Protein AF-0000000065889404 (afdb_homodimer)

Nearest PDB structures (foldseek):
  6dhv-assembly1_A  TM=9.914E-01  e=4.631E-89  Arabidopsis thaliana
  8eww-assembly2_B  TM=9.870E-01  e=2.365E-88  Arabidopsis thaliana
  6dii-assembly6_K  TM=9.890E-01  e=7.262E-87  Arabidopsis thaliana
  8ey9-assembly3_C  TM=9.887E-01  e=5.241E-87  Arabidopsis thaliana
  2gi3-assembly1_A-2  TM=8.646E-01  e=2.557E-31  Thermotoga maritima

Radius of gyration: 32.61 Å; Cα contacts (8 Å, |Δi|>4): 2832; chains: 2; bounding box: 60×100×81 Å

GO terms:
  GO:0070291 N-acylethanolamine metabolic process (P, IDA)
  GO:0047412 N-(long-chain-acyl)ethanolamine deacylase activity (F, IDA)

Structure (mmCIF, N/CA/C/O backbone):
data_AF-0000000065889404-model_v1
#
loop_
_entity.id
_entity.type
_entity.pdbx_description
1 polymer 'Fatty acid amide hydrolase'
#
loop_
_atom_site.group_PDB
_atom_site.id
_atom_site.type_symbol
_atom_site.label_atom_id
_atom_site.label_alt_id
_atom_site.label_comp_id
_atom_site.label_asym_id
_atom_site.label_entity_id
_atom_site.label_seq_id
_atom_site.pdbx_PDB_ins_code
_atom_site.Cartn_x
_atom_site.Cartn_y
_atom_site.Cartn_z
_atom_site.occupancy
_atom_site.B_iso_or_equiv
_atom_site.auth_seq_id
_atom_site.auth_comp_id
_atom_site.auth_asym_id
_atom_site.auth_atom_id
_atom_site.pdbx_PDB_model_num
ATOM 1 N N . MET A 1 1 ? -18.984 10.961 -17.297 1 73.56 1 MET A N 1
ATOM 2 C CA . MET A 1 1 ? -19.797 11.43 -16.188 1 73.56 1 MET A CA 1
ATOM 3 C C . MET A 1 1 ? -20.781 10.352 -15.75 1 73.56 1 MET A C 1
ATOM 5 O O . MET A 1 1 ? -21.281 9.586 -16.578 1 73.56 1 MET A O 1
ATOM 9 N N . GLY A 1 2 ? -20.828 10.023 -14.406 1 82.25 2 GLY A N 1
ATOM 10 C CA . GLY A 1 2 ? -21.719 9.031 -13.82 1 82.25 2 GLY A CA 1
ATOM 11 C C . GLY A 1 2 ? -22.25 9.438 -12.461 1 82.25 2 GLY A C 1
ATOM 12 O O . GLY A 1 2 ? -21.719 10.344 -11.82 1 82.25 2 GLY A O 1
ATOM 13 N N . LYS A 1 3 ? -23.344 8.883 -12.125 1 92.12 3 LYS A N 1
ATOM 14 C CA . LYS A 1 3 ? -24 9.156 -10.844 1 92.12 3 LYS A CA 1
ATOM 15 C C . LYS A 1 3 ? -23.188 8.57 -9.688 1 92.12 3 LYS A C 1
ATOM 17 O O . LYS A 1 3 ? -22.703 7.441 -9.781 1 92.12 3 LYS A O 1
ATOM 22 N N . LYS A 1 4 ? -23.062 9.375 -8.695 1 96.31 4 LYS A N 1
ATOM 23 C CA . LYS A 1 4 ? -22.344 8.953 -7.492 1 96.31 4 LYS A CA 1
ATOM 24 C C . LYS A 1 4 ? -23.109 7.852 -6.754 1 96.31 4 LYS A C 1
ATOM 26 O O . LYS A 1 4 ? -24.312 7.957 -6.551 1 96.31 4 LYS A O 1
ATOM 31 N N . ARG A 1 5 ? -22.312 6.789 -6.41 1 95.75 5 ARG A N 1
ATOM 32 C CA . ARG A 1 5 ? -22.812 5.691 -5.586 1 95.75 5 ARG A CA 1
ATOM 33 C C . ARG A 1 5 ? -22.016 5.582 -4.289 1 95.75 5 ARG A C 1
ATOM 35 O O . ARG A 1 5 ? -20.797 5.734 -4.285 1 95.75 5 ARG A O 1
ATOM 42 N N . VAL A 1 6 ? -22.734 5.395 -3.203 1 95.06 6 VAL A N 1
ATOM 43 C CA . VAL A 1 6 ? -22.078 5.23 -1.912 1 95.06 6 VAL A CA 1
ATOM 44 C C . VAL A 1 6 ? -22.328 3.822 -1.377 1 95.06 6 VAL A C 1
ATOM 46 O O . VAL A 1 6 ? -23.484 3.426 -1.175 1 95.06 6 VAL A O 1
ATOM 49 N N . MET A 1 7 ? -21.297 3.09 -1.16 1 96.31 7 MET A N 1
ATOM 50 C CA . MET A 1 7 ? -21.438 1.738 -0.623 1 96.31 7 MET A CA 1
ATOM 51 C C . MET A 1 7 ? -21.625 1.771 0.889 1 96.31 7 MET A C 1
ATOM 53 O O . MET A 1 7 ? -21.094 2.645 1.57 1 96.31 7 MET A O 1
ATOM 57 N N . VAL A 1 8 ? -22.359 0.789 1.416 1 95.56 8 VAL A N 1
ATOM 58 C CA . VAL A 1 8 ? -22.469 0.558 2.852 1 95.56 8 VAL A CA 1
ATOM 59 C C . VAL A 1 8 ? -21.172 -0.046 3.381 1 95.56 8 VAL A C 1
ATOM 61 O O . VAL A 1 8 ? -20.562 -0.89 2.723 1 95.56 8 VAL A O 1
ATOM 64 N N . PRO A 1 9 ? -20.719 0.492 4.566 1 95.44 9 PRO A N 1
ATOM 65 C CA . PRO A 1 9 ? -19.547 -0.183 5.129 1 95.44 9 PRO A CA 1
ATOM 66 C C . PRO A 1 9 ? -19.688 -1.703 5.141 1 95.44 9 PRO A C 1
ATOM 68 O O . PRO A 1 9 ? -20.781 -2.223 5.434 1 95.44 9 PRO A O 1
ATOM 71 N N . ALA A 1 10 ? -18.656 -2.396 4.781 1 96.62 10 ALA A N 1
ATOM 72 C CA . ALA A 1 10 ? -18.672 -3.852 4.656 1 96.62 10 ALA A CA 1
ATOM 73 C C . ALA A 1 10 ? -19.219 -4.5 5.93 1 96.62 10 ALA A C 1
ATOM 75 O O . ALA A 1 10 ? -19.969 -5.473 5.863 1 96.62 10 ALA A O 1
ATOM 76 N N . LYS A 1 11 ? -18.859 -3.943 7.102 1 94.69 11 LYS A N 1
ATOM 77 C CA . LYS A 1 11 ? -19.25 -4.512 8.391 1 94.69 11 LYS A CA 1
ATOM 78 C C . LYS A 1 11 ? -20.75 -4.434 8.586 1 94.69 11 LYS A C 1
ATOM 80 O O . LYS A 1 11 ? -21.312 -5.164 9.414 1 94.69 11 LYS A O 1
ATOM 85 N N . ASP A 1 12 ? -21.391 -3.529 7.832 1 95.88 12 ASP A N 1
ATOM 86 C CA . ASP A 1 12 ? -22.828 -3.293 8.023 1 95.88 12 ASP A CA 1
ATOM 87 C C . ASP A 1 12 ? -23.641 -3.957 6.918 1 95.88 12 ASP A C 1
ATOM 89 O O . ASP A 1 12 ? -24.875 -3.852 6.902 1 95.88 12 ASP A O 1
ATOM 93 N N . VAL A 1 13 ? -23 -4.613 5.965 1 96 13 VAL A N 1
ATOM 94 C CA . VAL A 1 13 ? -23.703 -5.262 4.863 1 96 13 VAL A CA 1
ATOM 95 C C . VAL A 1 13 ? -24.422 -6.504 5.379 1 96 13 VAL A C 1
ATOM 97 O O . VAL A 1 13 ? -23.844 -7.328 6.082 1 96 13 VAL A O 1
ATOM 100 N N . ASP A 1 14 ? -25.672 -6.68 5.031 1 93.81 14 ASP A N 1
ATOM 101 C CA . ASP A 1 14 ? -26.469 -7.871 5.336 1 93.81 14 ASP A CA 1
ATOM 102 C C . ASP A 1 14 ? -26.219 -8.969 4.309 1 93.81 14 ASP A C 1
ATOM 104 O O . ASP A 1 14 ? -26.812 -8.953 3.223 1 93.81 14 ASP A O 1
ATOM 108 N N . LEU A 1 15 ? -25.531 -9.945 4.668 1 90.69 15 LEU A N 1
ATOM 109 C CA . LEU A 1 15 ? -25.125 -11.008 3.754 1 90.69 15 LEU A CA 1
ATOM 110 C C . LEU A 1 15 ? -26.312 -11.859 3.336 1 90.69 15 LEU A C 1
ATOM 112 O O . LEU A 1 15 ? -26.297 -12.484 2.277 1 90.69 15 LEU A O 1
ATOM 116 N N . SER A 1 16 ? -27.328 -11.867 4.113 1 88 16 SER A N 1
ATOM 117 C CA . SER A 1 16 ? -28.5 -12.672 3.822 1 88 16 SER A CA 1
ATOM 118 C C . SER A 1 16 ? -29.266 -12.125 2.621 1 88 16 SER A C 1
ATOM 120 O O . SER A 1 16 ? -30.016 -12.859 1.974 1 88 16 SER A O 1
ATOM 122 N N . SER A 1 17 ? -28.984 -10.914 2.316 1 89.44 17 SER A N 1
ATOM 123 C CA . SER A 1 17 ? -29.703 -10.281 1.22 1 89.44 17 SER A CA 1
ATOM 124 C C . SER A 1 17 ? -28.906 -10.328 -0.076 1 89.44 17 SER A C 1
ATOM 126 O O . SER A 1 17 ? -29.391 -9.914 -1.13 1 89.44 17 SER A O 1
ATOM 128 N N . ILE A 1 18 ? -27.828 -10.844 -0.012 1 91.44 18 ILE A N 1
ATOM 129 C CA . ILE A 1 18 ? -26.938 -10.82 -1.171 1 91.44 18 ILE A CA 1
ATOM 130 C C . ILE A 1 18 ? -27.328 -11.93 -2.143 1 91.44 18 ILE A C 1
ATOM 132 O O . ILE A 1 18 ? -27.5 -13.086 -1.744 1 91.44 18 ILE A O 1
ATOM 136 N N . LYS A 1 19 ? -27.5 -11.5 -3.422 1 88.88 19 LYS A N 1
ATOM 137 C CA . LYS A 1 19 ? -27.766 -12.453 -4.496 1 88.88 19 LYS A CA 1
ATOM 138 C C . LYS A 1 19 ? -26.578 -12.531 -5.453 1 88.88 19 LYS A C 1
ATOM 140 O O . LYS A 1 19 ? -25.953 -11.516 -5.77 1 88.88 19 LYS A O 1
ATOM 145 N N . TYR A 1 20 ? -26.266 -13.781 -5.848 1 90.31 20 TYR A N 1
ATOM 146 C CA . TYR A 1 20 ? -25.156 -13.992 -6.781 1 90.31 20 TYR A CA 1
ATOM 147 C C . TYR A 1 20 ? -25.516 -13.453 -8.164 1 90.31 20 TYR A C 1
ATOM 149 O O . TYR A 1 20 ? -26.594 -13.727 -8.688 1 90.31 20 TYR A O 1
ATOM 157 N N . GLU A 1 21 ? -24.641 -12.641 -8.688 1 83.94 21 GLU A N 1
ATOM 158 C CA . GLU A 1 21 ? -24.766 -12.141 -10.055 1 83.94 21 GLU A CA 1
ATOM 159 C C . GLU A 1 21 ? -23.641 -12.664 -10.938 1 83.94 21 GLU A C 1
ATOM 161 O O . GLU A 1 21 ? -22.484 -12.25 -10.797 1 83.94 21 GLU A O 1
ATOM 166 N N . PRO A 1 22 ? -24.078 -13.539 -11.883 1 82.25 22 PRO A N 1
ATOM 167 C CA . PRO A 1 22 ? -23.031 -14.07 -12.75 1 82.25 22 PRO A CA 1
ATOM 168 C C . PRO A 1 22 ? -22.391 -12.992 -13.633 1 82.25 22 PRO A C 1
ATOM 170 O O . PRO A 1 22 ? -23.094 -12.102 -14.117 1 82.25 22 PRO A O 1
ATOM 173 N N . GLU A 1 23 ? -21.141 -13.102 -13.727 1 72.94 23 GLU A N 1
ATOM 174 C CA . GLU A 1 23 ? -20.344 -12.164 -14.516 1 72.94 23 GLU A CA 1
ATOM 175 C C . GLU A 1 23 ? -20.312 -12.562 -15.984 1 72.94 23 GLU A C 1
ATOM 177 O O . GLU A 1 23 ? -20.078 -13.727 -16.312 1 72.94 23 GLU A O 1
ATOM 182 N N . ILE A 1 24 ? -20.766 -11.711 -16.812 1 75.44 24 ILE A N 1
ATOM 183 C CA . ILE A 1 24 ? -20.531 -11.977 -18.234 1 75.44 24 ILE A CA 1
ATOM 184 C C . ILE A 1 24 ? -19.531 -10.961 -18.797 1 75.44 24 ILE A C 1
ATOM 186 O O . ILE A 1 24 ? -19.797 -9.75 -18.766 1 75.44 24 ILE A O 1
ATOM 190 N N . VAL A 1 25 ? -18.406 -11.5 -19.141 1 77.88 25 VAL A N 1
ATOM 191 C CA . VAL A 1 25 ? -17.391 -10.617 -19.719 1 77.88 25 VAL A CA 1
ATOM 192 C C . VAL A 1 25 ? -17.719 -10.336 -21.188 1 77.88 25 VAL A C 1
ATOM 194 O O . VAL A 1 25 ? -17.938 -11.266 -21.969 1 77.88 25 VAL A O 1
ATOM 197 N N . GLN A 1 26 ? -17.797 -9.109 -21.484 1 78.94 26 GLN A N 1
ATOM 198 C CA . GLN A 1 26 ? -18.031 -8.695 -22.859 1 78.94 26 GLN A CA 1
ATOM 199 C C . GLN A 1 26 ? -16.75 -8.234 -23.531 1 78.94 26 GLN A C 1
ATOM 201 O O . GLN A 1 26 ? -16.172 -7.215 -23.156 1 78.94 26 GLN A O 1
ATOM 206 N N . ALA A 1 27 ? -16.188 -9.055 -24.406 1 82.12 27 ALA A N 1
ATOM 207 C CA . ALA A 1 27 ? -15 -8.727 -25.188 1 82.12 27 ALA A CA 1
ATOM 208 C C . ALA A 1 27 ? -14.898 -9.617 -26.422 1 82.12 27 ALA A C 1
ATOM 210 O O . ALA A 1 27 ? -15.383 -10.758 -26.422 1 82.12 27 ALA A O 1
ATOM 211 N N . PRO A 1 28 ? -14.352 -9.102 -27.484 1 81.25 28 PRO A N 1
ATOM 212 C CA . PRO A 1 28 ? -14.234 -9.914 -28.688 1 81.25 28 PRO A CA 1
ATOM 213 C C . PRO A 1 28 ? -13.211 -11.039 -28.547 1 81.25 28 PRO A C 1
ATOM 215 O O . PRO A 1 28 ? -12.227 -10.898 -27.812 1 81.25 28 PRO A O 1
ATOM 218 N N . HIS A 1 29 ? -13.539 -12.148 -29.156 1 88.81 29 HIS A N 1
ATOM 219 C CA . HIS A 1 29 ? -12.547 -13.195 -29.391 1 88.81 29 HIS A CA 1
ATOM 220 C C . HIS A 1 29 ? -11.914 -13.047 -30.766 1 88.81 29 HIS A C 1
ATOM 222 O O . HIS A 1 29 ? -12.602 -13.164 -31.797 1 88.81 29 HIS A O 1
ATOM 228 N N . LEU A 1 30 ? -10.594 -12.703 -30.781 1 90.44 30 LEU A N 1
ATOM 229 C CA . LEU A 1 30 ? -9.922 -12.445 -32.062 1 90.44 30 LEU A CA 1
ATOM 230 C C . LEU A 1 30 ? -8.609 -13.219 -32.125 1 90.44 30 LEU A C 1
ATOM 232 O O . LEU A 1 30 ? -7.934 -13.414 -31.125 1 90.44 30 LEU A O 1
ATOM 236 N N . THR A 1 31 ? -8.281 -13.703 -33.312 1 92.06 31 THR A N 1
ATOM 237 C CA . THR A 1 31 ? -7.008 -14.305 -33.656 1 92.06 31 THR A CA 1
ATOM 238 C C . THR A 1 31 ? -6.59 -13.898 -35.062 1 92.06 31 THR A C 1
ATOM 240 O O . THR A 1 31 ? -7.352 -13.242 -35.781 1 92.06 31 THR A O 1
ATOM 243 N N . GLY A 1 32 ? -5.375 -14.125 -35.406 1 93.25 32 GLY A N 1
ATOM 244 C CA . GLY A 1 32 ? -4.91 -13.922 -36.75 1 93.25 32 GLY A CA 1
ATOM 245 C C . GLY A 1 32 ? -4.891 -12.469 -37.188 1 93.25 32 GLY A C 1
ATOM 246 O O . GLY A 1 32 ? -4.527 -11.594 -36.375 1 93.25 32 GLY A O 1
ATOM 247 N N . PHE A 1 33 ? -5.297 -12.195 -38.375 1 94.25 33 PHE A N 1
ATOM 248 C CA . PHE A 1 33 ? -5.207 -10.867 -38.969 1 94.25 33 PHE A CA 1
ATOM 249 C C . PHE A 1 33 ? -6.047 -9.867 -38.188 1 94.25 33 PHE A C 1
ATOM 251 O O . PHE A 1 33 ? -5.598 -8.75 -37.938 1 94.25 33 PHE A O 1
ATOM 258 N N . TRP A 1 34 ? -7.211 -10.266 -37.875 1 93.5 34 TRP A N 1
ATOM 259 C CA . TRP A 1 34 ? -8.133 -9.352 -37.219 1 93.5 34 TRP A CA 1
ATOM 260 C C . TRP A 1 34 ? -7.633 -8.992 -35.812 1 93.5 34 TRP A C 1
ATOM 262 O O . TRP A 1 34 ? -7.859 -7.879 -35.344 1 93.5 34 TRP A O 1
ATOM 272 N N . PHE A 1 35 ? -6.992 -9.969 -35.25 1 95.19 35 PHE A N 1
ATOM 273 C CA . PHE A 1 35 ? -6.406 -9.695 -33.938 1 95.19 35 PHE A CA 1
ATOM 274 C C . PHE A 1 35 ? -5.273 -8.688 -34.062 1 95.19 35 PHE A C 1
ATOM 276 O O . PHE A 1 35 ? -5.211 -7.723 -33.312 1 95.19 35 PHE A O 1
ATOM 283 N N . ARG A 1 36 ? -4.41 -8.812 -35 1 95.56 36 ARG A N 1
ATOM 284 C CA . ARG A 1 36 ? -3.311 -7.883 -35.219 1 95.56 36 ARG A CA 1
ATOM 285 C C . ARG A 1 36 ? -3.834 -6.484 -35.531 1 95.56 36 ARG A C 1
ATOM 287 O O . ARG A 1 36 ? -3.285 -5.488 -35.062 1 95.56 36 ARG A O 1
ATOM 294 N N . PHE A 1 37 ? -4.891 -6.445 -36.312 1 95.81 37 PHE A N 1
ATOM 295 C CA . PHE A 1 37 ? -5.52 -5.172 -36.656 1 95.81 37 PHE A CA 1
ATOM 296 C C . PHE A 1 37 ? -6.117 -4.52 -35.406 1 95.81 37 PHE A C 1
ATOM 298 O O . PHE A 1 37 ? -5.984 -3.311 -35.219 1 95.81 37 PHE A O 1
ATOM 305 N N . PHE A 1 38 ? -6.781 -5.34 -34.688 1 94.81 38 PHE A N 1
ATOM 306 C CA . PHE A 1 38 ? -7.387 -4.852 -33.438 1 94.81 38 PHE A CA 1
ATOM 307 C C . PHE A 1 38 ? -6.332 -4.242 -32.531 1 94.81 38 PHE A C 1
ATOM 309 O O . PHE A 1 38 ? -6.562 -3.195 -31.922 1 94.81 38 PHE A O 1
ATOM 316 N N . VAL A 1 39 ? -5.172 -4.852 -32.375 1 95.75 39 VAL A N 1
ATOM 317 C CA . VAL A 1 39 ? -4.09 -4.359 -31.516 1 95.75 3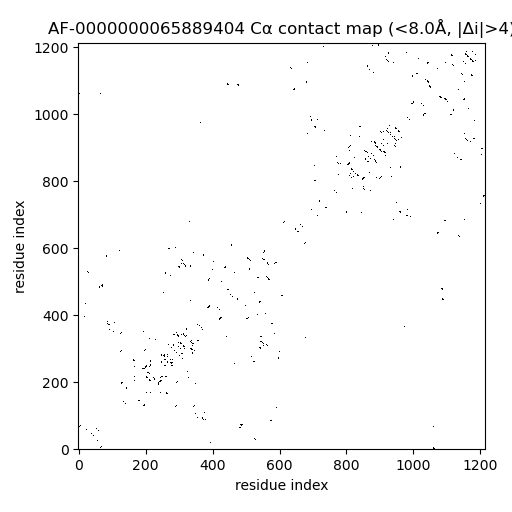9 VAL A CA 1
ATOM 318 C C . VAL A 1 39 ? -3.621 -2.996 -32 1 95.75 39 VAL A C 1
ATOM 320 O O . VAL A 1 39 ? -3.375 -2.088 -31.219 1 95.75 39 VAL A O 1
ATOM 323 N N . ARG A 1 40 ? -3.527 -2.799 -33.281 1 95.81 40 ARG A N 1
ATOM 324 C CA . ARG A 1 40 ? -3.143 -1.51 -33.844 1 95.81 40 ARG A CA 1
ATOM 325 C C . ARG A 1 40 ? -4.172 -0.436 -33.5 1 95.81 40 ARG A C 1
ATOM 327 O O . ARG A 1 40 ? -3.812 0.714 -33.25 1 95.81 40 ARG A O 1
ATOM 334 N N . LEU A 1 41 ? -5.395 -0.821 -33.531 1 95.5 41 LEU A N 1
ATOM 335 C CA . LEU A 1 41 ? -6.473 0.117 -33.219 1 95.5 41 LEU A CA 1
ATOM 336 C C . LEU A 1 41 ? -6.434 0.549 -31.766 1 95.5 41 LEU A C 1
ATOM 338 O O . LEU A 1 41 ? -6.578 1.735 -31.469 1 95.5 41 LEU A O 1
ATOM 342 N N . ILE A 1 42 ? -6.285 -0.42 -30.906 1 95 42 ILE A N 1
ATOM 343 C CA . ILE A 1 42 ? -6.379 -0.126 -29.484 1 95 42 ILE A CA 1
ATOM 344 C C . ILE A 1 42 ? -5.148 0.656 -29.031 1 95 42 ILE A C 1
ATOM 346 O O . ILE A 1 42 ? -5.168 1.314 -28 1 95 42 ILE A O 1
ATOM 350 N N . GLU A 1 43 ? -4.082 0.586 -29.828 1 95.25 43 GLU A N 1
ATOM 351 C CA . GLU A 1 43 ? -2.863 1.32 -29.5 1 95.25 43 GLU A CA 1
ATOM 352 C C . GLU A 1 43 ? -2.828 2.676 -30.188 1 95.25 43 GLU A C 1
ATOM 354 O O . GLU A 1 43 ? -1.962 3.506 -29.906 1 95.25 43 GLU A O 1
ATOM 359 N N . ALA A 1 44 ? -3.713 2.922 -31.141 1 93.81 44 ALA A N 1
ATOM 360 C CA . ALA A 1 44 ? -3.729 4.18 -31.875 1 93.81 44 ALA A CA 1
ATOM 361 C C . ALA A 1 44 ? -4.09 5.352 -30.969 1 93.81 44 ALA A C 1
ATOM 363 O O . ALA A 1 44 ? -4.988 5.238 -30.141 1 93.81 44 ALA A O 1
ATOM 364 N N . PRO A 1 45 ? -3.389 6.402 -31.328 1 86.31 45 PRO A N 1
ATOM 365 C CA . PRO A 1 45 ? -3.732 7.582 -30.531 1 86.31 45 PRO A CA 1
ATOM 366 C C . PRO A 1 45 ? -5.188 8.008 -30.703 1 86.31 45 PRO A C 1
ATOM 368 O O . PRO A 1 45 ? -5.766 7.824 -31.781 1 86.31 45 PRO A O 1
ATOM 371 N N . LEU A 1 46 ? -5.938 8.477 -29.734 1 86.06 46 LEU A N 1
ATOM 372 C CA . LEU A 1 46 ? -7.305 8.977 -29.688 1 86.06 46 LEU A CA 1
ATOM 373 C C . LEU A 1 46 ? -8.305 7.832 -29.781 1 86.06 46 LEU A C 1
ATOM 375 O O . LEU A 1 46 ? -9.164 7.688 -28.906 1 86.06 46 LEU A O 1
ATOM 379 N N . ILE A 1 47 ? -8.109 6.875 -30.859 1 91.75 47 ILE A N 1
ATOM 380 C CA . ILE A 1 47 ? -9.047 5.777 -31.062 1 91.75 47 ILE A CA 1
ATOM 381 C C . ILE A 1 47 ? -8.922 4.781 -29.906 1 91.75 47 ILE A C 1
ATOM 383 O O . ILE A 1 47 ? -9.93 4.305 -29.375 1 91.75 47 ILE A O 1
ATOM 387 N N . GLY A 1 48 ? -7.73 4.41 -29.656 1 92.56 48 GLY A N 1
ATOM 388 C CA . GLY A 1 48 ? -7.465 3.457 -28.594 1 92.56 48 GLY A CA 1
ATOM 389 C C . GLY A 1 48 ? -8.117 3.834 -27.281 1 92.56 48 GLY A C 1
ATOM 390 O O . GLY A 1 48 ? -8.938 3.082 -26.75 1 92.56 48 GLY A O 1
ATOM 391 N N . PRO A 1 49 ? -7.801 5.039 -26.875 1 90.56 49 PRO A N 1
ATOM 392 C CA . PRO A 1 49 ? -8.414 5.48 -25.609 1 90.56 49 PRO A CA 1
ATOM 393 C C . PRO A 1 49 ? -9.938 5.488 -25.672 1 90.56 49 PRO A C 1
ATOM 395 O O . PRO A 1 49 ? -10.602 5.156 -24.688 1 90.56 49 PRO A O 1
ATOM 398 N N . PHE A 1 50 ? -10.477 5.832 -26.734 1 92.69 50 PHE A N 1
ATOM 399 C CA . PHE A 1 50 ? -11.922 5.832 -26.891 1 92.69 50 PHE A CA 1
ATOM 400 C C . PHE A 1 50 ? -12.484 4.418 -26.766 1 92.69 50 PHE A C 1
ATOM 402 O O . PHE A 1 50 ? -13.461 4.191 -26.062 1 92.69 50 PHE A O 1
ATOM 409 N N . LEU A 1 51 ? -11.883 3.49 -27.469 1 92.81 51 LEU A N 1
ATOM 410 C CA . LEU A 1 51 ? -12.32 2.098 -27.438 1 92.81 51 LEU A CA 1
ATOM 411 C C . LEU A 1 51 ? -12.195 1.526 -26.031 1 92.81 51 LEU A C 1
ATOM 413 O O . LEU A 1 51 ? -13.078 0.802 -25.578 1 92.81 51 LEU A O 1
ATOM 417 N N . LEU A 1 52 ? -11.172 1.816 -25.406 1 93.5 52 LEU A N 1
ATOM 418 C CA . LEU A 1 52 ? -10.945 1.297 -24.062 1 93.5 52 LEU A CA 1
ATOM 419 C C . LEU A 1 52 ? -11.938 1.889 -23.062 1 93.5 52 LEU A C 1
ATOM 421 O O . LEU A 1 52 ? -12.383 1.205 -22.141 1 93.5 52 LEU A O 1
ATOM 425 N N . THR A 1 53 ? -12.227 3.139 -23.25 1 92.25 53 THR A N 1
ATOM 426 C CA . THR A 1 53 ? -13.227 3.766 -22.391 1 92.25 53 THR A CA 1
ATOM 427 C C . THR A 1 53 ? -14.578 3.068 -22.547 1 92.25 53 THR A C 1
ATOM 429 O O . THR A 1 53 ? -15.281 2.834 -21.562 1 92.25 53 THR A O 1
ATOM 432 N N . MET A 1 54 ? -14.914 2.695 -23.766 1 92.25 54 MET A N 1
ATOM 433 C CA . MET A 1 54 ? -16.156 1.992 -24.031 1 92.25 54 MET A CA 1
ATOM 434 C C . MET A 1 54 ? -16.156 0.609 -23.391 1 92.25 54 MET A C 1
ATOM 436 O O . MET A 1 54 ? -17.156 0.188 -22.797 1 92.25 54 MET A O 1
ATOM 440 N N . LEU A 1 55 ? -15.07 -0.041 -23.531 1 89.94 55 LEU A N 1
ATOM 441 C CA . LEU A 1 55 ? -14.938 -1.376 -22.969 1 89.94 55 LEU A CA 1
ATOM 442 C C . LEU A 1 55 ? -15.047 -1.326 -21.438 1 89.94 55 LEU A C 1
ATOM 444 O O . LEU A 1 55 ? -15.688 -2.184 -20.828 1 89.94 55 LEU A O 1
ATOM 448 N N . LYS A 1 56 ? -14.438 -0.381 -20.797 1 93.31 56 LYS A N 1
ATOM 449 C CA . LYS A 1 56 ? -14.477 -0.243 -19.344 1 93.31 56 LYS A CA 1
ATOM 450 C C . LYS A 1 56 ? -15.891 0.099 -18.859 1 93.31 56 LYS A C 1
ATOM 452 O O . LYS A 1 56 ? -16.328 -0.397 -17.828 1 93.31 56 LYS A O 1
ATOM 457 N N . LYS A 1 57 ? -16.516 0.902 -19.609 1 91.88 57 LYS A N 1
ATOM 458 C CA . LYS A 1 57 ? -17.891 1.258 -19.266 1 91.88 57 LYS A CA 1
ATOM 459 C C . LYS A 1 57 ? -18.812 0.046 -19.359 1 91.88 57 LYS A C 1
ATOM 461 O O . LYS A 1 57 ? -19.641 -0.176 -18.469 1 91.88 57 LYS A O 1
ATOM 466 N N . GLU A 1 58 ? -18.625 -0.715 -20.375 1 90.19 58 GLU A N 1
ATOM 467 C CA . GLU A 1 58 ? -19.453 -1.896 -20.594 1 90.19 58 GLU A CA 1
ATOM 468 C C . GLU A 1 58 ? -19.25 -2.93 -19.5 1 90.19 58 GLU A C 1
ATOM 470 O O . GLU A 1 58 ? -20.156 -3.686 -19.172 1 90.19 58 GLU A O 1
ATOM 475 N N . ASN A 1 59 ? -18.094 -2.898 -18.938 1 90.19 59 ASN A N 1
ATOM 476 C CA . ASN A 1 59 ? -17.781 -3.881 -17.906 1 90.19 59 ASN A CA 1
ATOM 477 C C . ASN A 1 59 ? -17.844 -3.262 -16.516 1 90.19 59 ASN A C 1
ATOM 479 O O . ASN A 1 59 ? -17.266 -3.809 -15.57 1 90.19 59 ASN A O 1
ATOM 483 N N . LYS A 1 60 ? -18.344 -2.057 -16.359 1 91.62 60 LYS A N 1
ATOM 484 C CA . LYS A 1 60 ? -18.672 -1.371 -15.109 1 91.62 60 LYS A CA 1
ATOM 485 C C . LYS A 1 60 ? -17.391 -0.983 -14.359 1 91.62 60 LYS A C 1
ATOM 487 O O . LYS A 1 60 ? -17.438 -0.75 -13.148 1 91.62 60 LYS A O 1
ATOM 492 N N . ILE A 1 61 ? -16.328 -0.943 -15.055 1 94.69 61 ILE A N 1
ATOM 493 C CA . ILE A 1 61 ? -15.047 -0.645 -14.414 1 94.69 61 ILE A CA 1
ATOM 494 C C . ILE A 1 61 ? -15.016 0.818 -13.977 1 94.69 61 ILE A C 1
ATOM 496 O O . ILE A 1 61 ? -14.656 1.125 -12.836 1 94.69 61 ILE A O 1
ATOM 500 N N . ASP A 1 62 ? -15.477 1.714 -14.812 1 95 62 ASP A N 1
ATOM 501 C CA . ASP A 1 62 ? -15.484 3.135 -14.477 1 95 62 ASP A CA 1
ATOM 502 C C . ASP A 1 62 ? -16.469 3.426 -13.352 1 95 62 ASP A C 1
ATOM 504 O O . ASP A 1 62 ? -16.188 4.223 -12.453 1 95 62 ASP A O 1
ATOM 508 N N . GLN A 1 63 ? -17.625 2.799 -13.438 1 95.75 63 GLN A N 1
ATOM 509 C CA . GLN A 1 63 ? -18.594 2.977 -12.375 1 95.75 63 GLN A CA 1
ATOM 510 C C . GLN A 1 63 ? -18.031 2.566 -11.023 1 95.75 63 GLN A C 1
ATOM 512 O O . GLN A 1 63 ? -18.188 3.279 -10.031 1 95.75 63 GLN A O 1
ATOM 517 N N . LEU A 1 64 ? -17.359 1.446 -11.023 1 96.12 64 LEU A N 1
ATOM 518 C CA . LEU A 1 64 ? -16.828 0.902 -9.781 1 96.12 64 LEU A CA 1
ATOM 519 C C . LEU A 1 64 ? -15.672 1.764 -9.266 1 96.12 64 LEU A C 1
ATOM 521 O O . LEU A 1 64 ? -15.602 2.064 -8.07 1 96.12 64 LEU A O 1
ATOM 525 N N . LEU A 1 65 ? -14.812 2.23 -10.141 1 97.69 65 LEU A N 1
ATOM 526 C CA . LEU A 1 65 ? -13.555 2.828 -9.703 1 97.69 65 LEU A CA 1
ATOM 527 C C . LEU A 1 65 ? -13.68 4.344 -9.609 1 97.69 65 LEU A C 1
ATOM 529 O O . LEU A 1 65 ? -12.93 4.988 -8.867 1 97.69 65 LEU A O 1
ATOM 533 N N . ARG A 1 66 ? -14.648 4.957 -10.305 1 96.94 66 ARG A N 1
ATOM 534 C CA . ARG A 1 66 ? -14.641 6.414 -10.398 1 96.94 66 ARG A CA 1
ATOM 535 C C . ARG A 1 66 ? -15.945 7.004 -9.891 1 96.94 66 ARG A C 1
ATOM 537 O O . ARG A 1 66 ? -15.992 8.172 -9.484 1 96.94 66 ARG A O 1
ATOM 544 N N . ASN A 1 67 ? -17.031 6.246 -9.883 1 97.75 67 ASN A N 1
ATOM 545 C CA . ASN A 1 67 ? -18.328 6.789 -9.492 1 97.75 67 ASN A CA 1
ATOM 546 C C . ASN A 1 67 ? -18.766 6.289 -8.117 1 97.75 67 ASN A C 1
ATOM 548 O O . ASN A 1 67 ? -19.797 6.703 -7.594 1 97.75 67 ASN A O 1
ATOM 552 N N . THR A 1 68 ? -17.953 5.41 -7.508 1 97.56 68 THR A N 1
ATOM 553 C CA . THR A 1 68 ? -18.375 4.746 -6.277 1 97.56 68 THR A CA 1
ATOM 554 C C . THR A 1 68 ? -17.5 5.188 -5.102 1 97.56 68 THR A C 1
ATOM 556 O O . THR A 1 68 ? -16.281 5.234 -5.207 1 97.56 68 THR A O 1
ATOM 559 N N . VAL A 1 69 ? -18.156 5.562 -3.988 1 96.06 69 VAL A N 1
ATOM 560 C CA . VAL A 1 69 ? -17.469 5.84 -2.727 1 96.06 69 VAL A CA 1
ATOM 561 C C . VAL A 1 69 ? -17.406 4.566 -1.886 1 96.06 69 VAL A C 1
ATOM 563 O O . VAL A 1 69 ? -18.438 3.977 -1.557 1 96.06 69 VAL A O 1
ATOM 566 N N . PHE A 1 70 ? -16.266 4.129 -1.622 1 95.44 70 PHE A N 1
ATOM 567 C CA . PHE A 1 70 ? -16.062 3.047 -0.669 1 95.44 70 PHE A CA 1
ATOM 568 C C . PHE A 1 70 ? -15.664 3.596 0.696 1 95.44 70 PHE A C 1
ATOM 570 O O . PHE A 1 70 ? -14.695 4.355 0.812 1 95.44 70 PHE A O 1
ATOM 577 N N . PRO A 1 71 ? -16.375 3.229 1.738 1 93.62 71 PRO A N 1
ATOM 578 C CA . PRO A 1 71 ? -16.062 3.75 3.072 1 93.62 71 PRO A CA 1
ATOM 579 C C . PRO A 1 71 ? -14.758 3.195 3.637 1 93.62 71 PRO A C 1
ATOM 581 O O . PRO A 1 71 ? -14.211 3.748 4.598 1 93.62 71 PRO A O 1
ATOM 584 N N . GLU A 1 72 ? -14.234 2.133 3.066 1 93.94 72 GLU A N 1
ATOM 585 C CA . GLU A 1 72 ? -13.031 1.48 3.574 1 93.94 72 GLU A CA 1
ATOM 586 C C . GLU A 1 72 ? -11.773 2.195 3.094 1 93.94 72 GLU A C 1
ATOM 588 O O . GLU A 1 72 ? -11.711 2.646 1.949 1 93.94 72 GLU A O 1
ATOM 593 N N . GLU A 1 73 ? -10.773 2.256 3.973 1 93.62 73 GLU A N 1
ATOM 594 C CA . GLU A 1 73 ? -9.461 2.744 3.564 1 93.62 73 GLU A CA 1
ATOM 595 C C . GLU A 1 73 ? -8.758 1.737 2.662 1 93.62 73 GLU A C 1
ATOM 597 O O . GLU A 1 73 ? -9.047 0.541 2.709 1 93.62 73 GLU A O 1
ATOM 602 N N . PRO A 1 74 ? -7.855 2.215 1.851 1 95.56 74 PRO A N 1
ATOM 603 C CA . PRO A 1 74 ? -7.168 1.291 0.947 1 95.56 74 PRO A CA 1
ATOM 604 C C . PRO A 1 74 ? -6.277 0.296 1.687 1 95.56 74 PRO A C 1
ATOM 606 O O . PRO A 1 74 ? -5.633 0.655 2.676 1 95.56 74 PRO A O 1
ATOM 609 N N . MET A 1 75 ? -6.242 -0.919 1.302 1 95.88 75 MET A N 1
ATOM 610 C CA . MET A 1 75 ? -5.316 -1.978 1.697 1 95.88 75 MET A CA 1
ATOM 611 C C . MET A 1 75 ? -4.387 -2.346 0.546 1 95.88 75 MET A C 1
ATOM 613 O O . MET A 1 75 ? -4.73 -3.182 -0.291 1 95.88 75 MET A O 1
ATOM 617 N N . PHE A 1 76 ? -3.246 -1.839 0.52 1 96.06 76 PHE A N 1
ATOM 618 C CA . PHE A 1 76 ? -2.381 -1.894 -0.652 1 96.06 76 PHE A CA 1
ATOM 619 C C . PHE A 1 76 ? -1.66 -3.234 -0.731 1 96.06 76 PHE A C 1
ATOM 621 O O . PHE A 1 76 ? -1.195 -3.633 -1.801 1 96.06 76 PHE A O 1
ATOM 628 N N . LYS A 1 77 ? -1.383 -3.879 0.341 1 94.25 77 LYS A N 1
ATOM 629 C CA . LYS A 1 77 ? -0.929 -5.258 0.484 1 94.25 77 LYS A CA 1
ATOM 630 C C . LYS A 1 77 ? -1.826 -6.039 1.442 1 94.25 77 LYS A C 1
ATOM 632 O O . LYS A 1 77 ? -2.48 -5.449 2.305 1 94.25 77 LYS A O 1
ATOM 637 N N . PRO A 1 78 ? -1.866 -7.324 1.271 1 95.12 78 PRO A N 1
ATOM 638 C CA . PRO A 1 78 ? -2.676 -8.078 2.232 1 95.12 78 PRO A CA 1
ATOM 639 C C . PRO A 1 78 ? -2.256 -7.828 3.68 1 95.12 78 PRO A C 1
ATOM 641 O O . PRO A 1 78 ? -1.062 -7.836 3.99 1 95.12 78 PRO A O 1
ATOM 644 N N . GLU A 1 79 ? -3.191 -7.484 4.469 1 93.31 79 GLU A N 1
ATOM 645 C CA . GLU A 1 79 ? -3.055 -7.332 5.914 1 93.31 79 GLU A CA 1
ATOM 646 C C . GLU A 1 79 ? -3.945 -8.32 6.656 1 93.31 79 GLU A C 1
ATOM 648 O O . GLU A 1 79 ? -5.141 -8.43 6.375 1 93.31 79 GLU A O 1
ATOM 653 N N . TYR A 1 80 ? -3.334 -9.039 7.578 1 93.06 80 TYR A N 1
ATOM 654 C CA . TYR A 1 80 ? -4.07 -10.109 8.25 1 93.06 80 TYR A CA 1
ATOM 655 C C . TYR A 1 80 ? -4.23 -9.805 9.734 1 93.06 80 TYR A C 1
ATOM 657 O O . TYR A 1 80 ? -3.262 -9.445 10.406 1 93.06 80 TYR A O 1
ATOM 665 N N . PRO A 1 81 ? -5.445 -9.945 10.242 1 89.81 81 PRO A N 1
ATOM 666 C CA . PRO A 1 81 ? -5.566 -9.945 11.703 1 89.81 81 PRO A CA 1
ATOM 667 C C . PRO A 1 81 ? -4.895 -11.156 12.352 1 89.81 81 PRO A C 1
ATOM 669 O O . PRO A 1 81 ? -4.523 -12.102 11.656 1 89.81 81 PRO A O 1
ATOM 672 N N . PRO A 1 82 ? -4.707 -11.109 13.648 1 86.56 82 PRO A N 1
ATOM 673 C CA . PRO A 1 82 ? -4.129 -12.273 14.32 1 86.56 82 PRO A CA 1
ATOM 674 C C . PRO A 1 82 ? -4.902 -13.562 14.047 1 86.56 82 PRO A C 1
ATOM 676 O O . PRO A 1 82 ? -6.137 -13.547 14.016 1 86.56 82 PRO A O 1
ATOM 679 N N . GLN A 1 83 ? -4.168 -14.578 13.773 1 90.31 83 GLN A N 1
ATOM 680 C CA . GLN A 1 83 ? -4.758 -15.867 13.43 1 90.31 83 GLN A CA 1
ATOM 681 C C . GLN A 1 83 ? -4.543 -16.891 14.547 1 90.31 83 GLN A C 1
ATOM 683 O O . GLN A 1 83 ? -3.523 -16.844 15.242 1 90.31 83 GLN A O 1
ATOM 688 N N . GLU A 1 84 ? -5.516 -17.766 14.664 1 91.06 84 GLU A N 1
ATOM 689 C CA . GLU A 1 84 ? -5.305 -18.922 15.523 1 91.06 84 GLU A CA 1
ATOM 690 C C . GLU A 1 84 ? -4.277 -19.875 14.93 1 91.06 84 GLU A C 1
ATOM 692 O O . GLU A 1 84 ? -4.164 -19.984 13.703 1 91.06 84 GLU A O 1
ATOM 697 N N . LYS A 1 85 ? -3.604 -20.578 15.844 1 91.81 85 LYS A N 1
ATOM 698 C CA . LYS A 1 85 ? -2.627 -21.562 15.391 1 91.81 85 LYS A CA 1
ATOM 699 C C . LYS A 1 85 ? -3.312 -22.75 14.727 1 91.81 85 LYS A C 1
ATOM 701 O O . LYS A 1 85 ? -4.418 -23.141 15.109 1 91.81 85 LYS A O 1
ATOM 706 N N . GLU A 1 86 ? -2.643 -23.234 13.633 1 93.12 86 GLU A N 1
ATOM 707 C CA . GLU A 1 86 ? -3.137 -24.469 13.016 1 93.12 86 GLU A CA 1
ATOM 708 C C . GLU A 1 86 ? -2.947 -25.672 13.945 1 93.12 86 GLU A C 1
ATOM 710 O O . GLU A 1 86 ? -2.033 -25.672 14.773 1 93.12 86 GLU A O 1
ATOM 715 N N . HIS A 1 87 ? -3.809 -26.688 13.781 1 88.06 87 HIS A N 1
ATOM 716 C CA . HIS A 1 87 ? -3.779 -27.844 14.672 1 88.06 87 HIS A CA 1
ATOM 717 C C . HIS A 1 87 ? -3.02 -29.016 14.031 1 88.06 87 HIS A C 1
ATOM 719 O O . HIS A 1 87 ? -3.023 -29.156 12.812 1 88.06 87 HIS A O 1
ATOM 725 N N . SER A 1 88 ? -2.369 -29.828 14.992 1 90.88 88 SER A N 1
ATOM 726 C CA . SER A 1 88 ? -1.707 -31.062 14.57 1 90.88 88 SER A CA 1
ATOM 727 C C . SER A 1 88 ? -0.649 -30.781 13.508 1 90.88 88 SER A C 1
ATOM 729 O O . SER A 1 88 ? -0.66 -31.391 12.438 1 90.88 88 SER A O 1
ATOM 731 N N . VAL A 1 89 ? 0.21 -29.812 13.922 1 94.88 89 VAL A N 1
ATOM 732 C CA . VAL A 1 89 ? 1.201 -29.375 12.945 1 94.88 89 VAL A CA 1
ATOM 733 C C . VAL A 1 89 ? 2.604 -29.531 13.523 1 94.88 89 VAL A C 1
ATOM 735 O O . VAL A 1 89 ? 2.766 -29.688 14.734 1 94.88 89 VAL A O 1
ATOM 738 N N . VAL A 1 90 ? 3.58 -29.578 12.703 1 95.75 90 VAL A N 1
ATOM 739 C CA . VAL A 1 90 ? 5 -29.484 13.031 1 95.75 90 VAL A CA 1
ATOM 740 C C . VAL A 1 90 ? 5.543 -28.125 12.57 1 95.75 90 VAL A C 1
ATOM 742 O O . VAL A 1 90 ? 5.434 -27.781 11.391 1 95.75 90 VAL A O 1
ATOM 745 N N . GLU A 1 91 ? 6.09 -27.406 13.5 1 96.44 91 GLU A N 1
ATOM 746 C CA . GLU A 1 91 ? 6.648 -26.109 13.164 1 96.44 91 GLU A CA 1
ATOM 747 C C . GLU A 1 91 ? 8.008 -26.25 12.484 1 96.44 91 GLU A C 1
ATOM 749 O O . GLU A 1 91 ? 8.805 -27.125 12.844 1 96.44 91 GLU A O 1
ATOM 754 N N . LEU A 1 92 ? 8.234 -25.453 11.508 1 96.94 92 LEU A N 1
ATOM 755 C CA . LEU A 1 92 ? 9.5 -25.422 10.789 1 96.94 92 LEU A CA 1
ATOM 756 C C . LEU A 1 92 ? 10.367 -24.25 11.25 1 96.94 92 LEU A C 1
ATOM 758 O O . LEU A 1 92 ? 9.844 -23.188 11.57 1 96.94 92 LEU A O 1
ATOM 762 N N . ASP A 1 93 ? 11.633 -24.469 11.258 1 93.56 93 ASP A N 1
ATOM 763 C CA . ASP A 1 93 ? 12.586 -23.391 11.508 1 93.56 93 ASP A CA 1
ATOM 764 C C . ASP A 1 93 ? 12.836 -22.562 10.25 1 93.56 93 ASP A C 1
ATOM 766 O O . ASP A 1 93 ? 13.672 -22.922 9.422 1 93.56 93 ASP A O 1
ATOM 770 N N . GLU A 1 94 ? 12.258 -21.484 10.164 1 89.75 94 GLU A N 1
ATOM 771 C CA . GLU A 1 94 ? 12.305 -20.656 8.961 1 89.75 94 GLU A CA 1
ATOM 772 C C . GLU A 1 94 ? 13.719 -20.172 8.672 1 89.75 94 GLU A C 1
ATOM 774 O O . GLU A 1 94 ? 14.094 -19.984 7.516 1 89.75 94 GLU A O 1
ATOM 779 N N . ASP A 1 95 ? 14.508 -19.969 9.664 1 89.94 95 ASP A N 1
ATOM 780 C CA . ASP A 1 95 ? 15.859 -19.438 9.508 1 89.94 95 ASP A CA 1
ATOM 781 C C . ASP A 1 95 ? 16.891 -20.562 9.43 1 89.94 95 ASP A C 1
ATOM 783 O O . ASP A 1 95 ? 18.078 -20.297 9.25 1 89.94 95 ASP A O 1
ATOM 787 N N . GLY A 1 96 ? 16.391 -21.766 9.594 1 92.75 96 GLY A N 1
ATOM 788 C CA . GLY A 1 96 ? 17.297 -22.906 9.492 1 92.75 96 GLY A CA 1
ATOM 789 C C . GLY A 1 96 ? 17.688 -23.234 8.062 1 92.75 96 GLY A C 1
ATOM 790 O O . GLY A 1 96 ? 17.234 -22.578 7.125 1 92.75 96 GLY A O 1
ATOM 791 N N . ARG A 1 97 ? 18.547 -24.312 8.023 1 95.62 97 ARG A N 1
ATOM 792 C CA . ARG A 1 97 ? 18.969 -24.781 6.711 1 95.62 97 ARG A CA 1
ATOM 793 C C . ARG A 1 97 ? 17.812 -25.438 5.961 1 95.62 97 ARG A C 1
ATOM 795 O O . ARG A 1 97 ? 16.984 -26.125 6.562 1 95.62 97 ARG A O 1
ATOM 802 N N . PRO A 1 98 ? 17.641 -25.172 4.594 1 98.06 98 PRO A N 1
ATOM 803 C CA . PRO A 1 98 ? 16.562 -25.781 3.803 1 98.06 98 PRO A CA 1
ATOM 804 C C . PRO A 1 98 ? 16.5 -27.297 3.984 1 98.06 98 PRO A C 1
ATOM 806 O O . PRO A 1 98 ? 15.414 -27.875 4.051 1 98.06 98 PRO A O 1
ATOM 809 N N . GLU A 1 99 ? 17.609 -27.953 4.129 1 98.12 99 GLU A N 1
ATOM 810 C CA . GLU A 1 99 ? 17.672 -29.406 4.285 1 98.12 99 GLU A CA 1
ATOM 811 C C . GLU A 1 99 ? 16.953 -29.859 5.559 1 98.12 99 GLU A C 1
ATOM 813 O O . GLU A 1 99 ? 16.328 -30.906 5.586 1 98.12 99 GLU A O 1
ATOM 818 N N . GLY A 1 100 ? 17.172 -29.016 6.559 1 97.88 100 GLY A N 1
ATOM 819 C CA . GLY A 1 100 ? 16.484 -29.312 7.809 1 97.88 100 GLY A CA 1
ATOM 820 C C . GLY A 1 100 ? 14.977 -29.25 7.703 1 97.88 100 GLY A C 1
ATOM 821 O O . GLY A 1 100 ? 14.273 -30.094 8.258 1 97.88 100 GLY A O 1
ATOM 822 N N . ARG A 1 101 ? 14.469 -28.312 7 1 98.12 101 ARG A N 1
ATOM 823 C CA . ARG A 1 101 ? 13.023 -28.188 6.797 1 98.12 101 ARG A CA 1
ATOM 824 C C . ARG A 1 101 ? 12.484 -29.312 5.934 1 98.12 101 ARG A C 1
ATOM 826 O O . ARG A 1 101 ? 11.383 -29.812 6.172 1 98.12 101 ARG A O 1
ATOM 833 N N . VAL A 1 102 ? 13.25 -29.719 4.945 1 98.5 102 VAL A N 1
ATOM 834 C CA . VAL A 1 102 ? 12.859 -30.828 4.09 1 98.5 102 VAL A CA 1
ATOM 835 C C . VAL A 1 102 ? 12.789 -32.125 4.914 1 98.5 102 VAL A C 1
ATOM 837 O O . VAL A 1 102 ? 11.883 -32.938 4.727 1 98.5 102 VAL A O 1
ATOM 840 N N . GLU A 1 103 ? 13.734 -32.281 5.805 1 98.06 103 GLU A N 1
ATOM 841 C CA . GLU A 1 103 ? 13.719 -33.438 6.684 1 98.06 103 GLU A CA 1
ATOM 842 C C . GLU A 1 103 ? 12.469 -33.438 7.566 1 98.06 103 GLU A C 1
ATOM 844 O O . GLU A 1 103 ? 11.859 -34.5 7.781 1 98.06 103 GLU A O 1
ATOM 849 N N . SER A 1 104 ? 12.156 -32.281 8.086 1 97.25 104 SER A N 1
ATOM 850 C CA . SER A 1 104 ? 10.938 -32.156 8.875 1 97.25 104 SER A CA 1
ATOM 851 C C . SER A 1 104 ? 9.711 -32.531 8.055 1 97.25 104 SER A C 1
ATOM 853 O O . SER A 1 104 ? 8.805 -33.219 8.547 1 97.25 104 SER A O 1
ATOM 855 N N . ALA A 1 105 ? 9.688 -32.094 6.824 1 97.94 105 ALA A N 1
ATOM 856 C CA . ALA A 1 105 ? 8.57 -32.406 5.938 1 97.94 105 ALA A CA 1
ATOM 857 C C . ALA A 1 105 ? 8.484 -33.906 5.684 1 97.94 105 ALA A C 1
ATOM 859 O O . ALA A 1 105 ? 7.387 -34.469 5.664 1 97.94 105 ALA A O 1
ATOM 860 N N . LEU A 1 106 ? 9.586 -34.531 5.465 1 97.44 106 LEU A N 1
ATOM 861 C CA . LEU A 1 106 ? 9.648 -35.969 5.23 1 97.44 106 LEU A CA 1
ATOM 862 C C . LEU A 1 106 ? 9.055 -36.75 6.41 1 97.44 106 LEU A C 1
ATOM 864 O O . LEU A 1 106 ? 8.32 -37.719 6.223 1 97.44 106 LEU A O 1
ATOM 868 N N . ASN A 1 107 ? 9.344 -36.25 7.586 1 96.38 107 ASN A N 1
ATOM 869 C CA . ASN A 1 107 ? 8.891 -36.906 8.805 1 96.38 107 ASN A CA 1
ATOM 870 C C . ASN A 1 107 ? 7.387 -36.75 9 1 96.38 107 ASN A C 1
ATOM 872 O O . ASN A 1 107 ? 6.773 -37.5 9.773 1 96.38 107 ASN A O 1
ATOM 876 N N . CYS A 1 108 ? 6.812 -35.781 8.328 1 95.81 108 CYS A N 1
ATOM 877 C CA . CYS A 1 108 ? 5.379 -35.531 8.438 1 95.81 108 CYS A CA 1
ATOM 878 C C . CYS A 1 108 ? 4.598 -36.469 7.5 1 95.81 108 CYS A C 1
ATOM 880 O O . CYS A 1 108 ? 3.383 -36.594 7.633 1 95.81 108 CYS A O 1
ATOM 882 N N . LEU A 1 109 ? 5.285 -37.094 6.562 1 96.06 109 LEU A N 1
ATOM 883 C CA . LEU A 1 109 ? 4.633 -37.906 5.543 1 96.06 109 LEU A CA 1
ATOM 884 C C . LEU A 1 109 ? 4.395 -39.344 6.059 1 96.06 109 LEU A C 1
ATOM 886 O O . LEU A 1 109 ? 5.102 -39.812 6.949 1 96.06 109 LEU A O 1
ATOM 890 N N . PRO A 1 110 ? 3.404 -40.031 5.453 1 91.94 110 PRO A N 1
ATOM 891 C CA . PRO A 1 110 ? 3.215 -41.438 5.812 1 91.94 110 PRO A CA 1
ATOM 892 C C . PRO A 1 110 ? 4.43 -42.312 5.48 1 91.94 110 PRO A C 1
ATOM 894 O O . PRO A 1 110 ? 5.227 -41.938 4.613 1 91.94 110 PRO A O 1
ATOM 897 N N . HIS A 1 111 ? 4.438 -43.406 6.113 1 90.75 111 HIS A N 1
ATOM 898 C CA . HIS A 1 111 ? 5.543 -44.344 5.879 1 90.75 111 HIS A CA 1
ATOM 899 C C . HIS A 1 111 ? 5.625 -44.75 4.414 1 90.75 111 HIS A C 1
ATOM 901 O O . HIS A 1 111 ? 4.598 -45 3.779 1 90.75 111 HIS A O 1
ATOM 907 N N . TYR A 1 112 ? 6.852 -44.719 3.939 1 91.25 112 TYR A N 1
ATOM 908 C CA . TYR A 1 112 ? 7.094 -45.094 2.555 1 91.25 112 TYR A CA 1
ATOM 909 C C . TYR A 1 112 ? 7.207 -46.625 2.428 1 91.25 112 TYR A C 1
ATOM 911 O O . TYR A 1 112 ? 8.023 -47.25 3.107 1 91.25 112 TYR A O 1
ATOM 919 N N . ASP A 1 113 ? 6.375 -47.25 1.577 1 86.62 113 ASP A N 1
ATOM 920 C CA . ASP A 1 113 ? 6.422 -48.688 1.332 1 86.62 113 ASP A CA 1
ATOM 921 C C . ASP A 1 113 ? 6.82 -48.969 -0.111 1 86.62 113 ASP A C 1
ATOM 923 O O . ASP A 1 113 ? 5.988 -48.938 -1.017 1 86.62 113 ASP A O 1
ATOM 927 N N . PRO A 1 114 ? 8.039 -49.344 -0.324 1 81.62 114 PRO A N 1
ATOM 928 C CA . PRO A 1 114 ? 8.508 -49.594 -1.688 1 81.62 114 PRO A CA 1
ATOM 929 C C . PRO A 1 114 ? 7.801 -50.781 -2.334 1 81.62 114 PRO A C 1
ATOM 931 O O . PRO A 1 114 ? 7.723 -50.875 -3.562 1 81.62 114 PRO A O 1
ATOM 934 N N . ALA A 1 115 ? 7.418 -51.844 -1.62 1 73.12 115 ALA A N 1
ATOM 935 C CA . ALA A 1 115 ? 6.789 -53.062 -2.148 1 73.12 115 ALA A CA 1
ATOM 936 C C . ALA A 1 115 ? 5.516 -52.719 -2.92 1 73.12 115 ALA A C 1
ATOM 938 O O . ALA A 1 115 ? 5.172 -53.406 -3.887 1 73.12 115 ALA A O 1
ATOM 939 N N . LYS A 1 116 ? 4.863 -51.844 -2.445 1 67.81 116 LYS A N 1
ATOM 940 C CA . LYS A 1 116 ? 3.611 -51.469 -3.096 1 67.81 116 LYS A CA 1
ATOM 941 C C . LYS A 1 116 ? 3.859 -50.969 -4.516 1 67.81 116 LYS A C 1
ATOM 943 O O . LYS A 1 116 ? 3.033 -51.188 -5.406 1 67.81 116 LYS A O 1
ATOM 948 N N . LEU A 1 117 ? 4.922 -50.406 -4.777 1 65 117 LEU A N 1
ATOM 949 C CA . LEU A 1 117 ? 5.164 -49.719 -6.039 1 65 117 LEU A CA 1
ATOM 950 C C . LEU A 1 117 ? 5.957 -50.625 -6.996 1 65 117 LEU A C 1
ATOM 952 O O . LEU A 1 117 ? 5.66 -50.656 -8.195 1 65 117 LEU A O 1
ATOM 956 N N . TRP A 1 118 ? 6.902 -51.25 -6.461 1 62.59 118 TRP A N 1
ATOM 957 C CA . TRP A 1 118 ? 7.855 -51.938 -7.332 1 62.59 118 TRP A CA 1
ATOM 958 C C . TRP A 1 118 ? 7.41 -53.344 -7.625 1 62.59 118 TRP A C 1
ATOM 960 O O . TRP A 1 118 ? 7.883 -53.969 -8.578 1 62.59 118 TRP A O 1
ATOM 970 N N . GLU A 1 119 ? 6.449 -53.781 -6.871 1 57.88 119 GLU A N 1
ATOM 971 C CA . GLU A 1 119 ? 6.082 -55.188 -7.059 1 57.88 119 GLU A CA 1
ATOM 972 C C . GLU A 1 119 ? 4.691 -55.312 -7.668 1 57.88 119 GLU A C 1
ATOM 974 O O . GLU A 1 119 ? 4.324 -56.406 -8.156 1 57.88 119 GLU A O 1
ATOM 979 N N . ASN A 1 120 ? 3.914 -54.281 -7.582 1 57.84 120 ASN A N 1
ATOM 980 C CA . ASN A 1 120 ? 2.533 -54.438 -8.023 1 57.84 120 ASN A CA 1
ATOM 981 C C . ASN A 1 120 ? 2.348 -54.031 -9.477 1 57.84 120 ASN A C 1
ATOM 983 O O . ASN A 1 120 ? 2.213 -52.844 -9.758 1 57.84 120 ASN A O 1
ATOM 987 N N . SER A 1 121 ? 2.576 -54.969 -10.492 1 53.84 121 SER A N 1
ATOM 988 C CA . SER A 1 121 ? 2.453 -54.781 -11.93 1 53.84 121 SER A CA 1
ATOM 989 C C . SER A 1 121 ? 1.029 -54.406 -12.32 1 53.84 121 SER A C 1
ATOM 991 O O . SER A 1 121 ? 0.784 -53.969 -13.453 1 53.84 121 SER A O 1
ATOM 993 N N . SER A 1 122 ? -0.001 -54.719 -11.633 1 53.59 122 SER A N 1
ATOM 994 C CA . SER A 1 122 ? -1.382 -54.531 -12.062 1 53.59 122 SER A CA 1
ATOM 995 C C . SER A 1 122 ? -1.913 -53.156 -11.641 1 53.59 122 SER A C 1
ATOM 997 O O . SER A 1 122 ? -3.104 -52.875 -11.789 1 53.59 122 SER A O 1
ATOM 999 N N . ALA A 1 123 ? -0.963 -52.312 -11.375 1 60.94 123 ALA A N 1
ATOM 1000 C CA . ALA A 1 123 ? -1.418 -51.094 -10.695 1 60.94 123 ALA A CA 1
ATOM 1001 C C . ALA A 1 123 ? -1.816 -50.031 -11.703 1 60.94 123 ALA A C 1
ATOM 1003 O O . ALA A 1 123 ? -1.285 -49.969 -12.812 1 60.94 123 ALA A O 1
ATOM 1004 N N . THR A 1 124 ? -2.873 -49.375 -11.531 1 75.12 124 THR A N 1
ATOM 1005 C CA . THR A 1 124 ? -3.371 -48.156 -12.164 1 75.12 124 THR A CA 1
ATOM 1006 C C . THR A 1 124 ? -2.254 -47.125 -12.312 1 75.12 124 THR A C 1
ATOM 1008 O O . THR A 1 124 ? -1.231 -47.219 -11.633 1 75.12 124 THR A O 1
ATOM 1011 N N . PHE A 1 125 ? -2.27 -46.344 -13.32 1 88.62 125 PHE A N 1
ATOM 1012 C CA . PHE A 1 125 ? -1.282 -45.312 -13.602 1 88.62 125 PHE A CA 1
ATOM 1013 C C . PHE A 1 125 ? -1.008 -44.469 -12.359 1 88.62 125 PHE A C 1
ATOM 1015 O O . PHE A 1 125 ? -1.938 -44.062 -11.648 1 88.62 125 PHE A O 1
ATOM 1022 N N . ARG A 1 126 ? 0.256 -44.312 -12.094 1 88.25 126 ARG A N 1
ATOM 1023 C CA . ARG A 1 126 ? 0.694 -43.406 -11.039 1 88.25 126 ARG A CA 1
ATOM 1024 C C . ARG A 1 126 ? 1.975 -42.688 -11.438 1 88.25 126 ARG A C 1
ATOM 1026 O O . ARG A 1 126 ? 2.785 -43.219 -12.195 1 88.25 126 ARG A O 1
ATOM 1033 N N . TYR A 1 127 ? 2.148 -41.5 -10.969 1 92.88 127 TYR A N 1
ATOM 1034 C CA . TYR A 1 127 ? 3.391 -40.781 -11.172 1 92.88 127 TYR A CA 1
ATOM 1035 C C . TYR A 1 127 ? 4.473 -41.25 -10.219 1 92.88 127 TYR A C 1
ATOM 1037 O O . TYR A 1 127 ? 4.184 -41.625 -9.086 1 92.88 127 TYR A O 1
ATOM 1045 N N . TRP A 1 128 ? 5.715 -41.219 -10.703 1 93.44 128 TRP A N 1
ATOM 1046 C CA . TRP A 1 128 ? 6.836 -41.406 -9.781 1 93.44 128 TRP A CA 1
ATOM 1047 C C . TRP A 1 128 ? 6.957 -40.219 -8.844 1 93.44 128 TRP A C 1
ATOM 1049 O O . TRP A 1 128 ? 6.965 -39.062 -9.281 1 93.44 128 TRP A O 1
ATOM 1059 N N . LYS A 1 129 ? 7.043 -40.562 -7.574 1 95 129 LYS A N 1
ATOM 1060 C CA . LYS A 1 129 ? 7.203 -39.531 -6.566 1 95 129 LYS A CA 1
ATOM 1061 C C . LYS A 1 129 ? 8.68 -39.312 -6.238 1 95 129 LYS A C 1
ATOM 1063 O O . LYS A 1 129 ? 9.531 -40.094 -6.617 1 95 129 LYS A O 1
ATOM 1068 N N . ILE A 1 130 ? 8.914 -38.188 -5.562 1 97.81 130 ILE A N 1
ATOM 1069 C CA . ILE A 1 130 ? 10.266 -37.844 -5.129 1 97.81 130 ILE A CA 1
ATOM 1070 C C . ILE A 1 130 ? 10.859 -39 -4.309 1 97.81 130 ILE A C 1
ATOM 1072 O O . ILE A 1 130 ? 12.008 -39.375 -4.52 1 97.81 130 ILE A O 1
ATOM 1076 N N . ARG A 1 131 ? 10.102 -39.562 -3.449 1 96.5 131 ARG A N 1
ATOM 1077 C CA . ARG A 1 131 ? 10.609 -40.625 -2.588 1 96.5 131 ARG A CA 1
ATOM 1078 C C . ARG A 1 131 ? 10.883 -41.906 -3.387 1 96.5 131 ARG A C 1
ATOM 1080 O O . ARG A 1 131 ? 11.711 -42.719 -2.986 1 96.5 131 ARG A O 1
ATOM 1087 N N . ASP A 1 132 ? 10.203 -42.094 -4.488 1 95.44 132 ASP A N 1
ATOM 1088 C CA . ASP A 1 132 ? 10.508 -43.219 -5.363 1 95.44 132 ASP A CA 1
ATOM 1089 C C . ASP A 1 132 ? 11.906 -43.094 -5.957 1 95.44 132 ASP A C 1
ATOM 1091 O O . ASP A 1 132 ? 12.664 -44.062 -6 1 95.44 132 ASP A O 1
ATOM 1095 N N . TYR A 1 133 ? 12.25 -41.969 -6.445 1 96.31 133 TYR A N 1
ATOM 1096 C CA . TYR A 1 133 ? 13.586 -41.719 -6.977 1 96.31 133 TYR A CA 1
ATOM 1097 C C . TYR A 1 133 ? 14.641 -41.906 -5.895 1 96.31 133 TYR A C 1
ATOM 1099 O O . TYR A 1 133 ? 15.672 -42.531 -6.125 1 96.31 133 TYR A O 1
ATOM 1107 N N . ALA A 1 134 ? 14.375 -41.281 -4.754 1 95.88 134 ALA A N 1
ATOM 1108 C CA . ALA A 1 134 ? 15.32 -41.375 -3.646 1 95.88 134 ALA A CA 1
ATOM 1109 C C . ALA A 1 134 ? 15.578 -42.844 -3.273 1 95.88 134 ALA A C 1
ATOM 1111 O O . ALA A 1 134 ? 16.734 -43.219 -3.029 1 95.88 134 ALA A O 1
ATOM 1112 N N . TYR A 1 135 ? 14.547 -43.594 -3.193 1 94.62 135 TYR A N 1
ATOM 1113 C CA . TYR A 1 135 ? 14.68 -45 -2.883 1 94.62 135 TYR A CA 1
ATOM 1114 C C . TYR A 1 135 ? 15.508 -45.719 -3.947 1 94.62 135 TYR A C 1
ATOM 1116 O O . TYR A 1 135 ? 16.391 -46.531 -3.625 1 94.62 135 TYR A O 1
ATOM 1124 N N . ALA A 1 136 ? 15.188 -45.438 -5.199 1 95.44 136 ALA A N 1
ATOM 1125 C CA . ALA A 1 136 ? 15.898 -46.062 -6.309 1 95.44 136 ALA A CA 1
ATOM 1126 C C . ALA A 1 136 ? 17.391 -45.719 -6.262 1 95.44 136 ALA A C 1
ATOM 1128 O O . ALA A 1 136 ? 18.234 -46.562 -6.566 1 95.44 136 ALA A O 1
ATOM 1129 N N . TYR A 1 137 ? 17.766 -44.531 -5.902 1 97.19 137 TYR A N 1
ATOM 1130 C CA . TYR A 1 137 ? 19.156 -44.125 -5.777 1 97.19 137 TYR A CA 1
ATOM 1131 C C . TYR A 1 137 ? 19.828 -44.812 -4.605 1 97.19 137 TYR A C 1
ATOM 1133 O O . TYR A 1 137 ? 20.953 -45.312 -4.727 1 97.19 137 TYR A O 1
ATOM 1141 N N . GLN A 1 138 ? 19.125 -44.844 -3.529 1 94.94 138 GLN A N 1
ATOM 1142 C CA . GLN A 1 138 ? 19.672 -45.438 -2.309 1 94.94 138 GLN A CA 1
ATOM 1143 C C . GLN A 1 138 ? 19.891 -46.938 -2.461 1 94.94 138 GLN A C 1
ATOM 1145 O O . GLN A 1 138 ? 20.844 -47.469 -1.911 1 94.94 138 GLN A O 1
ATOM 1150 N N . SER A 1 139 ? 19 -47.562 -3.178 1 93.12 139 SER A N 1
ATOM 1151 C CA . SER A 1 139 ? 19.078 -49 -3.383 1 93.12 139 SER A CA 1
ATOM 1152 C C . SER A 1 139 ? 19.984 -49.344 -4.566 1 93.12 139 SER A C 1
ATOM 1154 O O . SER A 1 139 ? 20.094 -50.5 -4.957 1 93.12 139 SER A O 1
ATOM 1156 N N . ARG A 1 140 ? 20.484 -48.344 -5.242 1 93.81 140 ARG A N 1
ATOM 1157 C CA . ARG A 1 140 ? 21.453 -48.469 -6.324 1 93.81 140 ARG A CA 1
ATOM 1158 C C . ARG A 1 140 ? 20.828 -49.156 -7.543 1 93.81 140 ARG A C 1
ATOM 1160 O O . ARG A 1 140 ? 21.531 -49.812 -8.312 1 93.81 140 ARG A O 1
ATOM 1167 N N . LYS A 1 141 ? 19.578 -49.031 -7.566 1 92.5 141 LYS A N 1
ATOM 1168 C CA . LYS A 1 141 ? 18.906 -49.5 -8.773 1 92.5 141 LYS A CA 1
ATOM 1169 C C . LYS A 1 141 ? 19.25 -48.625 -9.977 1 92.5 141 LYS A C 1
ATOM 1171 O O . LYS A 1 141 ? 19.375 -49.125 -11.094 1 92.5 141 LYS A O 1
ATOM 1176 N N . VAL A 1 142 ? 19.266 -47.375 -9.719 1 96.5 142 VAL A N 1
ATOM 1177 C CA . VAL A 1 142 ? 19.688 -46.375 -10.688 1 96.5 142 VAL A CA 1
ATOM 1178 C C . VAL A 1 142 ? 20.5 -45.281 -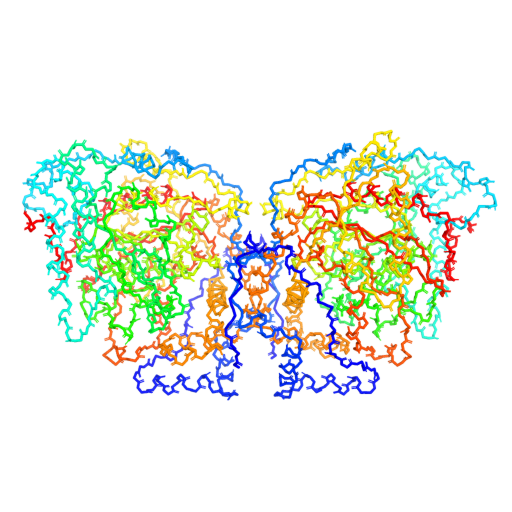9.992 1 96.5 142 VAL A C 1
ATOM 1180 O O . VAL A 1 142 ? 20.562 -45.25 -8.766 1 96.5 142 VAL A O 1
ATOM 1183 N N . THR A 1 143 ? 21.188 -44.5 -10.781 1 97.88 143 THR A N 1
ATOM 1184 C CA . THR A 1 143 ? 21.891 -43.312 -10.273 1 97.88 143 THR A CA 1
ATOM 1185 C C . THR A 1 143 ? 21.297 -42.062 -10.844 1 97.88 143 THR A C 1
ATOM 1187 O O . THR A 1 143 ? 20.641 -42.094 -11.891 1 97.88 143 THR A O 1
ATOM 1190 N N . PRO A 1 144 ? 21.531 -40.969 -10.203 1 98.5 144 PRO A N 1
ATOM 1191 C CA . PRO A 1 144 ? 21.078 -39.688 -10.781 1 98.5 144 PRO A CA 1
ATOM 1192 C C . PRO A 1 144 ? 21.609 -39.469 -12.195 1 98.5 144 PRO A C 1
ATOM 1194 O O . PRO A 1 144 ? 20.875 -38.938 -13.047 1 98.5 144 PRO A O 1
ATOM 1197 N N . SER A 1 145 ? 22.812 -39.875 -12.508 1 98.5 145 SER A N 1
ATOM 1198 C CA . SER A 1 145 ? 23.406 -39.719 -13.836 1 98.5 145 SER A CA 1
ATOM 1199 C C . SER A 1 145 ? 22.641 -40.531 -14.875 1 98.5 145 SER A C 1
ATOM 1201 O O . SER A 1 145 ? 22.438 -40.094 -16 1 98.5 145 SER A O 1
ATOM 1203 N N . MET A 1 146 ? 22.266 -41.75 -14.477 1 98.12 146 MET A N 1
ATOM 1204 C CA . MET A 1 146 ? 21.5 -42.562 -15.391 1 98.12 146 MET A CA 1
ATOM 1205 C C . MET A 1 146 ? 20.156 -41.938 -15.719 1 98.12 146 MET A C 1
ATOM 1207 O O . MET A 1 146 ? 19.75 -41.875 -16.875 1 98.12 146 MET A O 1
ATOM 1211 N N . VAL A 1 147 ? 19.531 -41.469 -14.688 1 98 147 VAL A N 1
ATOM 1212 C CA . VAL A 1 147 ? 18.234 -40.812 -14.867 1 98 147 VAL A CA 1
ATOM 1213 C C . VAL A 1 147 ? 18.406 -39.562 -15.727 1 98 147 VAL A C 1
ATOM 1215 O O . VAL A 1 147 ? 17.562 -39.281 -16.594 1 98 147 VAL A O 1
ATOM 1218 N N . ALA A 1 148 ? 19.453 -38.781 -15.5 1 98.06 148 ALA A N 1
ATOM 1219 C CA . ALA A 1 148 ? 19.719 -37.594 -16.281 1 98.06 148 ALA A CA 1
ATOM 1220 C C . ALA A 1 148 ? 19.828 -37.906 -17.766 1 98.06 148 ALA A C 1
ATOM 1222 O O . ALA A 1 148 ? 19.281 -37.188 -18.609 1 98.06 148 ALA A O 1
ATOM 1223 N N . GLU A 1 149 ? 20.5 -38.938 -18.094 1 97.25 149 GLU A N 1
ATOM 1224 C CA . GLU A 1 149 ? 20.656 -39.312 -19.5 1 97.25 149 GLU A CA 1
ATOM 1225 C C . GLU A 1 149 ? 19.312 -39.656 -20.125 1 97.25 149 GLU A C 1
ATOM 1227 O O . GLU A 1 149 ? 19.062 -39.344 -21.297 1 97.25 149 GLU A O 1
ATOM 1232 N N . SER A 1 150 ? 18.516 -40.344 -19.375 1 96.12 150 SER A N 1
ATOM 1233 C CA . SER A 1 150 ? 17.172 -40.656 -19.859 1 96.12 150 SER A CA 1
ATOM 1234 C C . SER A 1 150 ? 16.375 -39.406 -20.125 1 96.12 150 SER A C 1
ATOM 1236 O O . SER A 1 150 ? 15.742 -39.281 -21.172 1 96.12 150 SER A O 1
ATOM 1238 N N . ILE A 1 151 ? 16.406 -38.5 -19.219 1 96.25 151 ILE A N 1
ATOM 1239 C CA . ILE A 1 151 ? 15.648 -37.25 -19.328 1 96.25 151 ILE A CA 1
ATOM 1240 C C . ILE A 1 151 ? 16.188 -36.438 -20.5 1 96.25 151 ILE A C 1
ATOM 1242 O O . ILE A 1 151 ? 15.398 -35.875 -21.297 1 96.25 151 ILE A O 1
ATOM 1246 N N . ILE A 1 152 ? 17.516 -36.312 -20.625 1 96.25 152 ILE A N 1
ATOM 1247 C CA . ILE A 1 152 ? 18.141 -35.594 -21.719 1 96.25 152 ILE A CA 1
ATOM 1248 C C . ILE A 1 152 ? 17.688 -36.156 -23.062 1 96.25 152 ILE A C 1
ATOM 1250 O O . ILE A 1 152 ? 17.312 -35.406 -23.969 1 96.25 152 ILE A O 1
ATOM 1254 N N . SER A 1 153 ? 17.656 -37.469 -23.141 1 94 153 SER A N 1
ATOM 1255 C CA . SER A 1 153 ? 17.234 -38.125 -24.375 1 94 153 SER A CA 1
ATOM 1256 C C . SER A 1 153 ? 15.773 -37.812 -24.688 1 94 153 SER A C 1
ATOM 1258 O O . SER A 1 153 ? 15.43 -37.531 -25.844 1 94 153 SER A O 1
ATOM 1260 N N . MET A 1 154 ? 14.977 -37.875 -23.672 1 92.06 154 MET A N 1
ATOM 1261 C CA . MET A 1 154 ? 13.555 -37.625 -23.844 1 92.06 154 MET A CA 1
ATOM 1262 C C . MET A 1 154 ? 13.32 -36.188 -24.281 1 92.06 154 MET A C 1
ATOM 1264 O O . MET A 1 154 ? 12.461 -35.906 -25.125 1 92.06 154 MET A O 1
ATOM 1268 N N . ILE A 1 155 ? 14.016 -35.219 -23.703 1 91.62 155 ILE A N 1
ATOM 1269 C CA . ILE A 1 155 ? 13.883 -33.812 -24.016 1 91.62 155 ILE A CA 1
ATOM 1270 C C . ILE A 1 155 ? 14.344 -33.562 -25.453 1 91.62 155 ILE A C 1
ATOM 1272 O O . ILE A 1 155 ? 13.703 -32.812 -26.188 1 91.62 155 ILE A O 1
ATOM 1276 N N . GLU A 1 156 ? 15.391 -34.094 -25.812 1 87.69 156 GLU A N 1
ATOM 1277 C CA . GLU A 1 156 ? 15.945 -33.906 -27.156 1 87.69 156 GLU A CA 1
ATOM 1278 C C . GLU A 1 156 ? 15.031 -34.531 -28.219 1 87.69 156 GLU A C 1
ATOM 1280 O O . GLU A 1 156 ? 14.914 -34 -29.328 1 87.69 156 GLU A O 1
ATOM 1285 N N . GLU A 1 157 ? 14.383 -35.531 -27.875 1 79.25 157 GLU A N 1
ATOM 1286 C CA . GLU A 1 157 ? 13.438 -36.156 -28.797 1 79.25 157 GLU A CA 1
ATOM 1287 C C . GLU A 1 157 ? 12.195 -35.281 -28.969 1 79.25 157 GLU A C 1
ATOM 1289 O O . GLU A 1 157 ? 11.617 -35.25 -30.062 1 79.25 157 GLU A O 1
ATOM 1294 N N . ASN A 1 158 ? 11.734 -34.656 -27.969 1 72.12 158 ASN A N 1
ATOM 1295 C CA . ASN A 1 158 ? 10.578 -33.781 -27.984 1 72.12 158 ASN A CA 1
ATOM 1296 C C . ASN A 1 158 ? 10.867 -32.5 -28.781 1 72.12 158 ASN A C 1
ATOM 1298 O O . ASN A 1 158 ? 9.953 -31.906 -29.359 1 72.12 158 ASN A O 1
ATOM 1302 N N . GLY A 1 159 ? 11.969 -31.938 -28.672 1 63.22 159 GLY A N 1
ATOM 1303 C CA . GLY A 1 159 ? 12.352 -30.688 -29.297 1 63.22 159 GLY A CA 1
ATOM 1304 C C . GLY A 1 159 ? 12.258 -30.719 -30.812 1 63.22 159 GLY A C 1
ATOM 1305 O O . GLY A 1 159 ? 12.422 -29.688 -31.484 1 63.22 159 GLY A O 1
ATOM 1306 N N . ILE A 1 160 ? 11.742 -31.766 -31.234 1 59.28 160 ILE A N 1
ATOM 1307 C CA . ILE A 1 160 ? 11.82 -31.922 -32.688 1 59.28 160 ILE A CA 1
ATOM 1308 C C . ILE A 1 160 ? 10.445 -31.656 -33.312 1 59.28 160 ILE A C 1
ATOM 1310 O O . ILE A 1 160 ? 10.328 -31.531 -34.531 1 59.28 160 ILE A O 1
ATOM 1314 N N . ASP A 1 161 ? 9.648 -31.156 -32.469 1 63.78 161 ASP A N 1
ATOM 1315 C CA . ASP A 1 161 ? 8.289 -31 -32.969 1 63.78 161 ASP A CA 1
ATOM 1316 C C . ASP A 1 161 ? 8.188 -29.781 -33.906 1 63.78 161 ASP A C 1
ATOM 1318 O O . ASP A 1 161 ? 8.891 -28.781 -33.688 1 63.78 161 ASP A O 1
ATOM 1322 N N . LYS A 1 162 ? 7.523 -29.891 -35.062 1 64.44 162 LYS A N 1
ATOM 1323 C CA . LYS A 1 162 ? 7.125 -28.828 -36 1 64.44 162 LYS A CA 1
ATOM 1324 C C . LYS A 1 162 ? 5.609 -28.75 -36.125 1 64.44 162 LYS A C 1
ATOM 1326 O O . LYS A 1 162 ? 4.969 -29.656 -36.656 1 64.44 162 LYS A O 1
ATOM 1331 N N . PRO A 1 163 ? 5.066 -27.766 -35.656 1 65.81 163 PRO A N 1
ATOM 1332 C CA . PRO A 1 163 ? 5.625 -26.562 -35 1 65.81 163 PRO A CA 1
ATOM 1333 C C . PRO A 1 163 ? 6.168 -26.859 -33.625 1 65.81 163 PRO A C 1
ATOM 1335 O O . PRO A 1 163 ? 5.82 -27.875 -33 1 65.81 163 PRO A O 1
ATOM 1338 N N . PRO A 1 164 ? 6.902 -25.844 -33.25 1 73.69 164 PRO A N 1
ATOM 1339 C CA . PRO A 1 164 ? 7.52 -26.109 -31.953 1 73.69 164 PRO A CA 1
ATOM 1340 C C . PRO A 1 164 ? 6.504 -26.156 -30.812 1 73.69 164 PRO A C 1
ATOM 1342 O O . PRO A 1 164 ? 5.551 -25.375 -30.812 1 73.69 164 PRO A O 1
ATOM 1345 N N . THR A 1 165 ? 6.516 -27.094 -29.984 1 80.12 165 THR A N 1
ATOM 1346 C CA . THR A 1 165 ? 5.727 -27.219 -28.766 1 80.12 165 THR A CA 1
ATOM 1347 C C . THR A 1 165 ? 6.629 -27.391 -27.547 1 80.12 165 THR A C 1
ATOM 1349 O O . THR A 1 165 ? 6.5 -28.375 -26.812 1 80.12 165 THR A O 1
ATOM 1352 N N . PRO A 1 166 ? 7.508 -26.375 -27.391 1 86.69 166 PRO A N 1
ATOM 1353 C CA . PRO A 1 166 ? 8.555 -26.625 -26.391 1 86.69 166 PRO A CA 1
ATOM 1354 C C . PRO A 1 166 ? 8.031 -26.562 -24.953 1 86.69 166 PRO A C 1
ATOM 1356 O O . PRO A 1 166 ? 7.25 -25.672 -24.625 1 86.69 166 PRO A O 1
ATOM 1359 N N . LEU A 1 167 ? 8.469 -27.469 -24.156 1 93.75 167 LEU A N 1
ATOM 1360 C CA . LEU A 1 167 ? 8.289 -27.422 -22.719 1 93.75 167 LEU A CA 1
ATOM 1361 C C . LEU A 1 167 ? 9.312 -26.5 -22.078 1 93.75 167 LEU A C 1
ATOM 1363 O O . LEU A 1 167 ? 9.039 -25.875 -21.047 1 93.75 167 LEU A O 1
ATOM 1367 N N . LEU A 1 168 ? 10.492 -26.406 -22.703 1 95.75 168 LEU A N 1
ATOM 1368 C CA . LEU A 1 168 ? 11.594 -25.625 -22.156 1 95.75 168 LEU A CA 1
ATOM 1369 C C . LEU A 1 168 ? 12.016 -24.516 -23.125 1 95.75 168 LEU A C 1
ATOM 1371 O O . LEU A 1 168 ? 12.055 -24.734 -24.328 1 95.75 168 LEU A O 1
ATOM 1375 N N . LEU A 1 169 ? 12.305 -23.344 -22.547 1 96.19 169 LEU A N 1
ATOM 1376 C CA . LEU A 1 169 ? 12.852 -22.234 -23.328 1 96.19 169 LEU A CA 1
ATOM 1377 C C . LEU A 1 169 ? 14.375 -22.25 -23.281 1 96.19 169 LEU A C 1
ATOM 1379 O O . LEU A 1 169 ? 15.023 -21.75 -24.203 1 96.19 169 LEU A O 1
ATOM 1383 N N . SER A 1 170 ? 14.93 -22.672 -22.203 1 96.56 170 SER A N 1
ATOM 1384 C CA . SER A 1 170 ? 16.375 -22.828 -22.031 1 96.56 170 SER A CA 1
ATOM 1385 C C . SER A 1 170 ? 16.719 -24.188 -21.438 1 96.56 170 SER A C 1
ATOM 1387 O O . SER A 1 170 ? 16.094 -24.625 -20.469 1 96.56 170 SER A O 1
ATOM 1389 N N . PHE A 1 171 ? 17.594 -24.922 -22.078 1 96 171 PHE A N 1
ATOM 1390 C CA . PHE A 1 171 ? 18.047 -26.25 -21.703 1 96 171 PHE A CA 1
ATOM 1391 C C . PHE A 1 171 ? 19.5 -26.469 -22.078 1 96 171 PHE A C 1
ATOM 1393 O O . PHE A 1 171 ? 19.922 -26.078 -23.172 1 96 171 PHE A O 1
ATOM 1400 N N . ASP A 1 172 ? 20.281 -26.969 -21.141 1 96.88 172 ASP A N 1
ATOM 1401 C CA . ASP A 1 172 ? 21.688 -27.297 -21.359 1 96.88 172 ASP A CA 1
ATOM 1402 C C . ASP A 1 172 ? 22.016 -28.688 -20.828 1 96.88 172 ASP A C 1
ATOM 1404 O O . ASP A 1 172 ? 22.203 -28.859 -19.609 1 96.88 172 ASP A O 1
ATOM 1408 N N . ALA A 1 173 ? 22.188 -29.641 -21.703 1 97.19 173 ALA A N 1
ATOM 1409 C CA . ALA A 1 173 ? 22.438 -31.031 -21.328 1 97.19 173 ALA A CA 1
ATOM 1410 C C . ALA A 1 173 ? 23.703 -31.156 -20.5 1 97.19 173 ALA A C 1
ATOM 1412 O O . ALA A 1 173 ? 23.766 -31.969 -19.562 1 97.19 173 ALA A O 1
ATOM 1413 N N . ALA A 1 174 ? 24.719 -30.406 -20.844 1 98.06 174 ALA A N 1
ATOM 1414 C CA . ALA A 1 174 ? 26 -30.469 -20.125 1 98.06 174 ALA A CA 1
ATOM 1415 C C . ALA A 1 174 ? 25.828 -30.031 -18.672 1 98.06 174 ALA A C 1
ATOM 1417 O O . ALA A 1 174 ? 26.422 -30.625 -17.766 1 98.06 174 ALA A O 1
ATOM 1418 N N . GLU A 1 175 ? 25.031 -29.016 -18.5 1 97.75 175 GLU A N 1
ATOM 1419 C CA . GLU A 1 175 ? 24.766 -28.547 -17.141 1 97.75 175 GLU A CA 1
ATOM 1420 C C . GLU A 1 175 ? 24 -29.578 -16.328 1 97.75 175 GLU A C 1
ATOM 1422 O O . GLU A 1 175 ? 24.203 -29.719 -15.125 1 97.75 175 GLU A O 1
ATOM 1427 N N . VAL A 1 176 ? 23.031 -30.234 -16.938 1 98.25 176 VAL A N 1
ATOM 1428 C CA . VAL A 1 176 ? 22.25 -31.281 -16.281 1 98.25 176 VAL A CA 1
ATOM 1429 C C . VAL A 1 176 ? 23.156 -32.438 -15.891 1 98.25 176 VAL A C 1
ATOM 1431 O O . VAL A 1 176 ? 23.078 -32.969 -14.773 1 98.25 176 VAL A O 1
ATOM 1434 N N . ARG A 1 177 ? 24.047 -32.875 -16.781 1 98.5 177 ARG A N 1
ATOM 1435 C CA . ARG A 1 177 ? 24.984 -33.938 -16.516 1 98.5 177 ARG A CA 1
ATOM 1436 C C . ARG A 1 177 ? 25.906 -33.594 -15.359 1 98.5 177 ARG A C 1
ATOM 1438 O O . ARG A 1 177 ? 26.203 -34.469 -14.516 1 98.5 177 ARG A O 1
ATOM 1445 N N . LYS A 1 178 ? 26.375 -32.375 -15.406 1 98.62 178 LYS A N 1
ATOM 1446 C CA . LYS A 1 178 ? 27.281 -31.938 -14.352 1 98.62 178 LYS A CA 1
ATOM 1447 C C . LYS A 1 178 ? 26.609 -32.031 -12.977 1 98.62 178 LYS A C 1
ATOM 1449 O O . LYS A 1 178 ? 27.188 -32.562 -12.031 1 98.62 178 LYS A O 1
ATOM 1454 N N . GLN A 1 179 ? 25.375 -31.547 -12.852 1 98.62 179 GLN A N 1
ATOM 1455 C CA . GLN A 1 179 ? 24.625 -31.609 -11.602 1 98.62 179 GLN A CA 1
ATOM 1456 C C . GLN A 1 179 ? 24.375 -33.062 -11.18 1 98.62 179 GLN A C 1
ATOM 1458 O O . GLN A 1 179 ? 24.5 -33.406 -10.008 1 98.62 179 GLN A O 1
ATOM 1463 N N . ALA A 1 180 ? 23.984 -33.844 -12.125 1 98.75 180 ALA A N 1
ATOM 1464 C CA . ALA A 1 180 ? 23.656 -35.25 -11.859 1 98.75 180 ALA A CA 1
ATOM 1465 C C . ALA A 1 180 ? 24.891 -36 -11.398 1 98.75 180 ALA A C 1
ATOM 1467 O O . ALA A 1 180 ? 24.797 -36.875 -10.523 1 98.75 180 ALA A O 1
ATOM 1468 N N . ALA A 1 181 ? 26.047 -35.719 -11.992 1 98.75 181 ALA A N 1
ATOM 1469 C CA . ALA A 1 181 ? 27.281 -36.375 -11.594 1 98.75 181 ALA A CA 1
ATOM 1470 C C . ALA A 1 181 ? 27.625 -36.062 -10.141 1 98.75 181 ALA A C 1
ATOM 1472 O O . ALA A 1 181 ? 28.062 -36.938 -9.398 1 98.75 181 ALA A O 1
ATOM 1473 N N . ALA A 1 182 ? 27.453 -34.844 -9.797 1 98.69 182 ALA A N 1
ATOM 1474 C CA . ALA A 1 182 ? 27.719 -34.438 -8.414 1 98.69 182 ALA A CA 1
ATOM 1475 C C . ALA A 1 182 ? 26.797 -35.188 -7.453 1 98.69 182 ALA A C 1
ATOM 1477 O O . ALA A 1 182 ? 27.234 -35.656 -6.391 1 98.69 182 ALA A O 1
ATOM 1478 N N . SER A 1 183 ? 25.531 -35.312 -7.758 1 98.75 183 SER A N 1
ATOM 1479 C CA . SER A 1 183 ? 24.578 -36.031 -6.938 1 98.75 183 SER A CA 1
ATOM 1480 C C . SER A 1 183 ? 24.938 -37.531 -6.863 1 98.75 183 SER A C 1
ATOM 1482 O O . SER A 1 183 ? 24.859 -38.125 -5.793 1 98.75 183 SER A O 1
ATOM 1484 N N . THR A 1 184 ? 25.297 -38.031 -8 1 98.69 184 THR A N 1
ATOM 1485 C CA . THR A 1 184 ? 25.703 -39.438 -8.047 1 98.69 184 THR A CA 1
ATOM 1486 C C . THR A 1 184 ? 26.859 -39.719 -7.09 1 98.69 184 THR A C 1
ATOM 1488 O O . THR A 1 184 ? 26.859 -40.688 -6.363 1 98.69 184 THR A O 1
ATOM 1491 N N . GLN A 1 185 ? 27.797 -38.844 -7.133 1 98.5 185 GLN A N 1
ATOM 1492 C CA . GLN A 1 185 ? 28.938 -39 -6.238 1 98.5 185 GLN A CA 1
ATOM 1493 C C . GLN A 1 185 ? 28.5 -38.969 -4.777 1 98.5 185 GLN A C 1
ATOM 1495 O O . GLN A 1 185 ? 29.047 -39.719 -3.951 1 98.5 185 GLN A O 1
ATOM 1500 N N . ARG A 1 186 ? 27.531 -38.156 -4.465 1 98.5 186 ARG A N 1
ATOM 1501 C CA . ARG A 1 186 ? 27.047 -38.094 -3.09 1 98.5 186 ARG A CA 1
ATOM 1502 C C . ARG A 1 186 ? 26.375 -39.375 -2.684 1 98.5 186 ARG A C 1
ATOM 1504 O O . ARG A 1 186 ? 26.547 -39.875 -1.559 1 98.5 186 ARG A O 1
ATOM 1511 N N . PHE A 1 187 ? 25.625 -39.969 -3.547 1 97.75 187 PHE A N 1
ATOM 1512 C CA . PHE A 1 187 ? 24.969 -41.25 -3.244 1 97.75 187 PHE A CA 1
ATOM 1513 C C . PHE A 1 187 ? 26 -42.344 -3.125 1 97.75 187 PHE A C 1
ATOM 1515 O O . PHE A 1 187 ? 25.859 -43.25 -2.277 1 97.75 187 PHE A O 1
ATOM 1522 N N . GLU A 1 188 ? 26.969 -42.344 -3.975 1 96.81 188 GLU A N 1
ATOM 1523 C CA . GLU A 1 188 ? 28.031 -43.344 -3.914 1 96.81 188 GLU A CA 1
ATOM 1524 C C . GLU A 1 188 ? 28.781 -43.25 -2.592 1 96.81 188 GLU A C 1
ATOM 1526 O O . GLU A 1 188 ? 29.203 -44.281 -2.055 1 96.81 188 GLU A O 1
ATOM 1531 N N . SER A 1 189 ? 28.906 -42.094 -2.129 1 96.69 189 SER A N 1
ATOM 1532 C CA . SER A 1 189 ? 29.641 -41.906 -0.875 1 96.69 189 SER A CA 1
ATOM 1533 C C . SER A 1 189 ? 28.703 -42.094 0.325 1 96.69 189 SER A C 1
ATOM 1535 O O . SER A 1 189 ? 29.141 -41.969 1.473 1 96.69 189 SER A O 1
ATOM 1537 N N . GLY A 1 190 ? 27.453 -42.219 0.089 1 95.12 190 GLY A N 1
ATOM 1538 C CA . GLY A 1 190 ? 26.484 -42.438 1.143 1 95.12 190 GLY A CA 1
ATOM 1539 C C . GLY A 1 190 ? 26.094 -41.188 1.888 1 95.12 190 GLY A C 1
ATOM 1540 O O . GLY A 1 190 ? 25.688 -41.25 3.049 1 95.12 190 GLY A O 1
ATOM 1541 N N . ASN A 1 191 ? 26.266 -40.031 1.179 1 96.12 191 ASN A N 1
ATOM 1542 C CA . ASN A 1 191 ? 26 -38.781 1.863 1 96.12 191 ASN A CA 1
ATOM 1543 C C . ASN A 1 191 ? 25.109 -37.844 1.04 1 96.12 191 ASN A C 1
ATOM 1545 O O . ASN A 1 191 ? 25.484 -36.719 0.712 1 96.12 191 ASN A O 1
ATOM 1549 N N . PRO A 1 192 ? 23.906 -38.344 0.732 1 97.94 192 PRO A N 1
ATOM 1550 C CA . PRO A 1 192 ? 23 -37.438 0.06 1 97.94 192 PRO A CA 1
ATOM 1551 C C . PRO A 1 192 ? 22.641 -36.219 0.923 1 97.94 192 PRO A C 1
ATOM 1553 O O . PRO A 1 192 ? 22.594 -36.312 2.15 1 97.94 192 PRO A O 1
ATOM 1556 N N . LEU A 1 193 ? 22.312 -35.094 0.32 1 98.38 193 LEU A N 1
ATOM 1557 C CA . LEU A 1 193 ? 22.078 -33.844 1.031 1 98.38 193 LEU A CA 1
ATOM 1558 C C . LEU A 1 193 ? 20.688 -33.844 1.68 1 98.38 193 LEU A C 1
ATOM 1560 O O . LEU A 1 193 ? 20.5 -33.219 2.723 1 98.38 193 LEU A O 1
ATOM 1564 N N . SER A 1 194 ? 19.734 -34.406 1.063 1 98.56 194 SER A N 1
ATOM 1565 C CA . SER A 1 194 ? 18.344 -34.5 1.498 1 98.56 194 SER A CA 1
ATOM 1566 C C . SER A 1 194 ? 17.562 -35.5 0.653 1 98.56 194 SER A C 1
ATOM 1568 O O . SER A 1 194 ? 18.109 -36.094 -0.271 1 98.56 194 SER A O 1
ATOM 1570 N N . ILE A 1 195 ? 16.281 -35.594 0.931 1 98.38 195 ILE A N 1
ATOM 1571 C CA . ILE A 1 195 ? 15.414 -36.469 0.148 1 98.38 195 ILE A CA 1
ATOM 1572 C C . ILE A 1 195 ? 15.25 -35.906 -1.261 1 98.38 195 ILE A C 1
ATOM 1574 O O . ILE A 1 195 ? 14.812 -36.625 -2.172 1 98.38 195 ILE A O 1
ATOM 1578 N N . LEU A 1 196 ? 15.648 -34.594 -1.489 1 98.81 196 LEU A N 1
ATOM 1579 C CA . LEU A 1 196 ? 15.516 -33.938 -2.783 1 98.81 196 LEU A CA 1
ATOM 1580 C C . LEU A 1 196 ? 16.797 -34.094 -3.607 1 98.81 196 LEU A C 1
ATOM 1582 O O . LEU A 1 196 ? 16.844 -33.688 -4.77 1 98.81 196 LEU A O 1
ATOM 1586 N N . ASP A 1 197 ? 17.828 -34.75 -3.031 1 98.75 197 ASP A N 1
ATOM 1587 C CA . ASP A 1 197 ? 19.078 -34.906 -3.766 1 98.75 197 ASP A CA 1
ATOM 1588 C C . ASP A 1 197 ? 18.875 -35.781 -5 1 98.75 197 ASP A C 1
ATOM 1590 O O . ASP A 1 197 ? 18.375 -36.906 -4.898 1 98.75 197 ASP A O 1
ATOM 1594 N N . GLY A 1 198 ? 19.203 -35.219 -6.125 1 98.62 198 GLY A N 1
ATOM 1595 C CA . GLY A 1 198 ? 19.094 -35.969 -7.363 1 98.62 198 GLY A CA 1
ATOM 1596 C C . GLY A 1 198 ? 17.719 -35.844 -8.016 1 98.62 198 GLY A C 1
ATOM 1597 O O . GLY A 1 198 ? 17.484 -36.438 -9.07 1 98.62 198 GLY A O 1
ATOM 1598 N N . ILE A 1 199 ? 16.828 -35.094 -7.398 1 98.62 199 ILE A N 1
ATOM 1599 C CA . ILE A 1 199 ? 15.5 -34.906 -7.969 1 98.62 199 ILE A CA 1
ATOM 1600 C C . ILE A 1 199 ? 15.555 -33.844 -9.055 1 98.62 199 ILE A C 1
ATOM 1602 O O . ILE A 1 199 ? 16.219 -32.812 -8.891 1 98.62 199 ILE A O 1
ATOM 1606 N N . PHE A 1 200 ? 14.906 -34.062 -10.172 1 98.56 200 PHE A N 1
ATOM 1607 C CA . PHE A 1 200 ? 14.898 -33.156 -11.32 1 98.56 200 PHE A CA 1
ATOM 1608 C C . PHE A 1 200 ? 13.727 -32.188 -11.242 1 98.56 200 PHE A C 1
ATOM 1610 O O . PHE A 1 200 ? 12.57 -32.594 -11.195 1 98.56 200 PHE A O 1
ATOM 1617 N N . ILE A 1 201 ? 13.984 -30.891 -11.211 1 98.69 201 ILE A N 1
ATOM 1618 C CA . ILE A 1 201 ? 12.977 -29.844 -11.094 1 98.69 201 ILE A CA 1
ATOM 1619 C C . ILE A 1 201 ? 13.195 -28.797 -12.188 1 98.69 201 ILE A C 1
ATOM 1621 O O . ILE A 1 201 ? 14.336 -28.469 -12.523 1 98.69 201 ILE A O 1
ATOM 1625 N N . ALA A 1 202 ? 12.156 -28.328 -12.805 1 98.56 202 ALA A N 1
ATOM 1626 C CA . ALA A 1 202 ? 12.219 -27.281 -13.812 1 98.56 202 ALA A CA 1
ATOM 1627 C C . ALA A 1 202 ? 11.742 -25.953 -13.242 1 98.56 202 ALA A C 1
ATOM 1629 O O . ALA A 1 202 ? 10.953 -25.922 -12.297 1 98.56 202 ALA A O 1
ATOM 1630 N N . ILE A 1 203 ? 12.234 -24.828 -13.812 1 98.88 203 ILE A N 1
ATOM 1631 C CA . ILE A 1 203 ? 11.969 -23.484 -13.281 1 98.88 203 ILE A CA 1
ATOM 1632 C C . ILE A 1 203 ? 11.305 -22.625 -14.359 1 98.88 203 ILE A C 1
ATOM 1634 O O . ILE A 1 203 ? 11.805 -22.531 -15.477 1 98.88 203 ILE A O 1
ATOM 1638 N N . LYS A 1 204 ? 10.125 -22 -14.023 1 98.75 204 LYS A N 1
ATOM 1639 C CA . LYS A 1 204 ? 9.477 -21.078 -14.945 1 98.75 204 LYS A CA 1
ATOM 1640 C C . LYS A 1 204 ? 10.445 -19.984 -15.391 1 98.75 204 LYS A C 1
ATOM 1642 O O . LYS A 1 204 ? 11.289 -19.531 -14.617 1 98.75 204 LYS A O 1
ATOM 1647 N N . ASP A 1 205 ? 10.266 -19.516 -16.531 1 98.69 205 ASP A N 1
ATOM 1648 C CA . ASP A 1 205 ? 11.266 -18.688 -17.188 1 98.69 205 ASP A CA 1
ATOM 1649 C C . ASP A 1 205 ? 11.32 -17.297 -16.562 1 98.69 205 ASP A C 1
ATOM 1651 O O . ASP A 1 205 ? 12.227 -16.516 -16.844 1 98.69 205 ASP A O 1
ATOM 1655 N N . ASP A 1 206 ? 10.406 -16.922 -15.703 1 98.5 206 ASP A N 1
ATOM 1656 C CA . ASP A 1 206 ? 10.461 -15.617 -15.062 1 98.5 206 ASP A CA 1
ATOM 1657 C C . ASP A 1 206 ? 11.078 -15.719 -13.664 1 98.5 206 ASP A C 1
ATOM 1659 O O . ASP A 1 206 ? 11.023 -14.766 -12.891 1 98.5 206 ASP A O 1
ATOM 1663 N N . ILE A 1 207 ? 11.641 -16.844 -13.312 1 98.75 207 ILE A N 1
ATOM 1664 C CA . ILE A 1 207 ? 12.391 -17.047 -12.078 1 98.75 207 ILE A CA 1
ATOM 1665 C C . ILE A 1 207 ? 13.859 -17.328 -12.406 1 98.75 207 ILE A C 1
ATOM 1667 O O . ILE A 1 207 ? 14.172 -18.203 -13.211 1 98.75 207 ILE A O 1
ATOM 1671 N N . ASP A 1 208 ? 14.727 -16.672 -11.773 1 98.75 208 ASP A N 1
ATOM 1672 C CA . ASP A 1 208 ? 16.141 -16.781 -12.094 1 98.75 208 ASP A CA 1
ATOM 1673 C C . ASP A 1 208 ? 16.703 -18.141 -11.664 1 98.75 208 ASP A C 1
ATOM 1675 O O . ASP A 1 208 ? 16.453 -18.594 -10.547 1 98.75 208 ASP A O 1
ATOM 1679 N N . CYS A 1 209 ? 17.344 -18.75 -12.555 1 98.75 209 CYS A N 1
ATOM 1680 C CA . CYS A 1 209 ? 18.062 -20 -12.359 1 98.75 209 CYS A CA 1
ATOM 1681 C C . CYS A 1 209 ? 19.406 -19.969 -13.086 1 98.75 209 CYS A C 1
ATOM 1683 O O . CYS A 1 209 ? 19.5 -20.328 -14.266 1 98.75 209 CYS A O 1
ATOM 1685 N N . HIS A 1 210 ? 20.406 -19.578 -12.383 1 98.12 210 HIS A N 1
ATOM 1686 C CA . HIS A 1 210 ? 21.719 -19.406 -12.992 1 98.12 210 HIS A CA 1
ATOM 1687 C C . HIS A 1 210 ? 22.297 -20.734 -13.445 1 98.12 210 HIS A C 1
ATOM 1689 O O . HIS A 1 210 ? 22.234 -21.734 -12.719 1 98.12 210 HIS A O 1
ATOM 1695 N N . PRO A 1 211 ? 22.797 -20.844 -14.656 1 97.62 211 PRO A N 1
ATOM 1696 C CA . PRO A 1 211 ? 23.219 -19.734 -15.508 1 97.62 211 PRO A CA 1
ATOM 1697 C C . PRO A 1 211 ? 22.219 -19.438 -16.625 1 97.62 211 PRO A C 1
ATOM 1699 O O . PRO A 1 211 ? 22.531 -18.672 -17.547 1 97.62 211 PRO A O 1
ATOM 1702 N N . HIS A 1 212 ? 21.078 -20.016 -16.594 1 98.31 212 HIS A N 1
ATOM 1703 C CA . HIS A 1 212 ? 20.094 -19.812 -17.656 1 98.31 212 HIS A CA 1
ATOM 1704 C C . HIS A 1 212 ? 19.562 -18.375 -17.656 1 98.31 212 HIS A C 1
ATOM 1706 O O . HIS A 1 212 ? 19.406 -17.781 -16.594 1 98.31 212 HIS A O 1
ATOM 1712 N N . PRO A 1 213 ? 19.281 -17.828 -18.812 1 98.06 213 PRO A N 1
ATOM 1713 C CA . PRO A 1 213 ? 18.625 -16.516 -18.844 1 98.06 213 PRO A CA 1
ATOM 1714 C C . PRO A 1 213 ? 17.172 -16.578 -18.406 1 98.06 213 PRO A C 1
ATOM 1716 O O . PRO A 1 213 ? 16.562 -17.656 -18.391 1 98.06 213 PRO A O 1
ATOM 1719 N N . SER A 1 214 ? 16.688 -15.5 -17.984 1 98.31 214 SER A N 1
ATOM 1720 C CA . SER A 1 214 ? 15.25 -15.305 -17.766 1 98.31 214 SER A CA 1
ATOM 1721 C C . SER A 1 214 ? 14.656 -14.352 -18.797 1 98.31 214 SER A C 1
ATOM 1723 O O . SER A 1 214 ? 14.898 -13.141 -18.75 1 98.31 214 SER A O 1
ATOM 1725 N N . THR A 1 215 ? 13.828 -14.883 -19.703 1 98.06 215 THR A N 1
ATOM 1726 C CA . THR A 1 215 ? 13.289 -14.07 -20.781 1 98.06 215 THR A CA 1
ATOM 1727 C C . THR A 1 215 ? 11.875 -13.609 -20.453 1 98.06 215 THR A C 1
ATOM 1729 O O . THR A 1 215 ? 11.359 -12.68 -21.078 1 98.06 215 THR A O 1
ATOM 1732 N N . GLY A 1 216 ? 11.258 -14.305 -19.5 1 97.88 216 GLY A N 1
ATOM 1733 C CA . GLY A 1 216 ? 9.852 -14.039 -19.234 1 97.88 216 GLY A CA 1
ATOM 1734 C C . GLY A 1 216 ? 8.953 -14.367 -20.422 1 97.88 216 GLY A C 1
ATOM 1735 O O . GLY A 1 216 ? 7.91 -13.742 -20.609 1 97.88 216 GLY A O 1
ATOM 1736 N N . GLY A 1 217 ? 9.383 -15.289 -21.219 1 97.69 217 GLY A N 1
ATOM 1737 C CA . GLY A 1 217 ? 8.641 -15.633 -22.422 1 97.69 217 GLY A CA 1
ATOM 1738 C C . GLY A 1 217 ? 8.727 -14.578 -23.5 1 97.69 217 GLY A C 1
ATOM 1739 O O . GLY A 1 217 ? 8.047 -14.664 -24.516 1 97.69 217 GLY A O 1
ATOM 1740 N N . SER A 1 218 ? 9.492 -13.531 -23.297 1 98 218 SER A N 1
ATOM 1741 C CA . SER A 1 218 ? 9.656 -12.461 -24.266 1 98 218 SER A CA 1
ATOM 1742 C C . SER A 1 218 ? 10.875 -12.719 -25.156 1 98 218 SER A C 1
ATOM 1744 O O . SER A 1 218 ? 11.672 -13.609 -24.891 1 98 218 SER A O 1
ATOM 1746 N N . THR A 1 219 ? 11.031 -11.914 -26.188 1 97.56 219 THR A N 1
ATOM 1747 C CA . THR A 1 219 ? 12.133 -12.086 -27.141 1 97.56 219 THR A CA 1
ATOM 1748 C C . THR A 1 219 ? 13.266 -11.109 -26.828 1 97.56 219 THR A C 1
ATOM 1750 O O . THR A 1 219 ? 14.289 -11.109 -27.516 1 97.56 219 THR A O 1
ATOM 1753 N N . TRP A 1 220 ? 13.164 -10.32 -25.766 1 97.88 220 TRP A N 1
ATOM 1754 C CA . TRP A 1 220 ? 14.125 -9.234 -25.625 1 97.88 220 TRP A CA 1
ATOM 1755 C C . TRP A 1 220 ? 14.609 -9.117 -24.188 1 97.88 220 TRP A C 1
ATOM 1757 O O . TRP A 1 220 ? 15.648 -8.5 -23.922 1 97.88 220 TRP A O 1
ATOM 1767 N N . MET A 1 221 ? 13.898 -9.609 -23.219 1 97.69 221 MET A N 1
ATOM 1768 C CA . MET A 1 221 ? 14.219 -9.391 -21.812 1 97.69 221 MET A CA 1
ATOM 1769 C C . MET A 1 221 ? 15.617 -9.891 -21.484 1 97.69 221 MET A C 1
ATOM 1771 O O . MET A 1 221 ? 16.344 -9.25 -20.719 1 97.69 221 MET A O 1
ATOM 1775 N N . HIS A 1 222 ? 16.062 -11 -22.031 1 96.62 222 HIS A N 1
ATOM 1776 C CA . HIS A 1 222 ? 17.375 -11.578 -21.781 1 96.62 222 HIS A CA 1
ATOM 1777 C C . HIS A 1 222 ? 18.484 -10.68 -22.312 1 96.62 222 HIS A C 1
ATOM 1779 O O . HIS A 1 222 ? 19.641 -10.805 -21.922 1 96.62 222 HIS A O 1
ATOM 1785 N N . GLU A 1 223 ? 18.125 -9.727 -23.219 1 96.31 223 GLU A N 1
ATOM 1786 C CA . GLU A 1 223 ? 19.094 -8.797 -23.797 1 96.31 223 GLU A CA 1
ATOM 1787 C C . GLU A 1 223 ? 19.359 -7.633 -22.844 1 96.31 223 GLU A C 1
ATOM 1789 O O . GLU A 1 223 ? 20.406 -6.98 -22.938 1 96.31 223 GLU A O 1
ATOM 1794 N N . VAL A 1 224 ? 18.438 -7.375 -21.969 1 95.06 224 VAL A N 1
ATOM 1795 C CA . VAL A 1 224 ? 18.547 -6.141 -21.203 1 95.06 224 VAL A CA 1
ATOM 1796 C C . VAL A 1 224 ? 18.672 -6.465 -19.703 1 95.06 224 VAL A C 1
ATOM 1798 O O . VAL A 1 224 ? 18.828 -5.566 -18.875 1 95.06 224 VAL A O 1
ATOM 1801 N N . ARG A 1 225 ? 18.625 -7.695 -19.344 1 94.44 225 ARG A N 1
ATOM 1802 C CA . ARG A 1 225 ? 18.75 -8.117 -17.953 1 94.44 225 ARG A CA 1
ATOM 1803 C C . ARG A 1 225 ? 19.562 -9.398 -17.844 1 94.44 225 ARG A C 1
ATOM 1805 O O . ARG A 1 225 ? 19.172 -10.438 -18.375 1 94.44 225 ARG A O 1
ATOM 1812 N N . ASP A 1 226 ? 20.609 -9.375 -17.078 1 95 226 ASP A N 1
ATOM 1813 C CA . ASP A 1 226 ? 21.469 -10.539 -16.859 1 95 226 ASP A CA 1
ATOM 1814 C C . ASP A 1 226 ? 21.062 -11.289 -15.602 1 95 226 ASP A C 1
ATOM 1816 O O . ASP A 1 226 ? 20.656 -10.68 -14.609 1 95 226 ASP A O 1
ATOM 1820 N N . VAL A 1 227 ? 21.109 -12.594 -15.68 1 97.81 227 VAL A N 1
ATOM 1821 C CA . VAL A 1 227 ? 20.938 -13.43 -14.5 1 97.81 227 VAL A CA 1
ATOM 1822 C C . VAL A 1 227 ? 22.297 -13.719 -13.867 1 97.81 227 VAL A C 1
ATOM 1824 O O . VAL A 1 227 ? 23.141 -14.406 -14.461 1 97.81 227 VAL A O 1
ATOM 1827 N N . LYS A 1 228 ? 22.484 -13.203 -12.672 1 96.31 228 LYS A N 1
ATOM 1828 C CA . LYS A 1 228 ? 23.812 -13.289 -12.062 1 96.31 228 LYS A CA 1
ATOM 1829 C C . LYS A 1 228 ? 23.828 -14.328 -10.945 1 96.31 228 LYS A C 1
ATOM 1831 O O . LYS A 1 228 ? 24.891 -14.789 -10.539 1 96.31 228 LYS A O 1
ATOM 1836 N N . LYS A 1 229 ? 22.734 -14.633 -10.469 1 97.69 229 LYS A N 1
ATOM 1837 C CA . LYS A 1 229 ? 22.594 -15.617 -9.398 1 97.69 229 LYS A CA 1
ATOM 1838 C C . LYS A 1 229 ? 21.188 -16.234 -9.398 1 97.69 229 LYS A C 1
ATOM 1840 O O . LYS A 1 229 ? 20.312 -15.781 -10.133 1 97.69 229 LYS A O 1
ATOM 1845 N N . ASP A 1 230 ? 21 -17.234 -8.594 1 98.56 230 ASP A N 1
ATOM 1846 C CA . ASP A 1 230 ? 19.703 -17.891 -8.438 1 98.56 230 ASP A CA 1
ATOM 1847 C C . ASP A 1 230 ? 18.734 -17 -7.676 1 98.56 230 ASP A C 1
ATOM 1849 O O . ASP A 1 230 ? 19.141 -16.219 -6.812 1 98.56 230 ASP A O 1
ATOM 1853 N N . ALA A 1 231 ? 17.453 -17.109 -8.117 1 98.38 231 ALA A N 1
ATOM 1854 C CA . ALA A 1 231 ? 16.438 -16.641 -7.191 1 98.38 231 ALA A CA 1
ATOM 1855 C C . ALA A 1 231 ? 16.578 -17.312 -5.828 1 98.38 231 ALA A C 1
ATOM 1857 O O . ALA A 1 231 ? 17.125 -18.406 -5.719 1 98.38 231 ALA A O 1
ATOM 1858 N N . VAL A 1 232 ? 16.047 -16.734 -4.777 1 97.44 232 VAL A N 1
ATOM 1859 C CA . VAL A 1 232 ? 16.219 -17.219 -3.412 1 97.44 232 VAL A CA 1
ATOM 1860 C C . VAL A 1 232 ? 15.641 -18.625 -3.291 1 97.44 232 VAL A C 1
ATOM 1862 O O . VAL A 1 232 ? 16.281 -19.516 -2.715 1 97.44 232 VAL A O 1
ATOM 1865 N N . CYS A 1 233 ? 14.445 -18.859 -3.811 1 97.81 233 CYS A N 1
ATOM 1866 C CA . CYS A 1 233 ? 13.805 -20.156 -3.734 1 97.81 233 CYS A CA 1
ATOM 1867 C C . CYS A 1 233 ? 14.625 -21.219 -4.473 1 97.81 233 CYS A C 1
ATOM 1869 O O . CYS A 1 233 ? 14.742 -22.359 -4.016 1 97.81 233 CYS A O 1
ATOM 1871 N N . VAL A 1 234 ? 15.211 -20.828 -5.598 1 98.69 234 VAL A N 1
ATOM 1872 C CA . VAL A 1 234 ? 16.016 -21.734 -6.402 1 98.69 234 VAL A CA 1
ATOM 1873 C C . VAL A 1 234 ? 17.312 -22.078 -5.664 1 98.69 234 VAL A C 1
ATOM 1875 O O . VAL A 1 234 ? 17.734 -23.234 -5.648 1 98.69 234 VAL A O 1
ATOM 1878 N N . SER A 1 235 ? 17.922 -21.094 -5.074 1 98.62 235 SER A N 1
ATOM 1879 C CA . SER A 1 235 ? 19.125 -21.312 -4.289 1 98.62 235 SER A CA 1
ATOM 1880 C C . SER A 1 235 ? 18.875 -22.297 -3.152 1 98.62 235 SER A C 1
ATOM 1882 O O . SER A 1 235 ? 19.719 -23.141 -2.865 1 98.62 235 SER A O 1
ATOM 1884 N N . ARG A 1 236 ? 17.781 -22.219 -2.561 1 98.5 236 ARG A N 1
ATOM 1885 C CA . ARG A 1 236 ? 17.438 -23.109 -1.457 1 98.5 236 ARG A CA 1
ATOM 1886 C C . ARG A 1 236 ? 17.203 -24.531 -1.95 1 98.5 236 ARG A C 1
ATOM 1888 O O . ARG A 1 236 ? 17.641 -25.484 -1.306 1 98.5 236 ARG A O 1
ATOM 1895 N N . LEU A 1 237 ? 16.578 -24.641 -3.053 1 98.75 237 LEU A N 1
ATOM 1896 C CA . LEU A 1 237 ? 16.391 -25.953 -3.656 1 98.75 237 LEU A CA 1
ATOM 1897 C C . LEU A 1 237 ? 17.734 -26.547 -4.07 1 98.75 237 LEU A C 1
ATOM 1899 O O . LEU A 1 237 ? 17.969 -27.75 -3.898 1 98.75 237 LEU A O 1
ATOM 1903 N N . ARG A 1 238 ? 18.562 -25.688 -4.613 1 98.62 238 ARG A N 1
ATOM 1904 C CA . ARG A 1 238 ? 19.891 -26.141 -5.016 1 98.62 238 ARG A CA 1
ATOM 1905 C C . ARG A 1 238 ? 20.672 -26.672 -3.82 1 98.62 238 ARG A C 1
ATOM 1907 O O . ARG A 1 238 ? 21.391 -27.672 -3.939 1 98.62 238 ARG A O 1
ATOM 1914 N N . SER A 1 239 ? 20.562 -26.062 -2.689 1 98.44 239 SER A N 1
ATOM 1915 C CA . SER A 1 239 ? 21.266 -26.484 -1.481 1 98.44 239 SER A CA 1
ATOM 1916 C C . SER A 1 239 ? 20.766 -27.844 -1.008 1 98.44 239 SER A C 1
ATOM 1918 O O . SER A 1 239 ? 21.453 -28.531 -0.244 1 98.44 239 SER A O 1
ATOM 1920 N N . CYS A 1 240 ? 19.625 -28.266 -1.48 1 98.75 240 CYS A N 1
ATOM 1921 C CA . CYS A 1 240 ? 19.047 -29.547 -1.102 1 98.75 240 CYS A CA 1
ATOM 1922 C C . CYS A 1 240 ? 19.438 -30.641 -2.092 1 98.75 240 CYS A C 1
ATOM 1924 O O . CYS A 1 240 ? 19.031 -31.781 -1.938 1 98.75 240 CYS A O 1
ATOM 1926 N N . GLY A 1 241 ? 20.156 -30.297 -3.152 1 98.75 241 GLY A N 1
ATOM 1927 C CA . GLY A 1 241 ? 20.703 -31.266 -4.086 1 98.75 241 GLY A CA 1
ATOM 1928 C C . GLY A 1 241 ? 19.844 -31.438 -5.328 1 98.75 241 GLY A C 1
ATOM 1929 O O . GLY A 1 241 ? 20.078 -32.344 -6.137 1 98.75 241 GLY A O 1
ATOM 1930 N N . VAL A 1 242 ? 18.906 -30.578 -5.527 1 98.75 242 VAL A N 1
ATOM 1931 C CA . VAL A 1 242 ? 18.016 -30.625 -6.688 1 98.75 242 VAL A CA 1
ATOM 1932 C C . VAL A 1 242 ? 18.828 -30.438 -7.965 1 98.75 242 VAL A C 1
ATOM 1934 O O . VAL A 1 242 ? 19.781 -29.656 -7.992 1 98.75 242 VAL A O 1
ATOM 1937 N N . ILE A 1 243 ? 18.516 -31.141 -8.992 1 98.75 243 ILE A N 1
ATOM 1938 C CA . ILE A 1 243 ? 19.078 -30.969 -10.32 1 98.75 243 ILE A CA 1
ATOM 1939 C C . ILE A 1 243 ? 18.094 -30.172 -11.195 1 98.75 243 ILE A C 1
ATOM 1941 O O . ILE A 1 243 ? 16.984 -30.625 -11.461 1 98.75 243 ILE A O 1
ATOM 1945 N N . PHE A 1 244 ? 18.5 -29 -11.625 1 98.69 244 PHE A N 1
ATOM 1946 C CA . PHE A 1 244 ? 17.641 -28.156 -12.438 1 98.69 244 PHE A CA 1
ATOM 1947 C C . PHE A 1 244 ? 17.797 -28.484 -13.922 1 98.69 244 PHE A C 1
ATOM 1949 O O . PHE A 1 244 ? 18.906 -28.438 -14.461 1 98.69 244 PHE A O 1
ATOM 1956 N N . ILE A 1 245 ? 16.719 -28.781 -14.555 1 96.81 245 ILE A N 1
ATOM 1957 C CA . ILE A 1 245 ? 16.766 -29.234 -15.945 1 96.81 245 ILE A CA 1
ATOM 1958 C C . ILE A 1 245 ? 16.828 -28.016 -16.875 1 96.81 245 ILE A C 1
ATOM 1960 O O . ILE A 1 245 ? 17.266 -28.125 -18.016 1 96.81 245 ILE A O 1
ATOM 1964 N N . GLY A 1 246 ? 16.219 -26.906 -16.438 1 97.56 246 GLY A N 1
ATOM 1965 C CA . GLY A 1 246 ? 16.188 -25.719 -17.266 1 97.56 246 GLY A CA 1
ATOM 1966 C C . GLY A 1 246 ? 15.016 -24.797 -16.984 1 97.56 246 GLY A C 1
ATOM 1967 O O . GLY A 1 246 ? 14.43 -24.859 -15.898 1 97.56 246 GLY A O 1
ATOM 1968 N N . LYS A 1 247 ? 14.781 -23.812 -18 1 98.44 247 LYS A N 1
ATOM 1969 C CA . LYS A 1 247 ? 13.727 -22.812 -17.875 1 98.44 247 LYS A CA 1
ATOM 1970 C C . LYS A 1 247 ? 12.508 -23.188 -18.719 1 98.44 247 LYS A C 1
ATOM 1972 O O . LYS A 1 247 ? 12.641 -23.484 -19.906 1 98.44 247 LYS A O 1
ATOM 1977 N N . THR A 1 248 ? 11.375 -23.172 -18.078 1 98.25 248 THR A N 1
ATOM 1978 C CA . THR A 1 248 ? 10.18 -23.688 -18.734 1 98.25 248 THR A CA 1
ATOM 1979 C C . THR A 1 248 ? 9.406 -22.562 -19.422 1 98.25 248 THR A C 1
ATOM 1981 O O . THR A 1 248 ? 9.547 -21.391 -19.062 1 98.25 248 THR A O 1
ATOM 1984 N N . ASN A 1 249 ? 8.617 -23.016 -20.438 1 97.44 249 ASN A N 1
ATOM 1985 C CA . ASN A 1 249 ? 7.766 -22.141 -21.219 1 97.44 249 ASN A CA 1
ATOM 1986 C C . ASN A 1 249 ? 6.719 -21.438 -20.344 1 97.44 249 ASN A C 1
ATOM 1988 O O . ASN A 1 249 ? 6.422 -21.906 -19.25 1 97.44 249 ASN A O 1
ATOM 1992 N N . MET A 1 250 ? 6.246 -20.344 -20.812 1 98.12 250 MET A N 1
ATOM 1993 C CA . MET A 1 250 ? 5.25 -19.547 -20.109 1 98.12 250 MET A CA 1
ATOM 1994 C C . MET A 1 250 ? 4.57 -18.562 -21.047 1 98.12 250 MET A C 1
ATOM 1996 O O . MET A 1 250 ? 5.055 -18.312 -22.156 1 98.12 250 MET A O 1
ATOM 2000 N N . HIS A 1 251 ? 3.449 -18.109 -20.625 1 97.25 251 HIS A N 1
ATOM 2001 C CA . HIS A 1 251 ? 2.855 -16.938 -21.25 1 97.25 251 HIS A CA 1
ATOM 2002 C C . HIS A 1 251 ? 3.717 -15.695 -21.047 1 97.25 251 HIS A C 1
ATOM 2004 O O . HIS A 1 251 ? 4.234 -15.477 -19.938 1 97.25 251 HIS A O 1
ATOM 2010 N N . GLU A 1 252 ? 3.914 -14.852 -22.078 1 98 252 GLU A N 1
ATOM 2011 C CA . GLU A 1 252 ? 4.828 -13.719 -22 1 98 252 GLU A CA 1
ATOM 2012 C C . GLU A 1 252 ? 4.512 -12.836 -20.797 1 98 252 GLU A C 1
ATOM 2014 O O . GLU A 1 252 ? 3.383 -12.352 -20.656 1 98 252 GLU A O 1
ATOM 2019 N N . PHE A 1 253 ? 5.484 -12.695 -19.891 1 97.75 253 PHE A N 1
ATOM 2020 C CA . PHE A 1 253 ? 5.457 -11.914 -18.656 1 97.75 253 PHE A CA 1
ATOM 2021 C C . PHE A 1 253 ? 4.293 -12.328 -17.781 1 97.75 253 PHE A C 1
ATOM 2023 O O . PHE A 1 253 ? 3.828 -11.555 -16.938 1 97.75 253 PHE A O 1
ATOM 2030 N N . GLY A 1 254 ? 3.779 -13.484 -17.969 1 96.81 254 GLY A N 1
ATOM 2031 C CA . GLY A 1 254 ? 2.736 -14.055 -17.141 1 96.81 254 GLY A CA 1
ATOM 2032 C C . GLY A 1 254 ? 1.376 -13.422 -17.375 1 96.81 254 GLY A C 1
ATOM 2033 O O . GLY A 1 254 ? 0.47 -13.57 -16.547 1 96.81 254 GLY A O 1
ATOM 2034 N N . MET A 1 255 ? 1.202 -12.734 -18.5 1 95.12 255 MET A N 1
ATOM 2035 C CA . MET A 1 255 ? -0.028 -11.984 -18.734 1 95.12 255 MET A CA 1
ATOM 2036 C C . MET A 1 255 ? -0.985 -12.773 -19.625 1 95.12 255 MET A C 1
ATOM 2038 O O . MET A 1 255 ? -1.442 -12.266 -20.641 1 95.12 255 MET A O 1
ATOM 2042 N N . GLY A 1 256 ? -1.341 -13.961 -19.094 1 95.81 256 GLY A N 1
ATOM 2043 C CA . GLY A 1 256 ? -2.295 -14.828 -19.766 1 95.81 256 GLY A CA 1
ATOM 2044 C C . GLY A 1 256 ? -2.578 -16.109 -19.016 1 95.81 256 GLY A C 1
ATOM 2045 O O . GLY A 1 256 ? -1.71 -16.625 -18.312 1 95.81 256 GLY A O 1
ATOM 2046 N N . THR A 1 257 ? -3.734 -16.656 -19.297 1 97.25 257 THR A N 1
ATOM 2047 C CA . THR A 1 257 ? -4.176 -17.797 -18.516 1 97.25 257 THR A CA 1
ATOM 2048 C C . THR A 1 257 ? -4.246 -19.047 -19.359 1 97.25 257 THR A C 1
ATOM 2050 O O . THR A 1 257 ? -4.52 -20.141 -18.859 1 97.25 257 THR A O 1
ATOM 2053 N N . THR A 1 258 ? -3.939 -18.922 -20.641 1 97 258 THR A N 1
ATOM 2054 C CA . THR A 1 258 ? -4.035 -20.078 -21.531 1 97 258 THR A CA 1
ATOM 2055 C C . THR A 1 258 ? -2.684 -20.781 -21.641 1 97 258 THR A C 1
ATOM 2057 O O . THR A 1 258 ? -2.625 -21.984 -21.922 1 97 258 THR A O 1
ATOM 2060 N N . GLY A 1 259 ? -1.605 -20 -21.531 1 96.62 259 GLY A N 1
ATOM 2061 C CA . GLY A 1 259 ? -0.271 -20.531 -21.75 1 96.62 259 GLY A CA 1
ATOM 2062 C C . GLY A 1 259 ? 0.226 -20.344 -23.172 1 96.62 259 GLY A C 1
ATOM 2063 O O . GLY A 1 259 ? 1.279 -20.859 -23.531 1 96.62 259 GLY A O 1
ATOM 2064 N N . ASN A 1 260 ? -0.494 -19.531 -23.938 1 96 260 ASN A N 1
ATOM 2065 C CA . ASN A 1 260 ? -0.068 -19.234 -25.297 1 96 260 ASN A CA 1
ATOM 2066 C C . ASN A 1 260 ? 1.271 -18.5 -25.312 1 96 260 ASN A C 1
ATOM 2068 O O . ASN A 1 260 ? 1.505 -17.609 -24.5 1 96 260 ASN A O 1
ATOM 2072 N N . ASN A 1 261 ? 2.154 -18.953 -26.141 1 96.19 261 ASN A N 1
ATOM 2073 C CA . ASN A 1 261 ? 3.434 -18.297 -26.391 1 96.19 261 ASN A CA 1
ATOM 2074 C C . ASN A 1 261 ? 3.787 -18.297 -27.875 1 96.19 261 ASN A C 1
ATOM 2076 O O . ASN A 1 261 ? 4.434 -19.219 -28.375 1 96.19 261 ASN A O 1
ATOM 2080 N N . SER A 1 262 ? 3.43 -17.25 -28.5 1 94.12 262 SER A N 1
ATOM 2081 C CA . SER A 1 262 ? 3.645 -17.156 -29.938 1 94.12 262 SER A CA 1
ATOM 2082 C C . SER A 1 262 ? 5.109 -16.875 -30.266 1 94.12 262 SER A C 1
ATOM 2084 O O . SER A 1 262 ? 5.543 -17.031 -31.406 1 94.12 262 SER A O 1
ATOM 2086 N N . ASN A 1 263 ? 5.891 -16.469 -29.266 1 94.94 263 ASN A N 1
ATOM 2087 C CA . ASN A 1 263 ? 7.301 -16.156 -29.469 1 94.94 263 ASN A CA 1
ATOM 2088 C C . ASN A 1 263 ? 8.148 -17.406 -29.609 1 94.94 263 ASN A C 1
ATOM 2090 O O . ASN A 1 263 ? 9.047 -17.469 -30.453 1 94.94 263 ASN A O 1
ATOM 2094 N N . TYR A 1 264 ? 7.852 -18.422 -28.766 1 94.25 264 TYR A N 1
ATOM 2095 C CA . TYR A 1 264 ? 8.734 -19.578 -28.672 1 94.25 264 TYR A CA 1
ATOM 2096 C C . TYR A 1 264 ? 8.008 -20.859 -29.062 1 94.25 264 TYR A C 1
ATOM 2098 O O . TYR A 1 264 ? 8.625 -21.906 -29.219 1 94.25 264 TYR A O 1
ATOM 2106 N N . GLY A 1 265 ? 6.75 -20.75 -29.297 1 94.31 265 GLY A N 1
ATOM 2107 C CA . GLY A 1 265 ? 5.891 -21.906 -29.438 1 94.31 265 GLY A CA 1
ATOM 2108 C C . GLY A 1 265 ? 5.07 -22.203 -28.188 1 94.31 265 GLY A C 1
ATOM 2109 O O . GLY A 1 265 ? 5.543 -22 -27.062 1 94.31 265 GLY A O 1
ATOM 2110 N N . THR A 1 266 ? 3.885 -22.703 -28.344 1 95.5 266 THR A N 1
ATOM 2111 C CA . THR A 1 266 ? 2.943 -22.922 -27.25 1 95.5 266 THR A CA 1
ATOM 2112 C C . THR A 1 266 ? 3.037 -24.344 -26.734 1 95.5 266 THR A C 1
ATOM 2114 O O . THR A 1 266 ? 2.895 -25.297 -27.5 1 95.5 266 THR A O 1
ATOM 2117 N N . ALA A 1 267 ? 3.336 -24.453 -25.453 1 95.5 267 ALA A N 1
ATOM 2118 C CA . ALA A 1 267 ? 3.311 -25.766 -24.828 1 95.5 267 ALA A CA 1
ATOM 2119 C C . ALA A 1 267 ? 1.939 -26.422 -24.984 1 95.5 267 ALA A C 1
ATOM 2121 O O . ALA A 1 267 ? 0.911 -25.75 -24.906 1 95.5 267 ALA A O 1
ATOM 2122 N N . ARG A 1 268 ? 1.932 -27.719 -25.109 1 95.88 268 ARG A N 1
ATOM 2123 C CA . ARG A 1 268 ? 0.691 -28.453 -25.328 1 95.88 268 ARG A CA 1
ATOM 2124 C C . ARG A 1 268 ? 0.312 -29.25 -24.078 1 95.88 268 ARG A C 1
ATOM 2126 O O . ARG A 1 268 ? 1.185 -29.703 -23.344 1 95.88 268 ARG A O 1
ATOM 2133 N N . ASN A 1 269 ? -0.974 -29.359 -23.891 1 97.81 269 ASN A N 1
ATOM 2134 C CA . ASN A 1 269 ? -1.47 -30.141 -22.766 1 97.81 269 ASN A CA 1
ATOM 2135 C C . ASN A 1 269 ? -1.15 -31.625 -22.922 1 97.81 269 ASN A C 1
ATOM 2137 O O . ASN A 1 269 ? -1.566 -32.25 -23.906 1 97.81 269 ASN A O 1
ATOM 2141 N N . PRO A 1 270 ? -0.452 -32.219 -21.953 1 96.75 270 PRO A N 1
ATOM 2142 C CA . PRO A 1 270 ? -0.07 -33.625 -22.094 1 96.75 270 PRO A CA 1
ATOM 2143 C C . PRO A 1 270 ? -1.275 -34.562 -22.188 1 96.75 270 PRO A C 1
ATOM 2145 O O . PRO A 1 270 ? -1.175 -35.625 -22.75 1 96.75 270 PRO A O 1
ATOM 2148 N N . HIS A 1 271 ? -2.443 -34.156 -21.688 1 97.56 271 HIS A N 1
ATOM 2149 C CA . HIS A 1 271 ? -3.645 -34.969 -21.75 1 97.56 271 HIS A CA 1
ATOM 2150 C C . HIS A 1 271 ? -4.34 -34.844 -23.094 1 97.56 271 HIS A C 1
ATOM 2152 O O . HIS A 1 271 ? -5.125 -35.719 -23.484 1 97.56 271 HIS A O 1
ATOM 2158 N N . ALA A 1 272 ? -4.121 -33.75 -23.75 1 97.56 272 ALA A N 1
ATOM 2159 C CA . ALA A 1 272 ? -4.703 -33.438 -25.047 1 97.56 272 ALA A CA 1
ATOM 2160 C C . ALA A 1 272 ? -3.859 -32.438 -25.812 1 97.56 272 ALA A C 1
ATOM 2162 O O . ALA A 1 272 ? -4.039 -31.219 -25.656 1 97.56 272 ALA A O 1
ATOM 2163 N N . PRO A 1 273 ? -3.047 -32.844 -26.719 1 94.62 273 PRO A N 1
ATOM 2164 C CA . PRO A 1 273 ? -2.045 -31.984 -27.344 1 94.62 273 PRO A CA 1
ATOM 2165 C C . PRO A 1 273 ? -2.67 -30.859 -28.172 1 94.62 273 PRO A C 1
ATOM 2167 O O . PRO A 1 273 ? -1.976 -29.922 -28.562 1 94.62 273 PRO A O 1
ATOM 2170 N N . ASP A 1 274 ? -3.904 -30.922 -28.484 1 95.69 274 ASP A N 1
ATOM 2171 C CA . ASP A 1 274 ? -4.555 -29.844 -29.234 1 95.69 274 ASP A CA 1
ATOM 2172 C C . ASP A 1 274 ? -5.141 -28.797 -28.312 1 95.69 274 ASP A C 1
ATOM 2174 O O . ASP A 1 274 ? -5.832 -27.875 -28.75 1 95.69 274 ASP A O 1
ATOM 2178 N N . ARG A 1 275 ? -4.844 -28.922 -27.016 1 97.5 275 ARG A N 1
ATOM 2179 C CA . ARG A 1 275 ? -5.414 -28.016 -26.031 1 97.5 275 ARG A CA 1
ATOM 2180 C C . ARG A 1 275 ? -4.312 -27.266 -25.266 1 97.5 275 ARG A C 1
ATOM 2182 O O . ARG A 1 275 ? -3.162 -27.703 -25.25 1 97.5 275 ARG A O 1
ATOM 2189 N N . TYR A 1 276 ? -4.73 -26.109 -24.719 1 98 276 TYR A N 1
ATOM 2190 C CA . TYR A 1 276 ? -3.828 -25.312 -23.891 1 98 276 TYR A CA 1
ATOM 2191 C C . TYR A 1 276 ? -3.521 -26.016 -22.578 1 98 276 TYR A C 1
ATOM 2193 O O . TYR A 1 276 ? -4.328 -26.812 -22.094 1 98 276 TYR A O 1
ATOM 2201 N N . THR A 1 277 ? -2.4 -25.734 -22.016 1 98.25 277 THR A N 1
ATOM 2202 C CA . THR A 1 277 ? -2.002 -26.25 -20.719 1 98.25 277 THR A CA 1
ATOM 2203 C C . THR A 1 277 ? -2.598 -25.406 -19.594 1 98.25 277 THR A C 1
ATOM 2205 O O . THR A 1 277 ? -2.625 -25.828 -18.438 1 98.25 277 THR A O 1
ATOM 2208 N N . GLY A 1 278 ? -3.117 -24.234 -19.938 1 97.94 278 GLY A N 1
ATOM 2209 C CA . GLY A 1 278 ? -3.283 -23.203 -18.922 1 97.94 278 GLY A CA 1
ATOM 2210 C C . GLY A 1 278 ? -2.029 -22.375 -18.703 1 97.94 278 GLY A C 1
ATOM 2211 O O . GLY A 1 278 ? -0.934 -22.781 -19.094 1 97.94 278 GLY A O 1
ATOM 2212 N N . GLY A 1 279 ? -2.158 -21.281 -18.078 1 95 279 GLY A N 1
ATOM 2213 C CA . GLY A 1 279 ? -1.054 -20.375 -17.844 1 95 279 GLY A CA 1
ATOM 2214 C C . GLY A 1 279 ? -1.275 -19.484 -16.625 1 95 279 GLY A C 1
ATOM 2215 O O . GLY A 1 279 ? -2.338 -19.516 -16.016 1 95 279 GLY A O 1
ATOM 2216 N N . SER A 1 280 ? -0.15 -18.688 -16.281 1 96.44 280 SER A N 1
ATOM 2217 C CA . SER A 1 280 ? 0.975 -18.438 -17.172 1 96.44 280 SER A CA 1
ATOM 2218 C C . SER A 1 280 ? 2.064 -19.5 -17 1 96.44 280 SER A C 1
ATOM 2220 O O . SER A 1 280 ? 3.041 -19.516 -17.75 1 96.44 280 SER A O 1
ATOM 2222 N N . SER A 1 281 ? 1.982 -20.391 -16.078 1 98.69 281 SER A N 1
ATOM 2223 C CA . SER A 1 281 ? 2.977 -21.438 -15.898 1 98.69 281 SER A CA 1
ATOM 2224 C C . SER A 1 281 ? 2.66 -22.656 -16.75 1 98.69 281 SER A C 1
ATOM 2226 O O . SER A 1 281 ? 2.572 -23.766 -16.25 1 98.69 281 SER A O 1
ATOM 2228 N N . SER A 1 282 ? 2.656 -22.484 -18.016 1 98.38 282 SER A N 1
ATOM 2229 C CA . SER A 1 282 ? 2.287 -23.531 -18.969 1 98.38 282 SER A CA 1
ATOM 2230 C C . SER A 1 282 ? 3.33 -24.656 -19 1 98.38 282 SER A C 1
ATOM 2232 O O . SER A 1 282 ? 2.994 -25.828 -18.859 1 98.38 282 SER A O 1
ATOM 2234 N N . GLY A 1 283 ? 4.578 -24.266 -19.109 1 98.06 283 GLY A N 1
ATOM 2235 C CA . GLY A 1 283 ? 5.672 -25.219 -19.141 1 98.06 283 GLY A CA 1
ATOM 2236 C C . GLY A 1 283 ? 5.777 -26.047 -17.875 1 98.06 283 GLY A C 1
ATOM 2237 O O . GLY A 1 283 ? 5.801 -27.281 -17.922 1 98.06 283 GLY A O 1
ATOM 2238 N N . PRO A 1 284 ? 5.75 -25.375 -16.734 1 98.75 284 PRO A N 1
ATOM 2239 C CA . PRO A 1 284 ? 5.852 -26.109 -15.469 1 98.75 284 PRO A CA 1
ATOM 2240 C C . PRO A 1 284 ? 4.777 -27.188 -15.32 1 98.75 284 PRO A C 1
ATOM 2242 O O . PRO A 1 284 ? 5.082 -28.312 -14.945 1 98.75 284 PRO A O 1
ATOM 2245 N N . ALA A 1 285 ? 3.574 -26.844 -15.656 1 98.75 285 ALA A N 1
ATOM 2246 C CA . ALA A 1 285 ? 2.496 -27.828 -15.508 1 98.75 285 ALA A CA 1
ATOM 2247 C C . ALA A 1 285 ? 2.656 -28.969 -16.5 1 98.75 285 ALA A C 1
ATOM 2249 O O . ALA A 1 285 ? 2.473 -30.141 -16.156 1 98.75 285 ALA A O 1
ATOM 2250 N N . ALA A 1 286 ? 3.02 -28.672 -17.719 1 97.88 286 ALA A N 1
ATOM 2251 C CA . ALA A 1 286 ? 3.137 -29.672 -18.766 1 97.88 286 ALA A CA 1
ATOM 2252 C C . ALA A 1 286 ? 4.289 -30.641 -18.484 1 97.88 286 ALA A C 1
ATOM 2254 O O . ALA A 1 286 ? 4.164 -31.844 -18.672 1 97.88 286 ALA A O 1
ATOM 2255 N N . ILE A 1 287 ? 5.387 -30.094 -18.016 1 97.62 287 ILE A N 1
ATOM 2256 C CA . ILE A 1 287 ? 6.578 -30.922 -17.828 1 97.62 287 ILE A CA 1
ATOM 2257 C C . ILE A 1 287 ? 6.363 -31.875 -16.672 1 97.62 287 ILE A C 1
ATOM 2259 O O . ILE A 1 287 ? 6.852 -33 -16.688 1 97.62 287 ILE A O 1
ATOM 2263 N N . VAL A 1 288 ? 5.625 -31.469 -15.648 1 98.56 288 VAL A N 1
ATOM 2264 C CA . VAL A 1 288 ? 5.297 -32.344 -14.531 1 98.56 288 VAL A CA 1
ATOM 2265 C C . VAL A 1 288 ? 4.266 -33.375 -14.961 1 98.56 288 VAL A C 1
ATOM 2267 O O . VAL A 1 288 ? 4.422 -34.562 -14.695 1 98.56 288 VAL A O 1
ATOM 2270 N N . ALA A 1 289 ? 3.258 -32.938 -15.68 1 97.94 289 ALA A N 1
ATOM 2271 C CA . ALA A 1 289 ? 2.189 -33.812 -16.125 1 97.94 289 ALA A CA 1
ATOM 2272 C C . ALA A 1 289 ? 2.719 -34.875 -17.109 1 97.94 289 ALA A C 1
ATOM 2274 O O . ALA A 1 289 ? 2.191 -35.969 -17.172 1 97.94 289 ALA A O 1
ATOM 2275 N N . SER A 1 290 ? 3.77 -34.562 -17.781 1 96.06 290 SER A N 1
ATOM 2276 C CA . SER A 1 290 ? 4.355 -35.5 -18.75 1 96.06 290 SER A CA 1
ATOM 2277 C C . SER A 1 290 ? 5.25 -36.5 -18.062 1 96.06 290 SER A C 1
ATOM 2279 O O . SER A 1 290 ? 5.73 -37.438 -18.703 1 96.06 290 SER A O 1
ATOM 2281 N N . GLY A 1 291 ? 5.551 -36.281 -16.812 1 96 291 GLY A N 1
ATOM 2282 C CA . GLY A 1 291 ? 6.336 -37.25 -16.047 1 96 291 GLY A CA 1
ATOM 2283 C C . GLY A 1 291 ? 7.828 -36.969 -16.094 1 96 291 GLY A C 1
ATOM 2284 O O . GLY A 1 291 ? 8.609 -37.656 -15.43 1 96 291 GLY A O 1
ATOM 2285 N N . LEU A 1 292 ? 8.234 -35.938 -16.781 1 95.38 292 LEU A N 1
ATOM 2286 C CA . LEU A 1 292 ? 9.648 -35.656 -16.953 1 95.38 292 LEU A CA 1
ATOM 2287 C C . LEU A 1 292 ? 10.266 -35.156 -15.641 1 95.38 292 LEU A C 1
ATOM 2289 O O . LEU A 1 292 ? 11.438 -35.438 -15.359 1 95.38 292 LEU A O 1
ATOM 2293 N N . CYS A 1 293 ? 9.484 -34.344 -14.914 1 96.69 293 CYS A N 1
ATOM 2294 C CA . CYS A 1 293 ? 9.914 -33.844 -13.617 1 96.69 293 CYS A CA 1
ATOM 2295 C C . CYS A 1 293 ? 8.891 -34.156 -12.539 1 96.69 293 CYS A C 1
ATOM 2297 O O . CYS A 1 293 ? 7.684 -34.156 -12.805 1 96.69 293 CYS A O 1
ATOM 2299 N N . SER A 1 294 ? 9.383 -34.375 -11.352 1 94.06 294 SER A N 1
ATOM 2300 C CA . SER A 1 294 ? 8.492 -34.594 -10.211 1 94.06 294 SER A CA 1
ATOM 2301 C C . SER A 1 294 ? 7.844 -33.281 -9.758 1 94.06 294 SER A C 1
ATOM 2303 O O . SER A 1 294 ? 6.785 -33.312 -9.117 1 94.06 294 SER A O 1
ATOM 2305 N N . ALA A 1 295 ? 8.516 -32.25 -10.016 1 98.62 295 ALA A N 1
ATOM 2306 C CA . ALA A 1 295 ? 8.016 -30.922 -9.617 1 98.62 295 ALA A CA 1
ATOM 2307 C C . ALA A 1 295 ? 8.602 -29.828 -10.492 1 98.62 295 ALA A C 1
ATOM 2309 O O . ALA A 1 295 ? 9.578 -30.047 -11.219 1 98.62 295 ALA A O 1
ATOM 2310 N N . ALA A 1 296 ? 8.023 -28.703 -10.461 1 98.88 296 ALA A N 1
ATOM 2311 C CA . ALA A 1 296 ? 8.469 -27.469 -11.086 1 98.88 296 ALA A CA 1
ATOM 2312 C C . ALA A 1 296 ? 8.016 -26.25 -10.281 1 98.88 296 ALA A C 1
ATOM 2314 O O . ALA A 1 296 ? 7.129 -26.359 -9.438 1 98.88 296 ALA A O 1
ATOM 2315 N N . LEU A 1 297 ? 8.719 -25.156 -10.477 1 98.88 297 LEU A N 1
ATOM 2316 C CA . LEU A 1 297 ? 8.273 -23.906 -9.875 1 98.88 297 LEU A CA 1
ATOM 2317 C C . LEU A 1 297 ? 7.59 -23.016 -10.898 1 98.88 297 LEU A C 1
ATOM 2319 O O . LEU A 1 297 ? 8.016 -22.953 -12.055 1 98.88 297 LEU A O 1
ATOM 2323 N N . GLY A 1 298 ? 6.5 -22.469 -10.523 1 98.69 298 GLY A N 1
ATOM 2324 C CA . GLY A 1 298 ? 5.812 -21.422 -11.266 1 98.69 298 GLY A CA 1
ATOM 2325 C C . GLY A 1 298 ? 5.516 -20.203 -10.43 1 98.69 298 GLY A C 1
ATOM 2326 O O . GLY A 1 298 ? 5.902 -20.125 -9.258 1 98.69 298 GLY A O 1
ATOM 2327 N N . THR A 1 299 ? 4.965 -19.172 -11.047 1 98.5 299 THR A N 1
ATOM 2328 C CA . THR A 1 299 ? 4.473 -17.984 -10.344 1 98.5 299 THR A CA 1
ATOM 2329 C C . THR A 1 299 ? 2.957 -17.875 -10.477 1 98.5 299 THR A C 1
ATOM 2331 O O . THR A 1 299 ? 2.375 -18.344 -11.453 1 98.5 299 THR A O 1
ATOM 2334 N N . ASP A 1 300 ? 2.342 -17.328 -9.445 1 98.56 300 ASP A N 1
ATOM 2335 C CA . ASP A 1 300 ? 0.886 -17.25 -9.383 1 98.56 300 ASP A CA 1
ATOM 2336 C C . ASP A 1 300 ? 0.443 -15.867 -8.898 1 98.56 300 ASP A C 1
ATOM 2338 O O . ASP A 1 300 ? 0.528 -15.562 -7.703 1 98.56 300 ASP A O 1
ATOM 2342 N N . GLY A 1 301 ? 0.004 -15.031 -9.828 1 98.12 301 GLY A N 1
ATOM 2343 C CA . GLY A 1 301 ? -0.527 -13.711 -9.5 1 98.12 301 GLY A CA 1
ATOM 2344 C C . GLY A 1 301 ? -2.016 -13.594 -9.766 1 98.12 301 GLY A C 1
ATOM 2345 O O . GLY A 1 301 ? -2.652 -12.633 -9.328 1 98.12 301 GLY A O 1
ATOM 2346 N N . GLY A 1 302 ? -2.523 -14.578 -10.406 1 98.06 302 GLY A N 1
ATOM 2347 C CA . GLY A 1 302 ? -3.92 -14.727 -10.789 1 98.06 302 GLY A CA 1
ATOM 2348 C C . GLY A 1 302 ? -4.285 -16.156 -11.164 1 98.06 302 GLY A C 1
ATOM 2349 O O . GLY A 1 302 ? -4.914 -16.375 -12.203 1 98.06 302 GLY A O 1
ATOM 2350 N N . GLY A 1 303 ? -3.756 -17.062 -10.461 1 98.56 303 GLY A N 1
ATOM 2351 C CA . GLY A 1 303 ? -4.07 -18.453 -10.688 1 98.56 303 GLY A CA 1
ATOM 2352 C C . GLY A 1 303 ? -3.021 -19.172 -11.523 1 98.56 303 GLY A C 1
ATOM 2353 O O . GLY A 1 303 ? -3.141 -20.375 -11.781 1 98.56 303 GLY A O 1
ATOM 2354 N N . SER A 1 304 ? -1.929 -18.578 -11.82 1 98.56 304 SER A N 1
ATOM 2355 C CA . SER A 1 304 ? -1.008 -19.062 -12.844 1 98.56 304 SER A CA 1
ATOM 2356 C C . SER A 1 304 ? -0.279 -20.328 -12.383 1 98.56 304 SER A C 1
ATOM 2358 O O . SER A 1 304 ? 0.422 -20.953 -13.172 1 98.56 304 SER A O 1
ATOM 2360 N N . VAL A 1 305 ? -0.369 -20.719 -11.211 1 98.88 305 VAL A N 1
ATOM 2361 C CA . VAL A 1 305 ? 0.089 -22.031 -10.766 1 98.88 305 VAL A CA 1
ATOM 2362 C C . VAL A 1 305 ? -1.095 -22.984 -10.68 1 98.88 305 VAL A C 1
ATOM 2364 O O . VAL A 1 305 ? -1.012 -24.125 -11.156 1 98.88 305 VAL A O 1
ATOM 2367 N N . ARG A 1 306 ? -2.189 -22.531 -10.242 1 98.94 306 ARG A N 1
ATOM 2368 C CA . ARG A 1 306 ? -3.357 -23.375 -9.984 1 98.94 306 ARG A CA 1
ATOM 2369 C C . ARG A 1 306 ? -4.098 -23.688 -11.281 1 98.94 306 ARG A C 1
ATOM 2371 O O . ARG A 1 306 ? -4.543 -24.828 -11.484 1 98.94 306 ARG A O 1
ATOM 2378 N N . ILE A 1 307 ? -4.176 -22.719 -12.18 1 98.94 307 ILE A N 1
ATOM 2379 C CA . ILE A 1 307 ? -4.91 -22.906 -13.422 1 98.94 307 ILE A CA 1
ATOM 2380 C C . ILE A 1 307 ? -4.238 -24 -14.258 1 98.94 307 ILE A C 1
ATOM 2382 O O . ILE A 1 307 ? -4.867 -25 -14.602 1 98.94 307 ILE A O 1
ATOM 2386 N N . PRO A 1 308 ? -2.969 -23.859 -14.539 1 98.88 308 PRO A N 1
ATOM 2387 C CA . PRO A 1 308 ? -2.375 -24.922 -15.344 1 98.88 308 PRO A CA 1
ATOM 2388 C C . PRO A 1 308 ? -2.32 -26.266 -14.609 1 98.88 308 PRO A C 1
ATOM 2390 O O . PRO A 1 308 ? -2.404 -27.328 -15.234 1 98.88 308 PRO A O 1
ATOM 2393 N N . SER A 1 309 ? -2.174 -26.266 -13.312 1 98.88 309 SER A N 1
ATOM 2394 C CA . SER A 1 309 ? -2.211 -27.516 -12.555 1 98.88 309 SER A CA 1
ATOM 2395 C C . SER A 1 309 ? -3.547 -28.219 -12.734 1 98.88 309 SER A C 1
ATOM 2397 O O . SER A 1 309 ? -3.584 -29.438 -12.938 1 98.88 309 SER A O 1
ATOM 2399 N N . SER A 1 310 ? -4.578 -27.469 -12.648 1 98.81 310 SER A N 1
ATOM 2400 C CA . SER A 1 310 ? -5.914 -28.031 -12.828 1 98.81 310 SER A CA 1
ATOM 2401 C C . SER A 1 310 ? -6.098 -28.578 -14.242 1 98.81 310 SER A C 1
ATOM 2403 O O . SER A 1 310 ? -6.594 -29.688 -14.422 1 98.81 310 SER A O 1
ATOM 2405 N N . LEU A 1 311 ? -5.66 -27.844 -15.219 1 98.81 311 LEU A N 1
ATOM 2406 C CA . LEU A 1 311 ? -5.895 -28.203 -16.609 1 98.81 311 LEU A CA 1
ATOM 2407 C C . LEU A 1 311 ? -5.02 -29.375 -17.031 1 98.81 311 LEU A C 1
ATOM 2409 O O . LEU A 1 311 ? -5.367 -30.125 -17.938 1 98.81 311 LEU A O 1
ATOM 2413 N N . CYS A 1 312 ? -3.879 -29.578 -16.312 1 98.56 312 CYS A N 1
ATOM 2414 C CA . CYS A 1 312 ? -2.953 -30.641 -16.672 1 98.56 312 CYS A CA 1
ATOM 2415 C C . CYS A 1 312 ? -3.035 -31.797 -15.688 1 98.56 312 CYS A C 1
ATOM 2417 O O . CYS A 1 312 ? -2.273 -32.75 -15.789 1 98.56 312 CYS A O 1
ATOM 2419 N N . GLY A 1 313 ? -3.879 -31.719 -14.727 1 97.75 313 GLY A N 1
ATOM 2420 C CA . GLY A 1 313 ? -4.129 -32.844 -13.82 1 97.75 313 GLY A CA 1
ATOM 2421 C C . GLY A 1 313 ? -3.004 -33.062 -12.836 1 97.75 313 GLY A C 1
ATOM 2422 O O . GLY A 1 313 ? -2.656 -34.188 -12.531 1 97.75 313 GLY A O 1
ATOM 2423 N N . VAL A 1 314 ? -2.4 -32.031 -12.383 1 98.19 314 VAL A N 1
ATOM 2424 C CA . VAL A 1 314 ? -1.36 -32.125 -11.359 1 98.19 314 VAL A CA 1
ATOM 2425 C C . VAL A 1 314 ? -1.694 -31.203 -10.195 1 98.19 314 VAL A C 1
ATOM 2427 O O . VAL A 1 314 ? -2.775 -30.609 -10.156 1 98.19 314 VAL A O 1
ATOM 2430 N N . VAL A 1 315 ? -0.833 -31.125 -9.164 1 98.75 315 VAL A N 1
ATOM 2431 C CA . VAL A 1 315 ? -1.072 -30.359 -7.949 1 98.75 315 VAL A CA 1
ATOM 2432 C C . VAL A 1 315 ? -0.383 -29 -8.055 1 98.75 315 VAL A C 1
ATOM 2434 O O . VAL A 1 315 ? 0.76 -28.922 -8.508 1 98.75 315 VAL A O 1
ATOM 2437 N N . GLY A 1 316 ? -1.082 -27.922 -7.766 1 98.94 316 GLY A N 1
ATOM 2438 C CA . GLY A 1 316 ? -0.506 -26.594 -7.711 1 98.94 316 GLY A CA 1
ATOM 2439 C C . GLY A 1 316 ? -0.755 -25.891 -6.395 1 98.94 316 GLY A C 1
ATOM 2440 O O . GLY A 1 316 ? -1.899 -25.766 -5.949 1 98.94 316 GLY A O 1
ATOM 2441 N N . LEU A 1 317 ? 0.303 -25.391 -5.734 1 98.94 317 LEU A N 1
ATOM 2442 C CA . LEU A 1 317 ? 0.204 -24.734 -4.438 1 98.94 317 LEU A CA 1
ATOM 2443 C C . LEU A 1 317 ? 0.527 -23.25 -4.559 1 98.94 317 LEU A C 1
ATOM 2445 O O . LEU A 1 317 ? 1.631 -22.875 -4.965 1 98.94 317 LEU A O 1
ATOM 2449 N N . LYS A 1 318 ? -0.444 -22.438 -4.355 1 98.88 318 LYS A N 1
ATOM 2450 C CA . LYS A 1 318 ? -0.211 -21.016 -4.125 1 98.88 318 LYS A CA 1
ATOM 2451 C C . LYS A 1 318 ? 0.006 -20.719 -2.643 1 98.88 318 LYS A C 1
ATOM 2453 O O . LYS A 1 318 ? -0.934 -20.781 -1.848 1 98.88 318 LYS A O 1
ATOM 2458 N N . ILE A 1 319 ? 1.149 -20.469 -2.268 1 98.12 319 ILE A N 1
ATOM 2459 C CA . ILE A 1 319 ? 1.465 -20.219 -0.865 1 98.12 319 ILE A CA 1
ATOM 2460 C C . ILE A 1 319 ? 0.932 -18.859 -0.443 1 98.12 319 ILE A C 1
ATOM 2462 O O . ILE A 1 319 ? 0.567 -18.047 -1.29 1 98.12 319 ILE A O 1
ATOM 2466 N N . ASN A 1 320 ? 0.783 -18.688 0.823 1 98.31 320 ASN A N 1
ATOM 2467 C CA . ASN A 1 320 ? 0.35 -17.406 1.35 1 98.31 320 ASN A CA 1
ATOM 2468 C C . ASN A 1 320 ? 1.288 -16.281 0.92 1 98.31 320 ASN A C 1
ATOM 2470 O O . ASN A 1 320 ? 2.51 -16.438 0.937 1 98.31 320 ASN A O 1
ATOM 2474 N N . TYR A 1 321 ? 0.716 -15.141 0.456 1 97.75 321 TYR A N 1
ATOM 2475 C CA . TYR A 1 321 ? 1.528 -13.984 0.086 1 97.75 321 TYR A CA 1
ATOM 2476 C C . TYR A 1 321 ? 2.451 -13.578 1.229 1 97.75 321 TYR A C 1
ATOM 2478 O O . TYR A 1 321 ? 2.01 -13.445 2.373 1 97.75 321 TYR A O 1
ATOM 2486 N N . GLY A 1 322 ? 3.707 -13.43 0.89 1 95.31 322 GLY A N 1
ATOM 2487 C CA . GLY A 1 322 ? 4.672 -12.977 1.875 1 95.31 322 GLY A CA 1
ATOM 2488 C C . GLY A 1 322 ? 5.398 -14.109 2.574 1 95.31 322 GLY A C 1
ATOM 2489 O O . GLY A 1 322 ? 6.332 -13.875 3.342 1 95.31 322 GLY A O 1
ATOM 2490 N N . ARG A 1 323 ? 5.031 -15.359 2.262 1 95.12 323 ARG A N 1
ATOM 2491 C CA . ARG A 1 323 ? 5.598 -16.547 2.906 1 95.12 323 ARG A CA 1
ATOM 2492 C C . ARG A 1 323 ? 6.996 -16.844 2.375 1 95.12 323 ARG A C 1
ATOM 2494 O O . ARG A 1 323 ? 7.852 -17.344 3.105 1 95.12 323 ARG A O 1
ATOM 2501 N N . THR A 1 324 ? 7.246 -16.578 1.192 1 94.81 324 THR A N 1
ATOM 2502 C CA . THR A 1 324 ? 8.539 -16.812 0.562 1 94.81 324 THR A CA 1
ATOM 2503 C C . THR A 1 324 ? 9.031 -15.562 -0.151 1 94.81 324 THR A C 1
ATOM 2505 O O . THR A 1 324 ? 8.227 -14.75 -0.611 1 94.81 324 THR A O 1
ATOM 2508 N N . SER A 1 325 ? 10.352 -15.438 -0.219 1 95.25 325 SER A N 1
ATOM 2509 C CA . SER A 1 325 ? 10.961 -14.32 -0.929 1 95.25 325 SER A CA 1
ATOM 2510 C C . SER A 1 325 ? 10.75 -14.438 -2.434 1 95.25 325 SER A C 1
ATOM 2512 O O . SER A 1 325 ? 10.836 -15.531 -2.996 1 95.25 325 SER A O 1
ATOM 2514 N N . MET A 1 326 ? 10.516 -13.312 -3.039 1 96.62 326 MET A N 1
ATOM 2515 C CA . MET A 1 326 ? 10.344 -13.242 -4.484 1 96.62 326 MET A CA 1
ATOM 2516 C C . MET A 1 326 ? 11.625 -12.789 -5.172 1 96.62 326 MET A C 1
ATOM 2518 O O . MET A 1 326 ? 11.672 -12.68 -6.398 1 96.62 326 MET A O 1
ATOM 2522 N N . GLU A 1 327 ? 12.641 -12.562 -4.414 1 95.31 327 GLU A N 1
ATOM 2523 C CA . GLU A 1 327 ? 13.891 -12.039 -4.969 1 95.31 327 GLU A CA 1
ATOM 2524 C C . GLU A 1 327 ? 14.445 -12.961 -6.043 1 95.31 327 GLU A C 1
ATOM 2526 O O . GLU A 1 327 ? 14.594 -14.164 -5.824 1 95.31 327 GLU A O 1
ATOM 2531 N N . GLY A 1 328 ? 14.719 -12.414 -7.172 1 96.44 328 GLY A N 1
ATOM 2532 C CA . GLY A 1 328 ? 15.234 -13.172 -8.305 1 96.44 328 GLY A CA 1
ATOM 2533 C C . GLY A 1 328 ? 14.18 -13.484 -9.344 1 96.44 328 GLY A C 1
ATOM 2534 O O . GLY A 1 328 ? 14.477 -14.086 -10.375 1 96.44 328 GLY A O 1
ATOM 2535 N N . SER A 1 329 ? 12.953 -13.094 -9.133 1 96.88 329 SER A N 1
ATOM 2536 C CA . SER A 1 329 ? 11.898 -13.211 -10.141 1 96.88 329 SER A CA 1
ATOM 2537 C C . SER A 1 329 ? 11.688 -11.898 -10.875 1 96.88 329 SER A C 1
ATOM 2539 O O . SER A 1 329 ? 12.008 -10.828 -10.352 1 96.88 329 SER A O 1
ATOM 2541 N N . LEU A 1 330 ? 11.156 -11.961 -12.094 1 96.38 330 LEU A N 1
ATOM 2542 C CA . LEU A 1 330 ? 10.875 -10.758 -12.875 1 96.38 330 LEU A CA 1
ATOM 2543 C C . LEU A 1 330 ? 9.703 -9.984 -12.273 1 96.38 330 LEU A C 1
ATOM 2545 O O . LEU A 1 330 ? 9.586 -8.773 -12.484 1 96.38 330 LEU A O 1
ATOM 2549 N N . CYS A 1 331 ? 8.844 -10.602 -11.5 1 92.31 331 CYS A N 1
ATOM 2550 C CA . CYS A 1 331 ? 7.652 -9.977 -10.938 1 92.31 331 CYS A CA 1
ATOM 2551 C C . CYS A 1 331 ? 7.801 -9.789 -9.43 1 92.31 331 CYS A C 1
ATOM 2553 O O . CYS A 1 331 ? 6.844 -9.984 -8.68 1 92.31 331 CYS A O 1
ATOM 2555 N N . ASP A 1 332 ? 8.852 -9.375 -8.883 1 85.5 332 ASP A N 1
ATOM 2556 C CA . ASP A 1 332 ? 9.18 -9.398 -7.461 1 85.5 332 ASP A CA 1
ATOM 2557 C C . ASP A 1 332 ? 8.562 -8.203 -6.734 1 85.5 332 ASP A C 1
ATOM 2559 O O . ASP A 1 332 ? 8.602 -8.125 -5.504 1 85.5 332 ASP A O 1
ATOM 2563 N N . SER A 1 333 ? 7.91 -7.328 -7.383 1 84.62 333 SER A N 1
ATOM 2564 C CA . SER A 1 333 ? 7.484 -6.102 -6.719 1 84.62 333 SER A CA 1
ATOM 2565 C C . SER A 1 333 ? 5.965 -6.008 -6.648 1 84.62 333 SER A C 1
ATOM 2567 O O . SER A 1 333 ? 5.418 -4.973 -6.258 1 84.62 333 SER A O 1
ATOM 2569 N N . GLY A 1 334 ? 5.312 -7.035 -6.902 1 92.38 334 GLY A N 1
ATOM 2570 C CA . GLY A 1 334 ? 3.859 -6.977 -6.914 1 92.38 334 GLY A CA 1
ATOM 2571 C C . GLY A 1 334 ? 3.238 -7.328 -5.578 1 92.38 334 GLY A C 1
ATOM 2572 O O . GLY A 1 334 ? 3.947 -7.664 -4.625 1 92.38 334 GLY A O 1
ATOM 2573 N N . THR A 1 335 ? 1.925 -7.207 -5.512 1 97.25 335 THR A N 1
ATOM 2574 C CA . THR A 1 335 ? 1.198 -7.395 -4.262 1 97.25 335 THR A CA 1
ATOM 2575 C C . THR A 1 335 ? 0.305 -8.633 -4.332 1 97.25 335 THR A C 1
ATOM 2577 O O . THR A 1 335 ? -0.396 -8.953 -3.373 1 97.25 335 THR A O 1
ATOM 2580 N N . VAL A 1 336 ? 0.344 -9.367 -5.469 1 98.12 336 VAL A N 1
ATOM 2581 C CA . VAL A 1 336 ? -0.593 -10.477 -5.605 1 98.12 336 VAL A CA 1
ATOM 2582 C C . VAL A 1 336 ? 0.163 -11.742 -5.984 1 98.12 336 VAL A C 1
ATOM 2584 O O . VAL A 1 336 ? -0.378 -12.852 -5.891 1 98.12 336 VAL A O 1
ATOM 2587 N N . GLU A 1 337 ? 1.361 -11.648 -6.359 1 97.06 337 GLU A N 1
ATOM 2588 C CA . GLU A 1 337 ? 2.072 -12.758 -6.984 1 97.06 337 GLU A CA 1
ATOM 2589 C C . GLU A 1 337 ? 2.941 -13.5 -5.969 1 97.06 337 GLU A C 1
ATOM 2591 O O . GLU A 1 337 ? 3.531 -12.875 -5.082 1 97.06 337 GLU A O 1
ATOM 2596 N N . VAL A 1 338 ? 3.068 -14.797 -6.129 1 98 338 VAL A N 1
ATOM 2597 C CA . VAL A 1 338 ? 3.955 -15.648 -5.34 1 98 338 VAL A CA 1
ATOM 2598 C C . VAL A 1 338 ? 4.629 -16.672 -6.246 1 98 338 VAL A C 1
ATOM 2600 O O . VAL A 1 338 ? 4.23 -16.859 -7.398 1 98 338 VAL A O 1
ATOM 2603 N N . ILE A 1 339 ? 5.695 -17.25 -5.738 1 98.38 339 ILE A N 1
ATOM 2604 C CA . ILE A 1 339 ? 6.273 -18.453 -6.34 1 98.38 339 ILE A CA 1
ATOM 2605 C C . ILE A 1 339 ? 5.719 -19.688 -5.656 1 98.38 339 ILE A C 1
ATOM 2607 O O . ILE A 1 339 ? 5.609 -19.734 -4.426 1 98.38 339 ILE A O 1
ATOM 2611 N N . GLY A 1 340 ? 5.238 -20.625 -6.434 1 98.38 340 GLY A N 1
ATOM 2612 C CA . GLY A 1 340 ? 4.688 -21.844 -5.863 1 98.38 340 GLY A CA 1
ATOM 2613 C C . GLY A 1 340 ? 5.055 -23.078 -6.652 1 98.38 340 GLY A C 1
ATOM 2614 O O . GLY A 1 340 ? 5.344 -23 -7.848 1 98.38 340 GLY A O 1
ATOM 2615 N N . PRO A 1 341 ? 5.023 -24.219 -6.016 1 98.88 341 PRO A N 1
ATOM 2616 C CA . PRO A 1 341 ? 5.355 -25.469 -6.688 1 98.88 341 PRO A CA 1
ATOM 2617 C C . PRO A 1 341 ? 4.168 -26.078 -7.434 1 98.88 341 PRO A C 1
ATOM 2619 O O . PRO A 1 341 ? 3.021 -25.922 -7.004 1 98.88 341 PRO A O 1
ATOM 2622 N N . ILE A 1 342 ? 4.453 -26.625 -8.516 1 98.94 342 ILE A N 1
ATOM 2623 C CA . ILE A 1 342 ? 3.607 -27.562 -9.25 1 98.94 342 ILE A CA 1
ATOM 2624 C C . ILE A 1 342 ? 4.215 -28.969 -9.188 1 98.94 342 ILE A C 1
ATOM 2626 O O . ILE A 1 342 ? 5.402 -29.141 -9.484 1 98.94 342 ILE A O 1
ATOM 2630 N N . ALA A 1 343 ? 3.438 -29.922 -8.727 1 98.81 343 ALA A N 1
ATOM 2631 C CA . ALA A 1 343 ? 3.979 -31.25 -8.531 1 98.81 343 ALA A CA 1
ATOM 2632 C C . ALA A 1 343 ? 2.961 -32.312 -8.93 1 98.81 343 ALA A C 1
ATOM 2634 O O . ALA A 1 343 ? 1.781 -32.031 -9.125 1 98.81 343 ALA A O 1
ATOM 2635 N N . SER A 1 344 ? 3.443 -33.531 -9.008 1 95.38 344 SER A N 1
ATOM 2636 C CA . SER A 1 344 ? 2.57 -34.625 -9.391 1 95.38 344 SER A CA 1
ATOM 2637 C C . SER A 1 344 ? 1.676 -35.062 -8.234 1 95.38 344 SER A C 1
ATOM 2639 O O . SER A 1 344 ? 0.593 -35.594 -8.453 1 95.38 344 SER A O 1
ATOM 2641 N N . THR A 1 345 ? 2.18 -34.812 -6.996 1 96.62 345 THR A N 1
ATOM 2642 C CA . THR A 1 345 ? 1.422 -35.219 -5.812 1 96.62 345 THR A CA 1
ATOM 2643 C C . THR A 1 345 ? 1.495 -34.125 -4.734 1 96.62 345 THR A C 1
ATOM 2645 O O . THR A 1 345 ? 2.352 -33.25 -4.793 1 96.62 345 THR A O 1
ATOM 2648 N N . VAL A 1 346 ? 0.59 -34.281 -3.756 1 97.75 346 VAL A N 1
ATOM 2649 C CA . VAL A 1 346 ? 0.569 -33.344 -2.637 1 97.75 346 VAL A CA 1
ATOM 2650 C C . VAL A 1 346 ? 1.842 -33.5 -1.808 1 97.75 346 VAL A C 1
ATOM 2652 O O . VAL A 1 346 ? 2.422 -32.5 -1.357 1 97.75 346 VAL A O 1
ATOM 2655 N N . GLU A 1 347 ? 2.32 -34.75 -1.546 1 97 347 GLU A N 1
ATOM 2656 C CA . GLU A 1 347 ? 3.531 -34.969 -0.757 1 97 347 GLU A CA 1
ATOM 2657 C C . GLU A 1 347 ? 4.738 -34.281 -1.422 1 97 347 GLU A C 1
ATOM 2659 O O . GLU A 1 347 ? 5.605 -33.75 -0.741 1 97 347 GLU A O 1
ATOM 2664 N N . ASP A 1 348 ? 4.844 -34.438 -2.789 1 98.5 348 ASP A N 1
ATOM 2665 C CA . ASP A 1 348 ? 5.957 -33.812 -3.49 1 98.5 348 ASP A CA 1
ATOM 2666 C C . ASP A 1 348 ? 5.887 -32.281 -3.381 1 98.5 348 ASP A C 1
ATOM 2668 O O . ASP A 1 348 ? 6.914 -31.625 -3.213 1 98.5 348 ASP A O 1
ATOM 2672 N N . ALA A 1 349 ? 4.66 -31.734 -3.523 1 98.75 349 ALA A N 1
ATOM 2673 C CA . ALA A 1 349 ? 4.477 -30.297 -3.355 1 98.75 349 ALA A CA 1
ATOM 2674 C C . ALA A 1 349 ? 4.914 -29.859 -1.962 1 98.75 349 ALA A C 1
ATOM 2676 O O . ALA A 1 349 ? 5.527 -28.797 -1.806 1 98.75 349 ALA A O 1
ATOM 2677 N N . MET A 1 350 ? 4.602 -30.641 -0.954 1 98.5 350 MET A N 1
ATOM 2678 C CA . MET A 1 350 ? 4.934 -30.328 0.433 1 98.5 350 MET A CA 1
ATOM 2679 C C . MET A 1 350 ? 6.445 -30.297 0.64 1 98.5 350 MET A C 1
ATOM 2681 O O . MET A 1 350 ? 6.969 -29.422 1.32 1 98.5 350 MET A O 1
ATOM 2685 N N . LEU A 1 351 ? 7.141 -31.25 0.07 1 98.75 351 LEU A N 1
ATOM 2686 C CA . LEU A 1 351 ? 8.594 -31.312 0.188 1 98.75 351 LEU A CA 1
ATOM 2687 C C . LEU A 1 351 ? 9.25 -30.094 -0.463 1 98.75 351 LEU A C 1
ATOM 2689 O O . LEU A 1 351 ? 10.156 -29.5 0.114 1 98.75 351 LEU A O 1
ATOM 2693 N N . VAL A 1 352 ? 8.812 -29.766 -1.658 1 98.88 352 VAL A N 1
ATOM 2694 C CA . VAL A 1 352 ? 9.367 -28.625 -2.375 1 98.88 352 VAL A CA 1
ATOM 2695 C C . VAL A 1 352 ? 9.031 -27.328 -1.629 1 98.88 352 VAL A C 1
ATOM 2697 O O . VAL A 1 352 ? 9.875 -26.438 -1.491 1 98.88 352 VAL A O 1
ATOM 2700 N N . TYR A 1 353 ? 7.809 -27.234 -1.109 1 98.5 353 TYR A N 1
ATOM 2701 C CA . TYR A 1 353 ? 7.375 -26.094 -0.313 1 98.5 353 TYR A CA 1
ATOM 2702 C C . TYR A 1 353 ? 8.281 -25.906 0.897 1 98.5 353 TYR A C 1
ATOM 2704 O O . TYR A 1 353 ? 8.727 -24.781 1.168 1 98.5 353 TYR A O 1
ATOM 2712 N N . ALA A 1 354 ? 8.562 -26.953 1.579 1 98.56 354 ALA A N 1
ATOM 2713 C CA . ALA A 1 354 ? 9.406 -26.891 2.77 1 98.56 354 ALA A CA 1
ATOM 2714 C C . ALA A 1 354 ? 10.797 -26.359 2.428 1 98.56 354 ALA A C 1
ATOM 2716 O O . ALA A 1 354 ? 11.383 -25.594 3.197 1 98.56 354 ALA A O 1
ATOM 2717 N N . ALA A 1 355 ? 11.305 -26.719 1.292 1 98.38 355 ALA A N 1
ATOM 2718 C CA . ALA A 1 355 ? 12.641 -26.312 0.876 1 98.38 355 ALA A CA 1
ATOM 2719 C C . ALA A 1 355 ? 12.695 -24.828 0.541 1 98.38 355 ALA A C 1
ATOM 2721 O O . ALA A 1 355 ? 13.695 -24.156 0.816 1 98.38 355 ALA A O 1
ATOM 2722 N N . MET A 1 356 ? 11.633 -24.297 -0.044 1 96.81 356 MET A N 1
ATOM 2723 C CA . MET A 1 356 ? 11.688 -22.969 -0.625 1 96.81 356 MET A CA 1
ATOM 2724 C C . MET A 1 356 ? 11.273 -21.906 0.398 1 96.81 356 MET A C 1
ATOM 2726 O O . MET A 1 356 ? 11.438 -20.703 0.159 1 96.81 356 MET A O 1
ATOM 2730 N N . LEU A 1 357 ? 10.875 -22.25 1.543 1 94.94 357 LEU A N 1
ATOM 2731 C CA . LEU A 1 357 ? 10.273 -21.391 2.551 1 94.94 357 LEU A CA 1
ATOM 2732 C C . LEU A 1 357 ? 11.266 -20.328 3.029 1 94.94 357 LEU A C 1
ATOM 2734 O O . LEU A 1 357 ? 12.477 -20.578 3.029 1 94.94 357 LEU A O 1
ATOM 2738 N N . GLY A 1 358 ? 10.656 -19.141 3.398 1 93.19 358 GLY A N 1
ATOM 2739 C CA . GLY A 1 358 ? 11.406 -18.062 4.023 1 93.19 358 GLY A CA 1
ATOM 2740 C C . GLY A 1 358 ? 11.023 -16.688 3.51 1 93.19 358 GLY A C 1
ATOM 2741 O O . GLY A 1 358 ? 11.242 -16.375 2.34 1 93.19 358 GLY A O 1
ATOM 2742 N N . ALA A 1 359 ? 10.469 -15.891 4.34 1 93.25 359 ALA A N 1
ATOM 2743 C CA . ALA A 1 359 ? 10.008 -14.555 3.979 1 93.25 359 ALA A CA 1
ATOM 2744 C C . ALA A 1 359 ? 11.18 -13.586 3.836 1 93.25 359 ALA A C 1
ATOM 2746 O O . ALA A 1 359 ? 12.234 -13.789 4.445 1 93.25 359 ALA A O 1
ATOM 2747 N N . SER A 1 360 ? 11 -12.57 2.996 1 91.31 360 SER A N 1
ATOM 2748 C CA . SER A 1 360 ? 11.984 -11.492 2.906 1 91.31 360 SER A CA 1
ATOM 2749 C C . SER A 1 360 ? 12.008 -10.656 4.18 1 91.31 360 SER A C 1
ATOM 2751 O O . SER A 1 360 ? 11.023 -10.625 4.926 1 91.31 360 SER A O 1
ATOM 2753 N N . PRO A 1 361 ? 13.109 -9.953 4.402 1 85.94 361 PRO A N 1
ATOM 2754 C CA . PRO A 1 361 ? 13.164 -9.062 5.562 1 85.94 361 PRO A CA 1
ATOM 2755 C C . PRO A 1 361 ? 12.055 -8.008 5.551 1 85.94 361 PRO A C 1
ATOM 2757 O O . PRO A 1 361 ? 11.469 -7.711 6.59 1 85.94 361 PRO A O 1
ATOM 2760 N N . ALA A 1 362 ? 11.766 -7.5 4.43 1 86.5 362 ALA A N 1
ATOM 2761 C CA . ALA A 1 362 ? 10.719 -6.484 4.316 1 86.5 362 ALA A CA 1
ATOM 2762 C C . ALA A 1 362 ? 9.359 -7.059 4.703 1 86.5 362 ALA A C 1
ATOM 2764 O O . ALA A 1 362 ? 8.578 -6.406 5.402 1 86.5 362 ALA A O 1
ATOM 2765 N N . ASN A 1 363 ? 9.102 -8.242 4.234 1 89.44 363 ASN A N 1
ATOM 2766 C CA . ASN A 1 363 ? 7.824 -8.867 4.555 1 89.44 363 ASN A CA 1
ATOM 2767 C C . ASN A 1 363 ? 7.75 -9.273 6.027 1 89.44 363 ASN A C 1
ATOM 2769 O O . ASN A 1 363 ? 6.676 -9.234 6.633 1 89.44 363 ASN A O 1
ATOM 2773 N N . ARG A 1 364 ? 8.875 -9.648 6.578 1 88.56 364 ARG A N 1
ATOM 2774 C CA . ARG A 1 364 ? 8.891 -9.961 8.008 1 88.56 364 ARG A CA 1
ATOM 2775 C C . ARG A 1 364 ? 8.508 -8.742 8.836 1 88.56 364 ARG A C 1
ATOM 2777 O O . ARG A 1 364 ? 7.789 -8.867 9.836 1 88.56 364 ARG A O 1
ATOM 2784 N N . ILE A 1 365 ? 8.961 -7.613 8.398 1 82.44 365 ILE A N 1
ATOM 2785 C CA . ILE A 1 365 ? 8.688 -6.379 9.125 1 82.44 365 ILE A CA 1
ATOM 2786 C C . ILE A 1 365 ? 7.223 -5.98 8.945 1 82.44 365 ILE A C 1
ATOM 2788 O O . ILE A 1 365 ? 6.531 -5.672 9.914 1 82.44 365 ILE A O 1
ATOM 2792 N N . SER A 1 366 ? 6.793 -6.062 7.777 1 87.06 366 SER A N 1
ATOM 2793 C CA . SER A 1 366 ? 5.5 -5.465 7.453 1 87.06 366 SER A CA 1
ATOM 2794 C C . SER A 1 366 ? 4.359 -6.441 7.723 1 87.06 366 SER A C 1
ATOM 2796 O O . SER A 1 366 ? 3.252 -6.027 8.078 1 87.06 366 SER A O 1
ATOM 2798 N N . MET A 1 367 ? 4.613 -7.781 7.555 1 89.81 367 MET A N 1
ATOM 2799 C CA . MET A 1 367 ? 3.488 -8.711 7.582 1 89.81 367 MET A CA 1
ATOM 2800 C C . MET A 1 367 ? 3.541 -9.594 8.828 1 89.81 367 MET A C 1
ATOM 2802 O O . MET A 1 367 ? 2.529 -10.172 9.227 1 89.81 367 MET A O 1
ATOM 2806 N N . LYS A 1 368 ? 4.648 -9.797 9.453 1 86.19 368 LYS A N 1
ATOM 2807 C CA . LYS A 1 368 ? 4.812 -10.641 10.625 1 86.19 368 LYS A CA 1
ATOM 2808 C C . LYS A 1 368 ? 4.199 -12.023 10.406 1 86.19 368 LYS A C 1
ATOM 2810 O O . LYS A 1 368 ? 3.309 -12.438 11.148 1 86.19 368 LYS A O 1
ATOM 2815 N N . PRO A 1 369 ? 4.723 -12.711 9.438 1 91.75 369 PRO A N 1
ATOM 2816 C CA . PRO A 1 369 ? 4.164 -14.031 9.117 1 91.75 369 PRO A CA 1
ATOM 2817 C C . PRO A 1 369 ? 4.18 -14.984 10.312 1 91.75 369 PRO A C 1
ATOM 2819 O O . PRO A 1 369 ? 5.102 -14.938 11.125 1 91.75 369 PRO A O 1
ATOM 2822 N N . SER A 1 370 ? 3.148 -15.852 10.391 1 92.88 370 SER A N 1
ATOM 2823 C CA . SER A 1 370 ? 3.168 -16.938 11.375 1 92.88 370 SER A CA 1
ATOM 2824 C C . SER A 1 370 ? 4.301 -17.922 11.094 1 92.88 370 SER A C 1
ATOM 2826 O O . SER A 1 370 ? 4.762 -18.031 9.953 1 92.88 370 SER A O 1
ATOM 2828 N N . THR A 1 371 ? 4.703 -18.609 12.102 1 94.19 371 THR A N 1
ATOM 2829 C CA . THR A 1 371 ? 5.719 -19.641 11.922 1 94.19 371 THR A CA 1
ATOM 2830 C C . THR A 1 371 ? 5.25 -20.688 10.914 1 94.19 371 THR A C 1
ATOM 2832 O O . THR A 1 371 ? 4.148 -21.219 11.039 1 94.19 371 THR A O 1
ATOM 2835 N N . PRO A 1 372 ? 6.086 -20.922 9.945 1 95.94 372 PRO A N 1
ATOM 2836 C CA . PRO A 1 372 ? 5.672 -21.953 8.992 1 95.94 372 PRO A CA 1
ATOM 2837 C C . PRO A 1 372 ? 5.508 -23.328 9.641 1 95.94 372 PRO A C 1
ATOM 2839 O O . PRO A 1 372 ? 6.289 -23.688 10.523 1 95.94 372 PRO A O 1
ATOM 2842 N N . CYS A 1 373 ? 4.52 -24.062 9.203 1 97.06 373 CYS A N 1
ATOM 2843 C CA . CYS A 1 373 ? 4.273 -25.391 9.75 1 97.06 373 CYS A CA 1
ATOM 2844 C C . CYS A 1 373 ? 3.695 -26.328 8.688 1 97.06 373 CYS A C 1
ATOM 2846 O O . CYS A 1 373 ? 3.287 -25.875 7.617 1 97.06 373 CYS A O 1
ATOM 2848 N N . LEU A 1 374 ? 3.777 -27.609 8.945 1 97.38 374 LEU A N 1
ATOM 2849 C CA . LEU A 1 374 ? 3.279 -28.656 8.062 1 97.38 374 LEU A CA 1
ATOM 2850 C C . LEU A 1 374 ? 2.334 -29.594 8.805 1 97.38 374 LEU A C 1
ATOM 2852 O O . LEU A 1 374 ? 2.455 -29.766 10.023 1 97.38 374 LEU A O 1
ATOM 2856 N N . PRO A 1 375 ? 1.378 -30.125 8.039 1 96.56 375 PRO A N 1
ATOM 2857 C CA . PRO A 1 375 ? 0.52 -31.109 8.695 1 96.56 375 PRO A CA 1
ATOM 2858 C C . PRO A 1 375 ? 1.232 -32.438 8.945 1 96.56 375 PRO A C 1
ATOM 2860 O O . PRO A 1 375 ? 2.062 -32.875 8.133 1 96.56 375 PRO A O 1
ATOM 2863 N N . THR A 1 376 ? 0.841 -33.062 10.023 1 93.81 376 THR A N 1
ATOM 2864 C CA . THR A 1 376 ? 1.29 -34.438 10.242 1 93.81 376 THR A CA 1
ATOM 2865 C C . THR A 1 376 ? 0.376 -35.438 9.523 1 93.81 376 THR A C 1
ATOM 2867 O O . THR A 1 376 ? -0.62 -35.875 10.086 1 93.81 376 THR A O 1
ATOM 2870 N N . LEU A 1 377 ? 0.768 -35.844 8.398 1 91.19 377 LEU A N 1
ATOM 2871 C CA . LEU A 1 377 ? -0.087 -36.719 7.586 1 91.19 377 LEU A CA 1
ATOM 2872 C C . LEU A 1 377 ? 0.048 -38.156 8.016 1 91.19 377 LEU A C 1
ATOM 2874 O O . LEU A 1 377 ? -0.722 -39.031 7.566 1 91.19 377 LEU A O 1
ATOM 2878 N N . SER A 1 378 ? 0.919 -38.531 8.906 1 77.88 378 SER A N 1
ATOM 2879 C CA . SER A 1 378 ? 1.194 -39.906 9.367 1 77.88 378 SER A CA 1
ATOM 2880 C C . SER A 1 378 ? 0.355 -40.25 10.586 1 77.88 378 SER A C 1
ATOM 2882 O O . SER A 1 378 ? 0.214 -41.438 10.938 1 77.88 378 SER A O 1
ATOM 2884 N N . SER A 1 379 ? -0.201 -39.406 11.117 1 69.69 379 SER A N 1
ATOM 2885 C CA . SER A 1 379 ? -0.708 -39.625 12.469 1 69.69 379 SER A CA 1
ATOM 2886 C C . SER A 1 379 ? -2.227 -39.75 12.477 1 69.69 379 SER A C 1
ATOM 2888 O O . SER A 1 379 ? -2.898 -39.312 11.539 1 69.69 379 SER A O 1
ATOM 2890 N N . ASP A 1 380 ? -2.592 -40.531 13.336 1 63.97 380 ASP A N 1
ATOM 2891 C CA . ASP A 1 380 ? -4.016 -40.625 13.641 1 63.97 380 ASP A CA 1
ATOM 2892 C C . ASP A 1 380 ? -4.609 -39.25 13.891 1 63.97 380 ASP A C 1
ATOM 2894 O O . ASP A 1 380 ? -5.805 -39.031 13.688 1 63.97 380 ASP A O 1
ATOM 2898 N N . ASP A 1 381 ? -3.859 -38.469 14.242 1 65.62 381 ASP A N 1
ATOM 2899 C CA . ASP A 1 381 ? -4.266 -37.094 14.539 1 65.62 381 ASP A CA 1
ATOM 2900 C C . ASP A 1 381 ? -4.746 -36.375 13.289 1 65.62 381 ASP A C 1
ATOM 2902 O O . ASP A 1 381 ? -5.566 -35.438 13.367 1 65.62 381 ASP A O 1
ATOM 2906 N N . ASP A 1 382 ? -4.402 -36.875 12.359 1 72.69 382 ASP A N 1
ATOM 2907 C CA . ASP A 1 382 ? -4.824 -36.312 11.078 1 72.69 382 ASP A CA 1
ATOM 2908 C C . ASP A 1 382 ? -6.305 -36.562 10.82 1 72.69 382 ASP A C 1
ATOM 2910 O O . ASP A 1 382 ? -7.012 -35.719 10.289 1 72.69 382 ASP A O 1
ATOM 2914 N N . THR A 1 383 ? -6.707 -37.594 11.32 1 73.12 383 THR A N 1
ATOM 2915 C CA . THR A 1 383 ? -8.109 -37.969 11.156 1 73.12 383 THR A CA 1
ATOM 2916 C C . THR A 1 383 ? -9.008 -37.094 12.008 1 73.12 383 THR A C 1
ATOM 2918 O O . THR A 1 383 ? -10.078 -36.656 11.562 1 73.12 383 THR A O 1
ATOM 2921 N N . ASP A 1 384 ? -8.516 -36.781 13.109 1 74.81 384 ASP A N 1
ATOM 2922 C CA . ASP A 1 384 ? -9.305 -35.938 13.992 1 74.81 384 ASP A CA 1
ATOM 2923 C C . ASP A 1 384 ? -9.367 -34.5 13.453 1 74.81 384 ASP A C 1
ATOM 2925 O O . ASP A 1 384 ? -10.406 -33.844 13.547 1 74.81 384 ASP A O 1
ATOM 2929 N N . ALA A 1 385 ? -8.297 -34.125 12.914 1 79.06 385 ALA A N 1
ATOM 2930 C CA . ALA A 1 385 ? -8.25 -32.781 12.359 1 79.06 385 ALA A CA 1
ATOM 2931 C C . ALA A 1 385 ? -9.188 -32.625 11.172 1 79.06 385 ALA A C 1
ATOM 2933 O O . ALA A 1 385 ? -9.812 -31.578 10.984 1 79.06 385 ALA A O 1
ATOM 2934 N N . LEU A 1 386 ? -9.344 -33.562 10.484 1 86.44 386 LEU A N 1
ATOM 2935 C CA . LEU A 1 386 ? -10.234 -33.531 9.328 1 86.44 386 LEU A CA 1
ATOM 2936 C C . LEU A 1 386 ? -11.695 -33.594 9.766 1 86.44 386 LEU A C 1
ATOM 2938 O O . LEU A 1 386 ? -12.562 -32.969 9.133 1 86.44 386 LEU A O 1
ATOM 2942 N N . ARG A 1 387 ? -11.898 -34.281 10.82 1 86.38 387 ARG A N 1
ATOM 2943 C CA . ARG A 1 387 ? -13.258 -34.406 11.312 1 86.38 387 ARG A CA 1
ATOM 2944 C C . ARG A 1 387 ? -13.805 -33.062 11.797 1 86.38 387 ARG A C 1
ATOM 2946 O O . ARG A 1 387 ? -14.992 -32.781 11.625 1 86.38 387 ARG A O 1
ATOM 2953 N N . SER A 1 388 ? -13.031 -32.281 12.297 1 88.25 388 SER A N 1
ATOM 2954 C CA . SER A 1 388 ? -13.453 -31.016 12.875 1 88.25 388 SER A CA 1
ATOM 2955 C C . SER A 1 388 ? -13.469 -29.906 11.828 1 88.25 388 SER A C 1
ATOM 2957 O O . SER A 1 388 ? -13.867 -28.766 12.117 1 88.25 388 SER A O 1
ATOM 2959 N N . LEU A 1 389 ? -13.117 -30.281 10.648 1 93.12 389 LEU A N 1
ATOM 2960 C CA . LEU A 1 389 ? -12.961 -29.297 9.586 1 93.12 389 LEU A CA 1
ATOM 2961 C C . LEU A 1 389 ? -14.32 -28.812 9.094 1 93.12 389 LEU A C 1
ATOM 2963 O O . LEU A 1 389 ? -15.195 -29.609 8.781 1 93.12 389 LEU A O 1
ATOM 2967 N N . ARG A 1 390 ? -14.656 -27.594 9.141 1 97.19 390 ARG A N 1
ATOM 2968 C CA . ARG A 1 390 ? -15.797 -26.938 8.516 1 97.19 390 ARG A CA 1
ATOM 2969 C C . ARG A 1 390 ? -15.43 -26.391 7.145 1 97.19 390 ARG A C 1
ATOM 2971 O O . ARG A 1 390 ? -14.609 -25.469 7.047 1 97.19 390 ARG A O 1
ATOM 2978 N N . ILE A 1 391 ? -16.031 -26.844 6.066 1 98.25 391 ILE A N 1
ATOM 2979 C CA . ILE A 1 391 ? -15.727 -26.469 4.688 1 98.25 391 ILE A CA 1
ATOM 2980 C C . ILE A 1 391 ? -16.797 -25.531 4.152 1 98.25 391 ILE A C 1
ATOM 2982 O O . ILE A 1 391 ? -17.969 -25.891 4.09 1 98.25 391 ILE A O 1
ATOM 2986 N N . GLY A 1 392 ? -16.344 -24.297 3.777 1 98.5 392 GLY A N 1
ATOM 2987 C CA . GLY A 1 392 ? -17.266 -23.328 3.203 1 98.5 392 GLY A CA 1
ATOM 2988 C C . GLY A 1 392 ? -17.422 -23.484 1.702 1 98.5 392 GLY A C 1
ATOM 2989 O O . GLY A 1 392 ? -16.438 -23.672 0.984 1 98.5 392 GLY A O 1
ATOM 2990 N N . ILE A 1 393 ? -18.688 -23.406 1.218 1 98.12 393 ILE A N 1
ATOM 2991 C CA . ILE A 1 393 ? -19.016 -23.391 -0.204 1 98.12 393 ILE A CA 1
ATOM 2992 C C . ILE A 1 393 ? -20.031 -22.297 -0.491 1 98.12 393 ILE A C 1
ATOM 2994 O O . ILE A 1 393 ? -20.969 -22.094 0.288 1 98.12 393 ILE A O 1
ATOM 2998 N N . TYR A 1 394 ? -19.797 -21.516 -1.481 1 97.88 394 TYR A N 1
ATOM 2999 C CA . TYR A 1 394 ? -20.812 -20.656 -2.045 1 97.88 394 TYR A CA 1
ATOM 3000 C C . TYR A 1 394 ? -21.422 -21.266 -3.305 1 97.88 394 TYR A C 1
ATOM 3002 O O . TYR A 1 394 ? -20.906 -21.047 -4.406 1 97.88 394 TYR A O 1
ATOM 3010 N N . THR A 1 395 ? -22.516 -21.875 -3.178 1 97.38 395 THR A N 1
ATOM 3011 C CA . THR A 1 395 ? -23.047 -22.828 -4.141 1 97.38 395 THR A CA 1
ATOM 3012 C C . THR A 1 395 ? -23.297 -22.156 -5.488 1 97.38 395 THR A C 1
ATOM 3014 O O . THR A 1 395 ? -22.922 -22.688 -6.535 1 97.38 395 THR A O 1
ATOM 3017 N N . PRO A 1 396 ? -23.953 -20.938 -5.504 1 96.44 396 PRO A N 1
ATOM 3018 C CA . PRO A 1 396 ? -24.188 -20.328 -6.816 1 96.44 396 PRO A CA 1
ATOM 3019 C C . PRO A 1 396 ? -22.891 -20.031 -7.562 1 96.44 396 PRO A C 1
ATOM 3021 O O . PRO A 1 396 ? -22.828 -20.172 -8.789 1 96.44 396 PRO A O 1
ATOM 3024 N N . TRP A 1 397 ? -21.938 -19.609 -6.844 1 96.69 397 TRP A N 1
ATOM 3025 C CA . TRP A 1 397 ? -20.641 -19.328 -7.438 1 96.69 397 TRP A CA 1
ATOM 3026 C C . TRP A 1 397 ? -19.938 -20.625 -7.844 1 96.69 397 TRP A C 1
ATOM 3028 O O . TRP A 1 397 ? -19.391 -20.719 -8.945 1 96.69 397 TRP A O 1
ATOM 3038 N N . PHE A 1 398 ? -20.016 -21.625 -7.02 1 97.88 398 PHE A N 1
ATOM 3039 C CA . PHE A 1 398 ? -19.422 -22.953 -7.215 1 97.88 398 PHE A CA 1
ATOM 3040 C C . PHE A 1 398 ? -19.938 -23.578 -8.516 1 97.88 398 PHE A C 1
ATOM 3042 O O . PHE A 1 398 ? -19.188 -24.266 -9.211 1 97.88 398 PHE A O 1
ATOM 3049 N N . ASN A 1 399 ? -21.141 -23.219 -8.859 1 97.19 399 ASN A N 1
ATOM 3050 C CA . ASN A 1 399 ? -21.781 -23.859 -10 1 97.19 399 ASN A CA 1
ATOM 3051 C C . ASN A 1 399 ? -21.672 -23 -11.258 1 97.19 399 ASN A C 1
ATOM 3053 O O . ASN A 1 399 ? -22.203 -23.359 -12.312 1 97.19 399 ASN A O 1
ATOM 3057 N N . ASN A 1 400 ? -21.047 -21.859 -11.148 1 96.19 400 ASN A N 1
ATOM 3058 C CA . ASN A 1 400 ? -20.875 -21 -12.312 1 96.19 400 ASN A CA 1
ATOM 3059 C C . ASN A 1 400 ? -19.719 -21.453 -13.188 1 96.19 400 ASN A C 1
ATOM 3061 O O . ASN A 1 400 ? -18.688 -20.797 -13.242 1 96.19 400 ASN A O 1
ATOM 3065 N N . VAL A 1 401 ? -19.969 -22.5 -13.891 1 96.75 401 VAL A N 1
ATOM 3066 C CA . VAL A 1 401 ? -18.953 -23.156 -14.711 1 96.75 401 VAL A CA 1
ATOM 3067 C C . VAL A 1 401 ? -19.453 -23.297 -16.141 1 96.75 401 VAL A C 1
ATOM 3069 O O . VAL A 1 401 ? -20.656 -23.156 -16.406 1 96.75 401 VAL A O 1
ATOM 3072 N N . HIS A 1 402 ? -18.547 -23.438 -17.047 1 94.75 402 HIS A N 1
ATOM 3073 C CA . HIS A 1 402 ? -18.859 -23.625 -18.453 1 94.75 402 HIS A CA 1
ATOM 3074 C C . HIS A 1 402 ? -19.594 -24.938 -18.703 1 94.75 402 HIS A C 1
ATOM 3076 O O . HIS A 1 402 ? -20.5 -25 -19.531 1 94.75 402 HIS A O 1
ATOM 3082 N N . SER A 1 403 ? -19.125 -26.016 -18.047 1 94.69 403 SER A N 1
ATOM 3083 C CA . SER A 1 403 ? -19.75 -27.328 -18.078 1 94.69 403 SER A CA 1
ATOM 3084 C C . SER A 1 403 ? -20.016 -27.859 -16.672 1 94.69 403 SER A C 1
ATOM 3086 O O . SER A 1 403 ? -19.141 -27.812 -15.805 1 94.69 403 SER A O 1
ATOM 3088 N N . THR A 1 404 ? -21.141 -28.453 -16.5 1 96.88 404 THR A N 1
ATOM 3089 C CA . THR A 1 404 ? -21.547 -28.922 -15.18 1 96.88 404 THR A CA 1
ATOM 3090 C C . THR A 1 404 ? -20.672 -30.094 -14.742 1 96.88 404 THR A C 1
ATOM 3092 O O . THR A 1 404 ? -20.625 -30.438 -13.555 1 96.88 404 THR A O 1
ATOM 3095 N N . GLU A 1 405 ? -19.984 -30.672 -15.641 1 97.19 405 GLU A N 1
ATOM 3096 C CA . GLU A 1 405 ? -19.078 -31.75 -15.281 1 97.19 405 GLU A CA 1
ATOM 3097 C C . GLU A 1 405 ? -18.031 -31.281 -14.273 1 97.19 405 GLU A C 1
ATOM 3099 O O . GLU A 1 405 ? -17.609 -32.062 -13.406 1 97.19 405 GLU A O 1
ATOM 3104 N N . VAL A 1 406 ? -17.672 -30.047 -14.414 1 98.25 406 VAL A N 1
ATOM 3105 C CA . VAL A 1 406 ? -16.672 -29.484 -13.508 1 98.25 406 VAL A CA 1
ATOM 3106 C C . VAL A 1 406 ? -17.25 -29.422 -12.086 1 98.25 406 VAL A C 1
ATOM 3108 O O . VAL A 1 406 ? -16.656 -29.969 -11.156 1 98.25 406 VAL A O 1
ATOM 3111 N N . SER A 1 407 ? -18.406 -28.812 -11.891 1 98.25 407 SER A N 1
ATOM 3112 C CA . SER A 1 407 ? -19.016 -28.703 -10.562 1 98.25 407 SER A CA 1
ATOM 3113 C C . SER A 1 407 ? -19.422 -30.062 -10.023 1 98.25 407 SER A C 1
ATOM 3115 O O . SER A 1 407 ? -19.297 -30.328 -8.82 1 98.25 407 SER A O 1
ATOM 3117 N N . ASP A 1 408 ? -19.859 -30.953 -10.891 1 98 408 ASP A N 1
ATOM 3118 C CA . ASP A 1 408 ? -20.297 -32.281 -10.461 1 98 408 ASP A CA 1
ATOM 3119 C C . ASP A 1 408 ? -19.125 -33.094 -9.867 1 98 408 ASP A C 1
ATOM 3121 O O . ASP A 1 408 ? -19.266 -33.688 -8.805 1 98 408 ASP A O 1
ATOM 3125 N N . LYS A 1 409 ? -18.031 -33.094 -10.578 1 97.31 409 LYS A N 1
ATOM 3126 C CA . LYS A 1 409 ? -16.875 -33.844 -10.102 1 97.31 409 LYS A CA 1
ATOM 3127 C C . LYS A 1 409 ? -16.344 -33.25 -8.797 1 97.31 409 LYS A C 1
ATOM 3129 O O . LYS A 1 409 ? -15.883 -33.969 -7.918 1 97.31 409 LYS A O 1
ATOM 3134 N N . CYS A 1 410 ? -16.328 -31.953 -8.711 1 98.25 410 CYS A N 1
ATOM 3135 C CA . CYS A 1 410 ? -15.875 -31.312 -7.484 1 98.25 410 CYS A CA 1
ATOM 3136 C C . CYS A 1 410 ? -16.812 -31.625 -6.324 1 98.25 410 CYS A C 1
ATOM 3138 O O . CYS A 1 410 ? -16.359 -31.875 -5.203 1 98.25 410 CYS A O 1
ATOM 3140 N N . GLU A 1 411 ? -18.078 -31.641 -6.586 1 97.75 411 GLU A N 1
ATOM 3141 C CA . GLU A 1 411 ? -19.062 -32 -5.566 1 97.75 411 GLU A CA 1
ATOM 3142 C C . GLU A 1 411 ? -18.891 -33.469 -5.133 1 97.75 411 GLU A C 1
ATOM 3144 O O . GLU A 1 411 ? -19.016 -33.781 -3.949 1 97.75 411 GLU A O 1
ATOM 3149 N N . ASP A 1 412 ? -18.625 -34.312 -6.098 1 97.06 412 ASP A N 1
ATOM 3150 C CA . ASP A 1 412 ? -18.359 -35.688 -5.777 1 97.06 412 ASP A CA 1
ATOM 3151 C C . ASP A 1 412 ? -17.188 -35.844 -4.816 1 97.06 412 ASP A C 1
ATOM 3153 O O . ASP A 1 412 ? -17.25 -36.625 -3.863 1 97.06 412 ASP A O 1
ATOM 3157 N N . ALA A 1 413 ? -16.156 -35.125 -5.113 1 96.88 413 ALA A N 1
ATOM 3158 C CA . ALA A 1 413 ? -14.977 -35.156 -4.258 1 96.88 413 ALA A CA 1
ATOM 3159 C C . ALA A 1 413 ? -15.305 -34.688 -2.846 1 96.88 413 ALA A C 1
ATOM 3161 O O . ALA A 1 413 ? -14.828 -35.25 -1.865 1 96.88 413 ALA A O 1
ATOM 3162 N N . LEU A 1 414 ? -16.078 -33.656 -2.713 1 96.69 414 LEU A N 1
ATOM 3163 C CA . LEU A 1 414 ? -16.484 -33.125 -1.414 1 96.69 414 LEU A CA 1
ATOM 3164 C C . LEU A 1 414 ? -17.328 -34.125 -0.648 1 96.69 414 LEU A C 1
ATOM 3166 O O . LEU A 1 414 ? -17.172 -34.281 0.567 1 96.69 414 LEU A O 1
ATOM 3170 N N . ASN A 1 415 ? -18.203 -34.75 -1.343 1 96.12 415 ASN A N 1
ATOM 3171 C CA . ASN A 1 415 ? -19.047 -35.75 -0.726 1 96.12 415 ASN A CA 1
ATOM 3172 C C . ASN A 1 415 ? -18.203 -36.938 -0.197 1 96.12 415 ASN A C 1
ATOM 3174 O O . ASN A 1 415 ? -18.469 -37.438 0.892 1 96.12 415 ASN A O 1
ATOM 3178 N N . LEU A 1 416 ? -17.25 -37.312 -0.986 1 95.06 416 LEU A N 1
ATOM 3179 C CA . LEU A 1 416 ? -16.359 -38.375 -0.545 1 95.06 416 LEU A CA 1
ATOM 3180 C C . LEU A 1 416 ? -15.602 -37.969 0.712 1 95.06 416 LEU A C 1
ATOM 3182 O O . LEU A 1 416 ? -15.438 -38.781 1.638 1 95.06 416 LEU A O 1
ATOM 3186 N N . LEU A 1 417 ? -15.133 -36.75 0.706 1 95 417 LEU A N 1
ATOM 3187 C CA . LEU A 1 417 ? -14.398 -36.219 1.85 1 95 417 LEU A CA 1
ATOM 3188 C C . LEU A 1 417 ? -15.273 -36.188 3.096 1 95 417 LEU A C 1
ATOM 3190 O O . LEU A 1 417 ? -14.836 -36.594 4.176 1 95 417 LEU A O 1
ATOM 3194 N N . SER A 1 418 ? -16.469 -35.719 2.936 1 94.94 418 SER A N 1
ATOM 3195 C CA . SER A 1 418 ? -17.422 -35.656 4.043 1 94.94 418 SER A CA 1
ATOM 3196 C C . SER A 1 418 ? -17.766 -37.031 4.566 1 94.94 418 SER A C 1
ATOM 3198 O O . SER A 1 418 ? -17.844 -37.25 5.781 1 94.94 418 SER A O 1
ATOM 3200 N N . LYS A 1 419 ? -17.922 -37.938 3.723 1 94.56 419 LYS A N 1
ATOM 3201 C CA . LYS A 1 419 ? -18.281 -39.312 4.105 1 94.56 419 LYS A CA 1
ATOM 3202 C C . LYS A 1 419 ? -17.125 -40 4.812 1 94.56 419 LYS A C 1
ATOM 3204 O O . LYS A 1 419 ? -17.312 -40.688 5.816 1 94.56 419 LYS A O 1
ATOM 3209 N N . ALA A 1 420 ? -15.969 -39.75 4.305 1 93.38 420 ALA A N 1
ATOM 3210 C CA . ALA A 1 420 ? -14.797 -40.469 4.816 1 93.38 420 ALA A CA 1
ATOM 3211 C C . ALA A 1 420 ? -14.344 -39.875 6.152 1 93.38 420 ALA A C 1
ATOM 3213 O O . ALA A 1 420 ? -13.859 -40.594 7.02 1 93.38 420 ALA A O 1
ATOM 3214 N N . HIS A 1 421 ? -14.469 -38.625 6.305 1 92.94 421 HIS A N 1
ATOM 3215 C CA . HIS A 1 421 ? -13.812 -38 7.449 1 92.94 421 HIS A CA 1
ATOM 3216 C C . HIS A 1 421 ? -14.82 -37.281 8.336 1 92.94 421 HIS A C 1
ATOM 3218 O O . HIS A 1 421 ? -14.477 -36.781 9.414 1 92.94 421 HIS A O 1
ATOM 3224 N N . GLY A 1 422 ? -16 -37.125 7.918 1 91.94 422 GLY A N 1
ATOM 3225 C CA . GLY A 1 422 ? -17.047 -36.5 8.727 1 91.94 422 GLY A CA 1
ATOM 3226 C C . GLY A 1 422 ? -16.953 -35 8.742 1 91.94 422 GLY A C 1
ATOM 3227 O O . GLY A 1 422 ? -17.453 -34.344 9.672 1 91.94 422 GLY A O 1
ATOM 3228 N N . CYS A 1 423 ? -16.328 -34.438 7.762 1 92.88 423 CYS A N 1
ATOM 3229 C CA . CYS A 1 423 ? -16.219 -32.969 7.703 1 92.88 423 CYS A CA 1
ATOM 3230 C C . CYS A 1 423 ? -17.594 -32.344 7.426 1 92.88 423 CYS A C 1
ATOM 3232 O O . CYS A 1 423 ? -18.453 -32.969 6.812 1 92.88 423 CYS A O 1
ATOM 3234 N N . GLU A 1 424 ? -17.781 -31.141 7.957 1 95.06 424 GLU A N 1
ATOM 3235 C CA . GLU A 1 424 ? -19.016 -30.391 7.762 1 95.06 424 GLU A CA 1
ATOM 3236 C C . GLU A 1 424 ? -18.906 -29.422 6.586 1 95.06 424 GLU A C 1
ATOM 3238 O O . GLU A 1 424 ? -17.938 -28.672 6.492 1 95.06 424 GLU A O 1
ATOM 3243 N N . VAL A 1 425 ? -19.828 -29.5 5.672 1 96.5 425 VAL A N 1
ATOM 3244 C CA . VAL A 1 425 ? -19.922 -28.531 4.582 1 96.5 425 VAL A CA 1
ATOM 3245 C C . VAL A 1 425 ? -20.906 -27.422 4.949 1 96.5 425 VAL A C 1
ATOM 3247 O O . VAL A 1 425 ? -22.062 -27.703 5.273 1 96.5 425 VAL A O 1
ATOM 3250 N N . VAL A 1 426 ? -20.453 -26.172 4.934 1 97.38 426 VAL A N 1
ATOM 3251 C CA . VAL A 1 426 ? -21.234 -25.031 5.371 1 97.38 426 VAL A CA 1
ATOM 3252 C C . VAL A 1 426 ? -21.453 -24.078 4.195 1 97.38 426 VAL A C 1
ATOM 3254 O O . VAL A 1 426 ? -20.5 -23.688 3.512 1 97.38 426 VAL A O 1
ATOM 3257 N N . GLU A 1 427 ? -22.703 -23.734 3.932 1 97.31 427 GLU A N 1
ATOM 3258 C CA . GLU A 1 427 ? -23.016 -22.734 2.926 1 97.31 427 GLU A CA 1
ATOM 3259 C C . GLU A 1 427 ? -22.562 -21.344 3.383 1 97.31 427 GLU A C 1
ATOM 3261 O O . GLU A 1 427 ? -22.859 -20.922 4.504 1 97.31 427 GLU A O 1
ATOM 3266 N N . VAL A 1 428 ? -21.812 -20.656 2.559 1 97.44 428 VAL A N 1
ATOM 3267 C CA . VAL A 1 428 ? -21.391 -19.297 2.846 1 97.44 428 VAL A CA 1
ATOM 3268 C C . VAL A 1 428 ? -21.797 -18.375 1.694 1 97.44 428 VAL A C 1
ATOM 3270 O O . VAL A 1 428 ? -22.234 -18.844 0.644 1 97.44 428 VAL A O 1
ATOM 3273 N N . VAL A 1 429 ? -21.766 -17.078 1.946 1 97.06 429 VAL A N 1
ATOM 3274 C CA . VAL A 1 429 ? -22.047 -16.078 0.924 1 97.06 429 VAL A CA 1
ATOM 3275 C C . VAL A 1 429 ? -20.828 -15.195 0.709 1 97.06 429 VAL A C 1
ATOM 3277 O O . VAL A 1 429 ? -20.281 -14.633 1.664 1 97.06 429 VAL A O 1
ATOM 3280 N N . ILE A 1 430 ? -20.359 -15.125 -0.499 1 96.56 430 ILE A N 1
ATOM 3281 C CA . ILE A 1 430 ? -19.266 -14.234 -0.869 1 96.56 430 ILE A CA 1
ATOM 3282 C C . ILE A 1 430 ? -19.797 -13.094 -1.731 1 96.56 430 ILE A C 1
ATOM 3284 O O . ILE A 1 430 ? -20.094 -13.281 -2.916 1 96.56 430 ILE A O 1
ATOM 3288 N N . PRO A 1 431 ? -19.859 -11.93 -1.186 1 95.88 431 PRO A N 1
ATOM 3289 C CA . PRO A 1 431 ? -20.406 -10.797 -1.933 1 95.88 431 PRO A CA 1
ATOM 3290 C C . PRO A 1 431 ? -19.359 -10.133 -2.834 1 95.88 431 PRO A C 1
ATOM 3292 O O . PRO A 1 431 ? -18.172 -10.383 -2.691 1 95.88 431 PRO A O 1
ATOM 3295 N N . GLU A 1 432 ? -19.812 -9.336 -3.783 1 95.06 432 GLU A N 1
ATOM 3296 C CA . GLU A 1 432 ? -19.031 -8.352 -4.531 1 95.06 432 GLU A CA 1
ATOM 3297 C C . GLU A 1 432 ? -17.922 -9.016 -5.32 1 95.06 432 GLU A C 1
ATOM 3299 O O . GLU A 1 432 ? -16.766 -8.586 -5.258 1 95.06 432 GLU A O 1
ATOM 3304 N N . ILE A 1 433 ? -18.266 -10.086 -6.055 1 94.88 433 ILE A N 1
ATOM 3305 C CA . ILE A 1 433 ? -17.328 -10.867 -6.855 1 94.88 433 ILE A CA 1
ATOM 3306 C C . ILE A 1 433 ? -16.812 -10.023 -8.023 1 94.88 433 ILE A C 1
ATOM 3308 O O . ILE A 1 433 ? -15.633 -10.086 -8.367 1 94.88 433 ILE A O 1
ATOM 3312 N N . VAL A 1 434 ? -17.656 -9.188 -8.633 1 94 434 VAL A N 1
ATOM 3313 C CA . VAL A 1 434 ? -17.266 -8.336 -9.75 1 94 434 VAL A CA 1
ATOM 3314 C C . VAL A 1 434 ? -16.266 -7.285 -9.266 1 94 434 VAL A C 1
ATOM 3316 O O . VAL A 1 434 ? -15.273 -7.004 -9.938 1 94 434 VAL A O 1
ATOM 3319 N N . GLU A 1 435 ? -16.562 -6.672 -8.078 1 96.12 435 GLU A N 1
ATOM 3320 C CA . GLU A 1 435 ? -15.648 -5.723 -7.469 1 96.12 435 GLU A CA 1
ATOM 3321 C C . GLU A 1 435 ? -14.289 -6.363 -7.207 1 96.12 435 GLU A C 1
ATOM 3323 O O . GLU A 1 435 ? -13.242 -5.766 -7.488 1 96.12 435 GLU A O 1
ATOM 3328 N N . MET A 1 436 ? -14.352 -7.582 -6.73 1 96.94 436 MET A N 1
ATOM 3329 C CA . MET A 1 436 ? -13.133 -8.328 -6.422 1 96.94 436 MET A CA 1
ATOM 3330 C C . MET A 1 436 ? -12.297 -8.547 -7.68 1 96.94 436 MET A C 1
ATOM 3332 O O . MET A 1 436 ? -11.086 -8.32 -7.672 1 96.94 436 MET A O 1
ATOM 3336 N N . ARG A 1 437 ? -12.883 -8.953 -8.734 1 96 437 ARG A N 1
ATOM 3337 C CA . ARG A 1 437 ? -12.195 -9.188 -10 1 96 437 ARG A CA 1
ATOM 3338 C C . ARG A 1 437 ? -11.578 -7.898 -10.539 1 96 437 ARG A C 1
ATOM 3340 O O . ARG A 1 437 ? -10.453 -7.902 -11.039 1 96 437 ARG A O 1
ATOM 3347 N N . THR A 1 438 ? -12.32 -6.855 -10.43 1 96.94 438 THR A N 1
ATOM 3348 C CA . THR A 1 438 ? -11.844 -5.566 -10.914 1 96.94 438 THR A CA 1
ATOM 3349 C C . THR A 1 438 ? -10.633 -5.098 -10.125 1 96.94 438 THR A C 1
ATOM 3351 O O . THR A 1 438 ? -9.648 -4.621 -10.703 1 96.94 438 THR A O 1
ATOM 3354 N N . ALA A 1 439 ? -10.688 -5.258 -8.828 1 98.62 439 ALA A N 1
ATOM 3355 C CA . ALA A 1 439 ? -9.562 -4.855 -7.98 1 98.62 439 ALA A CA 1
ATOM 3356 C C . ALA A 1 439 ? -8.305 -5.656 -8.32 1 98.62 439 ALA A C 1
ATOM 3358 O O . ALA A 1 439 ? -7.207 -5.105 -8.352 1 98.62 439 ALA A O 1
ATOM 3359 N N . HIS A 1 440 ? -8.508 -6.883 -8.547 1 98.5 440 HIS A N 1
ATOM 3360 C CA . HIS A 1 440 ? -7.375 -7.727 -8.914 1 98.5 440 HIS A CA 1
ATOM 3361 C C . HIS A 1 440 ? -6.777 -7.293 -10.25 1 98.5 440 HIS A C 1
ATOM 3363 O O . HIS A 1 440 ? -5.555 -7.168 -10.375 1 98.5 440 HIS A O 1
ATOM 3369 N N . LEU A 1 441 ? -7.625 -7.051 -11.227 1 97.5 441 LEU A N 1
ATOM 3370 C CA . LEU A 1 441 ? -7.211 -6.645 -12.57 1 97.5 441 LEU A CA 1
ATOM 3371 C C . LEU A 1 441 ? -6.387 -5.367 -12.516 1 97.5 441 LEU A C 1
ATOM 3373 O O . LEU A 1 441 ? -5.309 -5.293 -13.117 1 97.5 441 LEU A O 1
ATOM 3377 N N . VAL A 1 442 ? -6.875 -4.422 -11.773 1 98.56 442 VAL A N 1
ATOM 3378 C CA . VAL A 1 442 ? -6.184 -3.143 -11.664 1 98.56 442 VAL A CA 1
ATOM 3379 C C . VAL A 1 442 ? -4.844 -3.338 -10.953 1 98.56 442 VAL A C 1
ATOM 3381 O O . VAL A 1 442 ? -3.826 -2.787 -11.383 1 98.56 442 VAL A O 1
ATOM 3384 N N . SER A 1 443 ? -4.832 -4.117 -9.922 1 98.56 443 SER A N 1
ATOM 3385 C CA . SER A 1 443 ? -3.623 -4.309 -9.125 1 98.56 443 SER A CA 1
ATOM 3386 C C . SER A 1 443 ? -2.533 -5.004 -9.93 1 98.56 443 SER A C 1
ATOM 3388 O O . SER A 1 443 ? -1.466 -4.434 -10.164 1 98.56 443 SER A O 1
ATOM 3390 N N . ILE A 1 444 ? -2.82 -6.129 -10.453 1 98.31 444 ILE A N 1
ATOM 3391 C CA . ILE A 1 444 ? -1.805 -6.922 -11.141 1 98.31 444 ILE A CA 1
ATOM 3392 C C . ILE A 1 444 ? -1.373 -6.211 -12.422 1 98.31 444 ILE A C 1
ATOM 3394 O O . ILE A 1 444 ? -0.192 -6.227 -12.781 1 98.31 444 ILE A O 1
ATOM 3398 N N . GLY A 1 445 ? -2.318 -5.609 -13.148 1 98.12 445 GLY A N 1
ATOM 3399 C CA . GLY A 1 445 ? -2.002 -4.934 -14.398 1 98.12 445 GLY A CA 1
ATOM 3400 C C . GLY A 1 445 ? -1.114 -3.719 -14.211 1 98.12 445 GLY A C 1
ATOM 3401 O O . GLY A 1 445 ? -0.166 -3.512 -14.969 1 98.12 445 GLY A O 1
ATOM 3402 N N . SER A 1 446 ? -1.419 -2.916 -13.203 1 98.12 446 SER A N 1
ATOM 3403 C CA . SER A 1 446 ? -0.664 -1.693 -12.945 1 98.12 446 SER A CA 1
ATOM 3404 C C . SER A 1 446 ? 0.748 -2.008 -12.461 1 98.12 446 SER A C 1
ATOM 3406 O O . SER A 1 446 ? 1.704 -1.322 -12.836 1 98.12 446 SER A O 1
ATOM 3408 N N . GLU A 1 447 ? 0.838 -2.988 -11.664 1 98.12 447 GLU A N 1
ATOM 3409 C CA . GLU A 1 447 ? 2.139 -3.396 -11.141 1 98.12 447 GLU A CA 1
ATOM 3410 C C . GLU A 1 447 ? 3.02 -3.977 -12.242 1 98.12 447 GLU A C 1
ATOM 3412 O O . GLU A 1 447 ? 4.219 -3.703 -12.297 1 98.12 447 GLU A O 1
ATOM 3417 N N . CYS A 1 448 ? 2.406 -4.742 -13.109 1 97.56 448 CYS A N 1
ATOM 3418 C CA . CYS A 1 448 ? 3.125 -5.258 -14.266 1 97.56 448 CYS A CA 1
ATOM 3419 C C . CYS A 1 448 ? 3.611 -4.125 -15.164 1 97.56 448 CYS A C 1
ATOM 3421 O O . CYS A 1 448 ? 4.781 -4.094 -15.555 1 97.56 448 CYS A O 1
ATOM 3423 N N . LEU A 1 449 ? 2.711 -3.209 -15.453 1 97.75 449 LEU A N 1
ATOM 3424 C CA . LEU A 1 449 ? 3.051 -2.092 -16.328 1 97.75 449 LEU A CA 1
ATOM 3425 C C . LEU A 1 449 ? 4.168 -1.248 -15.727 1 97.75 449 LEU A C 1
ATOM 3427 O O . LEU A 1 449 ? 5.062 -0.795 -16.438 1 97.75 449 LEU A O 1
ATOM 3431 N N . SER A 1 450 ? 4.086 -0.993 -14.422 1 97.56 450 SER A N 1
ATOM 3432 C CA . SER A 1 450 ? 5.125 -0.216 -13.758 1 97.56 450 SER A CA 1
ATOM 3433 C C . SER A 1 450 ? 6.5 -0.842 -13.961 1 97.56 450 SER A C 1
ATOM 3435 O O . SER A 1 450 ? 7.477 -0.135 -14.211 1 97.56 450 SER A O 1
ATOM 3437 N N . SER A 1 451 ? 6.594 -2.146 -13.93 1 96.25 451 SER A N 1
ATOM 3438 C CA . SER A 1 451 ? 7.855 -2.865 -14.078 1 96.25 451 SER A CA 1
ATOM 3439 C C . SER A 1 451 ? 8.352 -2.812 -15.516 1 96.25 451 SER A C 1
ATOM 3441 O O . SER A 1 451 ? 9.562 -2.809 -15.766 1 96.25 451 SER A O 1
ATOM 3443 N N . LEU A 1 452 ? 7.469 -2.758 -16.484 1 97.06 452 LEU A N 1
ATOM 3444 C CA . LEU A 1 452 ? 7.84 -2.883 -17.891 1 97.06 452 LEU A CA 1
ATOM 3445 C C . LEU A 1 452 ? 8.016 -1.51 -18.531 1 97.06 452 LEU A C 1
ATOM 3447 O O . LEU A 1 452 ? 8.625 -1.392 -19.594 1 97.06 452 LEU A O 1
ATOM 3451 N N . ASN A 1 453 ? 7.484 -0.458 -17.906 1 97.31 453 ASN A N 1
ATOM 3452 C CA . ASN A 1 453 ? 7.426 0.875 -18.5 1 97.31 453 ASN A CA 1
ATOM 3453 C C . ASN A 1 453 ? 8.805 1.339 -18.969 1 97.31 453 ASN A C 1
ATOM 3455 O O . ASN A 1 453 ? 8.945 1.862 -20.078 1 97.31 453 ASN A O 1
ATOM 3459 N N . PRO A 1 454 ? 9.867 1.188 -18.125 1 97.38 454 PRO A N 1
ATOM 3460 C CA . PRO A 1 454 ? 11.164 1.688 -18.594 1 97.38 454 PRO A CA 1
ATOM 3461 C C . PRO A 1 454 ? 11.609 1.048 -19.906 1 97.38 454 PRO A C 1
ATOM 3463 O O . PRO A 1 454 ? 12.164 1.728 -20.766 1 97.38 454 PRO A O 1
ATOM 3466 N N . ASP A 1 455 ? 11.352 -0.231 -20.062 1 97.44 455 ASP A N 1
ATOM 3467 C CA . ASP A 1 455 ? 11.719 -0.928 -21.297 1 97.44 455 ASP A CA 1
ATOM 3468 C C . ASP A 1 455 ? 10.797 -0.544 -22.438 1 97.44 455 ASP A C 1
ATOM 3470 O O . ASP A 1 455 ? 11.242 -0.405 -23.578 1 97.44 455 ASP A O 1
ATOM 3474 N N . ILE A 1 456 ? 9.523 -0.459 -22.156 1 96.75 456 ILE A N 1
ATOM 3475 C CA . ILE A 1 456 ? 8.562 -0.076 -23.188 1 96.75 456 ILE A CA 1
ATOM 3476 C C . ILE A 1 456 ? 8.898 1.312 -23.719 1 96.75 456 ILE A C 1
ATOM 3478 O O . ILE A 1 456 ? 8.938 1.522 -24.938 1 96.75 456 ILE A O 1
ATOM 3482 N N . GLU A 1 457 ? 9.164 2.217 -22.781 1 95.62 457 GLU A N 1
ATOM 3483 C CA . GLU A 1 457 ? 9.508 3.58 -23.172 1 95.62 457 GLU A CA 1
ATOM 3484 C C . GLU A 1 457 ? 10.836 3.619 -23.938 1 95.62 457 GLU A C 1
ATOM 3486 O O . GLU A 1 457 ? 11.07 4.523 -24.734 1 95.62 457 GLU A O 1
ATOM 3491 N N . ASP A 1 458 ? 11.672 2.604 -23.703 1 96.56 458 ASP A N 1
ATOM 3492 C CA . ASP A 1 458 ? 12.961 2.504 -24.375 1 96.56 458 ASP A CA 1
ATOM 3493 C C . ASP A 1 458 ? 12.836 1.774 -25.703 1 96.56 458 ASP A C 1
ATOM 3495 O O . ASP A 1 458 ? 13.836 1.354 -26.297 1 96.56 458 ASP A O 1
ATOM 3499 N N . GLY A 1 459 ? 11.664 1.416 -26.125 1 95.69 459 GLY A N 1
ATOM 3500 C CA . GLY A 1 459 ? 11.438 0.938 -27.469 1 95.69 459 GLY A CA 1
ATOM 3501 C C . GLY A 1 459 ? 11.148 -0.548 -27.547 1 95.69 459 GLY A C 1
ATOM 3502 O O . GLY A 1 459 ? 10.977 -1.104 -28.625 1 95.69 459 GLY A O 1
ATOM 3503 N N . LYS A 1 460 ? 10.992 -1.217 -26.453 1 97 460 LYS A N 1
ATOM 3504 C CA . LYS A 1 460 ? 10.805 -2.664 -26.469 1 97 460 LYS A CA 1
ATOM 3505 C C . LYS A 1 460 ? 9.328 -3.027 -26.578 1 97 460 LYS A C 1
ATOM 3507 O O . LYS A 1 460 ? 8.984 -4.176 -26.875 1 97 460 LYS A O 1
ATOM 3512 N N . GLY A 1 461 ? 8.469 -2.068 -26.469 1 95.12 461 GLY A N 1
ATOM 3513 C CA . GLY A 1 461 ? 7.035 -2.322 -26.484 1 95.12 461 GLY A CA 1
ATOM 3514 C C . GLY A 1 461 ? 6.562 -2.982 -27.766 1 95.12 461 GLY A C 1
ATOM 3515 O O . GLY A 1 461 ? 5.688 -3.854 -27.734 1 95.12 461 GLY A O 1
ATOM 3516 N N . VAL A 1 462 ? 7.109 -2.67 -28.859 1 94.94 462 VAL A N 1
ATOM 3517 C CA . VAL A 1 462 ? 6.68 -3.162 -30.156 1 94.94 462 VAL A CA 1
ATOM 3518 C C . VAL A 1 462 ? 7.09 -4.625 -30.312 1 94.94 462 VAL A C 1
ATOM 3520 O O . VAL A 1 462 ? 6.551 -5.336 -31.172 1 94.94 462 VAL A O 1
ATOM 3523 N N . LYS A 1 463 ? 7.965 -5.059 -29.453 1 96.81 463 LYS A N 1
ATOM 3524 C CA . LYS A 1 463 ? 8.461 -6.426 -29.547 1 96.81 463 LYS A CA 1
ATOM 3525 C C . LYS A 1 463 ? 7.602 -7.383 -28.734 1 96.81 463 LYS A C 1
ATOM 3527 O O . LYS A 1 463 ? 7.738 -8.602 -28.844 1 96.81 463 LYS A O 1
ATOM 3532 N N . LEU A 1 464 ? 6.707 -6.848 -27.984 1 97.69 464 LEU A N 1
ATOM 3533 C CA . LEU A 1 464 ? 5.82 -7.684 -27.188 1 97.69 464 LEU A CA 1
ATOM 3534 C C . LEU A 1 464 ? 4.812 -8.414 -28.062 1 97.69 464 LEU A C 1
ATOM 3536 O O . LEU A 1 464 ? 4.465 -7.93 -29.141 1 97.69 464 LEU A O 1
ATOM 3540 N N . SER A 1 465 ? 4.402 -9.594 -27.609 1 97 465 SER A N 1
ATOM 3541 C CA . SER A 1 465 ? 3.357 -10.328 -28.328 1 97 465 SER A CA 1
ATOM 3542 C C . SER A 1 465 ? 2.061 -9.523 -28.375 1 97 465 SER A C 1
ATOM 3544 O O . SER A 1 465 ? 1.84 -8.633 -27.547 1 97 465 SER A O 1
ATOM 3546 N N . TYR A 1 466 ? 1.196 -9.82 -29.344 1 96.69 466 TYR A N 1
ATOM 3547 C CA . TYR A 1 466 ? -0.065 -9.109 -29.5 1 96.69 466 TYR A CA 1
ATOM 3548 C C . TYR A 1 466 ? -0.953 -9.297 -28.281 1 96.69 466 TYR A C 1
ATOM 3550 O O . TYR A 1 466 ? -1.66 -8.367 -27.875 1 96.69 466 TYR A O 1
ATOM 3558 N N . ASP A 1 467 ? -0.923 -10.469 -27.688 1 95.38 467 ASP A N 1
ATOM 3559 C CA . ASP A 1 467 ? -1.688 -10.75 -26.469 1 95.38 467 ASP A CA 1
ATOM 3560 C C . ASP A 1 467 ? -1.284 -9.805 -25.344 1 95.38 467 ASP A C 1
ATOM 3562 O O . ASP A 1 467 ? -2.139 -9.172 -24.719 1 95.38 467 ASP A O 1
ATOM 3566 N N . THR A 1 468 ? 0.022 -9.727 -25.125 1 96.75 468 THR A N 1
ATOM 3567 C CA . THR A 1 468 ? 0.548 -8.898 -24.047 1 96.75 468 THR A CA 1
ATOM 3568 C C . THR A 1 468 ? 0.275 -7.418 -24.328 1 96.75 468 THR A C 1
ATOM 3570 O O . THR A 1 468 ? -0.095 -6.668 -23.422 1 96.75 468 THR A O 1
ATOM 3573 N N . ARG A 1 469 ? 0.395 -7.035 -25.547 1 97.06 469 ARG A N 1
ATOM 3574 C CA . ARG A 1 469 ? 0.139 -5.652 -25.938 1 97.06 469 ARG A CA 1
ATOM 3575 C C . ARG A 1 469 ? -1.316 -5.273 -25.688 1 97.06 469 ARG A C 1
ATOM 3577 O O . ARG A 1 469 ? -1.61 -4.145 -25.281 1 97.06 469 ARG A O 1
ATOM 3584 N N . THR A 1 470 ? -2.234 -6.195 -25.938 1 95.69 470 THR A N 1
ATOM 3585 C CA . THR A 1 470 ? -3.648 -5.953 -25.672 1 95.69 470 THR A CA 1
ATOM 3586 C C . THR A 1 470 ? -3.887 -5.699 -24.188 1 95.69 470 THR A C 1
ATOM 3588 O O . THR A 1 470 ? -4.578 -4.746 -23.812 1 95.69 470 THR A O 1
ATOM 3591 N N . SER A 1 471 ? -3.303 -6.527 -23.328 1 95.56 471 SER A N 1
ATOM 3592 C CA . SER A 1 471 ? -3.432 -6.355 -21.891 1 95.56 471 SER A CA 1
ATOM 3593 C C . SER A 1 471 ? -2.84 -5.023 -21.438 1 95.56 471 SER A C 1
ATOM 3595 O O . SER A 1 471 ? -3.441 -4.312 -20.625 1 95.56 471 SER A O 1
ATOM 3597 N N . LEU A 1 472 ? -1.686 -4.691 -22 1 96.94 472 LEU A N 1
ATOM 3598 C CA . LEU A 1 472 ? -0.982 -3.486 -21.578 1 96.94 472 LEU A CA 1
ATOM 3599 C C . LEU A 1 472 ? -1.766 -2.236 -21.969 1 96.94 472 LEU A C 1
ATOM 3601 O O . LEU A 1 472 ? -1.74 -1.234 -21.25 1 96.94 472 LEU A O 1
ATOM 3605 N N . ALA A 1 473 ? -2.426 -2.309 -23.109 1 96.44 473 ALA A N 1
ATOM 3606 C CA . ALA A 1 473 ? -3.258 -1.178 -23.516 1 96.44 473 ALA A CA 1
ATOM 3607 C C . ALA A 1 473 ? -4.336 -0.892 -22.469 1 96.44 473 ALA A C 1
ATOM 3609 O O . ALA A 1 473 ? -4.605 0.268 -22.156 1 96.44 473 ALA A O 1
ATOM 3610 N N . LEU A 1 474 ? -4.922 -1.94 -21.984 1 95.38 474 LEU A N 1
ATOM 3611 C CA . LEU A 1 474 ? -5.918 -1.782 -20.938 1 95.38 474 LEU A CA 1
ATOM 3612 C C . LEU A 1 474 ? -5.273 -1.26 -19.656 1 95.38 474 LEU A C 1
ATOM 3614 O O . LEU A 1 474 ? -5.809 -0.355 -19.016 1 95.38 474 LEU A O 1
ATOM 3618 N N . PHE A 1 475 ? -4.133 -1.82 -19.281 1 97.56 475 PHE A N 1
ATOM 3619 C CA . PHE A 1 475 ? -3.461 -1.428 -18.047 1 97.56 475 PHE A CA 1
ATOM 3620 C C . PHE A 1 475 ? -3.068 0.045 -18.094 1 97.56 475 PHE A C 1
ATOM 3622 O O . PHE A 1 475 ? -3.148 0.744 -17.078 1 97.56 475 PHE A O 1
ATOM 3629 N N . GLN A 1 476 ? -2.689 0.498 -19.219 1 96.62 476 GLN A N 1
ATOM 3630 C CA . GLN A 1 476 ? -2.268 1.882 -19.391 1 96.62 476 GLN A CA 1
ATOM 3631 C C . GLN A 1 476 ? -3.436 2.844 -19.203 1 96.62 476 GLN A C 1
ATOM 3633 O O . GLN A 1 476 ? -3.23 4.035 -18.969 1 96.62 476 GLN A O 1
ATOM 3638 N N . SER A 1 477 ? -4.602 2.334 -19.266 1 96.69 477 SER A N 1
ATOM 3639 C CA . SER A 1 477 ? -5.793 3.176 -19.188 1 96.69 477 SER A CA 1
ATOM 3640 C C . SER A 1 477 ? -6.188 3.42 -17.734 1 96.69 477 SER A C 1
ATOM 3642 O O . SER A 1 477 ? -7.051 4.25 -17.438 1 96.69 477 SER A O 1
ATOM 3644 N N . PHE A 1 478 ? -5.617 2.768 -16.766 1 98 478 PHE A N 1
ATOM 3645 C CA . PHE A 1 478 ? -5.938 2.963 -15.359 1 98 478 PHE A CA 1
ATOM 3646 C C . PHE A 1 478 ? -5.164 4.145 -14.781 1 98 478 PHE A C 1
ATOM 3648 O O . PHE A 1 478 ? -3.949 4.246 -14.969 1 98 478 PHE A O 1
ATOM 3655 N N . THR A 1 479 ? -5.883 5.008 -14.102 1 97.88 479 THR A N 1
ATOM 3656 C CA . THR A 1 479 ? -5.258 6.145 -13.438 1 97.88 479 THR A CA 1
ATOM 3657 C C . THR A 1 479 ? -4.758 5.75 -12.047 1 97.88 479 THR A C 1
ATOM 3659 O O . THR A 1 479 ? -5.121 4.691 -11.531 1 97.88 479 THR A O 1
ATOM 3662 N N . ALA A 1 480 ? -3.93 6.609 -11.539 1 98.5 480 ALA A N 1
ATOM 3663 C CA . ALA A 1 480 ? -3.451 6.395 -10.18 1 98.5 480 ALA A CA 1
ATOM 3664 C C . ALA A 1 480 ? -4.613 6.336 -9.195 1 98.5 480 ALA A C 1
ATOM 3666 O O . ALA A 1 480 ? -4.598 5.543 -8.25 1 98.5 480 ALA A O 1
ATOM 3667 N N . ALA A 1 481 ? -5.617 7.125 -9.383 1 98.31 481 ALA A N 1
ATOM 3668 C CA . ALA A 1 481 ? -6.801 7.121 -8.531 1 98.31 481 ALA A CA 1
ATOM 3669 C C . ALA A 1 481 ? -7.551 5.797 -8.633 1 98.31 481 ALA A C 1
ATOM 3671 O O . ALA A 1 481 ? -8.117 5.316 -7.652 1 98.31 481 ALA A O 1
ATOM 3672 N N . ASP A 1 482 ? -7.586 5.23 -9.836 1 98.62 482 ASP A N 1
ATOM 3673 C CA . ASP A 1 482 ? -8.188 3.916 -10.008 1 98.62 482 ASP A CA 1
ATOM 3674 C C . ASP A 1 482 ? -7.5 2.875 -9.133 1 98.62 482 ASP A C 1
ATOM 3676 O O . ASP A 1 482 ? -8.156 2.004 -8.555 1 98.62 482 ASP A O 1
ATOM 3680 N N . TYR A 1 483 ? -6.184 2.945 -9.109 1 98.62 483 TYR A N 1
ATOM 3681 C CA . TYR A 1 483 ? -5.414 2.008 -8.305 1 98.62 483 TYR A CA 1
ATOM 3682 C C . TYR A 1 483 ? -5.777 2.129 -6.832 1 98.62 483 TYR A C 1
ATOM 3684 O O . TYR A 1 483 ? -5.98 1.12 -6.148 1 98.62 483 TYR A O 1
ATOM 3692 N N . VAL A 1 484 ? -5.867 3.342 -6.348 1 98.5 484 VAL A N 1
ATOM 3693 C CA . VAL A 1 484 ? -6.215 3.586 -4.953 1 98.5 484 VAL A CA 1
ATOM 3694 C C . VAL A 1 484 ? -7.613 3.039 -4.668 1 98.5 484 VAL A C 1
ATOM 3696 O O . VAL A 1 484 ? -7.828 2.365 -3.658 1 98.5 484 VAL A O 1
ATOM 3699 N N . ALA A 1 485 ? -8.562 3.303 -5.512 1 98.5 485 ALA A N 1
ATOM 3700 C CA . ALA A 1 485 ? -9.93 2.811 -5.348 1 98.5 485 ALA A CA 1
ATOM 3701 C C . ALA A 1 485 ? -9.953 1.284 -5.301 1 98.5 485 ALA A C 1
ATOM 3703 O O . ALA A 1 485 ? -10.695 0.695 -4.508 1 98.5 485 ALA A O 1
ATOM 3704 N N . ALA A 1 486 ? -9.195 0.667 -6.164 1 98.75 486 ALA A N 1
ATOM 3705 C CA . ALA A 1 486 ? -9.125 -0.791 -6.199 1 98.75 486 ALA A CA 1
ATOM 3706 C C . ALA A 1 486 ? -8.648 -1.35 -4.863 1 98.75 486 ALA A C 1
ATOM 3708 O O . ALA A 1 486 ? -9.094 -2.42 -4.438 1 98.75 486 ALA A O 1
ATOM 3709 N N . GLN A 1 487 ? -7.75 -0.617 -4.219 1 98.44 487 GLN A N 1
ATOM 3710 C CA . GLN A 1 487 ? -7.234 -1.096 -2.941 1 98.44 487 GLN A CA 1
ATOM 3711 C C . GLN A 1 487 ? -8.266 -0.929 -1.832 1 98.44 487 GLN A C 1
ATOM 3713 O O . GLN A 1 487 ? -8.234 -1.65 -0.833 1 98.44 487 GLN A O 1
ATOM 3718 N N . CYS A 1 488 ? -9.18 0.019 -1.978 1 97.81 488 CYS A N 1
ATOM 3719 C CA . CYS A 1 488 ? -10.305 0.085 -1.059 1 97.81 488 CYS A CA 1
ATOM 3720 C C . CYS A 1 488 ? -11.188 -1.151 -1.19 1 97.81 488 CYS A C 1
ATOM 3722 O O . CYS A 1 488 ? -11.648 -1.701 -0.188 1 97.81 488 CYS A O 1
ATOM 3724 N N . ILE A 1 489 ? -11.398 -1.561 -2.398 1 98.44 489 ILE A N 1
ATOM 3725 C CA . ILE A 1 489 ? -12.18 -2.77 -2.658 1 98.44 489 ILE A CA 1
ATOM 3726 C C . ILE A 1 489 ? -11.492 -3.971 -2.014 1 98.44 489 ILE A C 1
ATOM 3728 O O . ILE A 1 489 ? -12.148 -4.82 -1.412 1 98.44 489 ILE A O 1
ATOM 3732 N N . ARG A 1 490 ? -10.18 -4.039 -2.139 1 98.19 490 ARG A N 1
ATOM 3733 C CA . ARG A 1 490 ? -9.438 -5.137 -1.53 1 98.19 490 ARG A CA 1
ATOM 3734 C C . ARG A 1 490 ? -9.734 -5.242 -0.039 1 98.19 490 ARG A C 1
ATOM 3736 O O . ARG A 1 490 ? -9.961 -6.336 0.479 1 98.19 490 ARG A O 1
ATOM 3743 N N . ARG A 1 491 ? -9.727 -4.105 0.665 1 96.75 491 ARG A N 1
ATOM 3744 C CA . ARG A 1 491 ? -10.008 -4.121 2.096 1 96.75 491 ARG A CA 1
ATOM 3745 C C . ARG A 1 491 ? -11.414 -4.637 2.371 1 96.75 491 ARG A C 1
ATOM 3747 O O . ARG A 1 491 ? -11.641 -5.371 3.334 1 96.75 491 ARG A O 1
ATOM 3754 N N . ARG A 1 492 ? -12.312 -4.145 1.58 1 97.06 492 ARG A N 1
ATOM 3755 C CA . ARG A 1 492 ? -13.703 -4.547 1.724 1 97.06 492 ARG A CA 1
ATOM 3756 C C . ARG A 1 492 ? -13.859 -6.051 1.55 1 97.06 492 ARG A C 1
ATOM 3758 O O . ARG A 1 492 ? -14.523 -6.711 2.357 1 97.06 492 ARG A O 1
ATOM 3765 N N . ILE A 1 493 ? -13.25 -6.598 0.573 1 98.31 493 ILE A N 1
ATOM 3766 C CA . ILE A 1 493 ? -13.328 -8.023 0.288 1 98.31 493 ILE A CA 1
ATOM 3767 C C . ILE A 1 493 ? -12.641 -8.812 1.399 1 98.31 493 ILE A C 1
ATOM 3769 O O . ILE A 1 493 ? -13.125 -9.867 1.816 1 98.31 493 ILE A O 1
ATOM 3773 N N . MET A 1 494 ? -11.477 -8.32 1.852 1 97.5 494 MET A N 1
ATOM 3774 C CA . MET A 1 494 ? -10.781 -8.969 2.965 1 97.5 494 MET A CA 1
ATOM 3775 C C . MET A 1 494 ? -11.703 -9.109 4.172 1 97.5 494 MET A C 1
ATOM 3777 O O . MET A 1 494 ? -11.734 -10.156 4.816 1 97.5 494 MET A O 1
ATOM 3781 N N . HIS A 1 495 ? -12.492 -8.094 4.457 1 96.62 495 HIS A N 1
ATOM 3782 C CA . HIS A 1 495 ? -13.422 -8.141 5.578 1 96.62 495 HIS A CA 1
ATOM 3783 C C . HIS A 1 495 ? -14.406 -9.297 5.422 1 96.62 495 HIS A C 1
ATOM 3785 O O . HIS A 1 495 ? -14.633 -10.055 6.367 1 96.62 495 HIS A O 1
ATOM 3791 N N . TYR A 1 496 ? -14.969 -9.422 4.27 1 97.69 496 TYR A N 1
ATOM 3792 C CA . TYR A 1 496 ? -15.945 -10.484 4.035 1 97.69 496 TYR A CA 1
ATOM 3793 C C . TYR A 1 496 ? -15.32 -11.859 4.254 1 97.69 496 TYR A C 1
ATOM 3795 O O . TYR A 1 496 ? -15.922 -12.719 4.898 1 97.69 496 TYR A O 1
ATOM 3803 N N . PHE A 1 497 ? -14.148 -12.062 3.752 1 98.06 497 PHE A N 1
ATOM 3804 C CA . PHE A 1 497 ? -13.508 -13.367 3.865 1 98.06 497 PHE A CA 1
ATOM 3805 C C . PHE A 1 497 ? -13.117 -13.656 5.309 1 98.06 497 PHE A C 1
ATOM 3807 O O . PHE A 1 497 ? -13.227 -14.797 5.773 1 98.06 497 PHE A O 1
ATOM 3814 N N . MET A 1 498 ? -12.586 -12.648 6.027 1 96.62 498 MET A N 1
ATOM 3815 C CA . MET A 1 498 ? -12.266 -12.859 7.434 1 96.62 498 MET A CA 1
ATOM 3816 C C . MET A 1 498 ? -13.508 -13.234 8.234 1 96.62 498 MET A C 1
ATOM 3818 O O . MET A 1 498 ? -13.445 -14.078 9.133 1 96.62 498 MET A O 1
ATOM 3822 N N . GLU A 1 499 ? -14.664 -12.625 7.887 1 96.5 499 GLU A N 1
ATOM 3823 C CA . GLU A 1 499 ? -15.922 -12.969 8.547 1 96.5 499 GLU A CA 1
ATOM 3824 C C . GLU A 1 499 ? -16.344 -14.398 8.211 1 96.5 499 GLU A C 1
ATOM 3826 O O . GLU A 1 499 ? -16.844 -15.117 9.078 1 96.5 499 GLU A O 1
ATOM 3831 N N . ILE A 1 500 ? -16.141 -14.781 7.012 1 97.31 500 ILE A N 1
ATOM 3832 C CA . ILE A 1 500 ? -16.469 -16.141 6.578 1 97.31 500 ILE A CA 1
ATOM 3833 C C . ILE A 1 500 ? -15.594 -17.141 7.32 1 97.31 500 ILE A C 1
ATOM 3835 O O . ILE A 1 500 ? -16.078 -18.172 7.777 1 97.31 500 ILE A O 1
ATOM 3839 N N . PHE A 1 501 ? -14.336 -16.844 7.539 1 97.62 501 PHE A N 1
ATOM 3840 C CA . PHE A 1 501 ? -13.375 -17.766 8.141 1 97.62 501 PHE A CA 1
ATOM 3841 C C . PHE A 1 501 ? -13.625 -17.891 9.641 1 97.62 501 PHE A C 1
ATOM 3843 O O . PHE A 1 501 ? -13.055 -18.766 10.297 1 97.62 501 PHE A O 1
ATOM 3850 N N . LYS A 1 502 ? -14.453 -17.047 10.188 1 95.88 502 LYS A N 1
ATOM 3851 C CA . LYS A 1 502 ? -14.906 -17.281 11.555 1 95.88 502 LYS A CA 1
ATOM 3852 C C . LYS A 1 502 ? -15.844 -18.484 11.633 1 95.88 502 LYS A C 1
ATOM 3854 O O . LYS A 1 502 ? -16 -19.094 12.695 1 95.88 502 LYS A O 1
ATOM 3859 N N . LYS A 1 503 ? -16.375 -18.797 10.469 1 96.06 503 LYS A N 1
ATOM 3860 C CA . LYS A 1 503 ? -17.406 -19.844 10.445 1 96.06 503 LYS A CA 1
ATOM 3861 C C . LYS A 1 503 ? -16.875 -21.125 9.805 1 96.06 503 LYS A C 1
ATOM 3863 O O . LYS A 1 503 ? -17.391 -22.219 10.039 1 96.06 503 LYS A O 1
ATOM 3868 N N . VAL A 1 504 ? -15.914 -20.969 8.977 1 97.81 504 VAL A N 1
ATOM 3869 C CA . VAL A 1 504 ? -15.375 -22.125 8.273 1 97.81 504 VAL A CA 1
ATOM 3870 C C . VAL A 1 504 ? -13.852 -22.109 8.344 1 97.81 504 VAL A C 1
ATOM 3872 O O . VAL A 1 504 ? -13.242 -21.078 8.648 1 97.81 504 VAL A O 1
ATOM 3875 N N . ASP A 1 505 ? -13.195 -23.219 8.055 1 97.25 505 ASP A N 1
ATOM 3876 C CA . ASP A 1 505 ? -11.75 -23.359 8.125 1 97.25 505 ASP A CA 1
ATOM 3877 C C . ASP A 1 505 ? -11.117 -23.219 6.738 1 97.25 505 ASP A C 1
ATOM 3879 O O . ASP A 1 505 ? -9.961 -22.812 6.613 1 97.25 505 ASP A O 1
ATOM 3883 N N . VAL A 1 506 ? -11.828 -23.641 5.738 1 98.5 506 VAL A N 1
ATOM 3884 C CA . VAL A 1 506 ? -11.406 -23.516 4.348 1 98.5 506 VAL A CA 1
ATOM 3885 C C . VAL A 1 506 ? -12.609 -23.219 3.463 1 98.5 506 VAL A C 1
ATOM 3887 O O . VAL A 1 506 ? -13.758 -23.438 3.865 1 98.5 506 VAL A O 1
ATOM 3890 N N . ILE A 1 507 ? -12.336 -22.641 2.33 1 98.81 507 ILE A N 1
ATOM 3891 C CA . ILE A 1 507 ? -13.328 -22.469 1.271 1 98.81 507 ILE A CA 1
ATOM 3892 C C . ILE A 1 507 ? -12.953 -23.344 0.069 1 98.81 507 ILE A C 1
ATOM 3894 O O . ILE A 1 507 ? -11.789 -23.359 -0.348 1 98.81 507 ILE A O 1
ATOM 3898 N N . VAL A 1 508 ? -13.953 -24.031 -0.459 1 98.81 508 VAL A N 1
ATOM 3899 C CA . VAL A 1 508 ? -13.672 -24.953 -1.562 1 98.81 508 VAL A CA 1
ATOM 3900 C C . VAL A 1 508 ? -14.43 -24.5 -2.809 1 98.81 508 VAL A C 1
ATOM 3902 O O . VAL A 1 508 ? -15.594 -24.094 -2.719 1 98.81 508 VAL A O 1
ATOM 3905 N N . THR A 1 509 ? -13.766 -24.516 -3.91 1 98.81 509 THR A N 1
ATOM 3906 C CA . THR A 1 509 ? -14.305 -24.219 -5.23 1 98.81 509 THR A CA 1
ATOM 3907 C C . THR A 1 509 ? -13.672 -25.125 -6.289 1 98.81 509 THR A C 1
ATOM 3909 O O . THR A 1 509 ? -12.648 -25.75 -6.043 1 98.81 509 THR A O 1
ATOM 3912 N N . PRO A 1 510 ? -14.406 -25.281 -7.508 1 98.81 510 PRO A N 1
ATOM 3913 C CA . PRO A 1 510 ? -13.547 -25.703 -8.617 1 98.81 510 PRO A CA 1
ATOM 3914 C C . PRO A 1 510 ? -12.32 -24.797 -8.789 1 98.81 510 PRO A C 1
ATOM 3916 O O . PRO A 1 510 ? -12.328 -23.656 -8.344 1 98.81 510 PRO A O 1
ATOM 3919 N N . THR A 1 511 ? -11.273 -25.344 -9.312 1 98.81 511 THR A N 1
ATOM 3920 C CA . THR A 1 511 ? -10.125 -24.484 -9.586 1 98.81 511 THR A CA 1
ATOM 3921 C C . THR A 1 511 ? -10.43 -23.531 -10.742 1 98.81 511 THR A C 1
ATOM 3923 O O . THR A 1 511 ? -10.109 -22.344 -10.664 1 98.81 511 THR A O 1
ATOM 3926 N N . THR A 1 512 ? -10.977 -24.047 -11.797 1 98.69 512 THR A N 1
ATOM 3927 C CA . THR A 1 512 ? -11.344 -23.281 -12.984 1 98.69 512 THR A CA 1
ATOM 3928 C C . THR A 1 512 ? -12.789 -23.547 -13.383 1 98.69 512 THR A C 1
ATOM 3930 O O . THR A 1 512 ? -13.359 -24.578 -13.008 1 98.69 512 THR A O 1
ATOM 3933 N N . GLY A 1 513 ? -13.359 -22.641 -14.148 1 97.31 513 GLY A N 1
ATOM 3934 C CA . GLY A 1 513 ? -14.734 -22.781 -14.594 1 97.31 513 GLY A CA 1
ATOM 3935 C C . GLY A 1 513 ? -14.867 -23.625 -15.844 1 97.31 513 GLY A C 1
ATOM 3936 O O . GLY A 1 513 ? -15.977 -23.875 -16.328 1 97.31 513 GLY A O 1
ATOM 3937 N N . MET A 1 514 ? -13.758 -24.094 -16.344 1 97.88 514 MET A N 1
ATOM 3938 C CA . MET A 1 514 ? -13.75 -24.953 -17.531 1 97.88 514 MET A CA 1
ATOM 3939 C C . MET A 1 514 ? -12.492 -25.812 -17.562 1 97.88 514 MET A C 1
ATOM 3941 O O . MET A 1 514 ? -11.531 -25.562 -16.844 1 97.88 514 MET A O 1
ATOM 3945 N N . THR A 1 515 ? -12.57 -26.859 -18.359 1 98.44 515 THR A N 1
ATOM 3946 C CA . THR A 1 515 ? -11.375 -27.656 -18.625 1 98.44 515 THR A CA 1
ATOM 3947 C C . THR A 1 515 ? -10.547 -27.031 -19.734 1 98.44 515 THR A C 1
ATOM 3949 O O . THR A 1 515 ? -10.859 -25.938 -20.219 1 98.44 515 THR A O 1
ATOM 3952 N N . ALA A 1 516 ? -9.414 -27.672 -20.125 1 98.62 516 ALA A N 1
ATOM 3953 C CA . ALA A 1 516 ? -8.438 -27.094 -21.047 1 98.62 516 ALA A CA 1
ATOM 3954 C C . ALA A 1 516 ? -9.094 -26.703 -22.359 1 98.62 516 ALA A C 1
ATOM 3956 O O . ALA A 1 516 ? -9.68 -27.547 -23.047 1 98.62 516 ALA A O 1
ATOM 3957 N N . PRO A 1 517 ? -8.984 -25.438 -22.766 1 97.75 517 PRO A N 1
ATOM 3958 C CA . PRO A 1 517 ? -9.594 -25 -24.016 1 97.75 517 PRO A CA 1
ATOM 3959 C C . PRO A 1 517 ? -8.789 -25.422 -25.25 1 97.75 517 PRO A C 1
ATOM 3961 O O . PRO A 1 517 ? -7.574 -25.641 -25.141 1 97.75 517 PRO A O 1
ATOM 3964 N N . ARG A 1 518 ? -9.438 -25.484 -26.359 1 96.88 518 ARG A N 1
ATOM 3965 C CA . ARG A 1 518 ? -8.789 -25.828 -27.625 1 96.88 518 ARG A CA 1
ATOM 3966 C C . ARG A 1 518 ? -7.953 -24.656 -28.141 1 96.88 518 ARG A C 1
ATOM 3968 O O . ARG A 1 518 ? -8.32 -23.5 -27.953 1 96.88 518 ARG A O 1
ATOM 3975 N N . ILE A 1 519 ? -6.883 -24.984 -28.797 1 96.12 519 ILE A N 1
ATOM 3976 C CA . ILE A 1 519 ? -6.023 -23.969 -29.391 1 96.12 519 ILE A CA 1
ATOM 3977 C C . ILE A 1 519 ? -6.484 -23.672 -30.828 1 96.12 519 ILE A C 1
ATOM 3979 O O . ILE A 1 519 ? -6.43 -24.547 -31.688 1 96.12 519 ILE A O 1
ATOM 3983 N N . PRO A 1 520 ? -6.91 -22.453 -31.031 1 94.44 520 PRO A N 1
ATOM 3984 C CA . PRO A 1 520 ? -7.125 -22.125 -32.438 1 94.44 520 PRO A CA 1
ATOM 3985 C C . PRO A 1 520 ? -5.828 -22.109 -33.25 1 94.44 520 PRO A C 1
ATOM 3987 O O . PRO A 1 520 ? -4.832 -21.531 -32.812 1 94.44 520 PRO A O 1
ATOM 3990 N N . PRO A 1 521 ? -5.855 -22.656 -34.375 1 91.94 521 PRO A N 1
ATOM 3991 C CA . PRO A 1 521 ? -4.617 -22.734 -35.156 1 91.94 521 PRO A CA 1
ATOM 3992 C C . PRO A 1 521 ? -3.988 -21.359 -35.406 1 91.94 521 PRO A C 1
ATOM 3994 O O . PRO A 1 521 ? -2.764 -21.219 -35.344 1 91.94 521 PRO A O 1
ATOM 3997 N N . SER A 1 522 ? -4.754 -20.406 -35.594 1 92 522 SER A N 1
ATOM 3998 C CA . SER A 1 522 ? -4.234 -19.078 -35.906 1 92 522 SER A CA 1
ATOM 3999 C C . SER A 1 522 ? -3.623 -18.438 -34.656 1 92 522 SER A C 1
ATOM 4001 O O . SER A 1 522 ? -2.861 -17.469 -34.75 1 92 522 SER A O 1
ATOM 4003 N N . ALA A 1 523 ? -3.914 -18.969 -33.5 1 93.88 523 ALA A N 1
ATOM 4004 C CA . ALA A 1 523 ? -3.393 -18.438 -32.25 1 93.88 523 ALA A CA 1
ATOM 4005 C C . ALA A 1 523 ? -1.937 -18.844 -32.031 1 93.88 523 ALA A C 1
ATOM 4007 O O . ALA A 1 523 ? -1.216 -18.219 -31.266 1 93.88 523 ALA A O 1
ATOM 4008 N N . LEU A 1 524 ? -1.516 -19.859 -32.719 1 92.56 524 LEU A N 1
ATOM 4009 C CA . LEU A 1 524 ? -0.164 -20.375 -32.531 1 92.56 524 LEU A CA 1
ATOM 4010 C C . LEU A 1 524 ? 0.872 -19.375 -33.031 1 92.56 524 LEU A C 1
ATOM 4012 O O . LEU A 1 524 ? 1.974 -19.281 -32.5 1 92.56 524 LEU A O 1
ATOM 4016 N N . LYS A 1 525 ? 0.466 -18.562 -34.031 1 90.38 525 LYS A N 1
ATOM 4017 C CA . LYS A 1 525 ? 1.419 -17.641 -34.656 1 90.38 525 LYS A CA 1
ATOM 4018 C C . LYS A 1 525 ? 1.256 -16.234 -34.062 1 90.38 525 LYS A C 1
ATOM 4020 O O . LYS A 1 525 ? 2.236 -15.508 -33.906 1 90.38 525 LYS A O 1
ATOM 4025 N N . SER A 1 526 ? 0.031 -15.914 -33.812 1 92.75 526 SER A N 1
ATOM 4026 C CA . SER A 1 526 ? -0.206 -14.508 -33.469 1 92.75 526 SER A CA 1
ATOM 4027 C C . SER A 1 526 ? -0.789 -14.344 -32.094 1 92.75 526 SER A C 1
ATOM 4029 O O . SER A 1 526 ? -1.046 -13.227 -31.641 1 92.75 526 SER A O 1
ATOM 4031 N N . GLY A 1 527 ? -0.961 -15.375 -31.453 1 94 527 GLY A N 1
ATOM 4032 C CA . GLY A 1 527 ? -1.681 -15.289 -30.188 1 94 527 GLY A CA 1
ATOM 4033 C C . GLY A 1 527 ? -3.166 -15.039 -30.359 1 94 527 GLY A C 1
ATOM 4034 O O . GLY A 1 527 ? -3.699 -15.195 -31.469 1 94 527 GLY A O 1
ATOM 4035 N N . GLU A 1 528 ? -3.855 -14.766 -29.266 1 93.69 528 GLU A N 1
ATOM 4036 C CA . GLU A 1 528 ? -5.285 -14.484 -29.328 1 93.69 528 GLU A CA 1
ATOM 4037 C C . GLU A 1 528 ? -5.742 -13.648 -28.125 1 93.69 528 GLU A C 1
ATOM 4039 O O . GLU A 1 528 ? -5.043 -13.578 -27.125 1 93.69 528 GLU A O 1
ATOM 4044 N N . THR A 1 529 ? -6.816 -12.914 -28.312 1 93.56 529 THR A N 1
ATOM 4045 C CA . THR A 1 529 ? -7.59 -12.336 -27.219 1 93.56 529 THR A CA 1
ATOM 4046 C C . THR A 1 529 ? -8.93 -13.055 -27.062 1 93.56 529 THR A C 1
ATOM 4048 O O . THR A 1 529 ? -9.68 -13.188 -28.031 1 93.56 529 THR A O 1
ATOM 4051 N N . ASP A 1 530 ? -9.102 -13.641 -25.938 1 92.25 530 ASP A N 1
ATOM 4052 C CA . ASP A 1 530 ? -10.312 -14.383 -25.609 1 92.25 530 ASP A CA 1
ATOM 4053 C C . ASP A 1 530 ? -10.703 -14.188 -24.156 1 92.25 530 ASP A C 1
ATOM 4055 O O . ASP A 1 530 ? -10.445 -15.047 -23.312 1 92.25 530 ASP A O 1
ATOM 4059 N N . MET A 1 531 ? -11.43 -13.148 -23.891 1 89.38 531 MET A N 1
ATOM 4060 C CA . MET A 1 531 ? -11.719 -12.742 -22.516 1 89.38 531 MET A CA 1
ATOM 4061 C C . MET A 1 531 ? -12.75 -13.672 -21.875 1 89.38 531 MET A C 1
ATOM 4063 O O . MET A 1 531 ? -12.68 -13.953 -20.688 1 89.38 531 MET A O 1
ATOM 4067 N N . PRO A 1 532 ? -13.719 -14.172 -22.625 1 89.38 532 PRO A N 1
ATOM 4068 C CA . PRO A 1 532 ? -14.633 -15.133 -22.016 1 89.38 532 PRO A CA 1
ATOM 4069 C C . PRO A 1 532 ? -13.922 -16.375 -21.484 1 89.38 532 PRO A C 1
ATOM 4071 O O . PRO A 1 532 ? -14.195 -16.828 -20.375 1 89.38 532 PRO A O 1
ATOM 4074 N N . THR A 1 533 ? -13.023 -16.906 -22.297 1 93.5 533 THR A N 1
ATOM 4075 C CA . THR A 1 533 ? -12.234 -18.047 -21.844 1 93.5 533 THR A CA 1
ATOM 4076 C C . THR A 1 533 ? -11.422 -17.688 -20.609 1 93.5 533 THR A C 1
ATOM 4078 O O . THR A 1 533 ? -11.391 -18.453 -19.641 1 93.5 533 THR A O 1
ATOM 4081 N N . THR A 1 534 ? -10.812 -16.531 -20.641 1 94.44 534 THR A N 1
ATOM 4082 C CA . THR A 1 534 ? -10.055 -16.062 -19.484 1 94.44 534 THR A CA 1
ATOM 4083 C C . THR A 1 534 ? -10.953 -15.945 -18.266 1 94.44 534 THR A C 1
ATOM 4085 O O . THR A 1 534 ? -10.539 -16.281 -17.156 1 94.44 534 THR A O 1
ATOM 4088 N N . GLY A 1 535 ? -12.172 -15.516 -18.484 1 93.5 535 GLY A N 1
ATOM 4089 C CA . GLY A 1 535 ? -13.133 -15.398 -17.391 1 93.5 535 GLY A CA 1
ATOM 4090 C C . GLY A 1 535 ? -13.438 -16.719 -16.719 1 93.5 535 GLY A C 1
ATOM 4091 O O . GLY A 1 535 ? -13.516 -16.797 -15.492 1 93.5 535 GLY A O 1
ATOM 4092 N N . TYR A 1 536 ? -13.602 -17.75 -17.469 1 95.19 536 TYR A N 1
ATOM 4093 C CA . TYR A 1 536 ? -13.891 -19.062 -16.922 1 95.19 536 TYR A CA 1
ATOM 4094 C C . TYR A 1 536 ? -12.656 -19.641 -16.234 1 95.19 536 TYR A C 1
ATOM 4096 O O . TYR A 1 536 ? -12.758 -20.281 -15.18 1 95.19 536 TYR A O 1
ATOM 4104 N N . LEU A 1 537 ? -11.516 -19.406 -16.812 1 97.56 537 LEU A N 1
ATOM 4105 C CA . LEU A 1 537 ? -10.289 -19.953 -16.25 1 97.56 537 LEU A CA 1
ATOM 4106 C C . LEU A 1 537 ? -9.961 -19.297 -14.914 1 97.56 537 LEU A C 1
ATOM 4108 O O . LEU A 1 537 ? -9.398 -19.938 -14.023 1 97.56 537 LEU A O 1
ATOM 4112 N N . MET A 1 538 ? -10.359 -18.047 -14.75 1 97.31 538 MET A N 1
ATOM 4113 C CA . MET A 1 538 ? -9.969 -17.297 -13.555 1 97.31 538 MET A CA 1
ATOM 4114 C C . MET A 1 538 ? -11.125 -17.203 -12.57 1 97.31 538 MET A C 1
ATOM 4116 O O . MET A 1 538 ? -10.992 -16.609 -11.5 1 97.31 538 MET A O 1
ATOM 4120 N N . ARG A 1 539 ? -12.211 -17.812 -12.852 1 95.94 539 ARG A N 1
ATOM 4121 C CA . ARG A 1 539 ? -13.469 -17.594 -12.141 1 95.94 539 ARG A CA 1
ATOM 4122 C C . ARG A 1 539 ? -13.273 -17.75 -10.633 1 95.94 539 ARG A C 1
ATOM 4124 O O . ARG A 1 539 ? -13.781 -16.938 -9.859 1 95.94 539 ARG A O 1
ATOM 4131 N N . PHE A 1 540 ? -12.492 -18.688 -10.188 1 98.19 540 PHE A N 1
ATOM 4132 C CA . PHE A 1 540 ? -12.484 -19.062 -8.781 1 98.19 540 PHE A CA 1
ATOM 4133 C C . PHE A 1 540 ? -11.133 -18.75 -8.141 1 98.19 540 PHE A C 1
ATOM 4135 O O . PHE A 1 540 ? -10.992 -18.812 -6.918 1 98.19 540 PHE A O 1
ATOM 4142 N N . VAL A 1 541 ? -10.164 -18.297 -8.93 1 98.44 541 VAL A N 1
ATOM 4143 C CA . VAL A 1 541 ? -8.797 -18.266 -8.422 1 98.44 541 VAL A CA 1
ATOM 4144 C C . VAL A 1 541 ? -8.484 -16.891 -7.848 1 98.44 541 VAL A C 1
ATOM 4146 O O . VAL A 1 541 ? -7.551 -16.734 -7.055 1 98.44 541 VAL A O 1
ATOM 4149 N N . VAL A 1 542 ? -9.25 -15.883 -8.07 1 98 542 VAL A N 1
ATOM 4150 C CA . VAL A 1 542 ? -8.93 -14.477 -7.883 1 98 542 VAL A CA 1
ATOM 4151 C C . VAL A 1 542 ? -8.812 -14.164 -6.391 1 98 542 VAL A C 1
ATOM 4153 O O . VAL A 1 542 ? -7.879 -13.477 -5.965 1 98 542 VAL A O 1
ATOM 4156 N N . PRO A 1 543 ? -9.68 -14.688 -5.523 1 98.38 543 PRO A N 1
ATOM 4157 C CA . PRO A 1 543 ? -9.656 -14.266 -4.121 1 98.38 543 PRO A CA 1
ATOM 4158 C C . PRO A 1 543 ? -8.328 -14.586 -3.432 1 98.38 543 PRO A C 1
ATOM 4160 O O . PRO A 1 543 ? -7.824 -13.773 -2.648 1 98.38 543 PRO A O 1
ATOM 4163 N N . ALA A 1 544 ? -7.758 -15.703 -3.736 1 98.75 544 ALA A N 1
ATOM 4164 C CA . ALA A 1 544 ? -6.531 -16.109 -3.057 1 98.75 544 ALA A CA 1
ATOM 4165 C C . ALA A 1 544 ? -5.387 -15.148 -3.387 1 98.75 544 ALA A C 1
ATOM 4167 O O . ALA A 1 544 ? -4.539 -14.867 -2.535 1 98.75 544 ALA A O 1
ATOM 4168 N N . ASN A 1 545 ? -5.402 -14.672 -4.605 1 98.75 545 ASN A N 1
ATOM 4169 C CA . ASN A 1 545 ? -4.336 -13.766 -5.012 1 98.75 545 ASN A CA 1
ATOM 4170 C C . ASN A 1 545 ? -4.574 -12.352 -4.488 1 98.75 545 ASN A C 1
ATOM 4172 O O . ASN A 1 545 ? -3.68 -11.742 -3.896 1 98.75 545 ASN A O 1
ATOM 4176 N N . LEU A 1 546 ? -5.777 -11.836 -4.66 1 98.81 546 LEU A N 1
ATOM 4177 C CA . LEU A 1 546 ? -6.059 -10.477 -4.223 1 98.81 546 LEU A CA 1
ATOM 4178 C C . LEU A 1 546 ? -5.863 -10.336 -2.715 1 98.81 546 LEU A C 1
ATOM 4180 O O . LEU A 1 546 ? -5.34 -9.328 -2.242 1 98.81 546 LEU A O 1
ATOM 4184 N N . LEU A 1 547 ? -6.273 -11.398 -1.978 1 98.69 547 LEU A N 1
ATOM 4185 C CA . LEU A 1 547 ? -6.273 -11.312 -0.521 1 98.69 547 LEU A CA 1
ATOM 4186 C C . LEU A 1 547 ? -5.012 -11.945 0.058 1 98.69 547 LEU A C 1
ATOM 4188 O O . LEU A 1 547 ? -4.785 -11.891 1.269 1 98.69 547 LEU A O 1
ATOM 4192 N N . GLY A 1 548 ? -4.215 -12.555 -0.77 1 98.5 548 GLY A N 1
ATOM 4193 C CA . GLY A 1 548 ? -2.953 -13.133 -0.337 1 98.5 548 GLY A CA 1
ATOM 4194 C C . GLY A 1 548 ? -3.119 -14.43 0.434 1 98.5 548 GLY A C 1
ATOM 4195 O O . GLY A 1 548 ? -2.264 -14.789 1.244 1 98.5 548 GLY A O 1
ATOM 4196 N N . LEU A 1 549 ? -4.145 -15.203 0.192 1 98.81 549 LEU A N 1
ATOM 4197 C CA . LEU A 1 549 ? -4.449 -16.406 0.946 1 98.81 549 LEU A CA 1
ATOM 4198 C C . LEU A 1 549 ? -3.77 -17.625 0.323 1 98.81 549 LEU A C 1
ATOM 4200 O O . LEU A 1 549 ? -3.498 -17.641 -0.881 1 98.81 549 LEU A O 1
ATOM 4204 N N . PRO A 1 550 ? -3.445 -18.609 1.148 1 98.75 550 PRO A N 1
ATOM 4205 C CA . PRO A 1 550 ? -2.969 -19.859 0.552 1 98.75 550 PRO A CA 1
ATOM 4206 C C . PRO A 1 550 ? -4.078 -20.641 -0.141 1 98.75 550 PRO A C 1
ATOM 4208 O O . PRO A 1 550 ? -5.23 -20.609 0.302 1 98.75 550 PRO A O 1
ATOM 4211 N N . ALA A 1 551 ? -3.73 -21.281 -1.185 1 98.94 551 ALA A N 1
ATOM 4212 C CA . ALA A 1 551 ? -4.668 -22.109 -1.936 1 98.94 551 ALA A CA 1
ATOM 4213 C C . ALA A 1 551 ? -3.939 -23.25 -2.66 1 98.94 551 ALA A C 1
ATOM 4215 O O . ALA A 1 551 ? -2.764 -23.109 -3.004 1 98.94 551 ALA A O 1
ATOM 4216 N N . ILE A 1 552 ? -4.645 -24.328 -2.85 1 98.94 552 ILE A N 1
ATOM 4217 C CA . ILE A 1 552 ? -4.051 -25.469 -3.533 1 98.94 552 ILE A CA 1
ATOM 4218 C C . ILE A 1 552 ? -5.07 -26.094 -4.488 1 98.94 552 ILE A C 1
ATOM 4220 O O . ILE A 1 552 ? -6.266 -26.141 -4.188 1 98.94 552 ILE A O 1
ATOM 4224 N N . SER A 1 553 ? -4.645 -26.406 -5.652 1 98.88 553 SER A N 1
ATOM 4225 C CA . SER A 1 553 ? -5.441 -27.156 -6.617 1 98.88 553 SER A CA 1
ATOM 4226 C C . SER A 1 553 ? -5.027 -28.625 -6.648 1 98.88 553 SER A C 1
ATOM 4228 O O . SER A 1 553 ? -3.84 -28.938 -6.773 1 98.88 553 SER A O 1
ATOM 4230 N N . VAL A 1 554 ? -5.992 -29.547 -6.551 1 98.38 554 VAL A N 1
ATOM 4231 C CA . VAL A 1 554 ? -5.742 -30.984 -6.57 1 98.38 554 VAL A CA 1
ATOM 4232 C C . VAL A 1 554 ? -6.664 -31.641 -7.59 1 98.38 554 VAL A C 1
ATOM 4234 O O . VAL A 1 554 ? -7.844 -31.312 -7.684 1 98.38 554 VAL A O 1
ATOM 4237 N N . PRO A 1 555 ? -6.145 -32.531 -8.398 1 97.62 555 PRO A N 1
ATOM 4238 C CA . PRO A 1 555 ? -7 -33.219 -9.375 1 97.62 555 PRO A CA 1
ATOM 4239 C C . PRO A 1 555 ? -8.062 -34.094 -8.711 1 97.62 555 PRO A C 1
ATOM 4241 O O . PRO A 1 555 ? -7.758 -34.844 -7.77 1 97.62 555 PRO A O 1
ATOM 4244 N N . VAL A 1 556 ? -9.305 -34.062 -9.289 1 97.56 556 VAL A N 1
ATOM 4245 C CA . VAL A 1 556 ? -10.359 -34.812 -8.617 1 97.56 556 VAL A CA 1
ATOM 4246 C C . VAL A 1 556 ? -11.109 -35.656 -9.633 1 97.56 556 VAL A C 1
ATOM 4248 O O . VAL A 1 556 ? -11.984 -36.438 -9.273 1 97.56 556 VAL A O 1
ATOM 4251 N N . GLY A 1 557 ? -10.758 -35.5 -10.875 1 96.62 557 GLY A N 1
ATOM 4252 C CA . GLY A 1 557 ? -11.422 -36.281 -11.898 1 96.62 557 GLY A CA 1
ATOM 4253 C C . GLY A 1 557 ? -11.219 -35.719 -13.297 1 96.62 557 GLY A C 1
ATOM 4254 O O . GLY A 1 557 ? -10.281 -34.969 -13.547 1 96.62 557 GLY A O 1
ATOM 4255 N N . TYR A 1 558 ? -12.039 -36.25 -14.211 1 96.88 558 TYR A N 1
ATOM 4256 C CA . TYR A 1 558 ? -11.961 -35.906 -15.625 1 96.88 558 TYR A CA 1
ATOM 4257 C C . TYR A 1 558 ? -13.344 -35.625 -16.203 1 96.88 558 TYR A C 1
ATOM 4259 O O . TYR A 1 558 ? -14.344 -36.125 -15.688 1 96.88 558 TYR A O 1
ATOM 4267 N N . ASP A 1 559 ? -13.367 -34.75 -17.156 1 96.94 559 ASP A N 1
ATOM 4268 C CA . ASP A 1 559 ? -14.641 -34.562 -17.859 1 96.94 559 ASP A CA 1
ATOM 4269 C C . ASP A 1 559 ? -14.875 -35.656 -18.891 1 96.94 559 ASP A C 1
ATOM 4271 O O . ASP A 1 559 ? -14.117 -36.625 -18.953 1 96.94 559 ASP A O 1
ATOM 4275 N N . LYS A 1 560 ? -15.977 -35.531 -19.656 1 95.69 560 LYS A N 1
ATOM 4276 C CA . LYS A 1 560 ? -16.359 -36.594 -20.609 1 95.69 560 LYS A CA 1
ATOM 4277 C C . LYS A 1 560 ? -15.32 -36.75 -21.703 1 95.69 560 LYS A C 1
ATOM 4279 O O . LYS A 1 560 ? -15.219 -37.812 -22.312 1 95.69 560 LYS A O 1
ATOM 4284 N N . GLU A 1 561 ? -14.508 -35.719 -21.891 1 95.81 561 GLU A N 1
ATOM 4285 C CA . GLU A 1 561 ? -13.484 -35.781 -22.922 1 95.81 561 GLU A CA 1
ATOM 4286 C C . GLU A 1 561 ? -12.148 -36.25 -22.359 1 95.81 561 GLU A C 1
ATOM 4288 O O . GLU A 1 561 ? -11.148 -36.312 -23.062 1 95.81 561 GLU A O 1
ATOM 4293 N N . GLY A 1 562 ? -12.141 -36.531 -21.141 1 95.56 562 GLY A N 1
ATOM 4294 C CA . GLY A 1 562 ? -10.93 -37.031 -20.5 1 95.56 562 GLY A CA 1
ATOM 4295 C C . GLY A 1 562 ? -10 -35.938 -20.031 1 95.56 562 GLY A C 1
ATOM 4296 O O . GLY A 1 562 ? -8.828 -36.188 -19.734 1 95.56 562 GLY A O 1
ATOM 4297 N N . LEU A 1 563 ? -10.508 -34.75 -19.969 1 97.94 563 LEU A N 1
ATOM 4298 C CA . LEU A 1 563 ? -9.703 -33.625 -19.516 1 97.94 563 LEU A CA 1
ATOM 4299 C C . LEU A 1 563 ? -9.773 -33.469 -18 1 97.94 563 LEU A C 1
ATOM 4301 O O . LEU A 1 563 ? -10.852 -33.594 -17.422 1 97.94 563 LEU A O 1
ATOM 4305 N N . PRO A 1 564 ? -8.664 -33.219 -17.375 1 98.06 564 PRO A N 1
ATOM 4306 C CA . PRO A 1 564 ? -8.602 -33.188 -15.906 1 98.06 564 PRO A CA 1
ATOM 4307 C C . PRO A 1 564 ? -9.43 -32.031 -15.32 1 98.06 564 PRO A C 1
ATOM 4309 O O . PRO A 1 564 ? -9.578 -30.984 -15.953 1 98.06 564 PRO A O 1
ATOM 4312 N N . ILE A 1 565 ? -9.938 -32.25 -14.133 1 98.38 565 ILE A N 1
ATOM 4313 C CA . ILE A 1 565 ? -10.672 -31.281 -13.32 1 98.38 565 ILE A CA 1
ATOM 4314 C C . ILE A 1 565 ? -10 -31.141 -11.953 1 98.38 565 ILE A C 1
ATOM 4316 O O . ILE A 1 565 ? -9.656 -32.125 -11.32 1 98.38 565 ILE A O 1
ATOM 4320 N N . GLY A 1 566 ? -9.75 -29.891 -11.57 1 98.38 566 GLY A N 1
ATOM 4321 C CA . GLY A 1 566 ? -9.125 -29.656 -10.273 1 98.38 566 GLY A CA 1
ATOM 4322 C C . GLY A 1 566 ? -10.086 -29.062 -9.258 1 98.38 566 GLY A C 1
ATOM 4323 O O . GLY A 1 566 ? -10.992 -28.312 -9.609 1 98.38 566 GLY A O 1
ATOM 4324 N N . LEU A 1 567 ? -9.867 -29.391 -8.008 1 98.81 567 LEU A N 1
ATOM 4325 C CA . LEU A 1 567 ? -10.539 -28.797 -6.855 1 98.81 567 LEU A CA 1
ATOM 4326 C C . LEU A 1 567 ? -9.594 -27.844 -6.117 1 98.81 567 LEU A C 1
ATOM 4328 O O . LEU A 1 567 ? -8.453 -28.203 -5.828 1 98.81 567 LEU A O 1
ATOM 4332 N N . GLN A 1 568 ? -10.07 -26.672 -5.895 1 98.94 568 GLN A N 1
ATOM 4333 C CA . GLN A 1 568 ? -9.289 -25.688 -5.164 1 98.94 568 GLN A CA 1
ATOM 4334 C C . GLN A 1 568 ? -9.727 -25.594 -3.705 1 98.94 568 GLN A C 1
ATOM 4336 O O . GLN A 1 568 ? -10.93 -25.562 -3.416 1 98.94 568 GLN A O 1
ATOM 4341 N N . VAL A 1 569 ? -8.766 -25.609 -2.805 1 98.94 569 VAL A N 1
ATOM 4342 C CA . VAL A 1 569 ? -8.961 -25.375 -1.378 1 98.94 569 VAL A CA 1
ATOM 4343 C C . VAL A 1 569 ? -8.266 -24.078 -0.972 1 98.94 569 VAL A C 1
ATOM 4345 O O . VAL A 1 569 ? -7.055 -23.938 -1.136 1 98.94 569 VAL A O 1
ATOM 4348 N N . ILE A 1 570 ? -9.008 -23.125 -0.48 1 98.94 570 ILE A N 1
ATOM 4349 C CA . ILE A 1 570 ? -8.484 -21.844 -0.021 1 98.94 570 ILE A CA 1
ATOM 4350 C C . ILE A 1 570 ? -8.5 -21.797 1.506 1 98.94 570 ILE A C 1
ATOM 4352 O O . ILE A 1 570 ? -9.531 -22.047 2.133 1 98.94 570 ILE A O 1
ATOM 4356 N N . GLY A 1 571 ? -7.363 -21.5 2.076 1 98.69 571 GLY A N 1
ATOM 4357 C CA . GLY A 1 571 ? -7.258 -21.422 3.525 1 98.69 571 GLY A CA 1
ATOM 4358 C C . GLY A 1 571 ? -7.242 -20 4.059 1 98.69 571 GLY A C 1
ATOM 4359 O O . GLY A 1 571 ? -7.168 -19.047 3.283 1 98.69 571 GLY A O 1
ATOM 4360 N N . ARG A 1 572 ? -7.461 -19.906 5.371 1 97.81 572 ARG A N 1
ATOM 4361 C CA . ARG A 1 572 ? -7.281 -18.609 6.035 1 97.81 572 ARG A CA 1
ATOM 4362 C C . ARG A 1 572 ? -5.824 -18.172 5.996 1 97.81 572 ARG A C 1
ATOM 4364 O O . ARG A 1 572 ? -4.957 -18.922 5.543 1 97.81 572 ARG A O 1
ATOM 4371 N N . PRO A 1 573 ? -5.492 -16.969 6.465 1 97.62 573 PRO A N 1
ATOM 4372 C CA . PRO A 1 573 ? -4.113 -16.484 6.383 1 97.62 573 PRO A CA 1
ATOM 4373 C C . PRO A 1 573 ? -3.113 -17.406 7.062 1 97.62 573 PRO A C 1
ATOM 4375 O O . PRO A 1 573 ? -3.33 -17.828 8.203 1 97.62 573 PRO A O 1
ATOM 4378 N N . TRP A 1 574 ? -2.084 -17.812 6.32 1 97.31 574 TRP A N 1
ATOM 4379 C CA . TRP A 1 574 ? -0.923 -18.547 6.801 1 97.31 574 TRP A CA 1
ATOM 4380 C C . TRP A 1 574 ? -1.284 -20.016 7.07 1 97.31 574 TRP A C 1
ATOM 4382 O O . TRP A 1 574 ? -0.552 -20.719 7.766 1 97.31 574 TRP A O 1
ATOM 4392 N N . ALA A 1 575 ? -2.354 -20.484 6.457 1 97.75 575 ALA A N 1
ATOM 4393 C CA . ALA A 1 575 ? -2.838 -21.812 6.828 1 97.75 575 ALA A CA 1
ATOM 4394 C C . ALA A 1 575 ? -2.469 -22.844 5.766 1 97.75 575 ALA A C 1
ATOM 4396 O O . ALA A 1 575 ? -3.32 -23.625 5.32 1 97.75 575 ALA A O 1
ATOM 4397 N N . GLU A 1 576 ? -1.251 -22.875 5.422 1 98 576 GLU A N 1
ATOM 4398 C CA . GLU A 1 576 ? -0.815 -23.859 4.422 1 98 576 GLU A CA 1
ATOM 4399 C C . GLU A 1 576 ? -0.976 -25.281 4.938 1 98 576 GLU A C 1
ATOM 4401 O O . GLU A 1 576 ? -1.324 -26.188 4.176 1 98 576 GLU A O 1
ATOM 4406 N N . ALA A 1 577 ? -0.734 -25.484 6.207 1 97.75 577 ALA A N 1
ATOM 4407 C CA . ALA A 1 577 ? -0.833 -26.844 6.746 1 97.75 577 ALA A CA 1
ATOM 4408 C C . ALA A 1 577 ? -2.25 -27.391 6.598 1 97.75 577 ALA A C 1
ATOM 4410 O O . ALA A 1 577 ? -2.438 -28.547 6.238 1 97.75 577 ALA A O 1
ATOM 4411 N N . THR A 1 578 ? -3.184 -26.562 6.84 1 97.31 578 THR A N 1
ATOM 4412 C CA . THR A 1 578 ? -4.582 -26.969 6.766 1 97.31 578 THR A CA 1
ATOM 4413 C C . THR A 1 578 ? -4.961 -27.344 5.332 1 97.31 578 THR A C 1
ATOM 4415 O O . THR A 1 578 ? -5.594 -28.375 5.102 1 97.31 578 THR A O 1
ATOM 4418 N N . ILE A 1 579 ? -4.555 -26.531 4.383 1 98.31 579 ILE A N 1
ATOM 4419 C CA . ILE A 1 579 ? -4.98 -26.812 3.016 1 98.31 579 ILE A CA 1
ATOM 4420 C C . ILE A 1 579 ? -4.211 -28 2.469 1 98.31 579 ILE A C 1
ATOM 4422 O O . ILE A 1 579 ? -4.746 -28.781 1.675 1 98.31 579 ILE A O 1
ATOM 4426 N N . LEU A 1 580 ? -2.982 -28.188 2.898 1 98.25 580 LEU A N 1
ATOM 4427 C CA . LEU A 1 580 ? -2.221 -29.375 2.506 1 98.25 580 LEU A CA 1
ATOM 4428 C C . LEU A 1 580 ? -2.863 -30.641 3.059 1 98.25 580 LEU A C 1
ATOM 4430 O O . LEU A 1 580 ? -2.924 -31.656 2.369 1 98.25 580 LEU A O 1
ATOM 4434 N N . ARG A 1 581 ? -3.354 -30.562 4.285 1 96.81 581 ARG A N 1
ATOM 4435 C CA . ARG A 1 581 ? -4.039 -31.688 4.902 1 96.81 581 ARG A CA 1
ATOM 4436 C C . ARG A 1 581 ? -5.285 -32.062 4.113 1 96.81 581 ARG A C 1
ATOM 4438 O O . ARG A 1 581 ? -5.492 -33.25 3.803 1 96.81 581 ARG A O 1
ATOM 4445 N N . VAL A 1 582 ? -6.051 -31.094 3.789 1 97.19 582 VAL A N 1
ATOM 4446 C CA . VAL A 1 582 ? -7.281 -31.328 3.045 1 97.19 582 VAL A CA 1
ATOM 4447 C C . VAL A 1 582 ? -6.945 -31.891 1.661 1 97.19 582 VAL A C 1
ATOM 4449 O O . VAL A 1 582 ? -7.586 -32.844 1.193 1 97.19 582 VAL A O 1
ATOM 4452 N N . ALA A 1 583 ? -5.988 -31.297 1.026 1 97.81 583 ALA A N 1
ATOM 4453 C CA . ALA A 1 583 ? -5.582 -31.734 -0.309 1 97.81 583 ALA A CA 1
ATOM 4454 C C . ALA A 1 583 ? -5.105 -33.188 -0.299 1 97.81 583 ALA A C 1
ATOM 4456 O O . ALA A 1 583 ? -5.414 -33.938 -1.213 1 97.81 583 ALA A O 1
ATOM 4457 N N . ALA A 1 584 ? -4.324 -33.531 0.705 1 96.5 584 ALA A N 1
ATOM 4458 C CA . ALA A 1 584 ? -3.836 -34.906 0.816 1 96.5 584 ALA A CA 1
ATOM 4459 C C . ALA A 1 584 ? -4.992 -35.906 0.966 1 96.5 584 ALA A C 1
ATOM 4461 O O . ALA A 1 584 ? -4.977 -36.969 0.372 1 96.5 584 ALA A O 1
ATOM 4462 N N . ALA A 1 585 ? -5.961 -35.531 1.768 1 95.19 585 ALA A N 1
ATOM 4463 C CA . ALA A 1 585 ? -7.133 -36.375 1.959 1 95.19 585 ALA A CA 1
ATOM 4464 C C . ALA A 1 585 ? -7.914 -36.531 0.656 1 95.19 585 ALA A C 1
ATOM 4466 O O . ALA A 1 585 ? -8.336 -37.656 0.312 1 95.19 585 ALA A O 1
ATOM 4467 N N . VAL A 1 586 ? -8.062 -35.469 -0.04 1 96.31 586 VAL A N 1
ATOM 4468 C CA . VAL A 1 586 ? -8.781 -35.469 -1.309 1 96.31 586 VAL A CA 1
ATOM 4469 C C . VAL A 1 586 ? -8.023 -36.344 -2.32 1 96.31 586 VAL A C 1
ATOM 4471 O O . VAL A 1 586 ? -8.625 -37.125 -3.049 1 96.31 586 VAL A O 1
ATOM 4474 N N . GLU A 1 587 ? -6.742 -36.094 -2.387 1 95.69 587 GLU A N 1
ATOM 4475 C CA . GLU A 1 587 ? -5.902 -36.844 -3.309 1 95.69 587 GLU A CA 1
ATOM 4476 C C . GLU A 1 587 ? -6.027 -38.344 -3.057 1 95.69 587 GLU A C 1
ATOM 4478 O O . GLU A 1 587 ? -6.109 -39.156 -4 1 95.69 587 GLU A O 1
ATOM 4483 N N . LYS A 1 588 ? -6.07 -38.75 -1.82 1 91.94 588 LYS A N 1
ATOM 4484 C CA . LYS A 1 588 ? -6.195 -40.156 -1.45 1 91.94 588 LYS A CA 1
ATOM 4485 C C . LYS A 1 588 ? -7.555 -40.719 -1.864 1 91.94 588 LYS A C 1
ATOM 4487 O O . LYS A 1 588 ? -7.641 -41.844 -2.365 1 91.94 588 LYS A O 1
ATOM 4492 N N . LEU A 1 589 ? -8.555 -39.969 -1.716 1 92.5 589 LEU A N 1
ATOM 4493 C CA . LEU A 1 589 ? -9.922 -40.438 -1.962 1 92.5 589 LEU A CA 1
ATOM 4494 C C . LEU A 1 589 ? -10.227 -40.469 -3.457 1 92.5 589 LEU A C 1
ATOM 4496 O O . LEU A 1 589 ? -10.969 -41.312 -3.928 1 92.5 589 LEU A O 1
ATOM 4500 N N . CYS A 1 590 ? -9.609 -39.531 -4.18 1 89.5 590 CYS A N 1
ATOM 4501 C CA . CYS A 1 590 ? -9.922 -39.406 -5.598 1 89.5 590 CYS A CA 1
ATOM 4502 C C . CYS A 1 590 ? -8.828 -40 -6.465 1 89.5 590 CYS A C 1
ATOM 4504 O O . CYS A 1 590 ? -8.945 -40.031 -7.691 1 89.5 590 CYS A O 1
ATOM 4506 N N . GLY A 1 591 ? -7.777 -40.438 -6.023 1 71.5 591 GLY A N 1
ATOM 4507 C CA . GLY A 1 591 ? -6.555 -40.781 -6.723 1 71.5 591 GLY A CA 1
ATOM 4508 C C . GLY A 1 591 ? -6.652 -42.125 -7.441 1 71.5 591 GLY A C 1
ATOM 4509 O O . GLY A 1 591 ? -5.887 -42.406 -8.367 1 71.5 591 GLY A O 1
ATOM 4510 N N . GLU A 1 592 ? -7.488 -42.906 -7.152 1 64.94 592 GLU A N 1
ATOM 4511 C CA . GLU A 1 592 ? -7.551 -44.219 -7.777 1 64.94 592 GLU A CA 1
ATOM 4512 C C . GLU A 1 592 ? -7.957 -44.125 -9.242 1 64.94 592 GLU A C 1
ATOM 4514 O O . GLU A 1 592 ? -7.695 -45.031 -10.031 1 64.94 592 GLU A O 1
ATOM 4519 N N . SER A 1 593 ? -8.156 -43.062 -9.656 1 68.56 593 SER A N 1
ATOM 4520 C CA . SER A 1 593 ? -8.734 -42.906 -10.992 1 68.56 593 SER A CA 1
ATOM 4521 C C . SER A 1 593 ? -7.875 -42.031 -11.875 1 68.56 593 SER A C 1
ATOM 4523 O O . SER A 1 593 ? -8.352 -41.469 -12.875 1 68.56 593 SER A O 1
ATOM 4525 N N . LYS A 1 594 ? -6.57 -42.094 -11.672 1 85.81 594 LYS A N 1
ATOM 4526 C CA . LYS A 1 594 ? -5.773 -41.219 -12.508 1 85.81 594 LYS A CA 1
ATOM 4527 C C . LYS A 1 594 ? -5.551 -41.812 -13.891 1 85.81 594 LYS A C 1
ATOM 4529 O O . LYS A 1 594 ? -5.246 -43 -14.023 1 85.81 594 LYS A O 1
ATOM 4534 N N . ARG A 1 595 ? -5.758 -40.938 -14.836 1 90.62 595 ARG A N 1
ATOM 4535 C CA . ARG A 1 595 ? -5.539 -41.344 -16.234 1 90.62 595 ARG A CA 1
ATOM 4536 C C . ARG A 1 595 ? -4.141 -40.938 -16.688 1 90.62 595 ARG A C 1
ATOM 4538 O O . ARG A 1 595 ? -3.664 -39.844 -16.375 1 90.62 595 ARG A O 1
ATOM 4545 N N . ARG A 1 596 ? -3.549 -41.844 -17.406 1 93.94 596 ARG A N 1
ATOM 4546 C CA . ARG A 1 596 ? -2.246 -41.531 -18 1 93.94 596 ARG A CA 1
ATOM 4547 C C . ARG A 1 596 ? -2.369 -40.469 -19.078 1 93.94 596 ARG A C 1
ATOM 4549 O O . ARG A 1 596 ? -3.211 -40.594 -19.969 1 93.94 596 ARG A O 1
ATOM 4556 N N . PRO A 1 597 ? -1.561 -39.469 -19 1 95.75 597 PRO A N 1
ATOM 4557 C CA . PRO A 1 597 ? -1.581 -38.5 -20.078 1 95.75 597 PRO A CA 1
ATOM 4558 C C . PRO A 1 597 ? -1.204 -39.094 -21.438 1 95.75 597 PRO A C 1
ATOM 4560 O O . PRO A 1 597 ? -0.491 -40.094 -21.484 1 95.75 597 PRO A O 1
ATOM 4563 N N . VAL A 1 598 ? -1.71 -38.469 -22.469 1 94.69 598 VAL A N 1
ATOM 4564 C CA . VAL A 1 598 ? -1.395 -38.906 -23.828 1 94.69 598 VAL A CA 1
ATOM 4565 C C . VAL A 1 598 ? 0.112 -38.812 -24.062 1 94.69 598 VAL A C 1
ATOM 4567 O O . VAL A 1 598 ? 0.716 -39.719 -24.625 1 94.69 598 VAL A O 1
ATOM 4570 N N . THR A 1 599 ? 0.662 -37.75 -23.641 1 93.12 599 THR A N 1
ATOM 4571 C CA . THR A 1 599 ? 2.109 -37.594 -23.656 1 93.12 599 THR A CA 1
ATOM 4572 C C . THR A 1 599 ? 2.707 -37.812 -22.281 1 93.12 599 THR A C 1
ATOM 4574 O O . THR A 1 599 ? 2.615 -36.969 -21.406 1 93.12 599 THR A O 1
ATOM 4577 N N . TYR A 1 600 ? 3.303 -39 -22.016 1 94.62 600 TYR A N 1
ATOM 4578 C CA . TYR A 1 600 ? 3.869 -39.375 -20.719 1 94.62 600 TYR A CA 1
ATOM 4579 C C . TYR A 1 600 ? 5.207 -40.062 -20.891 1 94.62 600 TYR A C 1
ATOM 4581 O O . TYR A 1 600 ? 5.352 -40.938 -21.75 1 94.62 600 TYR A O 1
ATOM 4589 N N . TYR A 1 601 ? 6.184 -39.656 -20.141 1 94.44 601 TYR A N 1
ATOM 4590 C CA . TYR A 1 601 ? 7.508 -40.281 -20.125 1 94.44 601 TYR A CA 1
ATOM 4591 C C . TYR A 1 601 ? 7.762 -41 -18.812 1 94.44 601 TYR A C 1
ATOM 4593 O O . TYR A 1 601 ? 7.781 -40.406 -17.75 1 94.44 601 TYR A O 1
ATOM 4601 N N . ASP A 1 602 ? 7.938 -42.25 -18.859 1 93.19 602 ASP A N 1
ATOM 4602 C CA . ASP A 1 602 ? 8.242 -43.062 -17.688 1 93.19 602 ASP A CA 1
ATOM 4603 C C . ASP A 1 602 ? 9.734 -43.031 -17.375 1 93.19 602 ASP A C 1
ATOM 4605 O O . ASP A 1 602 ? 10.445 -44 -17.594 1 93.19 602 ASP A O 1
ATOM 4609 N N . VAL A 1 603 ? 10.188 -42.094 -16.781 1 93.31 603 VAL A N 1
ATOM 4610 C CA . VAL A 1 603 ? 11.594 -41.781 -16.594 1 93.31 603 VAL A CA 1
ATOM 4611 C C . VAL A 1 603 ? 12.266 -42.875 -15.758 1 93.31 603 VAL A C 1
ATOM 4613 O O . VAL A 1 603 ? 13.328 -43.375 -16.125 1 93.31 603 VAL A O 1
ATOM 4616 N N . LEU A 1 604 ? 11.672 -43.188 -14.648 1 89.56 604 LEU A N 1
ATOM 4617 C CA . LEU A 1 604 ? 12.289 -44.188 -13.766 1 89.56 604 LEU A CA 1
ATOM 4618 C C . LEU A 1 604 ? 12.172 -45.594 -14.336 1 89.56 604 LEU A C 1
ATOM 4620 O O . LEU A 1 604 ? 13.078 -46.406 -14.188 1 89.56 604 LEU A O 1
ATOM 4624 N N . GLY A 1 605 ? 11.008 -45.844 -15.008 1 81.62 605 GLY A N 1
ATOM 4625 C CA . GLY A 1 605 ? 10.797 -47.156 -15.602 1 81.62 605 GLY A CA 1
ATOM 4626 C C . GLY A 1 605 ? 11.695 -47.438 -16.797 1 81.62 605 GLY A C 1
ATOM 4627 O O . GLY A 1 605 ? 11.938 -48.594 -17.141 1 81.62 605 GLY A O 1
ATOM 4628 N N . ALA A 1 606 ? 12.141 -46.438 -17.328 1 73.88 606 ALA A N 1
ATOM 4629 C CA . ALA A 1 606 ? 13.008 -46.594 -18.5 1 73.88 606 ALA A CA 1
ATOM 4630 C C . ALA A 1 606 ? 14.422 -46.969 -18.094 1 73.88 606 ALA A C 1
ATOM 4632 O O . ALA A 1 606 ? 15.25 -47.312 -18.938 1 73.88 606 ALA A O 1
ATOM 4633 N N . ASN A 1 607 ? 14.68 -46.969 -16.922 1 70.44 607 ASN A N 1
ATOM 4634 C CA . ASN A 1 607 ? 16 -47.344 -16.406 1 70.44 607 ASN A CA 1
ATOM 4635 C C . ASN A 1 607 ? 16 -48.75 -15.828 1 70.44 607 ASN A C 1
ATOM 4637 O O . ASN A 1 607 ? 15.016 -49.156 -15.219 1 70.44 607 ASN A O 1
ATOM 4641 N N . MET B 1 1 ? 8.594 8.719 -25.422 1 73.56 1 MET B N 1
ATOM 4642 C CA . MET B 1 1 ? 9.688 7.75 -25.453 1 73.56 1 MET B CA 1
ATOM 4643 C C . MET B 1 1 ? 10.945 8.32 -24.812 1 73.56 1 MET B C 1
ATOM 4645 O O . MET B 1 1 ? 11.203 9.523 -24.906 1 73.56 1 MET B O 1
ATOM 4649 N N . GLY B 1 2 ? 11.562 7.562 -23.828 1 82.19 2 GLY B N 1
ATOM 4650 C CA . GLY B 1 2 ? 12.773 7.953 -23.125 1 82.19 2 GLY B CA 1
ATOM 4651 C C . GLY B 1 2 ? 13.727 6.797 -22.875 1 82.19 2 GLY B C 1
ATOM 4652 O O . GLY B 1 2 ? 13.328 5.633 -22.969 1 82.19 2 GLY B O 1
ATOM 4653 N N . LYS B 1 3 ? 14.953 7.121 -22.734 1 92.06 3 LYS B N 1
ATOM 4654 C CA . LYS B 1 3 ? 15.992 6.125 -22.469 1 92.06 3 LYS B CA 1
ATOM 4655 C C . LYS B 1 3 ? 15.836 5.512 -21.078 1 92.06 3 LYS B C 1
ATOM 4657 O O . LYS B 1 3 ? 15.57 6.223 -20.109 1 92.06 3 LYS B O 1
ATOM 4662 N N . LYS B 1 4 ? 15.961 4.23 -21.062 1 96.25 4 LYS B N 1
ATOM 4663 C CA . LYS B 1 4 ? 15.875 3.488 -19.812 1 96.25 4 LYS B CA 1
ATOM 4664 C C . LYS B 1 4 ? 17.047 3.811 -18.891 1 96.25 4 LYS B C 1
ATOM 4666 O O . LYS B 1 4 ? 18.203 3.832 -19.328 1 96.25 4 LYS B O 1
ATOM 4671 N N . ARG B 1 5 ? 16.672 4.098 -17.609 1 95.75 5 ARG B N 1
ATOM 4672 C CA . ARG B 1 5 ? 17.656 4.301 -16.547 1 95.75 5 ARG B CA 1
ATOM 4673 C C . ARG B 1 5 ? 17.469 3.275 -15.438 1 95.75 5 ARG B C 1
ATOM 4675 O O . ARG B 1 5 ? 16.344 2.947 -15.07 1 95.75 5 ARG B O 1
ATOM 4682 N N . VAL B 1 6 ? 18.594 2.736 -14.984 1 95 6 VAL B N 1
ATOM 4683 C CA . VAL B 1 6 ? 18.531 1.775 -13.891 1 95 6 VAL B CA 1
ATOM 4684 C C . VAL B 1 6 ? 19.234 2.35 -12.664 1 95 6 VAL B C 1
ATOM 4686 O O . VAL B 1 6 ? 20.422 2.672 -12.711 1 95 6 VAL B O 1
ATOM 4689 N N . MET B 1 7 ? 18.531 2.484 -11.594 1 96.25 7 MET B N 1
ATOM 4690 C CA . MET B 1 7 ? 19.109 2.996 -10.359 1 96.25 7 MET B CA 1
ATOM 4691 C C . MET B 1 7 ? 19.891 1.901 -9.625 1 96.25 7 MET B C 1
ATOM 4693 O O . MET B 1 7 ? 19.5 0.73 -9.672 1 96.25 7 MET B O 1
ATOM 4697 N N . VAL B 1 8 ? 20.938 2.293 -8.898 1 95.56 8 VAL B N 1
ATOM 4698 C CA . VAL B 1 8 ? 21.656 1.409 -7.984 1 95.56 8 VAL B CA 1
ATOM 4699 C C . VAL B 1 8 ? 20.812 1.171 -6.734 1 95.56 8 VAL B C 1
ATOM 4701 O O . VAL B 1 8 ? 20.156 2.092 -6.234 1 95.56 8 VAL B O 1
ATOM 4704 N N . PRO B 1 9 ? 20.766 -0.141 -6.289 1 95.44 9 PRO B N 1
ATOM 4705 C CA . PRO B 1 9 ? 20.062 -0.333 -5.023 1 95.44 9 PRO B CA 1
ATOM 4706 C C . PRO B 1 9 ? 20.484 0.677 -3.955 1 95.44 9 PRO B C 1
ATOM 4708 O O . PRO B 1 9 ? 21.656 1.003 -3.84 1 95.44 9 PRO B O 1
ATOM 4711 N N . ALA B 1 10 ? 19.531 1.192 -3.234 1 96.62 10 ALA B N 1
ATOM 4712 C CA . ALA B 1 10 ? 19.766 2.238 -2.244 1 96.62 10 ALA B CA 1
ATOM 4713 C C . ALA B 1 10 ? 20.875 1.828 -1.278 1 96.62 10 ALA B C 1
ATOM 4715 O O . ALA B 1 10 ? 21.719 2.65 -0.895 1 96.62 10 ALA B O 1
ATOM 4716 N N . LYS B 1 11 ? 20.906 0.548 -0.892 1 94.69 11 LYS B N 1
ATOM 4717 C CA . LYS B 1 11 ? 21.875 0.047 0.086 1 94.69 11 LYS B CA 1
ATOM 4718 C C . LYS B 1 11 ? 23.297 0.125 -0.454 1 94.69 11 LYS B C 1
ATOM 4720 O O . LYS B 1 11 ? 24.25 0.1 0.315 1 94.69 11 LYS B O 1
ATOM 4725 N N . ASP B 1 12 ? 23.406 0.213 -1.793 1 95.81 12 ASP B N 1
ATOM 4726 C CA . ASP B 1 12 ? 24.719 0.182 -2.426 1 95.81 12 ASP B CA 1
ATOM 4727 C C . ASP B 1 12 ? 25.141 1.579 -2.867 1 95.81 12 ASP B C 1
ATOM 4729 O O . ASP B 1 12 ? 26.234 1.752 -3.436 1 95.81 12 ASP B O 1
ATOM 4733 N N . VAL B 1 13 ? 24.312 2.586 -2.664 1 95.94 13 VAL B N 1
ATOM 4734 C CA . VAL B 1 13 ? 24.641 3.949 -3.07 1 95.94 13 VAL B CA 1
ATOM 4735 C C . VAL B 1 13 ? 25.719 4.52 -2.158 1 95.94 13 VAL B C 1
ATOM 4737 O O . VAL B 1 13 ? 25.609 4.434 -0.933 1 95.94 13 VAL B O 1
ATOM 4740 N N . ASP B 1 14 ? 26.734 5.121 -2.709 1 93.62 14 ASP B N 1
ATOM 4741 C CA . ASP B 1 14 ? 27.781 5.824 -1.972 1 93.62 14 ASP B CA 1
ATOM 4742 C C . ASP B 1 14 ? 27.359 7.254 -1.644 1 93.62 14 ASP B C 1
ATOM 4744 O O . ASP B 1 14 ? 27.453 8.141 -2.49 1 93.62 14 ASP B O 1
ATOM 4748 N N . LEU B 1 15 ? 27.062 7.496 -0.447 1 90.38 15 LEU B N 1
ATOM 4749 C CA . LEU B 1 15 ? 26.531 8.781 -0.018 1 90.38 15 LEU B CA 1
ATOM 4750 C C . LEU B 1 15 ? 27.594 9.867 -0.098 1 90.38 15 LEU B C 1
ATOM 4752 O O . LEU B 1 15 ? 27.281 11.055 -0.219 1 90.38 15 LEU B O 1
ATOM 4756 N N . SER B 1 16 ? 28.812 9.5 -0.043 1 87.69 16 SER B N 1
ATOM 4757 C CA . SER B 1 16 ? 29.906 10.461 -0.07 1 87.69 16 SER B CA 1
ATOM 4758 C C . SER B 1 16 ? 30.031 11.125 -1.438 1 87.69 16 SER B C 1
ATOM 4760 O O . SER B 1 16 ? 30.578 12.219 -1.555 1 87.69 16 SER B O 1
ATOM 4762 N N . SER B 1 17 ? 29.422 10.492 -2.393 1 89.19 17 SER B N 1
ATOM 4763 C CA . SER B 1 17 ? 29.531 11.016 -3.75 1 89.19 17 SER B CA 1
ATOM 4764 C C . SER B 1 17 ? 28.312 11.852 -4.121 1 89.19 17 SER B C 1
ATOM 4766 O O . SER B 1 17 ? 28.25 12.438 -5.203 1 89.19 17 SER B O 1
ATOM 4768 N N . ILE B 1 18 ? 27.453 11.953 -3.279 1 91.25 18 ILE B N 1
ATOM 4769 C CA . ILE B 1 18 ? 26.203 12.625 -3.594 1 91.25 18 ILE B CA 1
ATOM 4770 C C . ILE B 1 18 ? 26.375 14.133 -3.469 1 91.25 18 ILE B C 1
ATOM 4772 O O . ILE B 1 18 ? 26.891 14.625 -2.461 1 91.25 18 ILE B O 1
ATOM 4776 N N . LYS B 1 19 ? 25.984 14.828 -4.57 1 88.5 19 LYS B N 1
ATOM 4777 C CA . LYS B 1 19 ? 25.969 16.297 -4.566 1 88.5 19 LYS B CA 1
ATOM 4778 C C . LYS B 1 19 ? 24.531 16.828 -4.566 1 88.5 19 LYS B C 1
ATOM 4780 O O . LYS B 1 19 ? 23.656 16.281 -5.242 1 88.5 19 LYS B O 1
ATOM 4785 N N . TYR B 1 20 ? 24.312 17.875 -3.744 1 90 20 TYR B N 1
ATOM 4786 C CA . TYR B 1 20 ? 23 18.484 -3.674 1 90 20 TYR B CA 1
ATOM 4787 C C . TYR B 1 20 ? 22.672 19.219 -4.969 1 90 20 TYR B C 1
ATOM 4789 O O . TYR B 1 20 ? 23.484 19.984 -5.48 1 90 20 TYR B O 1
ATOM 4797 N N . GLU B 1 21 ? 21.531 18.906 -5.523 1 83.75 21 GLU B N 1
ATOM 4798 C CA . GLU B 1 21 ? 21.016 19.609 -6.695 1 83.75 21 GLU B CA 1
ATOM 4799 C C . GLU B 1 21 ? 19.75 20.391 -6.359 1 83.75 21 GLU B C 1
ATOM 4801 O O . GLU B 1 21 ? 18.688 19.812 -6.145 1 83.75 21 GLU B O 1
ATOM 4806 N N . PRO B 1 22 ? 19.953 21.734 -6.402 1 81.81 22 PRO B N 1
ATOM 4807 C CA . PRO B 1 22 ? 18.75 22.531 -6.086 1 81.81 22 PRO B CA 1
ATOM 4808 C C . PRO B 1 22 ? 17.641 22.359 -7.129 1 81.81 22 PRO B C 1
ATOM 4810 O O . PRO B 1 22 ? 17.938 22.266 -8.328 1 81.81 22 PRO B O 1
ATOM 4813 N N . GLU B 1 23 ? 16.484 22.234 -6.621 1 72.69 23 GLU B N 1
ATOM 4814 C CA . GLU B 1 23 ? 15.305 22.062 -7.461 1 72.69 23 GLU B CA 1
ATOM 4815 C C . GLU B 1 23 ? 14.758 23.406 -7.926 1 72.69 23 GLU B C 1
ATOM 4817 O O . GLU B 1 23 ? 14.609 24.328 -7.129 1 72.69 23 GLU B O 1
ATOM 4822 N N . ILE B 1 24 ? 14.672 23.578 -9.203 1 74.75 24 ILE B N 1
ATOM 4823 C CA . ILE B 1 24 ? 13.938 24.734 -9.664 1 74.75 24 ILE B CA 1
ATOM 4824 C C . ILE B 1 24 ? 12.633 24.297 -10.328 1 74.75 24 ILE B C 1
ATOM 4826 O O . ILE B 1 24 ? 12.656 23.547 -11.312 1 74.75 24 ILE B O 1
ATOM 4830 N N . VAL B 1 25 ? 11.578 24.688 -9.672 1 77.44 25 VAL B N 1
ATOM 4831 C CA . VAL B 1 25 ? 10.281 24.328 -10.234 1 77.44 25 VAL B CA 1
ATOM 4832 C C . VAL B 1 25 ? 9.938 25.281 -11.375 1 77.44 25 VAL B C 1
ATOM 4834 O O . VAL B 1 25 ? 9.984 26.516 -11.203 1 77.44 25 VAL B O 1
ATOM 4837 N N . GLN B 1 26 ? 9.648 24.719 -12.461 1 78.44 26 GLN B N 1
ATOM 4838 C CA . GLN B 1 26 ? 9.242 25.516 -13.617 1 78.44 26 GLN B CA 1
ATOM 4839 C C . GLN B 1 26 ? 7.734 25.469 -13.82 1 78.44 26 GLN B C 1
ATOM 4841 O O . GLN B 1 26 ? 7.176 24.406 -14.109 1 78.44 26 GLN B O 1
ATOM 4846 N N . ALA B 1 27 ? 7.023 26.531 -13.477 1 81.94 27 ALA B N 1
ATOM 4847 C CA . ALA B 1 27 ? 5.586 26.672 -13.695 1 81.94 27 ALA B CA 1
ATOM 4848 C C . ALA B 1 27 ? 5.176 28.141 -13.68 1 81.94 27 ALA B C 1
ATOM 4850 O O . ALA B 1 27 ? 5.828 28.969 -13.047 1 81.94 27 ALA B O 1
ATOM 4851 N N . PRO B 1 28 ? 4.18 28.469 -14.43 1 80.75 28 PRO B N 1
ATOM 4852 C CA . PRO B 1 28 ? 3.748 29.875 -14.453 1 80.75 28 PRO B CA 1
ATOM 4853 C C . PRO B 1 28 ? 3.086 30.312 -13.148 1 80.75 28 PRO B C 1
ATOM 4855 O O . PRO B 1 28 ? 2.461 29.484 -12.469 1 80.75 28 PRO B O 1
ATOM 4858 N N . HIS B 1 29 ? 3.344 31.531 -12.797 1 88.75 29 HIS B N 1
ATOM 4859 C CA . HIS B 1 29 ? 2.551 32.188 -11.773 1 88.75 29 HIS B CA 1
ATOM 4860 C C . HIS B 1 29 ? 1.408 33 -12.398 1 88.75 29 HIS B C 1
ATOM 4862 O O . HIS B 1 29 ? 1.645 33.938 -13.148 1 88.75 29 HIS B O 1
ATOM 4868 N N . LEU B 1 30 ? 0.143 32.531 -12.125 1 90.44 30 LEU B N 1
ATOM 4869 C CA . LEU B 1 30 ? -1.008 33.188 -12.758 1 90.44 30 LEU B CA 1
ATOM 4870 C C . LEU B 1 30 ? -2.08 33.5 -11.727 1 90.44 30 LEU B C 1
ATOM 4872 O O . LEU B 1 30 ? -2.258 32.781 -10.75 1 90.44 30 LEU B O 1
ATOM 4876 N N . THR B 1 31 ? -2.738 34.625 -11.875 1 92.06 31 THR B N 1
ATOM 4877 C CA . THR B 1 31 ? -3.912 35.031 -11.125 1 92.06 31 THR B CA 1
ATOM 4878 C C . THR B 1 31 ? -4.926 35.719 -12.039 1 92.06 31 THR B C 1
ATOM 4880 O O . THR B 1 31 ? -4.648 35.969 -13.219 1 92.06 31 THR B O 1
ATOM 4883 N N . GLY B 1 32 ? -6.102 35.875 -11.562 1 93.25 32 GLY B N 1
ATOM 4884 C CA . GLY B 1 32 ? -7.102 36.656 -12.281 1 93.25 32 GLY B CA 1
ATOM 4885 C C . GLY B 1 32 ? -7.551 36 -13.57 1 93.25 32 GLY B C 1
ATOM 4886 O O . GLY B 1 32 ? -7.727 34.781 -13.633 1 93.25 32 GLY B O 1
ATOM 4887 N N . PHE B 1 33 ? -7.711 36.781 -14.594 1 94.31 33 PHE B N 1
ATOM 4888 C CA . PHE B 1 33 ? -8.273 36.344 -15.859 1 94.31 33 PHE B CA 1
ATOM 4889 C C . PHE B 1 33 ? -7.395 35.281 -16.5 1 94.31 33 PHE B C 1
ATOM 4891 O O . PHE B 1 33 ? -7.898 34.25 -17 1 94.31 33 PHE B O 1
ATOM 4898 N N . TRP B 1 34 ? -6.156 35.531 -16.5 1 93.44 34 TRP B N 1
ATOM 4899 C CA . TRP B 1 34 ? -5.23 34.625 -17.156 1 93.44 34 TRP B CA 1
ATOM 4900 C C . TRP B 1 34 ? -5.199 33.25 -16.453 1 93.44 34 TRP B C 1
ATOM 4902 O O . TRP B 1 34 ? -5.012 32.219 -17.094 1 93.44 34 TRP B O 1
ATOM 4912 N N . PHE B 1 35 ? -5.367 33.375 -15.18 1 95.06 35 PHE B N 1
ATOM 4913 C CA . PHE B 1 35 ? -5.43 32.125 -14.43 1 95.06 35 PHE B CA 1
ATOM 4914 C C . PHE B 1 35 ? -6.68 31.328 -14.789 1 95.06 35 PHE B C 1
ATOM 4916 O O . PHE B 1 35 ? -6.609 30.125 -15.039 1 95.06 35 PHE B O 1
ATOM 4923 N N . ARG B 1 36 ? -7.801 31.938 -14.875 1 95.5 36 ARG B N 1
ATOM 4924 C CA . ARG B 1 36 ? -9.055 31.281 -15.25 1 95.5 36 ARG B CA 1
ATOM 4925 C C . ARG B 1 36 ? -8.961 30.688 -16.641 1 95.5 36 ARG B C 1
ATOM 4927 O O . ARG B 1 36 ? -9.445 29.578 -16.891 1 95.5 36 ARG B O 1
ATOM 4934 N N . PHE B 1 37 ? -8.336 31.438 -17.516 1 95.81 37 PHE B N 1
ATOM 4935 C CA . PHE B 1 37 ? -8.141 30.969 -18.891 1 95.81 37 PHE B CA 1
ATOM 4936 C C . PHE B 1 37 ? -7.234 29.734 -18.906 1 95.81 37 PHE B C 1
ATOM 4938 O O . PHE B 1 37 ? -7.496 28.781 -19.641 1 95.81 37 PHE B O 1
ATOM 4945 N N . PHE B 1 38 ? -6.188 29.875 -18.172 1 94.88 38 PHE B N 1
ATOM 4946 C CA . PHE B 1 38 ? -5.246 28.766 -18.078 1 94.88 38 PHE B CA 1
ATOM 4947 C C . PHE B 1 38 ? -5.945 27.484 -17.609 1 94.88 38 PHE B C 1
ATOM 4949 O O . PHE B 1 38 ? -5.695 26.406 -18.125 1 94.88 38 PHE B O 1
ATOM 4956 N N . VAL B 1 39 ? -6.809 27.547 -16.609 1 95.75 39 VAL B N 1
ATOM 4957 C CA . VAL B 1 39 ? -7.535 26.406 -16.078 1 95.75 39 VAL B CA 1
ATOM 4958 C C . VAL B 1 39 ? -8.414 25.797 -17.172 1 95.75 39 VAL B C 1
ATOM 4960 O O . VAL B 1 39 ? -8.484 24.562 -17.297 1 95.75 39 VAL B O 1
ATOM 4963 N N . ARG B 1 40 ? -9.031 26.578 -17.969 1 95.75 40 ARG B N 1
ATOM 4964 C CA . ARG B 1 40 ? -9.844 26.078 -19.078 1 95.75 40 ARG B CA 1
ATOM 4965 C C . ARG B 1 40 ? -8.984 25.328 -20.078 1 95.75 40 ARG B C 1
ATOM 4967 O O . ARG B 1 40 ? -9.422 24.312 -20.641 1 95.75 40 ARG B O 1
ATOM 4974 N N . LEU B 1 41 ? -7.82 25.828 -20.297 1 95.5 41 LEU B N 1
ATOM 4975 C CA . LEU B 1 41 ? -6.906 25.203 -21.25 1 95.5 41 LEU B CA 1
ATOM 4976 C C . LEU B 1 41 ? -6.453 23.828 -20.75 1 95.5 41 LEU B C 1
ATOM 4978 O O . LEU B 1 41 ? -6.426 22.859 -21.5 1 95.5 41 LEU B O 1
ATOM 4982 N N . ILE B 1 42 ? -6.07 23.797 -19.5 1 94.94 42 ILE B N 1
ATOM 4983 C CA . ILE B 1 42 ? -5.48 22.562 -18.969 1 94.94 42 ILE B CA 1
ATOM 4984 C C . ILE B 1 42 ? -6.562 21.5 -18.812 1 94.94 42 ILE B C 1
ATOM 4986 O O . ILE B 1 42 ? -6.258 20.312 -18.719 1 94.94 42 ILE B O 1
ATOM 4990 N N . GLU B 1 43 ? -7.824 21.938 -18.781 1 95.31 43 GLU B N 1
ATOM 4991 C CA . GLU B 1 43 ? -8.93 20.984 -18.656 1 95.31 43 GLU B CA 1
ATOM 4992 C C . GLU B 1 43 ? -9.484 20.609 -20.016 1 95.31 43 GLU B C 1
ATOM 4994 O O . GLU B 1 43 ? -10.312 19.703 -20.141 1 95.31 43 GLU B O 1
ATOM 4999 N N . ALA B 1 44 ? -9.102 21.312 -21.078 1 93.81 44 ALA B N 1
ATOM 5000 C CA . ALA B 1 44 ? -9.609 21.047 -22.422 1 93.81 44 ALA B CA 1
ATOM 5001 C C . ALA B 1 44 ? -9.148 19.688 -22.922 1 93.81 44 ALA B C 1
ATOM 5003 O O . ALA B 1 44 ? -7.988 19.297 -22.719 1 93.81 44 ALA B O 1
ATOM 5004 N N . PRO B 1 45 ? -10.117 19.125 -23.609 1 86.31 45 PRO B N 1
ATOM 5005 C CA . PRO B 1 45 ? -9.719 17.828 -24.172 1 86.31 45 PRO B CA 1
ATOM 5006 C C . PRO B 1 45 ? -8.555 17.953 -25.156 1 86.31 45 PRO B C 1
ATOM 5008 O O . PRO B 1 45 ? -8.422 18.969 -25.828 1 86.31 45 PRO B O 1
ATOM 5011 N N . LEU B 1 46 ? -7.586 17.078 -25.25 1 86.19 46 LEU B N 1
ATOM 5012 C CA . LEU B 1 46 ? -6.43 16.969 -26.141 1 86.19 46 LEU B CA 1
ATOM 5013 C C . LEU B 1 46 ? -5.348 17.969 -25.734 1 86.19 46 LEU B C 1
ATOM 5015 O O . LEU B 1 46 ? -4.203 17.578 -25.484 1 86.19 46 LEU B O 1
ATOM 5019 N N . ILE B 1 47 ? -5.785 19.359 -25.547 1 91.75 47 ILE B N 1
ATOM 5020 C CA . ILE B 1 47 ? -4.809 20.391 -25.234 1 91.75 47 ILE B CA 1
ATOM 5021 C C . ILE B 1 47 ? -4.281 20.172 -23.812 1 91.75 47 ILE B C 1
ATOM 5023 O O . ILE B 1 47 ? -3.076 20.266 -23.562 1 91.75 47 ILE B O 1
ATOM 5027 N N . GLY B 1 48 ? -5.176 20 -22.938 1 92.5 48 GLY B N 1
ATOM 5028 C CA . GLY B 1 48 ? -4.82 19.797 -21.547 1 92.5 48 GLY B CA 1
ATOM 5029 C C . GLY B 1 48 ? -3.781 18.703 -21.344 1 92.5 48 GLY B C 1
ATOM 5030 O O . GLY B 1 48 ? -2.693 18.953 -20.828 1 92.5 48 GLY B O 1
ATOM 5031 N N . PRO B 1 49 ? -4.141 17.562 -21.875 1 90.5 49 PRO B N 1
ATOM 5032 C CA . PRO B 1 49 ? -3.176 16.453 -21.75 1 90.5 49 PRO B CA 1
ATOM 5033 C C . PRO B 1 49 ? -1.829 16.781 -22.391 1 90.5 49 PRO B C 1
ATOM 5035 O O . PRO B 1 49 ? -0.782 16.391 -21.859 1 90.5 49 PRO B O 1
ATOM 5038 N N . PHE B 1 50 ? -1.823 17.438 -23.438 1 92.69 50 PHE B N 1
ATOM 5039 C CA . PHE B 1 50 ? -0.582 17.828 -24.094 1 92.69 50 PHE B CA 1
ATOM 5040 C C . PHE B 1 50 ? 0.232 18.766 -23.219 1 92.69 50 PHE B C 1
ATOM 5042 O O . PHE B 1 50 ? 1.438 18.578 -23.047 1 92.69 50 PHE B O 1
ATOM 5049 N N . LEU B 1 51 ? -0.414 19.766 -22.688 1 92.75 51 LEU B N 1
ATOM 5050 C CA . LEU B 1 51 ? 0.25 20.734 -21.812 1 92.75 51 LEU B CA 1
ATOM 5051 C C . LEU B 1 51 ? 0.804 20.047 -20.578 1 92.75 51 LEU B C 1
ATOM 5053 O O . LEU B 1 51 ? 1.918 20.359 -20.141 1 92.75 51 LEU B O 1
ATOM 5057 N N . LEU B 1 52 ? 0.078 19.203 -20.031 1 93.44 52 LEU B N 1
ATOM 5058 C CA . LEU B 1 52 ? 0.498 18.516 -18.828 1 93.44 52 LEU B CA 1
ATOM 5059 C C . LEU B 1 52 ? 1.675 17.594 -19.109 1 93.44 52 LEU B C 1
ATOM 5061 O O . LEU B 1 52 ? 2.566 17.438 -18.266 1 93.44 52 LEU B O 1
ATOM 5065 N N . THR B 1 53 ? 1.631 16.969 -20.234 1 92.25 53 THR B N 1
ATOM 5066 C CA . THR B 1 53 ? 2.754 16.109 -20.609 1 92.25 53 THR B CA 1
ATOM 5067 C C . THR B 1 53 ? 4.035 16.938 -20.719 1 92.25 53 THR B C 1
ATOM 5069 O O . THR B 1 53 ? 5.102 16.5 -20.281 1 92.25 53 THR B O 1
ATOM 5072 N N . MET B 1 54 ? 3.932 18.125 -21.25 1 92.12 54 MET B N 1
ATOM 5073 C CA . MET B 1 54 ? 5.086 19.016 -21.375 1 92.12 54 MET B CA 1
ATOM 5074 C C . MET B 1 54 ? 5.59 19.453 -20.016 1 92.12 54 MET B C 1
ATOM 5076 O O . MET B 1 54 ? 6.801 19.484 -19.766 1 92.12 54 MET B O 1
ATOM 5080 N N . LEU B 1 55 ? 4.668 19.781 -19.188 1 89.75 55 LEU B N 1
ATOM 5081 C CA . LEU B 1 55 ? 5.027 20.203 -17.828 1 89.75 55 LEU B CA 1
ATOM 5082 C C . LEU B 1 55 ? 5.715 19.078 -17.078 1 89.75 55 LEU B C 1
ATOM 5084 O O . LEU B 1 55 ? 6.699 19.312 -16.359 1 89.75 55 LEU B O 1
ATOM 5088 N N . LYS B 1 56 ? 5.25 17.875 -17.172 1 93.06 56 LYS B N 1
ATOM 5089 C CA . LYS B 1 56 ? 5.836 16.719 -16.484 1 93.06 56 LYS B CA 1
ATOM 5090 C C . LYS B 1 56 ? 7.227 16.406 -17.031 1 93.06 56 LYS B C 1
ATOM 5092 O O . LYS B 1 56 ? 8.133 16.047 -16.266 1 93.06 56 LYS B O 1
ATOM 5097 N N . LYS B 1 57 ? 7.355 16.547 -18.281 1 91.69 57 LYS B N 1
ATOM 5098 C CA . LYS B 1 57 ? 8.664 16.312 -18.891 1 91.69 57 LYS B CA 1
ATOM 5099 C C . LYS B 1 57 ? 9.688 17.344 -18.422 1 91.69 57 LYS B C 1
ATOM 5101 O O . LYS B 1 57 ? 10.82 17 -18.094 1 91.69 57 LYS B O 1
ATOM 5106 N N . GLU B 1 58 ? 9.242 18.562 -18.359 1 89.88 58 GLU B N 1
ATOM 5107 C CA . GLU B 1 58 ? 10.125 19.641 -17.938 1 89.88 58 GLU B CA 1
ATOM 5108 C C . GLU B 1 58 ? 10.57 19.469 -16.484 1 89.88 58 GLU B C 1
ATOM 5110 O O . GLU B 1 58 ? 11.664 19.891 -16.109 1 89.88 58 GLU B O 1
ATOM 5115 N N . ASN B 1 59 ? 9.742 18.844 -15.75 1 89.88 59 ASN B N 1
ATOM 5116 C CA . ASN B 1 59 ? 10.062 18.656 -14.336 1 89.88 59 ASN B CA 1
ATOM 5117 C C . ASN B 1 59 ? 10.539 17.25 -14.039 1 89.88 59 ASN B C 1
ATOM 5119 O O . ASN B 1 59 ? 10.508 16.797 -12.891 1 89.88 59 ASN B O 1
ATOM 5123 N N . LYS B 1 60 ? 10.836 16.438 -15.047 1 91.5 60 LYS B N 1
ATOM 5124 C CA . LYS B 1 60 ? 11.492 15.133 -14.984 1 91.5 60 LYS B CA 1
ATOM 5125 C C . LYS B 1 60 ? 10.578 14.094 -14.352 1 91.5 60 LYS B C 1
ATOM 5127 O O . LYS B 1 60 ? 11.047 13.062 -13.867 1 91.5 60 LYS B O 1
ATOM 5132 N N . ILE B 1 61 ? 9.328 14.375 -14.336 1 94.56 61 ILE B N 1
ATOM 5133 C CA . ILE B 1 61 ? 8.383 13.477 -13.695 1 94.56 61 ILE B CA 1
ATOM 5134 C C . ILE B 1 61 ? 8.25 12.195 -14.516 1 94.56 61 ILE B C 1
ATOM 5136 O O . ILE B 1 61 ? 8.312 11.086 -13.969 1 94.56 61 ILE B O 1
ATOM 5140 N N . ASP B 1 62 ? 8.164 12.312 -15.82 1 94.94 62 ASP B N 1
ATOM 5141 C CA . ASP B 1 62 ? 8.039 11.141 -16.672 1 94.94 62 ASP B CA 1
ATOM 5142 C C . ASP B 1 62 ? 9.32 10.305 -16.656 1 94.94 62 ASP B C 1
ATOM 5144 O O . ASP B 1 62 ? 9.258 9.07 -16.625 1 94.94 62 ASP B O 1
ATOM 5148 N N . GLN B 1 63 ? 10.43 10.992 -16.703 1 95.69 63 GLN B N 1
ATOM 5149 C CA . GLN B 1 63 ? 11.695 10.273 -16.625 1 95.69 63 GLN B CA 1
ATOM 5150 C C . GLN B 1 63 ? 11.789 9.438 -15.352 1 95.69 63 GLN B C 1
ATOM 5152 O O . GLN B 1 63 ? 12.188 8.273 -15.391 1 95.69 63 GLN B O 1
ATOM 5157 N N . LEU B 1 64 ? 11.406 10.039 -14.266 1 96.12 64 LEU B N 1
ATOM 5158 C CA . LEU B 1 64 ? 11.508 9.383 -12.969 1 96.12 64 LEU B CA 1
ATOM 5159 C C . LEU B 1 64 ? 10.516 8.234 -12.867 1 96.12 64 LEU B C 1
ATOM 5161 O O . LEU B 1 64 ? 10.859 7.148 -12.391 1 96.12 64 LEU B O 1
ATOM 5165 N N . LEU B 1 65 ? 9.305 8.406 -13.359 1 97.69 65 LEU B N 1
ATOM 5166 C CA . LEU B 1 65 ? 8.234 7.465 -13.062 1 97.69 65 LEU B CA 1
ATOM 5167 C C . LEU B 1 65 ? 8.102 6.426 -14.172 1 97.69 65 LEU B C 1
ATOM 5169 O O . LEU B 1 65 ? 7.605 5.32 -13.938 1 97.69 65 LEU B O 1
ATOM 5173 N N . ARG B 1 66 ? 8.586 6.727 -15.391 1 96.94 66 ARG B N 1
ATOM 5174 C CA . ARG B 1 66 ? 8.258 5.844 -16.5 1 96.94 66 ARG B CA 1
ATOM 5175 C C . ARG B 1 66 ? 9.531 5.324 -17.172 1 96.94 66 ARG B C 1
ATOM 5177 O O . ARG B 1 66 ? 9.508 4.277 -17.828 1 96.94 66 ARG B O 1
ATOM 5184 N N . ASN B 1 67 ? 10.656 6.016 -17.047 1 97.75 67 ASN B N 1
ATOM 5185 C CA . ASN B 1 67 ? 11.875 5.617 -17.734 1 97.75 67 ASN B CA 1
ATOM 5186 C C . ASN B 1 67 ? 12.898 5.012 -16.781 1 97.75 67 ASN B C 1
ATOM 5188 O O . ASN B 1 67 ? 13.961 4.555 -17.203 1 97.75 67 ASN B O 1
ATOM 5192 N N . THR B 1 68 ? 12.57 4.984 -15.477 1 97.56 68 THR B N 1
ATOM 5193 C CA . THR B 1 68 ? 13.562 4.594 -14.477 1 97.56 68 THR B CA 1
ATOM 5194 C C . THR B 1 68 ? 13.164 3.279 -13.812 1 97.56 68 THR B C 1
ATOM 5196 O O . THR B 1 68 ? 12.008 3.096 -13.422 1 97.56 68 THR B O 1
ATOM 5199 N N . VAL B 1 69 ? 14.125 2.338 -13.734 1 96.06 69 VAL B N 1
ATOM 5200 C CA . VAL B 1 69 ? 13.961 1.104 -12.977 1 96.06 69 VAL B CA 1
ATOM 5201 C C . VAL B 1 69 ? 14.469 1.305 -11.547 1 96.06 69 VAL B C 1
ATOM 5203 O O . VAL B 1 69 ? 15.633 1.648 -11.344 1 96.06 69 VAL B O 1
ATOM 5206 N N . PHE B 1 70 ? 13.625 1.182 -10.617 1 95.56 70 PHE B N 1
ATOM 5207 C CA . PHE B 1 70 ? 14.016 1.15 -9.219 1 95.56 70 PHE B CA 1
ATOM 5208 C C . PHE B 1 70 ? 14.102 -0.284 -8.711 1 95.56 70 PHE B C 1
ATOM 5210 O O . PHE B 1 70 ? 13.133 -1.045 -8.82 1 95.56 70 PHE B O 1
ATOM 5217 N N . PRO B 1 71 ? 15.219 -0.673 -8.141 1 93.75 71 PRO B N 1
ATOM 5218 C CA . PRO B 1 71 ? 15.375 -2.051 -7.664 1 93.75 71 PRO B CA 1
ATOM 5219 C C . PRO B 1 71 ? 14.523 -2.342 -6.426 1 93.75 71 PRO B C 1
ATOM 5221 O O . PRO B 1 71 ? 14.312 -3.506 -6.082 1 93.75 71 PRO B O 1
ATOM 5224 N N . GLU B 1 72 ? 14.031 -1.327 -5.766 1 94.06 72 GLU B N 1
ATOM 5225 C CA . GLU B 1 72 ? 13.266 -1.494 -4.531 1 94.06 72 GLU B CA 1
ATOM 5226 C C . GLU B 1 72 ? 11.812 -1.845 -4.82 1 94.06 72 GLU B C 1
ATOM 5228 O O . GLU B 1 72 ? 11.219 -1.312 -5.762 1 94.06 72 GLU B O 1
ATOM 5233 N N . GLU B 1 73 ? 11.258 -2.719 -3.992 1 93.69 73 GLU B N 1
ATOM 5234 C CA . GLU B 1 73 ? 9.82 -2.982 -4.059 1 93.69 73 GLU B CA 1
ATOM 5235 C C . GLU B 1 73 ? 9.016 -1.796 -3.535 1 93.69 73 GLU B C 1
ATOM 5237 O O . GLU B 1 73 ? 9.523 -0.994 -2.748 1 93.69 73 GLU B O 1
ATOM 5242 N N . PRO B 1 74 ? 7.793 -1.682 -3.969 1 95.69 74 PRO B N 1
ATOM 5243 C CA . PRO B 1 74 ? 6.988 -0.544 -3.516 1 95.69 74 PRO B CA 1
ATOM 5244 C C . PRO B 1 74 ? 6.672 -0.604 -2.023 1 95.69 74 PRO B C 1
ATOM 5246 O O . PRO B 1 74 ? 6.422 -1.686 -1.484 1 95.69 74 PRO B O 1
ATOM 5249 N N . MET B 1 75 ? 6.707 0.474 -1.339 1 95.94 75 MET B N 1
ATOM 5250 C CA . MET B 1 75 ? 6.23 0.699 0.023 1 95.94 75 MET B CA 1
ATOM 5251 C C . MET B 1 75 ? 5.004 1.606 0.027 1 95.94 75 MET B C 1
ATOM 5253 O O . MET B 1 75 ? 5.137 2.832 0.048 1 95.94 75 MET B O 1
ATOM 5257 N N . PHE B 1 76 ? 3.877 1.078 0.082 1 96.06 76 PHE B N 1
ATOM 5258 C CA . PHE B 1 76 ? 2.643 1.809 -0.185 1 96.06 76 PHE B CA 1
ATOM 5259 C C . PHE B 1 76 ? 2.211 2.605 1.04 1 96.06 76 PHE B C 1
ATOM 5261 O O . PHE B 1 76 ? 1.44 3.561 0.924 1 96.06 76 PHE B O 1
ATOM 5268 N N . LYS B 1 77 ? 2.514 2.195 2.211 1 94.31 77 LYS B N 1
ATOM 5269 C CA . LYS B 1 77 ? 2.414 2.908 3.482 1 94.31 77 LYS B CA 1
ATOM 5270 C C . LYS B 1 77 ? 3.744 2.879 4.234 1 94.31 77 LYS B C 1
ATOM 5272 O O . LYS B 1 77 ? 4.562 1.983 4.02 1 94.31 77 LYS B O 1
ATOM 5277 N N . PRO B 1 78 ? 3.955 3.855 5.066 1 95.19 78 PRO B N 1
ATOM 5278 C CA . PRO B 1 78 ? 5.203 3.795 5.832 1 95.19 78 PRO B CA 1
ATOM 5279 C C . PRO B 1 78 ? 5.352 2.492 6.613 1 95.19 78 PRO B C 1
ATOM 5281 O O . PRO B 1 78 ? 4.402 2.045 7.262 1 95.19 78 PRO B O 1
ATOM 5284 N N . GLU B 1 79 ? 6.441 1.864 6.43 1 93.44 79 GLU B N 1
ATOM 5285 C CA . GLU B 1 79 ? 6.867 0.68 7.172 1 93.44 79 GLU B CA 1
ATOM 5286 C C . GLU B 1 79 ? 8.148 0.949 7.961 1 93.44 79 GLU B C 1
ATOM 5288 O O . GLU B 1 79 ? 9.125 1.447 7.406 1 93.44 79 GLU B O 1
ATOM 5293 N N . TYR B 1 80 ? 8.086 0.623 9.234 1 93.25 80 TYR B N 1
ATOM 5294 C CA . TYR B 1 80 ? 9.211 0.965 10.094 1 93.25 80 TYR B CA 1
ATOM 5295 C C . TYR B 1 80 ? 9.891 -0.29 10.633 1 93.25 80 TYR B C 1
ATOM 5297 O O . TYR B 1 80 ? 9.219 -1.2 11.133 1 93.25 80 TYR B O 1
ATOM 5305 N N . PRO B 1 81 ? 11.195 -0.351 10.539 1 90 81 PRO B N 1
ATOM 5306 C CA . PRO B 1 81 ? 11.883 -1.396 11.297 1 90 81 PRO B CA 1
ATOM 5307 C C . PRO B 1 81 ? 11.766 -1.202 12.805 1 90 81 PRO B C 1
ATOM 5309 O O . PRO B 1 81 ? 11.328 -0.143 13.266 1 90 81 PRO B O 1
ATOM 5312 N N . PRO B 1 82 ? 12.102 -2.221 13.562 1 86.62 82 PRO B N 1
ATOM 5313 C CA . PRO B 1 82 ? 12.062 -2.064 15.016 1 86.62 82 PRO B CA 1
ATOM 5314 C C . PRO B 1 82 ? 12.891 -0.876 15.508 1 86.62 82 PRO B C 1
ATOM 5316 O O . PRO B 1 82 ? 13.984 -0.625 14.992 1 86.62 82 PRO B O 1
ATOM 5319 N N . GLN B 1 83 ? 12.305 -0.149 16.391 1 90.19 83 GLN B N 1
ATOM 5320 C CA . GLN B 1 83 ? 12.938 1.056 16.922 1 90.19 83 GLN B CA 1
ATOM 5321 C C . GLN B 1 83 ? 13.375 0.863 18.359 1 90.19 83 GLN B C 1
ATOM 5323 O O . GLN B 1 83 ? 12.734 0.133 19.125 1 90.19 83 GLN B O 1
ATOM 5328 N N . GLU B 1 84 ? 14.461 1.548 18.688 1 90.94 84 GLU B N 1
ATOM 5329 C CA . GLU B 1 84 ? 14.828 1.624 20.094 1 90.94 84 GLU B CA 1
ATOM 5330 C C . GLU B 1 84 ? 13.844 2.494 20.875 1 90.94 84 GLU B C 1
ATOM 5332 O O . GLU B 1 84 ? 13.281 3.443 20.328 1 90.94 84 GLU B O 1
ATOM 5337 N N . LYS B 1 85 ? 13.734 2.16 22.172 1 91.75 85 LYS B N 1
ATOM 5338 C CA . LYS B 1 85 ? 12.859 2.955 23.031 1 91.75 85 LYS B CA 1
ATOM 5339 C C . LYS B 1 85 ? 13.438 4.348 23.266 1 91.75 85 LYS B C 1
ATOM 5341 O O . LYS B 1 85 ? 14.656 4.52 23.328 1 91.75 85 LYS B O 1
ATOM 5346 N N . GLU B 1 86 ? 12.5 5.336 23.281 1 93.12 86 GLU B N 1
ATOM 5347 C CA . GLU B 1 86 ? 12.93 6.684 23.656 1 93.12 86 GLU B CA 1
ATOM 5348 C C . GLU B 1 86 ? 13.352 6.75 25.109 1 93.12 86 GLU B C 1
ATOM 5350 O O . GLU B 1 86 ? 12.859 5.984 25.938 1 93.12 86 GLU B O 1
ATOM 5355 N N . HIS B 1 87 ? 14.25 7.699 25.438 1 88 87 HIS B N 1
ATOM 5356 C CA . HIS B 1 87 ? 14.789 7.801 26.797 1 88 87 HIS B CA 1
ATOM 5357 C C . HIS B 1 87 ? 14.07 8.875 27.594 1 88 87 HIS B C 1
ATOM 5359 O O . HIS B 1 87 ? 13.609 9.875 27.031 1 88 87 HIS B O 1
ATOM 5365 N N . SER B 1 88 ? 14.023 8.586 28.984 1 90.62 88 SER B N 1
ATOM 5366 C CA . SER B 1 88 ? 13.492 9.57 29.922 1 90.62 88 SER B CA 1
ATOM 5367 C C . SER B 1 88 ? 12.062 9.969 29.547 1 90.62 88 SER B C 1
ATOM 5369 O O . SER B 1 88 ? 11.766 11.156 29.406 1 90.62 88 SER B O 1
ATOM 5371 N N . VAL B 1 89 ? 11.273 8.867 29.391 1 94.88 89 VAL B N 1
ATOM 5372 C CA . VAL B 1 89 ? 9.914 9.117 28.922 1 94.88 89 VAL B CA 1
ATOM 5373 C C . VAL B 1 89 ? 8.914 8.523 29.906 1 94.88 89 VAL B C 1
ATOM 5375 O O . VAL B 1 89 ? 9.273 7.707 30.75 1 94.88 89 VAL B O 1
ATOM 5378 N N . VAL B 1 90 ? 7.723 8.992 29.875 1 95.69 90 VAL B N 1
ATOM 5379 C CA . VAL B 1 90 ? 6.559 8.422 30.547 1 95.69 90 VAL B CA 1
ATOM 5380 C C . VAL B 1 90 ? 5.641 7.773 29.516 1 95.69 90 VAL B C 1
ATOM 5382 O O . VAL B 1 90 ? 5.203 8.43 28.562 1 95.69 90 VAL B O 1
ATOM 5385 N N . GLU B 1 91 ? 5.375 6.523 29.719 1 96.38 91 GLU B N 1
ATOM 5386 C CA . GLU B 1 91 ? 4.5 5.805 28.797 1 96.38 91 GLU B CA 1
ATOM 5387 C C . GLU B 1 91 ? 3.033 6.137 29.062 1 96.38 91 GLU B C 1
ATOM 5389 O O . GLU B 1 91 ? 2.621 6.293 30.219 1 96.38 91 GLU B O 1
ATOM 5394 N N . LEU B 1 92 ? 2.299 6.289 28.016 1 96.94 92 LEU B N 1
ATOM 5395 C CA . LEU B 1 92 ? 0.869 6.562 28.109 1 96.94 92 LEU B CA 1
ATOM 5396 C C . LEU B 1 92 ? 0.057 5.301 27.844 1 96.94 92 LEU B C 1
ATOM 5398 O O . LEU B 1 92 ? 0.458 4.457 27.031 1 96.94 92 LEU B O 1
ATOM 5402 N N . ASP B 1 93 ? -1.049 5.215 28.5 1 93.44 93 ASP B N 1
ATOM 5403 C CA . ASP B 1 93 ? -2.006 4.148 28.234 1 93.44 93 ASP B CA 1
ATOM 5404 C C . ASP B 1 93 ? -2.875 4.484 27.031 1 93.44 93 ASP B C 1
ATOM 5406 O O . ASP B 1 93 ? -3.893 5.168 27.156 1 93.44 93 ASP B O 1
ATOM 5410 N N . GLU B 1 94 ? -2.594 3.922 25.953 1 89.62 94 GLU B N 1
ATOM 5411 C CA . GLU B 1 94 ? -3.258 4.266 24.703 1 89.62 94 GLU B CA 1
ATOM 5412 C C . GLU B 1 94 ? -4.738 3.893 24.734 1 89.62 94 GLU B C 1
ATOM 5414 O O . GLU B 1 94 ? -5.566 4.555 24.109 1 89.62 94 GLU B O 1
ATOM 5419 N N . ASP B 1 95 ? -5.098 2.891 25.453 1 89.88 95 ASP B N 1
ATOM 5420 C CA . ASP B 1 95 ? -6.473 2.41 25.5 1 89.88 95 ASP B CA 1
ATOM 5421 C C . ASP B 1 95 ? -7.223 3.004 26.688 1 89.88 95 ASP B C 1
ATOM 5423 O O . ASP B 1 95 ? -8.414 2.746 26.875 1 89.88 95 ASP B O 1
ATOM 5427 N N . GLY B 1 96 ? -6.473 3.766 27.469 1 92.62 96 GLY B N 1
ATOM 5428 C CA . GLY B 1 96 ? -7.113 4.41 28.609 1 92.62 96 GLY B CA 1
ATOM 5429 C C . GLY B 1 96 ? -7.973 5.598 28.219 1 92.62 96 GLY B C 1
ATOM 5430 O O . GLY B 1 96 ? -8.062 5.941 27.031 1 92.62 96 GLY B O 1
ATOM 5431 N N . ARG B 1 97 ? -8.555 6.172 29.328 1 95.69 97 ARG B N 1
ATOM 5432 C CA . ARG B 1 97 ? -9.367 7.367 29.125 1 95.69 97 ARG B CA 1
ATOM 5433 C C . ARG B 1 97 ? -8.5 8.555 28.719 1 95.69 97 ARG B C 1
ATOM 5435 O O . ARG B 1 97 ? -7.395 8.727 29.234 1 95.69 97 ARG B O 1
ATOM 5442 N N . PRO B 1 98 ? -8.945 9.414 27.703 1 98.12 98 PRO B N 1
ATOM 5443 C CA . PRO B 1 98 ? -8.188 10.602 27.297 1 98.12 98 PRO B CA 1
ATOM 5444 C C . PRO B 1 98 ? -7.777 11.469 28.484 1 98.12 98 PRO B C 1
ATOM 5446 O O . PRO B 1 98 ? -6.664 12 28.516 1 98.12 98 PRO B O 1
ATOM 5449 N N . GLU B 1 99 ? -8.594 11.586 29.5 1 98.12 99 GLU B N 1
ATOM 5450 C CA . GLU B 1 99 ? -8.312 12.414 30.672 1 98.12 99 GLU B CA 1
ATOM 5451 C C . GLU B 1 99 ? -7.086 11.898 31.422 1 98.12 99 GLU B C 1
ATOM 5453 O O . GLU B 1 99 ? -6.309 12.688 31.953 1 98.12 99 GLU B O 1
ATOM 5458 N N . GLY B 1 100 ? -7.039 10.578 31.438 1 97.94 100 GLY B N 1
ATOM 5459 C CA . GLY B 1 100 ? -5.879 9.984 32.094 1 97.94 100 GLY B CA 1
ATOM 5460 C C . GLY B 1 100 ? -4.574 10.297 31.375 1 97.94 100 GLY B C 1
ATOM 5461 O O . GLY B 1 100 ? -3.562 10.578 32.031 1 97.94 100 GLY B O 1
ATOM 5462 N N . ARG B 1 101 ? -4.559 10.297 30.109 1 98.12 101 ARG B N 1
ATOM 5463 C CA . ARG B 1 101 ? -3.371 10.625 29.328 1 98.12 101 ARG B CA 1
ATOM 5464 C C . ARG B 1 101 ? -3.014 12.102 29.469 1 98.12 101 ARG B C 1
ATOM 5466 O O . ARG B 1 101 ? -1.836 12.461 29.531 1 98.12 101 ARG B O 1
ATOM 5473 N N . VAL B 1 102 ? -4.023 12.938 29.516 1 98.5 102 VAL B N 1
ATOM 5474 C CA . VAL B 1 102 ? -3.799 14.367 29.703 1 98.5 102 VAL B CA 1
ATOM 5475 C C . VAL B 1 102 ? -3.174 14.617 31.078 1 98.5 102 VAL B C 1
ATOM 5477 O O . VAL B 1 102 ? -2.281 15.461 31.203 1 98.5 102 VAL B O 1
ATOM 5480 N N . GLU B 1 103 ? -3.646 13.898 32.062 1 98.06 103 GLU B N 1
ATOM 5481 C CA . GLU B 1 103 ? -3.066 14.023 33.406 1 98.06 103 GLU B CA 1
ATOM 5482 C C . GLU B 1 103 ? -1.596 13.617 33.406 1 98.06 103 GLU B C 1
ATOM 5484 O O . GLU B 1 103 ? -0.769 14.266 34.031 1 98.06 103 GLU B O 1
ATOM 5489 N N . SER B 1 104 ? -1.327 12.523 32.688 1 97.25 104 SER B N 1
ATOM 5490 C CA . SER B 1 104 ? 0.062 12.102 32.562 1 97.25 104 SER B CA 1
ATOM 5491 C C . SER B 1 104 ? 0.913 13.172 31.906 1 97.25 104 SER B C 1
ATOM 5493 O O . SER B 1 104 ? 2.051 13.414 32.312 1 97.25 104 SER B O 1
ATOM 5495 N N . ALA B 1 105 ? 0.364 13.781 30.891 1 97.88 105 ALA B N 1
ATOM 5496 C CA . ALA B 1 105 ? 1.075 14.852 30.188 1 97.88 105 ALA B CA 1
ATOM 5497 C C . ALA B 1 105 ? 1.332 16.031 31.109 1 97.88 105 ALA B C 1
ATOM 5499 O O . ALA B 1 105 ? 2.412 16.625 31.094 1 97.88 105 ALA B O 1
ATOM 5500 N N . LEU B 1 106 ? 0.371 16.406 31.891 1 97.44 106 LEU B N 1
ATOM 5501 C CA . LEU B 1 106 ? 0.494 17.5 32.844 1 97.44 106 LEU B CA 1
ATOM 5502 C C . LEU B 1 106 ? 1.634 17.25 33.812 1 97.44 106 LEU B C 1
ATOM 5504 O O . LEU B 1 106 ? 2.4 18.156 34.125 1 97.44 106 LEU B O 1
ATOM 5508 N N . ASN B 1 107 ? 1.745 16.031 34.219 1 96.38 107 ASN B N 1
ATOM 5509 C CA . ASN B 1 107 ? 2.758 15.648 35.219 1 96.38 107 ASN B CA 1
ATOM 5510 C C . ASN B 1 107 ? 4.16 15.68 34.594 1 96.38 107 ASN B C 1
ATOM 5512 O O . ASN B 1 107 ? 5.152 15.719 35.344 1 96.38 107 ASN B O 1
ATOM 5516 N N . CYS B 1 108 ? 4.227 15.641 33.281 1 95.81 108 CYS B N 1
ATOM 5517 C CA . CYS B 1 108 ? 5.512 15.672 32.594 1 95.81 108 CYS B CA 1
ATOM 5518 C C . CYS B 1 108 ? 6.016 17.109 32.469 1 95.81 108 CYS B C 1
ATOM 5520 O O . CYS B 1 108 ? 7.191 17.328 32.156 1 95.81 108 CYS B O 1
ATOM 5522 N N . LEU B 1 109 ? 5.152 18.078 32.688 1 96.06 109 LEU B N 1
ATOM 5523 C CA . LEU B 1 109 ? 5.492 19.484 32.469 1 96.06 109 LEU B CA 1
ATOM 5524 C C . LEU B 1 109 ? 6.172 20.078 33.719 1 96.06 109 LEU B C 1
ATOM 5526 O O . LEU B 1 109 ? 5.977 19.594 34.812 1 96.06 109 LEU B O 1
ATOM 5530 N N . PRO B 1 110 ? 6.953 21.156 33.5 1 91.88 110 PRO B N 1
ATOM 5531 C CA . PRO B 1 110 ? 7.527 21.844 34.656 1 91.88 110 PRO B CA 1
ATOM 5532 C C . PRO B 1 110 ? 6.465 22.422 35.594 1 91.88 110 PRO B C 1
ATOM 5534 O O . PRO B 1 110 ? 5.332 22.672 35.156 1 91.88 110 PRO B O 1
ATOM 5537 N N . HIS B 1 111 ? 6.91 22.672 36.75 1 90.81 111 HIS B N 1
ATOM 5538 C CA . HIS B 1 111 ? 5.996 23.234 37.75 1 90.81 111 HIS B CA 1
ATOM 5539 C C . HIS B 1 111 ? 5.418 24.578 37.281 1 90.81 111 HIS B C 1
ATOM 5541 O O . HIS B 1 111 ? 6.137 25.406 36.719 1 90.81 111 HIS B O 1
ATOM 5547 N N . TYR B 1 112 ? 4.117 24.656 37.469 1 91.38 112 TYR B N 1
ATOM 5548 C CA . TYR B 1 112 ? 3.424 25.891 37.094 1 91.38 112 TYR B CA 1
ATOM 5549 C C . TYR B 1 112 ? 3.553 26.953 38.156 1 91.38 112 TYR B C 1
ATOM 5551 O O . TYR B 1 112 ? 3.209 26.703 39.344 1 91.38 112 TYR B O 1
ATOM 5559 N N . ASP B 1 113 ? 4.078 28.141 37.844 1 86.62 113 ASP B N 1
ATOM 5560 C CA . ASP B 1 113 ? 4.207 29.25 38.781 1 86.62 113 ASP B CA 1
ATOM 5561 C C . ASP B 1 113 ? 3.332 30.438 38.344 1 86.62 113 ASP B C 1
ATOM 5563 O O . ASP B 1 113 ? 3.717 31.219 37.469 1 86.62 113 ASP B O 1
ATOM 5567 N N . PRO B 1 114 ? 2.225 30.594 38.969 1 81.94 114 PRO B N 1
ATOM 5568 C CA . PRO B 1 114 ? 1.313 31.672 38.594 1 81.94 114 PRO B CA 1
ATOM 5569 C C . PRO B 1 114 ? 1.906 33.062 38.844 1 81.94 114 PRO B C 1
ATOM 5571 O O . PRO B 1 114 ? 1.507 34.031 38.188 1 81.94 114 PRO B O 1
ATOM 5574 N N . ALA B 1 115 ? 2.723 33.281 39.875 1 73.88 115 ALA B N 1
ATOM 5575 C CA . ALA B 1 115 ? 3.293 34.594 40.25 1 73.88 115 ALA B CA 1
ATOM 5576 C C . ALA B 1 115 ? 4.074 35.188 39.094 1 73.88 115 ALA B C 1
ATOM 5578 O O . ALA B 1 115 ? 4.109 36.406 38.906 1 73.88 115 ALA B O 1
ATOM 5579 N N . LYS B 1 116 ? 4.676 34.406 38.438 1 68.62 116 LYS B N 1
ATOM 5580 C CA . LYS B 1 116 ? 5.484 34.875 37.312 1 68.62 116 LYS B CA 1
ATOM 5581 C C . LYS B 1 116 ? 4.609 35.531 36.25 1 68.62 116 LYS B C 1
ATOM 5583 O O . LYS B 1 116 ? 5.035 36.5 35.594 1 68.62 116 LYS B O 1
ATOM 5588 N N . LEU B 1 117 ? 3.443 35.156 36.125 1 65.31 117 LEU B N 1
ATOM 5589 C CA . LEU B 1 117 ? 2.604 35.562 35 1 65.31 117 LEU B CA 1
ATOM 5590 C C . LEU B 1 117 ? 1.668 36.688 35.438 1 65.31 117 LEU B C 1
ATOM 5592 O O . LEU B 1 117 ? 1.47 37.656 34.688 1 65.31 117 LEU B O 1
ATOM 5596 N N . TRP B 1 118 ? 1.166 36.562 36.562 1 63.16 118 TRP B N 1
ATOM 5597 C CA . TRP B 1 118 ? 0.084 37.469 36.938 1 63.16 118 TRP B CA 1
ATOM 5598 C C . TRP B 1 118 ? 0.629 38.688 37.656 1 63.16 118 TRP B C 1
ATOM 5600 O O . TRP B 1 118 ? -0.06 39.719 37.75 1 63.16 118 TRP B O 1
ATOM 5610 N N . GLU B 1 119 ? 1.869 38.625 38 1 58.25 119 GLU B N 1
ATOM 5611 C CA . GLU B 1 119 ? 2.377 39.719 38.812 1 58.25 119 GLU B CA 1
ATOM 5612 C C . GLU B 1 119 ? 3.41 40.531 38.031 1 58.25 119 GLU B C 1
ATOM 5614 O O . GLU B 1 119 ? 3.742 41.656 38.406 1 58.25 119 GLU B O 1
ATOM 5619 N N . ASN B 1 120 ? 3.936 39.938 36.969 1 58.16 120 ASN B N 1
ATOM 5620 C CA . ASN B 1 120 ? 5.035 40.656 36.344 1 58.16 120 ASN B CA 1
ATOM 5621 C C . ASN B 1 120 ? 4.551 41.469 35.125 1 58.16 120 ASN B C 1
ATOM 5623 O O . ASN B 1 120 ? 4.328 40.906 34.062 1 58.16 120 ASN B O 1
ATOM 5627 N N . SER B 1 121 ? 4.129 42.781 35.344 1 54.25 121 SER B N 1
ATOM 5628 C CA . SER B 1 121 ? 3.633 43.75 34.344 1 54.25 121 SER B CA 1
ATOM 5629 C C . SER B 1 121 ? 4.688 44.031 33.281 1 54.25 121 SER B C 1
ATOM 5631 O O . SER B 1 121 ? 4.379 44.625 32.25 1 54.25 121 SER B O 1
ATOM 5633 N N . SER B 1 122 ? 5.934 43.906 33.5 1 53.66 122 SER B N 1
ATOM 5634 C CA . SER B 1 122 ? 6.973 44.375 32.594 1 53.66 122 SER B CA 1
ATOM 5635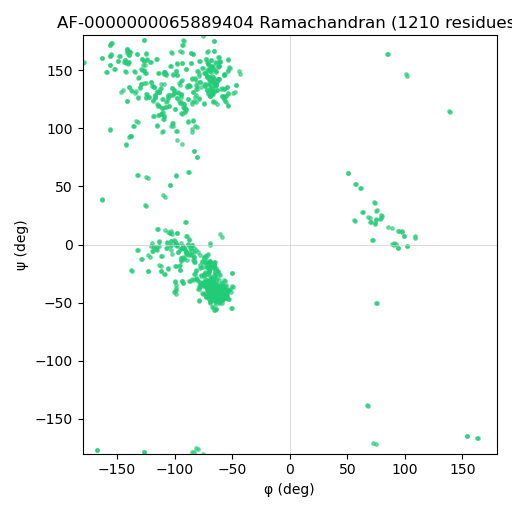 C C . SER B 1 122 ? 7.375 43.281 31.609 1 53.66 122 SER B C 1
ATOM 5637 O O . SER B 1 122 ? 8.336 43.406 30.859 1 53.66 122 SER B O 1
ATOM 5639 N N . ALA B 1 123 ? 6.465 42.344 31.5 1 61.28 123 ALA B N 1
ATOM 5640 C CA . ALA B 1 123 ? 6.922 41.156 30.812 1 61.28 123 ALA B CA 1
ATOM 5641 C C . ALA B 1 123 ? 6.691 41.25 29.312 1 61.28 123 ALA B C 1
ATOM 5643 O O . ALA B 1 123 ? 5.766 41.938 28.859 1 61.28 123 ALA B O 1
ATOM 5644 N N . THR B 1 124 ? 7.59 40.875 28.516 1 75.25 124 THR B N 1
ATOM 5645 C CA . THR B 1 124 ? 7.562 40.656 27.078 1 75.25 124 THR B CA 1
ATOM 5646 C C . THR B 1 124 ? 6.305 39.906 26.672 1 75.25 124 THR B C 1
ATOM 5648 O O . THR B 1 124 ? 5.672 39.25 27.5 1 75.25 124 THR B O 1
ATOM 5651 N N . PHE B 1 125 ? 5.793 40.125 25.516 1 88.62 125 PHE B N 1
ATOM 5652 C CA . PHE B 1 125 ? 4.602 39.469 24.984 1 88.62 125 PHE B CA 1
ATOM 5653 C C . PHE B 1 125 ? 4.691 37.969 25.156 1 88.62 125 PHE B C 1
ATOM 5655 O O . PHE B 1 125 ? 5.734 37.375 24.906 1 88.62 125 PHE B O 1
ATOM 5662 N N . ARG B 1 126 ? 3.631 37.406 25.688 1 88.19 126 ARG B N 1
ATOM 5663 C CA . ARG B 1 126 ? 3.488 35.969 25.781 1 88.19 126 ARG B CA 1
ATOM 5664 C C . ARG B 1 126 ? 2.045 35.531 25.531 1 88.19 126 ARG B C 1
ATOM 5666 O O . ARG B 1 126 ? 1.111 36.281 25.828 1 88.19 126 ARG B O 1
ATOM 5673 N N . TYR B 1 127 ? 1.864 34.406 25 1 92.88 127 TYR B N 1
ATOM 5674 C CA . TYR B 1 127 ? 0.531 33.844 24.828 1 92.88 127 TYR B CA 1
ATOM 5675 C C . TYR B 1 127 ? 0.023 33.25 26.141 1 92.88 127 TYR B C 1
ATOM 5677 O O . TYR B 1 127 ? 0.805 32.719 26.938 1 92.88 127 TYR B O 1
ATOM 5685 N N . TRP B 1 128 ? -1.286 33.375 26.344 1 93.38 128 TRP B N 1
ATOM 5686 C CA . TRP B 1 128 ? -1.904 32.594 27.422 1 93.38 128 TRP B CA 1
ATOM 5687 C C . TRP B 1 128 ? -1.861 31.094 27.109 1 93.38 128 TRP B C 1
ATOM 5689 O O . TRP B 1 128 ? -2.252 30.672 26.016 1 93.38 128 TRP B O 1
ATOM 5699 N N . LYS B 1 129 ? -1.377 30.391 28.109 1 95 129 LYS B N 1
ATOM 5700 C CA . LYS B 1 129 ? -1.316 28.938 27.953 1 95 129 LYS B CA 1
ATOM 5701 C C . LYS B 1 129 ? -2.551 28.266 28.562 1 95 129 LYS B C 1
ATOM 5703 O O . LYS B 1 129 ? -3.322 28.906 29.266 1 95 129 LYS B O 1
ATOM 5708 N N . ILE B 1 130 ? -2.697 27.016 28.219 1 97.81 130 ILE B N 1
ATOM 5709 C CA . ILE B 1 130 ? -3.805 26.219 28.719 1 97.81 130 ILE B CA 1
ATOM 5710 C C . ILE B 1 130 ? -3.803 26.25 30.25 1 97.81 130 ILE B C 1
ATOM 5712 O O . ILE B 1 130 ? -4.852 26.438 30.875 1 97.81 130 ILE B O 1
ATOM 5716 N N . ARG B 1 131 ? -2.682 26.141 30.875 1 96.5 131 ARG B N 1
ATOM 5717 C CA . ARG B 1 131 ? -2.605 26.094 32.312 1 96.5 131 ARG B CA 1
ATOM 5718 C C . ARG B 1 131 ? -2.93 27.469 32.938 1 96.5 131 ARG B C 1
ATOM 5720 O O . ARG B 1 131 ? -3.361 27.562 34.062 1 96.5 131 ARG B O 1
ATOM 5727 N N . ASP B 1 132 ? -2.709 28.531 32.188 1 95.5 132 ASP B N 1
ATOM 5728 C CA . ASP B 1 132 ? -3.121 29.859 32.656 1 95.5 132 ASP B CA 1
ATOM 5729 C C . ASP B 1 132 ? -4.641 29.938 32.781 1 95.5 132 ASP B C 1
ATOM 5731 O O . ASP B 1 132 ? -5.156 30.469 33.781 1 95.5 132 ASP B O 1
ATOM 5735 N N . TYR B 1 133 ? -5.348 29.5 31.812 1 96.31 133 TYR B N 1
ATOM 5736 C CA . TYR B 1 133 ? -6.805 29.484 31.875 1 96.31 133 TYR B CA 1
ATOM 5737 C C . TYR B 1 133 ? -7.297 28.594 33 1 96.31 133 TYR B C 1
ATOM 5739 O O . TYR B 1 133 ? -8.195 29 33.75 1 96.31 133 TYR B O 1
ATOM 5747 N N . ALA B 1 134 ? -6.723 27.406 33.094 1 95.88 134 ALA B N 1
ATOM 5748 C CA . ALA B 1 134 ? -7.121 26.484 34.125 1 95.88 134 ALA B CA 1
ATOM 5749 C C . ALA B 1 134 ? -6.941 27.109 35.5 1 95.88 134 ALA B C 1
ATOM 5751 O O . ALA B 1 134 ? -7.801 26.969 36.375 1 95.88 134 ALA B O 1
ATOM 5752 N N . TYR B 1 135 ? -5.832 27.734 35.719 1 94.56 135 TYR B N 1
ATOM 5753 C CA . TYR B 1 135 ? -5.57 28.406 36.969 1 94.56 135 TYR B CA 1
ATOM 5754 C C . TYR B 1 135 ? -6.602 29.5 37.25 1 94.56 135 TYR B C 1
ATOM 5756 O O . TYR B 1 135 ? -7.117 29.625 38.344 1 94.56 135 TYR B O 1
ATOM 5764 N N . ALA B 1 136 ? -6.867 30.297 36.219 1 95.44 136 ALA B N 1
ATOM 5765 C CA . ALA B 1 136 ? -7.832 31.391 36.344 1 95.44 136 ALA B CA 1
ATOM 5766 C C . ALA B 1 136 ? -9.211 30.859 36.719 1 95.44 136 ALA B C 1
ATOM 5768 O O . ALA B 1 136 ? -9.93 31.469 37.5 1 95.44 136 ALA B O 1
ATOM 5769 N N . TYR B 1 137 ? -9.625 29.75 36.188 1 97.19 137 TYR B N 1
ATOM 5770 C CA . TYR B 1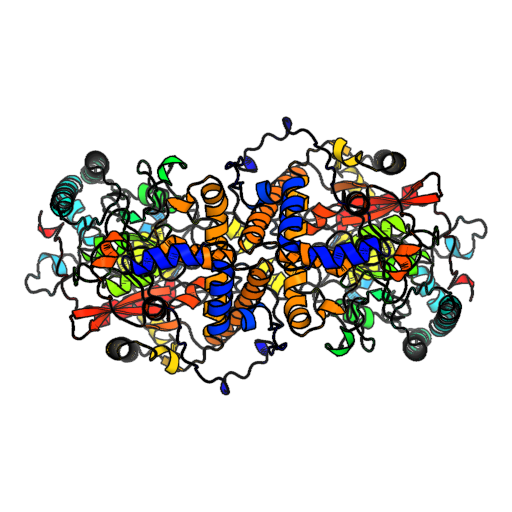 137 ? -10.906 29.125 36.5 1 97.19 137 TYR B CA 1
ATOM 5771 C C . TYR B 1 137 ? -10.922 28.594 37.906 1 97.19 137 TYR B C 1
ATOM 5773 O O . TYR B 1 137 ? -11.898 28.781 38.656 1 97.19 137 TYR B O 1
ATOM 5781 N N . GLN B 1 138 ? -9.859 27.953 38.25 1 94.88 138 GLN B N 1
ATOM 5782 C CA . GLN B 1 138 ? -9.766 27.328 39.562 1 94.88 138 GLN B CA 1
ATOM 5783 C C . GLN B 1 138 ? -9.742 28.375 40.656 1 94.88 138 GLN B C 1
ATOM 5785 O O . GLN B 1 138 ? -10.281 28.156 41.75 1 94.88 138 GLN B O 1
ATOM 5790 N N . SER B 1 139 ? -9.102 29.484 40.375 1 93.06 139 SER B N 1
ATOM 5791 C CA . SER B 1 139 ? -8.992 30.562 41.375 1 93.06 139 SER B CA 1
ATOM 5792 C C . SER B 1 139 ? -10.211 31.484 41.312 1 93.06 139 SER B C 1
ATOM 5794 O O . SER B 1 139 ? -10.25 32.5 42 1 93.06 139 SER B O 1
ATOM 5796 N N . ARG B 1 140 ? -11.109 31.25 40.406 1 93.81 140 ARG B N 1
ATOM 5797 C CA . ARG B 1 140 ? -12.391 31.938 40.281 1 93.81 140 ARG B CA 1
ATOM 5798 C C . ARG B 1 140 ? -12.18 33.375 39.844 1 93.81 140 ARG B C 1
ATOM 5800 O O . ARG B 1 140 ? -12.984 34.25 40.188 1 93.81 140 ARG B O 1
ATOM 5807 N N . LYS B 1 141 ? -11.07 33.562 39.25 1 92.5 141 LYS B N 1
ATOM 5808 C CA . LYS B 1 141 ? -10.859 34.875 38.688 1 92.5 141 LYS B CA 1
ATOM 5809 C C . LYS B 1 141 ? -11.812 35.125 37.5 1 92.5 141 LYS B C 1
ATOM 5811 O O . LYS B 1 141 ? -12.281 36.25 37.312 1 92.5 141 LYS B O 1
ATOM 5816 N N . VAL B 1 142 ? -11.945 34.125 36.75 1 96.5 142 VAL B N 1
ATOM 5817 C CA . VAL B 1 142 ? -12.898 34.094 35.656 1 96.5 142 VAL B CA 1
ATOM 5818 C C . VAL B 1 142 ? -13.562 32.75 35.562 1 96.5 142 VAL B C 1
ATOM 5820 O O . VAL B 1 142 ? -13.141 31.797 36.219 1 96.5 142 VAL B O 1
ATOM 5823 N N . THR B 1 143 ? -14.633 32.656 34.812 1 97.88 143 THR B N 1
ATOM 5824 C CA . THR B 1 143 ? -15.281 31.391 34.5 1 97.88 143 THR B CA 1
ATOM 5825 C C . THR B 1 143 ? -15.211 31.094 33 1 97.88 143 THR B C 1
ATOM 5827 O O . THR B 1 143 ? -15.023 32 32.188 1 97.88 143 THR B O 1
ATOM 5830 N N . PRO B 1 144 ? -15.375 29.859 32.656 1 98.5 144 PRO B N 1
ATOM 5831 C CA . PRO B 1 144 ? -15.43 29.547 31.219 1 98.5 144 PRO B CA 1
ATOM 5832 C C . PRO B 1 144 ? -16.5 30.328 30.469 1 98.5 144 PRO B C 1
ATOM 5834 O O . PRO B 1 144 ? -16.297 30.75 29.328 1 98.5 144 PRO B O 1
ATOM 5837 N N . SER B 1 145 ? -17.641 30.609 31.094 1 98.5 145 SER B N 1
ATOM 5838 C CA . SER B 1 145 ? -18.719 31.359 30.469 1 98.5 145 SER B CA 1
ATOM 5839 C C . SER B 1 145 ? -18.297 32.812 30.203 1 98.5 145 SER B C 1
ATOM 5841 O O . SER B 1 145 ? -18.625 33.375 29.172 1 98.5 145 SER B O 1
ATOM 5843 N N . MET B 1 146 ? -17.578 33.375 31.156 1 98.12 146 MET B N 1
ATOM 5844 C CA . MET B 1 146 ? -17.078 34.719 30.953 1 98.12 146 MET B CA 1
ATOM 5845 C C . MET B 1 146 ? -16.125 34.781 29.766 1 98.12 146 MET B C 1
ATOM 5847 O O . MET B 1 146 ? -16.234 35.688 28.938 1 98.12 146 MET B O 1
ATOM 5851 N N . VAL B 1 147 ? -15.242 33.875 29.75 1 98 147 VAL B N 1
ATOM 5852 C CA . VAL B 1 147 ? -14.266 33.812 28.672 1 98 147 VAL B CA 1
ATOM 5853 C C . VAL B 1 147 ? -14.992 33.594 27.344 1 98 147 VAL B C 1
ATOM 5855 O O . VAL B 1 147 ? -14.633 34.188 26.328 1 98 147 VAL B O 1
ATOM 5858 N N . ALA B 1 148 ? -15.992 32.719 27.312 1 98.06 148 ALA B N 1
ATOM 5859 C CA . ALA B 1 148 ? -16.766 32.438 26.094 1 98.06 148 ALA B CA 1
ATOM 5860 C C . ALA B 1 148 ? -17.391 33.719 25.547 1 98.06 148 ALA B C 1
ATOM 5862 O O . ALA B 1 148 ? -17.359 33.969 24.344 1 98.06 148 ALA B O 1
ATOM 5863 N N . GLU B 1 149 ? -17.938 34.5 26.406 1 97.25 149 GLU B N 1
ATOM 5864 C CA . GLU B 1 149 ? -18.562 35.75 25.953 1 97.25 149 GLU B CA 1
ATOM 5865 C C . GLU B 1 149 ? -17.547 36.688 25.328 1 97.25 149 GLU B C 1
ATOM 5867 O O . GLU B 1 149 ? -17.844 37.375 24.359 1 97.25 149 GLU B O 1
ATOM 5872 N N . SER B 1 150 ? -16.406 36.75 25.953 1 96.12 150 SER B N 1
ATOM 5873 C CA . SER B 1 150 ? -15.328 37.562 25.375 1 96.12 150 SER B CA 1
ATOM 5874 C C . SER B 1 150 ? -14.953 37.094 23.984 1 96.12 150 SER B C 1
ATOM 5876 O O . SER B 1 150 ? -14.82 37.875 23.047 1 96.12 150 SER B O 1
ATOM 5878 N N . ILE B 1 151 ? -14.781 35.844 23.828 1 96.25 151 ILE B N 1
ATOM 5879 C CA . ILE B 1 151 ? -14.383 35.25 22.562 1 96.25 151 ILE B CA 1
ATOM 5880 C C . ILE B 1 151 ? -15.469 35.469 21.516 1 96.25 151 ILE B C 1
ATOM 5882 O O . ILE B 1 151 ? -15.18 35.844 20.375 1 96.25 151 ILE B O 1
ATOM 5886 N N . ILE B 1 152 ? -16.734 35.25 21.891 1 96.31 152 ILE B N 1
ATOM 5887 C CA . ILE B 1 152 ? -17.859 35.438 20.984 1 96.31 152 ILE B CA 1
ATOM 5888 C C . ILE B 1 152 ? -17.891 36.875 20.5 1 96.31 152 ILE B C 1
ATOM 5890 O O . ILE B 1 152 ? -18.047 37.125 19.297 1 96.31 152 ILE B O 1
ATOM 5894 N N . SER B 1 153 ? -17.641 37.781 21.391 1 94 153 SER B N 1
ATOM 5895 C CA . SER B 1 153 ? -17.625 39.188 21.031 1 94 153 SER B CA 1
ATOM 5896 C C . SER B 1 153 ? -16.5 39.5 20.047 1 94 153 SER B C 1
ATOM 5898 O O . SER B 1 153 ? -16.703 40.25 19.062 1 94 153 SER B O 1
ATOM 5900 N N . MET B 1 154 ? -15.383 38.969 20.344 1 92.06 154 MET B N 1
ATOM 5901 C CA . MET B 1 154 ? -14.219 39.188 19.484 1 92.06 154 MET B CA 1
ATOM 5902 C C . MET B 1 154 ? -14.438 38.594 18.094 1 92.06 154 MET B C 1
ATOM 5904 O O . MET B 1 154 ? -14.062 39.188 17.094 1 92.06 154 MET B O 1
ATOM 5908 N N . ILE B 1 155 ? -15.016 37.406 18 1 91.62 155 ILE B N 1
ATOM 5909 C CA . ILE B 1 155 ? -15.281 36.75 16.719 1 91.62 155 ILE B CA 1
ATOM 5910 C C . ILE B 1 155 ? -16.312 37.531 15.93 1 91.62 155 ILE B C 1
ATOM 5912 O O . ILE B 1 155 ? -16.172 37.719 14.711 1 91.62 155 ILE B O 1
ATOM 5916 N N . GLU B 1 156 ? -17.297 37.969 16.531 1 87.81 156 GLU B N 1
ATOM 5917 C CA . GLU B 1 156 ? -18.359 38.719 15.875 1 87.81 156 GLU B CA 1
ATOM 5918 C C . GLU B 1 156 ? -17.844 40.094 15.375 1 87.81 156 GLU B C 1
ATOM 5920 O O . GLU B 1 156 ? -18.281 40.562 14.328 1 87.81 156 GLU B O 1
ATOM 5925 N N . GLU B 1 157 ? -16.922 40.625 16.031 1 79.5 157 GLU B N 1
ATOM 5926 C CA . GLU B 1 157 ? -16.328 41.875 15.609 1 79.5 157 GLU B CA 1
ATOM 5927 C C . GLU B 1 157 ? -15.438 41.688 14.383 1 79.5 157 GLU B C 1
ATOM 5929 O O . GLU B 1 157 ? -15.344 42.562 13.531 1 79.5 157 GLU B O 1
ATOM 5934 N N . ASN B 1 158 ? -14.758 40.594 14.266 1 73 158 ASN B N 1
ATOM 5935 C CA . ASN B 1 158 ? -13.898 40.25 13.141 1 73 158 ASN B CA 1
ATOM 5936 C C . ASN B 1 158 ? -14.703 39.969 11.883 1 73 158 ASN B C 1
ATOM 5938 O O . ASN B 1 158 ? -14.203 40.125 10.766 1 73 158 ASN B O 1
ATOM 5942 N N . GLY B 1 159 ? -15.773 39.375 11.953 1 63.5 159 GLY B N 1
ATOM 5943 C CA . GLY B 1 159 ? -16.594 38.938 10.836 1 63.5 159 GLY B CA 1
ATOM 5944 C C . GLY B 1 159 ? -17.062 40.094 9.969 1 63.5 159 GLY B C 1
ATOM 5945 O O . GLY B 1 159 ? -17.656 39.906 8.914 1 63.5 159 GLY B O 1
ATOM 5946 N N . ILE B 1 160 ? -16.531 41.219 10.227 1 60.84 160 ILE B N 1
ATOM 5947 C CA . ILE B 1 160 ? -17.125 42.344 9.562 1 60.84 160 ILE B CA 1
ATOM 5948 C C . ILE B 1 160 ? -16.188 42.875 8.477 1 60.84 160 ILE B C 1
ATOM 5950 O O . ILE B 1 160 ? -16.562 43.719 7.656 1 60.84 160 ILE B O 1
ATOM 5954 N N . ASP B 1 161 ? -15.242 42.062 8.234 1 66.25 161 ASP B N 1
ATOM 5955 C CA . ASP B 1 161 ? -14.242 42.594 7.301 1 66.25 161 ASP B CA 1
ATOM 5956 C C . ASP B 1 161 ? -14.734 42.469 5.859 1 66.25 161 ASP B C 1
ATOM 5958 O O . ASP B 1 161 ? -15.484 41.562 5.516 1 66.25 161 ASP B O 1
ATOM 5962 N N . LYS B 1 162 ? -14.5 43.469 5.016 1 64.62 162 LYS B N 1
ATOM 5963 C CA . LYS B 1 162 ? -14.703 43.531 3.568 1 64.62 162 LYS B CA 1
ATOM 5964 C C . LYS B 1 162 ? -13.391 43.781 2.844 1 64.62 162 LYS B C 1
ATOM 5966 O O . LYS B 1 162 ? -12.82 44.875 2.969 1 64.62 162 LYS B O 1
ATOM 5971 N N . PRO B 1 163 ? -12.922 42.906 2.184 1 67.44 163 PRO B N 1
ATOM 5972 C CA . PRO B 1 163 ? -13.43 41.562 1.934 1 67.44 163 PRO B CA 1
ATOM 5973 C C . PRO B 1 163 ? -13.336 40.656 3.164 1 67.44 163 PRO B C 1
ATOM 5975 O O . PRO B 1 163 ? -12.594 40.969 4.102 1 67.44 163 PRO B O 1
ATOM 5978 N N . PRO B 1 164 ? -14.078 39.594 2.904 1 77.12 164 PRO B N 1
ATOM 5979 C CA . PRO B 1 164 ? -14.094 38.719 4.09 1 77.12 164 PRO B CA 1
ATOM 5980 C C . PRO B 1 164 ? -12.734 38.094 4.387 1 77.12 164 PRO B C 1
ATOM 5982 O O . PRO B 1 164 ? -12.016 37.719 3.461 1 77.12 164 PRO B O 1
ATOM 5985 N N . THR B 1 165 ? -12.266 38.094 5.562 1 82.81 165 THR B N 1
ATOM 5986 C CA . THR B 1 165 ? -11.055 37.438 6.043 1 82.81 165 THR B CA 1
ATOM 5987 C C . THR B 1 165 ? -11.375 36.531 7.215 1 82.81 165 THR B C 1
ATOM 5989 O O . THR B 1 165 ? -10.773 36.656 8.289 1 82.81 165 THR B O 1
ATOM 5992 N N . PRO B 1 166 ? -12.289 35.562 6.93 1 87 166 PRO B N 1
ATOM 5993 C CA . PRO B 1 166 ? -12.781 34.812 8.078 1 87 166 PRO B CA 1
ATOM 5994 C C . PRO B 1 166 ? -11.75 33.812 8.617 1 87 166 PRO B C 1
ATOM 5996 O O . PRO B 1 166 ? -11.062 33.156 7.84 1 87 166 PRO B O 1
ATOM 5999 N N . LEU B 1 167 ? -11.664 33.75 9.898 1 93.94 167 LEU B N 1
ATOM 6000 C CA . LEU B 1 167 ? -10.93 32.688 10.586 1 93.94 167 LEU B CA 1
ATOM 6001 C C . LEU B 1 167 ? -11.766 31.422 10.672 1 93.94 167 LEU B C 1
ATOM 6003 O O . LEU B 1 167 ? -11.219 30.312 10.688 1 93.94 167 LEU B O 1
ATOM 6007 N N . LEU B 1 168 ? -13.086 31.594 10.719 1 95.88 168 LEU B N 1
ATOM 6008 C CA . LEU B 1 168 ? -14 30.469 10.883 1 95.88 168 LEU B CA 1
ATOM 6009 C C . LEU B 1 168 ? -14.969 30.375 9.703 1 95.88 168 LEU B C 1
ATOM 6011 O O . LEU B 1 168 ? -15.445 31.406 9.211 1 95.88 168 LEU B O 1
ATOM 6015 N N . LEU B 1 169 ? -15.219 29.141 9.273 1 96.25 169 LEU B N 1
ATOM 6016 C CA . LEU B 1 169 ? -16.219 28.891 8.242 1 96.25 169 LEU B CA 1
ATOM 6017 C C . LEU B 1 169 ? -17.578 28.578 8.875 1 96.25 169 LEU B C 1
ATOM 6019 O O . LEU B 1 169 ? -18.609 28.797 8.25 1 96.25 169 LEU B O 1
ATOM 6023 N N . SER B 1 170 ? -17.562 27.953 10 1 96.69 170 SER B N 1
ATOM 6024 C CA . SER B 1 170 ? -18.766 27.656 10.773 1 96.69 170 SER B CA 1
ATOM 6025 C C . SER B 1 170 ? -18.594 28.047 12.242 1 96.69 170 SER B C 1
ATOM 6027 O O . SER B 1 170 ? -17.578 27.734 12.852 1 96.69 170 SER B O 1
ATOM 6029 N N . PHE B 1 171 ? -19.5 28.844 12.766 1 96.06 171 PHE B N 1
ATOM 6030 C CA . PHE B 1 171 ? -19.516 29.344 14.133 1 96.06 171 PHE B CA 1
ATOM 6031 C C . PHE B 1 171 ? -20.938 29.469 14.656 1 96.06 171 PHE B C 1
ATOM 6033 O O . PHE B 1 171 ? -21.812 29.953 13.938 1 96.06 171 PHE B O 1
ATOM 6040 N N . ASP B 1 172 ? -21.172 28.984 15.844 1 97 172 ASP B N 1
ATOM 6041 C CA . ASP B 1 172 ? -22.453 29.109 16.516 1 97 172 ASP B CA 1
ATOM 6042 C C . ASP B 1 172 ? -22.281 29.562 17.969 1 97 172 ASP B C 1
ATOM 6044 O O . ASP B 1 172 ? -21.922 28.75 18.828 1 97 172 ASP B O 1
ATOM 6048 N N . ALA B 1 173 ? -22.609 30.781 18.234 1 97.31 173 ALA B N 1
ATOM 6049 C CA . ALA B 1 173 ? -22.422 31.359 19.562 1 97.31 173 ALA B CA 1
ATOM 6050 C C . ALA B 1 173 ? -23.219 30.594 20.625 1 97.31 173 ALA B C 1
ATOM 6052 O O . ALA B 1 173 ? -22.75 30.438 21.75 1 97.31 173 ALA B O 1
ATOM 6053 N N . ALA B 1 174 ? -24.406 30.172 20.281 1 98.12 174 ALA B N 1
ATOM 6054 C CA . ALA B 1 174 ? -25.25 29.453 21.234 1 98.12 174 ALA B CA 1
ATOM 6055 C C . ALA B 1 174 ? -24.594 28.125 21.656 1 98.12 174 ALA B C 1
ATOM 6057 O O . ALA B 1 174 ? -24.672 27.734 22.828 1 98.12 174 ALA B O 1
ATOM 6058 N N . GLU B 1 175 ? -24.016 27.484 20.688 1 97.81 175 GLU B N 1
ATOM 6059 C CA . GLU B 1 175 ? -23.328 26.234 20.984 1 97.81 175 GLU B CA 1
ATOM 6060 C C . GLU B 1 175 ? -22.109 26.469 21.891 1 97.81 175 GLU B C 1
ATOM 6062 O O . GLU B 1 175 ? -21.797 25.625 22.734 1 97.81 175 GLU B O 1
ATOM 6067 N N . VAL B 1 176 ? -21.375 27.516 21.656 1 98.31 176 VAL B N 1
ATOM 6068 C CA . VAL B 1 176 ? -20.219 27.859 22.469 1 98.31 176 VAL B CA 1
ATOM 6069 C C . VAL B 1 176 ? -20.672 28.172 23.906 1 98.31 176 VAL B C 1
ATOM 6071 O O . VAL B 1 176 ? -20.062 27.703 24.859 1 98.31 176 VAL B O 1
ATOM 6074 N N . ARG B 1 177 ? -21.734 28.938 24.078 1 98.56 177 ARG B N 1
ATOM 6075 C CA . ARG B 1 177 ? -22.281 29.281 25.375 1 98.56 177 ARG B CA 1
ATOM 6076 C C . ARG B 1 177 ? -22.719 28.016 26.141 1 98.56 177 ARG B C 1
ATOM 6078 O O . ARG B 1 177 ? -22.484 27.906 27.344 1 98.56 177 ARG B O 1
ATOM 6085 N N . LYS B 1 178 ? -23.375 27.172 25.391 1 98.62 178 LYS B N 1
ATOM 6086 C CA . LYS B 1 178 ? -23.859 25.938 26 1 98.62 178 LYS B CA 1
ATOM 6087 C C . LYS B 1 178 ? -22.688 25.125 26.562 1 98.62 178 LYS B C 1
ATOM 6089 O O . LYS B 1 178 ? -22.75 24.656 27.703 1 98.62 178 LYS B O 1
ATOM 6094 N N . GLN B 1 179 ? -21.625 24.938 25.797 1 98.69 179 GLN B N 1
ATOM 6095 C CA . GLN B 1 179 ? -20.453 24.203 26.234 1 98.69 179 GLN B CA 1
ATOM 6096 C C . GLN B 1 179 ? -19.781 24.875 27.438 1 98.69 179 GLN B C 1
ATOM 6098 O O . GLN B 1 179 ? -19.375 24.219 28.391 1 98.69 179 GLN B O 1
ATOM 6103 N N . ALA B 1 180 ? -19.656 26.156 27.344 1 98.75 180 ALA B N 1
ATOM 6104 C CA . ALA B 1 180 ? -19 26.938 28.391 1 98.75 180 ALA B CA 1
ATOM 6105 C C . ALA B 1 180 ? -19.781 26.875 29.688 1 98.75 180 ALA B C 1
ATOM 6107 O O . ALA B 1 180 ? -19.188 26.828 30.781 1 98.75 180 ALA B O 1
ATOM 6108 N N . ALA B 1 181 ? -21.109 26.906 29.594 1 98.75 181 ALA B N 1
ATOM 6109 C CA . ALA B 1 181 ? -21.953 26.812 30.781 1 98.75 181 ALA B CA 1
ATOM 6110 C C . ALA B 1 181 ? -21.734 25.469 31.5 1 98.75 181 ALA B C 1
ATOM 6112 O O . ALA B 1 181 ? -21.688 25.422 32.719 1 98.75 181 ALA B O 1
ATOM 6113 N N . ALA B 1 182 ? -21.688 24.453 30.719 1 98.69 182 ALA B N 1
ATOM 6114 C CA . ALA B 1 182 ? -21.438 23.141 31.297 1 98.69 182 ALA B CA 1
ATOM 6115 C C . ALA B 1 182 ? -20.094 23.094 32.031 1 98.69 182 ALA B C 1
ATOM 6117 O O . ALA B 1 182 ? -19.984 22.531 33.125 1 98.69 182 ALA B O 1
ATOM 6118 N N . SER B 1 183 ? -19.062 23.625 31.438 1 98.75 183 SER B N 1
ATOM 6119 C CA . SER B 1 183 ? -17.734 23.688 32.062 1 98.75 183 SER B CA 1
ATOM 6120 C C . SER B 1 183 ? -17.766 24.531 33.312 1 98.75 183 SER B C 1
ATOM 6122 O O . SER B 1 183 ? -17.156 24.156 34.344 1 98.75 183 SER B O 1
ATOM 6124 N N . THR B 1 184 ? -18.438 25.641 33.219 1 98.69 184 THR B N 1
ATOM 6125 C CA . THR B 1 184 ? -18.562 26.516 34.375 1 98.69 184 THR B CA 1
ATOM 6126 C C . THR B 1 184 ? -19.172 25.766 35.562 1 98.69 184 THR B C 1
ATOM 6128 O O . THR B 1 184 ? -18.688 25.891 36.688 1 98.69 184 THR B O 1
ATOM 6131 N N . GLN B 1 185 ? -20.188 25.062 35.281 1 98.5 185 GLN B N 1
ATOM 6132 C CA . GLN B 1 185 ? -20.828 24.281 36.312 1 98.5 185 GLN B CA 1
ATOM 6133 C C . GLN B 1 185 ? -19.859 23.281 36.938 1 98.5 185 GLN B C 1
ATOM 6135 O O . GLN B 1 185 ? -19.891 23.047 38.156 1 98.5 185 GLN B O 1
ATOM 6140 N N . ARG B 1 186 ? -19.031 22.688 36.125 1 98.44 186 ARG B N 1
ATOM 6141 C CA . ARG B 1 186 ? -18.062 21.734 36.656 1 98.44 186 ARG B CA 1
ATOM 6142 C C . ARG B 1 186 ? -17.047 22.406 37.562 1 98.44 186 ARG B C 1
ATOM 6144 O O . ARG B 1 186 ? -16.656 21.859 38.594 1 98.44 186 ARG B O 1
ATOM 6151 N N . PHE B 1 187 ? -16.594 23.562 37.219 1 97.75 187 PHE B N 1
ATOM 6152 C CA . PHE B 1 187 ? -15.664 24.297 38.062 1 97.75 187 PHE B CA 1
ATOM 6153 C C . PHE B 1 187 ? -16.328 24.75 39.344 1 97.75 187 PHE B C 1
ATOM 6155 O O . PHE B 1 187 ? -15.711 24.719 40.406 1 97.75 187 PHE B O 1
ATOM 6162 N N . GLU B 1 188 ? -17.547 25.172 39.25 1 96.81 188 GLU B N 1
ATOM 6163 C CA . GLU B 1 188 ? -18.281 25.594 40.438 1 96.81 188 GLU B CA 1
ATOM 6164 C C . GLU B 1 188 ? -18.453 24.422 41.406 1 96.81 188 GLU B C 1
ATOM 6166 O O . GLU B 1 188 ? -18.438 24.625 42.625 1 96.81 188 GLU B O 1
ATOM 6171 N N . SER B 1 189 ? -18.594 23.312 40.875 1 96.69 189 SER B N 1
ATOM 6172 C CA . SER B 1 189 ? -18.797 22.125 41.719 1 96.69 189 SER B CA 1
ATOM 6173 C C . SER B 1 189 ? -17.453 21.531 42.125 1 96.69 189 SER B C 1
ATOM 6175 O O . SER B 1 189 ? -17.422 20.531 42.844 1 96.69 189 SER B O 1
ATOM 6177 N N . GLY B 1 190 ? -16.391 22.031 41.594 1 95.19 190 GLY B N 1
ATOM 6178 C CA . GLY B 1 190 ? -15.062 21.594 41.969 1 95.19 190 GLY B CA 1
ATOM 6179 C C . GLY B 1 190 ? -14.656 20.281 41.312 1 95.19 190 GLY B C 1
ATOM 6180 O O . GLY B 1 190 ? -13.82 19.547 41.844 1 95.19 190 GLY B O 1
ATOM 6181 N N . ASN B 1 191 ? -15.297 20.016 40.125 1 96.12 191 ASN B N 1
ATOM 6182 C CA . ASN B 1 191 ? -15.031 18.734 39.5 1 96.12 191 ASN B CA 1
ATOM 6183 C C . ASN B 1 191 ? -14.719 18.922 38 1 96.12 191 ASN B C 1
ATOM 6185 O O . ASN B 1 191 ? -15.406 18.344 37.156 1 96.12 191 ASN B O 1
ATOM 6189 N N . PRO B 1 192 ? -13.68 19.688 37.719 1 97.94 192 PRO B N 1
ATOM 6190 C CA . PRO B 1 192 ? -13.297 19.75 36.312 1 97.94 192 PRO B CA 1
ATOM 6191 C C . PRO B 1 192 ? -12.867 18.391 35.781 1 97.94 192 PRO B C 1
ATOM 6193 O O . PRO B 1 192 ? -12.32 17.562 36.5 1 97.94 192 PRO B O 1
ATOM 6196 N N . LEU B 1 193 ? -13.008 18.156 34.469 1 98.38 193 LEU B N 1
ATOM 6197 C CA . LEU B 1 193 ? -12.75 16.875 33.875 1 98.38 193 LEU B CA 1
ATOM 6198 C C . LEU B 1 193 ? -11.25 16.641 33.688 1 98.38 193 LEU B C 1
ATOM 6200 O O . LEU B 1 193 ? -10.781 15.508 33.719 1 98.38 193 LEU B O 1
ATOM 6204 N N . SER B 1 194 ? -10.539 17.656 33.375 1 98.5 194 SER B N 1
ATOM 6205 C CA . SER B 1 194 ? -9.102 17.641 33.125 1 98.5 194 SER B CA 1
ATOM 6206 C C . SER B 1 194 ? -8.539 19.062 33.094 1 98.5 194 SER B C 1
ATOM 6208 O O . SER B 1 194 ? -9.289 20.031 33.25 1 98.5 194 SER B O 1
ATOM 6210 N N . ILE B 1 195 ? -7.258 19.172 32.812 1 98.44 195 ILE B N 1
ATOM 6211 C CA . ILE B 1 195 ? -6.621 20.469 32.688 1 98.44 195 ILE B CA 1
ATOM 6212 C C . ILE B 1 195 ? -7.133 21.172 31.422 1 98.44 195 ILE B C 1
ATOM 6214 O O . ILE B 1 195 ? -6.969 22.375 31.266 1 98.44 195 ILE B O 1
ATOM 6218 N N . LEU B 1 196 ? -7.816 20.406 30.484 1 98.81 196 LEU B N 1
ATOM 6219 C CA . LEU B 1 196 ? -8.328 20.953 29.234 1 98.81 196 LEU B CA 1
ATOM 6220 C C . LEU B 1 196 ? -9.773 21.422 29.406 1 98.81 196 LEU B C 1
ATOM 6222 O O . LEU B 1 196 ? -10.352 22 28.484 1 98.81 196 LEU B O 1
ATOM 6226 N N . ASP B 1 197 ? -10.359 21.219 30.594 1 98.75 197 ASP B N 1
ATOM 6227 C CA . ASP B 1 197 ? -11.742 21.641 30.812 1 98.75 197 ASP B CA 1
ATOM 6228 C C . ASP B 1 197 ? -11.883 23.156 30.688 1 98.75 197 ASP B C 1
ATOM 6230 O O . ASP B 1 197 ? -11.18 23.906 31.375 1 98.75 197 ASP B O 1
ATOM 6234 N N . GLY B 1 198 ? -12.711 23.562 29.781 1 98.62 198 GLY B N 1
ATOM 6235 C CA . GLY B 1 198 ? -12.961 24.984 29.609 1 98.62 198 GLY B CA 1
ATOM 6236 C C . GLY B 1 198 ? -12.016 25.641 28.609 1 98.62 198 GLY B C 1
ATOM 6237 O O . GLY B 1 198 ? -12.102 26.844 28.359 1 98.62 198 GLY B O 1
ATOM 6238 N N . ILE B 1 199 ? -11.117 24.859 28.047 1 98.62 199 ILE B N 1
ATOM 6239 C CA . ILE B 1 199 ? -10.18 25.406 27.062 1 98.62 199 ILE B CA 1
ATOM 6240 C C . ILE B 1 199 ? -10.859 25.484 25.703 1 98.62 199 ILE B C 1
ATOM 6242 O O . ILE B 1 199 ? -11.586 24.578 25.312 1 98.62 199 ILE B O 1
ATOM 6246 N N . PHE B 1 200 ? -10.672 26.578 24.984 1 98.56 200 PHE B N 1
ATOM 6247 C CA . PHE B 1 200 ? -11.289 26.828 23.688 1 98.56 200 PHE B CA 1
ATOM 6248 C C . PHE B 1 200 ? -10.383 26.344 22.562 1 98.56 200 PHE B C 1
ATOM 6250 O O . PHE B 1 200 ? -9.242 26.797 22.438 1 98.56 200 PHE B O 1
ATOM 6257 N N . ILE B 1 201 ? -10.844 25.438 21.734 1 98.75 201 ILE B N 1
ATOM 6258 C CA . ILE B 1 201 ? -10.086 24.859 20.625 1 98.75 201 ILE B CA 1
ATOM 6259 C C . ILE B 1 201 ? -10.906 24.938 19.344 1 98.75 201 ILE B C 1
ATOM 6261 O O . ILE B 1 201 ? -12.133 24.75 19.375 1 98.75 201 ILE B O 1
ATOM 6265 N N . ALA B 1 202 ? -10.305 25.281 18.25 1 98.56 202 ALA B N 1
ATOM 6266 C CA . ALA B 1 202 ? -10.953 25.328 16.953 1 98.56 202 ALA B CA 1
ATOM 6267 C C . ALA B 1 202 ? -10.555 24.109 16.094 1 98.56 202 ALA B C 1
ATOM 6269 O O . ALA B 1 202 ? -9.469 23.547 16.281 1 98.56 202 ALA B O 1
ATOM 6270 N N . ILE B 1 203 ? -11.43 23.719 15.156 1 98.88 203 ILE B N 1
ATOM 6271 C CA . ILE B 1 203 ? -11.234 22.5 14.367 1 98.88 203 ILE B CA 1
ATOM 6272 C C . ILE B 1 203 ? -11.211 22.859 12.883 1 98.88 203 ILE B C 1
ATOM 6274 O O . ILE B 1 203 ? -12.125 23.516 12.383 1 98.88 203 ILE B O 1
ATOM 6278 N N . LYS B 1 204 ? -10.141 22.422 12.148 1 98.81 204 LYS B N 1
ATOM 6279 C CA . LYS B 1 204 ? -10.094 22.609 10.695 1 98.81 204 LYS B CA 1
ATOM 6280 C C . LYS B 1 204 ? -11.344 22.047 10.031 1 98.81 204 LYS B C 1
ATOM 6282 O O . LYS B 1 204 ? -11.883 21.031 10.461 1 98.81 204 LYS B O 1
ATOM 6287 N N . ASP B 1 205 ? -11.719 22.625 8.984 1 98.69 205 ASP B N 1
ATOM 6288 C CA . ASP B 1 205 ? -13.031 22.375 8.406 1 98.69 205 ASP B CA 1
ATOM 6289 C C . ASP B 1 205 ? -13.094 20.984 7.758 1 98.69 205 ASP B C 1
ATOM 6291 O O . ASP B 1 205 ? -14.172 20.516 7.395 1 98.69 205 ASP B O 1
ATOM 6295 N N . ASP B 1 206 ? -12 20.297 7.594 1 98.5 206 ASP B N 1
ATOM 6296 C CA . ASP B 1 206 ? -12.047 18.953 7.012 1 98.5 206 ASP B CA 1
ATOM 6297 C C . ASP B 1 206 ? -12.031 17.875 8.094 1 98.5 206 ASP B C 1
ATOM 6299 O O . ASP B 1 206 ? -11.852 16.703 7.805 1 98.5 206 ASP B O 1
ATOM 6303 N N . ILE B 1 207 ? -12.18 18.25 9.328 1 98.75 207 ILE B N 1
ATOM 6304 C CA . ILE B 1 207 ? -12.328 17.344 10.461 1 98.75 207 ILE B CA 1
ATOM 6305 C C . ILE B 1 207 ? -13.727 17.484 11.055 1 98.75 207 ILE B C 1
ATOM 6307 O O . ILE B 1 207 ? -14.164 18.594 11.391 1 98.75 207 ILE B O 1
ATOM 6311 N N . ASP B 1 208 ? -14.383 16.438 11.273 1 98.75 208 ASP B N 1
ATOM 6312 C CA . ASP B 1 208 ? -15.766 16.484 11.742 1 98.75 208 ASP B CA 1
ATOM 6313 C C . ASP B 1 208 ? -15.836 16.953 13.188 1 98.75 208 ASP B C 1
ATOM 6315 O O . ASP B 1 208 ? -15.094 16.469 14.047 1 98.75 208 ASP B O 1
ATOM 6319 N N . CYS B 1 209 ? -16.672 17.875 13.406 1 98.75 209 CYS B N 1
ATOM 6320 C CA . CYS B 1 209 ? -17.016 18.406 14.719 1 98.75 209 CYS B CA 1
ATOM 6321 C C . CYS B 1 209 ? -18.5 18.672 14.82 1 98.75 209 CYS B C 1
ATOM 6323 O O . CYS B 1 209 ? -18.969 19.75 14.461 1 98.75 209 CYS B O 1
ATOM 6325 N N . HIS B 1 210 ? -19.203 17.703 15.305 1 98.19 210 HIS B N 1
ATOM 6326 C CA . HIS B 1 210 ? -20.656 17.797 15.359 1 98.19 210 HIS B CA 1
ATOM 6327 C C . HIS B 1 210 ? -21.109 18.906 16.312 1 98.19 210 HIS B C 1
ATOM 6329 O O . HIS B 1 210 ? -20.562 19.031 17.422 1 98.19 210 HIS B O 1
ATOM 6335 N N . PRO B 1 211 ? -22.016 19.766 15.938 1 97.69 211 PRO B N 1
ATOM 6336 C CA . PRO B 1 211 ? -22.938 19.594 14.82 1 97.69 211 PRO B CA 1
ATOM 6337 C C . PRO B 1 211 ? -22.531 20.391 13.586 1 97.69 211 PRO B C 1
ATOM 6339 O O . PRO B 1 211 ? -23.312 20.516 12.641 1 97.69 211 PRO B O 1
ATOM 6342 N N . HIS B 1 212 ? -21.391 20.969 13.57 1 98.38 212 HIS B N 1
ATOM 6343 C CA . HIS B 1 212 ? -20.953 21.797 12.453 1 98.38 212 HIS B CA 1
ATOM 6344 C C . HIS B 1 212 ? -20.75 20.969 11.195 1 98.38 212 HIS B C 1
ATOM 6346 O O . HIS B 1 212 ? -20.312 19.812 11.273 1 98.38 212 HIS B O 1
ATOM 6352 N N . PRO B 1 213 ? -21.062 21.516 10.023 1 98.12 213 PRO B N 1
ATOM 6353 C CA . PRO B 1 213 ? -20.734 20.812 8.781 1 98.12 213 PRO B CA 1
ATOM 6354 C C . PRO B 1 213 ? -19.234 20.797 8.5 1 98.12 213 PRO B C 1
ATOM 6356 O O . PRO B 1 213 ? -18.484 21.594 9.062 1 98.12 213 PRO B O 1
ATOM 6359 N N . SER B 1 214 ? -18.828 19.875 7.758 1 98.31 214 SER B N 1
ATOM 6360 C CA . SER B 1 214 ? -17.484 19.844 7.168 1 98.31 214 SER B CA 1
ATOM 6361 C C . SER B 1 214 ? -17.531 20.094 5.668 1 98.31 214 SER B C 1
ATOM 6363 O O . SER B 1 214 ? -17.969 19.219 4.902 1 98.31 214 SER B O 1
ATOM 6365 N N . THR B 1 215 ? -17.031 21.25 5.23 1 98.06 215 THR B N 1
ATOM 6366 C CA . THR B 1 215 ? -17.125 21.625 3.822 1 98.06 215 THR B CA 1
ATOM 6367 C C . THR B 1 215 ? -15.805 21.344 3.105 1 98.06 215 THR B C 1
ATOM 6369 O O . THR B 1 215 ? -15.766 21.297 1.875 1 98.06 215 THR B O 1
ATOM 6372 N N . GLY B 1 216 ? -14.75 21.203 3.9 1 97.88 216 GLY B N 1
ATOM 6373 C CA . GLY B 1 216 ? -13.43 21.109 3.291 1 97.88 216 GLY B CA 1
ATOM 6374 C C . GLY B 1 216 ? -13.031 22.359 2.533 1 97.88 216 GLY B C 1
ATOM 6375 O O . GLY B 1 216 ? -12.273 22.281 1.563 1 97.88 216 GLY B O 1
ATOM 6376 N N . GLY B 1 217 ? -13.547 23.453 2.947 1 97.75 217 GLY B N 1
ATOM 6377 C CA . GLY B 1 217 ? -13.297 24.703 2.244 1 97.75 217 GLY B CA 1
ATOM 6378 C C . GLY B 1 217 ? -14 24.797 0.904 1 97.75 217 GLY B C 1
ATOM 6379 O O . GLY B 1 217 ? -13.773 25.734 0.135 1 97.75 217 GLY B O 1
ATOM 6380 N N . SER B 1 218 ? -14.797 23.812 0.55 1 98.06 218 SER B N 1
ATOM 6381 C CA . SER B 1 218 ? -15.539 23.812 -0.708 1 98.06 218 SER B CA 1
ATOM 6382 C C . SER B 1 218 ? -16.938 24.391 -0.531 1 98.06 218 SER B C 1
ATOM 6384 O O . SER B 1 218 ? -17.375 24.625 0.595 1 98.06 218 SER B O 1
ATOM 6386 N N . THR B 1 219 ? -17.641 24.594 -1.64 1 97.62 219 THR B N 1
ATOM 6387 C CA . THR B 1 219 ? -18.969 25.203 -1.592 1 97.62 219 THR B CA 1
ATOM 6388 C C . THR B 1 219 ? -20.047 24.125 -1.697 1 97.62 219 THR B C 1
ATOM 6390 O O . THR B 1 219 ? -21.234 24.438 -1.657 1 97.62 219 THR B O 1
ATOM 6393 N N . TRP B 1 220 ? -19.688 22.859 -1.731 1 97.88 220 TRP B N 1
ATOM 6394 C CA . TRP B 1 220 ? -20.703 21.859 -2.074 1 97.88 220 TRP B CA 1
ATOM 6395 C C . TRP B 1 220 ? -20.594 20.641 -1.173 1 97.88 220 TRP B C 1
ATOM 6397 O O . TRP B 1 220 ? -21.531 19.844 -1.063 1 97.88 220 TRP B O 1
ATOM 6407 N N . MET B 1 221 ? -19.469 20.375 -0.564 1 97.69 221 MET B N 1
ATOM 6408 C CA . MET B 1 221 ? -19.234 19.141 0.177 1 97.69 221 MET B CA 1
ATOM 6409 C C . MET B 1 221 ? -20.281 18.953 1.276 1 97.69 221 MET B C 1
ATOM 6411 O O . MET B 1 221 ? -20.75 17.844 1.52 1 97.69 221 MET B O 1
ATOM 6415 N N . HIS B 1 222 ? -20.688 20.016 1.974 1 96.69 222 HIS B N 1
ATOM 6416 C CA . HIS B 1 222 ? -21.656 19.953 3.055 1 96.69 222 HIS B CA 1
ATOM 6417 C C . HIS B 1 222 ? -23.031 19.562 2.531 1 96.69 222 HIS B C 1
ATOM 6419 O O . HIS B 1 222 ? -23.906 19.125 3.301 1 96.69 222 HIS B O 1
ATOM 6425 N N . GLU B 1 223 ? -23.234 19.672 1.198 1 96.38 223 GLU B N 1
ATOM 6426 C CA . GLU B 1 223 ? -24.516 19.297 0.583 1 96.38 223 GLU B CA 1
ATOM 6427 C C . GLU B 1 223 ? -24.609 17.797 0.35 1 96.38 223 GLU B C 1
ATOM 6429 O O . GLU B 1 223 ? -25.703 17.25 0.24 1 96.38 223 GLU B O 1
ATOM 6434 N N . VAL B 1 224 ? -23.469 17.156 0.28 1 95.12 224 VAL B N 1
ATOM 6435 C CA . VAL B 1 224 ? -23.5 15.758 -0.156 1 95.12 224 VAL B CA 1
ATOM 6436 C C . VAL B 1 224 ? -22.969 14.859 0.957 1 95.12 224 VAL B C 1
ATOM 6438 O O . VAL B 1 224 ? -22.969 13.633 0.823 1 95.12 224 VAL B O 1
ATOM 6441 N N . ARG B 1 225 ? -22.547 15.398 2.043 1 94.56 225 ARG B N 1
ATOM 6442 C CA . ARG B 1 225 ? -22.047 14.625 3.17 1 94.56 225 ARG B CA 1
ATOM 6443 C C . ARG B 1 225 ? -22.484 15.234 4.496 1 94.56 225 ARG B C 1
ATOM 6445 O O . ARG B 1 225 ? -22.141 16.375 4.805 1 94.56 225 ARG B O 1
ATOM 6452 N N . ASP B 1 226 ? -23.141 14.477 5.309 1 95.19 226 ASP B N 1
ATOM 6453 C CA . ASP B 1 226 ? -23.609 14.922 6.621 1 95.19 226 ASP B CA 1
ATOM 6454 C C . ASP B 1 226 ? -22.594 14.562 7.707 1 95.19 226 ASP B C 1
ATOM 6456 O O . ASP B 1 226 ? -21.953 13.516 7.648 1 95.19 226 ASP B O 1
ATOM 6460 N N . VAL B 1 227 ? -22.438 15.453 8.641 1 97.81 227 VAL B N 1
ATOM 6461 C CA . VAL B 1 227 ? -21.656 15.164 9.844 1 97.81 227 VAL B CA 1
ATOM 6462 C C . VAL B 1 227 ? -22.578 14.633 10.93 1 97.81 227 VAL B C 1
ATOM 6464 O O . VAL B 1 227 ? -23.438 15.359 11.445 1 97.81 227 VAL B O 1
ATOM 6467 N N . LYS B 1 228 ? -22.375 13.391 11.281 1 96.31 228 LYS B N 1
ATOM 6468 C CA . LYS B 1 228 ? -23.297 12.742 12.211 1 96.31 228 LYS B CA 1
ATOM 6469 C C . LYS B 1 228 ? -22.688 12.594 13.594 1 96.31 228 LYS B C 1
ATOM 6471 O O . LYS B 1 228 ? -23.406 12.398 14.578 1 96.31 228 LYS B O 1
ATOM 6476 N N . LYS B 1 229 ? -21.453 12.648 13.648 1 97.75 229 LYS B N 1
ATOM 6477 C CA . LYS B 1 229 ? -20.719 12.523 14.898 1 97.75 229 LYS B CA 1
ATOM 6478 C C . LYS B 1 229 ? -19.344 13.195 14.805 1 97.75 229 LYS B C 1
ATOM 6480 O O . LYS B 1 229 ? -18.922 13.602 13.719 1 97.75 229 LYS B O 1
ATOM 6485 N N . ASP B 1 230 ? -18.672 13.297 15.922 1 98.62 230 ASP B N 1
ATOM 6486 C CA . ASP B 1 230 ? -17.328 13.852 15.984 1 98.62 230 ASP B CA 1
ATOM 6487 C C . ASP B 1 230 ? -16.312 12.891 15.359 1 98.62 230 ASP B C 1
ATOM 6489 O O . ASP B 1 230 ? -16.484 11.672 15.414 1 98.62 230 ASP B O 1
ATOM 6493 N N . ALA B 1 231 ? -15.32 13.531 14.695 1 98.38 231 ALA B N 1
ATOM 6494 C CA . ALA B 1 231 ? -14.125 12.727 14.461 1 98.38 231 ALA B CA 1
ATOM 6495 C C . ALA B 1 231 ? -13.594 12.133 15.758 1 98.38 231 ALA B C 1
ATOM 6497 O O . ALA B 1 231 ? -13.836 1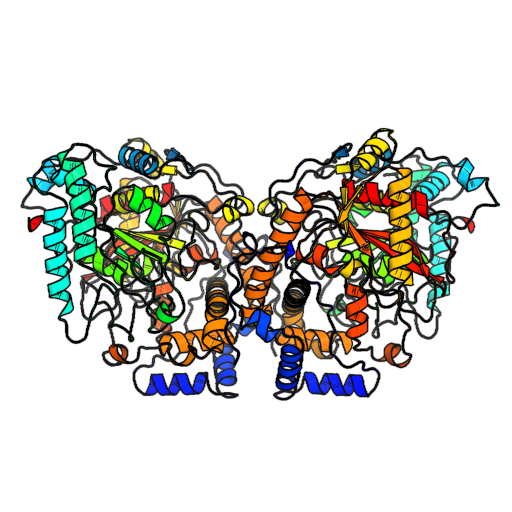2.664 16.844 1 98.38 231 ALA B O 1
ATOM 6498 N N . VAL B 1 232 ? -12.805 11.102 15.711 1 97.5 232 VAL B N 1
ATOM 6499 C CA . VAL B 1 232 ? -12.32 10.383 16.891 1 97.5 232 VAL B CA 1
ATOM 6500 C C . VAL B 1 232 ? -11.492 11.32 17.766 1 97.5 232 VAL B C 1
ATOM 6502 O O . VAL B 1 232 ? -11.672 11.359 18.984 1 97.5 232 VAL B O 1
ATOM 6505 N N . CYS B 1 233 ? -10.578 12.07 17.156 1 97.88 233 CYS B N 1
ATOM 6506 C CA . CYS B 1 233 ? -9.734 12.984 17.906 1 97.88 233 CYS B CA 1
ATOM 6507 C C . CYS B 1 233 ? -10.562 14.062 18.594 1 97.88 233 CYS B C 1
ATOM 6509 O O . CYS B 1 233 ? -10.273 14.445 19.734 1 97.88 233 CYS B O 1
ATOM 6511 N N . VAL B 1 234 ? -11.609 14.516 17.922 1 98.69 234 VAL B N 1
ATOM 6512 C CA . VAL B 1 234 ? -12.484 15.555 18.469 1 98.69 234 VAL B CA 1
ATOM 6513 C C . VAL B 1 234 ? -13.289 14.992 19.641 1 98.69 234 VAL B C 1
ATOM 6515 O O . VAL B 1 234 ? -13.453 15.656 20.672 1 98.69 234 VAL B O 1
ATOM 6518 N N . SER B 1 235 ? -13.789 13.797 19.484 1 98.62 235 SER B N 1
ATOM 6519 C CA . SER B 1 235 ? -14.531 13.141 20.562 1 98.62 235 SER B CA 1
ATOM 6520 C C . SER B 1 235 ? -13.672 12.992 21.812 1 98.62 235 SER B C 1
ATOM 6522 O O . SER B 1 235 ? -14.156 13.18 22.922 1 98.62 235 SER B O 1
ATOM 6524 N N . ARG B 1 236 ? -12.469 12.711 21.641 1 98.5 236 ARG B N 1
ATOM 6525 C CA . ARG B 1 236 ? -11.547 12.547 22.766 1 98.5 236 ARG B CA 1
ATOM 6526 C C . ARG B 1 236 ? -11.281 13.883 23.453 1 98.5 236 ARG B C 1
ATOM 6528 O O . ARG B 1 236 ? -11.227 13.961 24.672 1 98.5 236 ARG B O 1
ATOM 6535 N N . LEU B 1 237 ? -11.125 14.883 22.672 1 98.75 237 LEU B N 1
ATOM 6536 C CA . LEU B 1 237 ? -10.961 16.219 23.234 1 98.75 237 LEU B CA 1
ATOM 6537 C C . LEU B 1 237 ? -12.219 16.656 23.969 1 98.75 237 LEU B C 1
ATOM 6539 O O . LEU B 1 237 ? -12.133 17.281 25.031 1 98.75 237 LEU B O 1
ATOM 6543 N N . ARG B 1 238 ? -13.336 16.344 23.375 1 98.62 238 ARG B N 1
ATOM 6544 C CA . ARG B 1 238 ? -14.609 16.672 24 1 98.62 238 ARG B CA 1
ATOM 6545 C C . ARG B 1 238 ? -14.734 16 25.359 1 98.62 238 ARG B C 1
ATOM 6547 O O . ARG B 1 238 ? -15.258 16.594 26.312 1 98.62 238 ARG B O 1
ATOM 6554 N N . SER B 1 239 ? -14.312 14.797 25.5 1 98.44 239 SER B N 1
ATOM 6555 C CA . SER B 1 239 ? -14.383 14.055 26.75 1 98.44 239 SER B CA 1
ATOM 6556 C C . SER B 1 239 ? -13.492 14.688 27.812 1 98.44 239 SER B C 1
ATOM 6558 O O . SER B 1 239 ? -13.68 14.453 29.016 1 98.44 239 SER B O 1
ATOM 6560 N N . CYS B 1 240 ? -12.578 15.516 27.406 1 98.75 240 CYS B N 1
ATOM 6561 C CA . CYS B 1 240 ? -11.664 16.188 28.328 1 98.75 240 CYS B CA 1
ATOM 6562 C C . CYS B 1 240 ? -12.203 17.547 28.734 1 98.75 240 CYS B C 1
ATOM 6564 O O . CYS B 1 240 ? -11.57 18.266 29.516 1 98.75 240 CYS B O 1
ATOM 6566 N N . GLY B 1 241 ? -13.344 17.969 28.188 1 98.75 241 GLY B N 1
ATOM 6567 C CA . GLY B 1 241 ? -14.008 19.203 28.594 1 98.75 241 GLY B CA 1
ATOM 6568 C C . GLY B 1 241 ? -13.703 20.375 27.703 1 98.75 241 GLY B C 1
ATOM 6569 O O . GLY B 1 241 ? -14.078 21.516 28 1 98.75 241 GLY B O 1
ATOM 6570 N N . VAL B 1 242 ? -13.086 20.125 26.578 1 98.81 242 VAL B N 1
ATOM 6571 C CA . VAL B 1 242 ? -12.742 21.188 25.625 1 98.81 242 VAL B CA 1
ATOM 6572 C C . VAL B 1 242 ? -14.008 21.844 25.109 1 98.81 242 VAL B C 1
ATOM 6574 O O . VAL B 1 242 ? -15.023 21.188 24.891 1 98.81 242 VAL B O 1
ATOM 6577 N N . ILE B 1 243 ? -14 23.125 24.938 1 98.75 243 ILE B N 1
ATOM 6578 C CA . ILE B 1 243 ? -15.062 23.891 24.281 1 98.75 243 ILE B CA 1
ATOM 6579 C C . ILE B 1 243 ? -14.672 24.188 22.844 1 98.75 243 ILE B C 1
ATOM 6581 O O . ILE B 1 243 ? -13.688 24.891 22.594 1 98.75 243 ILE B O 1
ATOM 6585 N N . PHE B 1 244 ? -15.43 23.656 21.891 1 98.69 244 PHE B N 1
ATOM 6586 C CA . PHE B 1 244 ? -15.133 23.859 20.484 1 98.69 244 PHE B CA 1
ATOM 6587 C C . PHE B 1 244 ? -15.797 25.125 19.969 1 98.69 244 PHE B C 1
ATOM 6589 O O . PHE B 1 244 ? -17.016 25.281 20.062 1 98.69 244 PHE B O 1
ATOM 6596 N N . ILE B 1 245 ? -15.023 25.984 19.406 1 97 245 ILE B N 1
ATOM 6597 C CA . ILE B 1 245 ? -15.531 27.297 19 1 97 245 ILE B CA 1
ATOM 6598 C C . ILE B 1 245 ? -16.172 27.188 17.609 1 97 245 ILE B C 1
ATOM 6600 O O . ILE B 1 245 ? -17 28.016 17.234 1 97 245 ILE B O 1
ATOM 6604 N N . GLY B 1 246 ? -15.656 26.25 16.797 1 97.62 246 GLY B N 1
ATOM 6605 C CA . GLY B 1 246 ? -16.188 26.094 15.461 1 97.62 246 GLY B CA 1
ATOM 6606 C C . GLY B 1 246 ? -15.188 25.5 14.484 1 97.62 246 GLY B C 1
ATOM 6607 O O . GLY B 1 246 ? -14.219 24.859 14.891 1 97.62 246 GLY B O 1
ATOM 6608 N N . LYS B 1 247 ? -15.555 25.656 13.102 1 98.5 247 LYS B N 1
ATOM 6609 C CA . LYS B 1 247 ? -14.742 25.094 12.023 1 98.5 247 LYS B CA 1
ATOM 6610 C C . LYS B 1 247 ? -13.914 26.188 11.344 1 98.5 247 LYS B C 1
ATOM 6612 O O . LYS B 1 247 ? -14.453 27.219 10.945 1 98.5 247 LYS B O 1
ATOM 6617 N N . THR B 1 248 ? -12.648 25.922 11.234 1 98.31 248 THR B N 1
ATOM 6618 C CA . THR B 1 248 ? -11.734 26.969 10.789 1 98.31 248 THR B CA 1
ATOM 6619 C C . THR B 1 248 ? -11.523 26.906 9.281 1 98.31 248 THR B C 1
ATOM 6621 O O . THR B 1 248 ? -11.727 25.844 8.672 1 98.31 248 THR B O 1
ATOM 6624 N N . ASN B 1 249 ? -11.133 28.078 8.742 1 97.44 249 ASN B N 1
ATOM 6625 C CA . ASN B 1 249 ? -10.836 28.234 7.32 1 97.44 249 ASN B CA 1
ATOM 6626 C C . ASN B 1 249 ? -9.68 27.344 6.883 1 97.44 249 ASN B C 1
ATOM 6628 O O . ASN B 1 249 ? -8.898 26.875 7.711 1 97.44 249 ASN B O 1
ATOM 6632 N N . MET B 1 250 ? -9.641 27.062 5.625 1 98.12 250 MET B N 1
ATOM 6633 C CA . MET B 1 250 ? -8.617 26.203 5.043 1 98.12 250 MET B CA 1
ATOM 6634 C C . MET B 1 250 ? -8.562 26.375 3.529 1 98.12 250 MET B C 1
ATOM 6636 O O . MET B 1 250 ? -9.477 26.938 2.928 1 98.12 250 MET B O 1
ATOM 6640 N N . HIS B 1 251 ? -7.461 25.984 2.994 1 97.31 251 HIS B N 1
ATOM 6641 C CA . HIS B 1 251 ? -7.398 25.781 1.55 1 97.31 251 HIS B CA 1
ATOM 6642 C C . HIS B 1 251 ? -8.32 24.656 1.105 1 97.31 251 HIS B C 1
ATOM 6644 O O . HIS B 1 251 ? -8.391 23.609 1.762 1 97.31 251 HIS B O 1
ATOM 6650 N N . GLU B 1 252 ? -9.062 24.828 -0.007 1 98.06 252 GLU B N 1
ATOM 6651 C CA . GLU B 1 252 ? -10.062 23.859 -0.441 1 98.06 252 GLU B CA 1
ATOM 6652 C C . GLU B 1 252 ? -9.469 22.469 -0.55 1 98.06 252 GLU B C 1
ATOM 6654 O O . GLU B 1 252 ? -8.484 22.25 -1.266 1 98.06 252 GLU B O 1
ATOM 6659 N N . PHE B 1 253 ? -10 21.516 0.236 1 97.75 253 PHE B N 1
ATOM 6660 C CA . PHE B 1 253 ? -9.641 20.109 0.331 1 97.75 253 PHE B CA 1
ATOM 6661 C C . PHE B 1 253 ? -8.156 19.953 0.667 1 97.75 253 PHE B C 1
ATOM 6663 O O . PHE B 1 253 ? -7.551 18.922 0.368 1 97.75 253 PHE B O 1
ATOM 6670 N N . GLY B 1 254 ? -7.559 20.969 1.207 1 96.81 254 GLY B N 1
ATOM 6671 C CA . GLY B 1 254 ? -6.184 20.922 1.67 1 96.81 254 GLY B CA 1
ATOM 6672 C C . GLY B 1 254 ? -5.172 20.922 0.538 1 96.81 254 GLY B C 1
ATOM 6673 O O . GLY B 1 254 ? -4 20.594 0.743 1 96.81 254 GLY B O 1
ATOM 6674 N N . MET B 1 255 ? -5.594 21.328 -0.663 1 95.19 255 MET B N 1
ATOM 6675 C CA . MET B 1 255 ? -4.723 21.234 -1.831 1 95.19 255 MET B CA 1
ATOM 6676 C C . MET B 1 255 ? -4.066 22.578 -2.125 1 95.19 255 MET B C 1
ATOM 6678 O O . MET B 1 255 ? -4.156 23.094 -3.244 1 95.19 255 MET B O 1
ATOM 6682 N N . GLY B 1 256 ? -3.322 23.047 -1.102 1 95.94 256 GLY B N 1
ATOM 6683 C CA . GLY B 1 256 ? -2.568 24.281 -1.213 1 95.94 256 GLY B CA 1
ATOM 6684 C C . GLY B 1 256 ? -1.773 24.609 0.036 1 95.94 256 GLY B C 1
ATOM 6685 O O . GLY B 1 256 ? -2.172 24.25 1.146 1 95.94 256 GLY B O 1
ATOM 6686 N N . THR B 1 257 ? -0.751 25.406 -0.183 1 97.31 257 THR B N 1
ATOM 6687 C CA . THR B 1 257 ? 0.171 25.641 0.92 1 97.31 257 THR B CA 1
ATOM 6688 C C . THR B 1 257 ? 0.126 27.109 1.346 1 97.31 257 THR B C 1
ATOM 6690 O O . THR B 1 257 ? 0.77 27.5 2.324 1 97.31 257 THR B O 1
ATOM 6693 N N . THR B 1 258 ? -0.665 27.906 0.664 1 97.06 258 THR B N 1
ATOM 6694 C CA . THR B 1 258 ? -0.716 29.328 0.992 1 97.06 258 THR B CA 1
ATOM 6695 C C . THR B 1 258 ? -1.844 29.625 1.979 1 97.06 258 THR B C 1
ATOM 6697 O O . THR B 1 258 ? -1.783 30.594 2.734 1 97.06 258 THR B O 1
ATOM 6700 N N . GLY B 1 259 ? -2.926 28.828 1.881 1 96.69 259 GLY B N 1
ATOM 6701 C CA . GLY B 1 259 ? -4.113 29.078 2.684 1 96.69 259 GLY B CA 1
ATOM 6702 C C . GLY B 1 259 ? -5.156 29.906 1.958 1 96.69 259 GLY B C 1
ATOM 6703 O O . GLY B 1 259 ? -6.148 30.328 2.557 1 96.69 259 GLY B O 1
ATOM 6704 N N . ASN B 1 260 ? -4.965 30.078 0.664 1 96.06 260 ASN B N 1
ATOM 6705 C CA . ASN B 1 260 ? -5.941 30.797 -0.14 1 96.06 260 ASN B CA 1
ATOM 6706 C C . ASN B 1 260 ? -7.289 30.078 -0.158 1 96.06 260 ASN B C 1
ATOM 6708 O O . ASN B 1 260 ? -7.348 28.859 -0.264 1 96.06 260 ASN B O 1
ATOM 6712 N N . ASN B 1 261 ? -8.32 30.828 0.057 1 96.31 261 ASN B N 1
ATOM 6713 C CA . ASN B 1 261 ? -9.695 30.344 -0.056 1 96.31 261 ASN B CA 1
ATOM 6714 C C . ASN B 1 261 ? -10.594 31.359 -0.75 1 96.31 261 ASN B C 1
ATOM 6716 O O . ASN B 1 261 ? -11.203 32.219 -0.093 1 96.31 261 ASN B O 1
ATOM 6720 N N . SER B 1 262 ? -10.719 31.203 -1.983 1 94.31 262 SER B N 1
ATOM 6721 C CA . SER B 1 262 ? -11.5 32.156 -2.775 1 94.31 262 SER B CA 1
ATOM 6722 C C . SER B 1 262 ? -13 31.938 -2.582 1 94.31 262 SER B C 1
ATOM 6724 O O . SER B 1 262 ? -13.812 32.781 -2.928 1 94.31 262 SER B O 1
ATOM 6726 N N . ASN B 1 263 ? -13.375 30.797 -2.023 1 95.06 263 ASN B N 1
ATOM 6727 C CA . ASN B 1 263 ? -14.781 30.469 -1.816 1 95.06 263 ASN B CA 1
ATOM 6728 C C . ASN B 1 263 ? -15.367 31.25 -0.64 1 95.06 263 ASN B C 1
ATOM 6730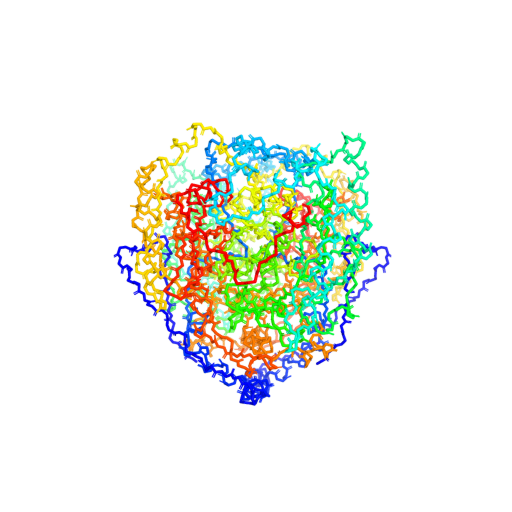 O O . ASN B 1 263 ? -16.5 31.719 -0.711 1 95.06 263 ASN B O 1
ATOM 6734 N N . TYR B 1 264 ? -14.594 31.344 0.458 1 94.31 264 TYR B N 1
ATOM 6735 C CA . TYR B 1 264 ? -15.141 31.875 1.704 1 94.31 264 TYR B CA 1
ATOM 6736 C C . TYR B 1 264 ? -14.398 33.125 2.137 1 94.31 264 TYR B C 1
ATOM 6738 O O . TYR B 1 264 ? -14.836 33.844 3.051 1 94.31 264 TYR B O 1
ATOM 6746 N N . GLY B 1 265 ? -13.375 33.469 1.452 1 94.44 265 GLY B N 1
ATOM 6747 C CA . GLY B 1 265 ? -12.445 34.469 1.891 1 94.44 265 GLY B CA 1
ATOM 6748 C C . GLY B 1 265 ? -11.156 33.906 2.465 1 94.44 265 GLY B C 1
ATOM 6749 O O . GLY B 1 265 ? -11.18 32.875 3.135 1 94.44 265 GLY B O 1
ATOM 6750 N N . THR B 1 266 ? -10.055 34.562 2.262 1 95.56 266 THR B N 1
ATOM 6751 C CA . THR B 1 266 ? -8.734 34.062 2.65 1 95.56 266 THR B CA 1
ATOM 6752 C C . THR B 1 266 ? -8.344 34.625 4.023 1 95.56 266 THR B C 1
ATOM 6754 O O . THR B 1 266 ? -8.336 35.812 4.246 1 95.56 266 THR B O 1
ATOM 6757 N N . ALA B 1 267 ? -8.094 33.688 4.934 1 95.62 267 ALA B N 1
ATOM 6758 C CA . ALA B 1 267 ? -7.586 34.094 6.234 1 95.62 267 ALA B CA 1
ATOM 6759 C C . ALA B 1 267 ? -6.289 34.906 6.086 1 95.62 267 ALA B C 1
ATOM 6761 O O . ALA B 1 267 ? -5.461 34.594 5.227 1 95.62 267 ALA B O 1
ATOM 6762 N N . ARG B 1 268 ? -6.086 35.844 6.961 1 96.06 268 ARG B N 1
ATOM 6763 C CA . ARG B 1 268 ? -4.914 36.688 6.898 1 96.06 268 ARG B CA 1
ATOM 6764 C C . ARG B 1 268 ? -3.936 36.375 8.023 1 96.06 268 ARG B C 1
ATOM 6766 O O . ARG B 1 268 ? -4.34 35.969 9.109 1 96.06 268 ARG B O 1
ATOM 6773 N N . ASN B 1 269 ? -2.693 36.562 7.707 1 97.88 269 ASN B N 1
ATOM 6774 C CA . ASN B 1 269 ? -1.656 36.344 8.711 1 97.88 269 ASN B CA 1
ATOM 6775 C C . ASN B 1 269 ? -1.731 37.344 9.836 1 97.88 269 ASN B C 1
ATOM 6777 O O . ASN B 1 269 ? -1.623 38.562 9.594 1 97.88 269 ASN B O 1
ATOM 6781 N N . PRO B 1 270 ? -1.863 36.906 11.07 1 96.81 270 PRO B N 1
ATOM 6782 C CA . PRO B 1 270 ? -2 37.844 12.18 1 96.81 270 PRO B CA 1
ATOM 6783 C C . PRO B 1 270 ? -0.78 38.75 12.344 1 96.81 270 PRO B C 1
ATOM 6785 O O . PRO B 1 270 ? -0.894 39.844 12.867 1 96.81 270 PRO B O 1
ATOM 6788 N N . HIS B 1 271 ? 0.392 38.344 11.867 1 97.69 271 HIS B N 1
ATOM 6789 C CA . HIS B 1 271 ? 1.601 39.156 11.969 1 97.69 271 HIS B CA 1
ATOM 6790 C C . HIS B 1 271 ? 1.667 40.188 10.852 1 97.69 271 HIS B C 1
ATOM 6792 O O . HIS B 1 271 ? 2.381 41.188 10.961 1 97.69 271 HIS B O 1
ATOM 6798 N N . ALA B 1 272 ? 1.013 39.906 9.766 1 97.62 272 ALA B N 1
ATOM 6799 C CA . ALA B 1 272 ? 0.969 40.781 8.594 1 97.62 272 ALA B CA 1
ATOM 6800 C C . ALA B 1 272 ? -0.281 40.5 7.762 1 97.62 272 ALA B C 1
ATOM 6802 O O . ALA B 1 272 ? -0.282 39.625 6.887 1 97.62 272 ALA B O 1
ATOM 6803 N N . PRO B 1 273 ? -1.294 41.281 7.895 1 94.75 273 PRO B N 1
ATOM 6804 C CA . PRO B 1 273 ? -2.604 41 7.312 1 94.75 273 PRO B CA 1
ATOM 6805 C C . PRO B 1 273 ? -2.578 41 5.785 1 94.75 273 PRO B C 1
ATOM 6807 O O . PRO B 1 273 ? -3.533 40.531 5.148 1 94.75 273 PRO B O 1
ATOM 6810 N N . ASP B 1 274 ? -1.578 41.5 5.16 1 95.75 274 ASP B N 1
ATOM 6811 C CA . ASP B 1 274 ? -1.49 41.469 3.701 1 95.75 274 ASP B CA 1
ATOM 6812 C C . ASP B 1 274 ? -0.791 40.188 3.213 1 95.75 274 ASP B C 1
ATOM 6814 O O . ASP B 1 274 ? -0.513 40.062 2.02 1 95.75 274 ASP B O 1
ATOM 6818 N N . ARG B 1 275 ? -0.522 39.281 4.141 1 97.56 275 ARG B N 1
ATOM 6819 C CA . ARG B 1 275 ? 0.207 38.062 3.789 1 97.56 275 ARG B CA 1
ATOM 6820 C C . ARG B 1 275 ? -0.621 36.812 4.094 1 97.56 275 ARG B C 1
ATOM 6822 O O . ARG B 1 275 ? -1.571 36.875 4.875 1 97.56 275 ARG B O 1
ATOM 6829 N N . TYR B 1 276 ? -0.24 35.75 3.381 1 98.06 276 TYR B N 1
ATOM 6830 C CA . TYR B 1 276 ? -0.873 34.438 3.605 1 98.06 276 TYR B CA 1
ATOM 6831 C C . TYR B 1 276 ? -0.497 33.875 4.973 1 98.06 276 TYR B C 1
ATOM 6833 O O . TYR B 1 276 ? 0.568 34.188 5.508 1 98.06 276 TYR B O 1
ATOM 6841 N N . THR B 1 277 ? -1.336 33.062 5.512 1 98.25 277 THR B N 1
ATOM 6842 C CA . THR B 1 277 ? -1.085 32.375 6.77 1 98.25 277 THR B CA 1
ATOM 6843 C C . THR B 1 277 ? -0.262 31.109 6.535 1 98.25 277 THR B C 1
ATOM 6845 O O . THR B 1 277 ? 0.298 30.547 7.477 1 98.25 277 THR B O 1
ATOM 6848 N N . GLY B 1 278 ? -0.15 30.703 5.285 1 98 278 GLY B N 1
ATOM 6849 C CA . GLY B 1 278 ? 0.211 29.312 5.023 1 98 278 GLY B CA 1
ATOM 6850 C C . GLY B 1 278 ? -0.979 28.375 5.039 1 98 278 GLY B C 1
ATOM 6851 O O . GLY B 1 278 ? -2.045 28.719 5.551 1 98 278 GLY B O 1
ATOM 6852 N N . GLY B 1 279 ? -0.816 27.25 4.527 1 95.06 279 GLY B N 1
ATOM 6853 C CA . GLY B 1 279 ? -1.875 26.25 4.426 1 95.06 279 GLY B CA 1
ATOM 6854 C C . GLY B 1 279 ? -1.354 24.828 4.359 1 95.06 279 GLY B C 1
ATOM 6855 O O . GLY B 1 279 ? -0.143 24.609 4.32 1 95.06 279 GLY B O 1
ATOM 6856 N N . SER B 1 280 ? -2.398 23.859 4.406 1 96.44 280 SER B N 1
ATOM 6857 C CA . SER B 1 280 ? -3.814 24.109 4.172 1 96.44 280 SER B CA 1
ATOM 6858 C C . SER B 1 280 ? -4.531 24.469 5.469 1 96.44 280 SER B C 1
ATOM 6860 O O . SER B 1 280 ? -5.707 24.844 5.453 1 96.44 280 SER B O 1
ATOM 6862 N N . SER B 1 281 ? -3.924 24.406 6.605 1 98.69 281 SER B N 1
ATOM 6863 C CA . SER B 1 281 ? -4.551 24.781 7.871 1 98.69 281 SER B CA 1
ATOM 6864 C C . SER B 1 281 ? -4.379 26.266 8.172 1 98.69 281 SER B C 1
ATOM 6866 O O . SER B 1 281 ? -3.889 26.625 9.234 1 98.69 281 SER B O 1
ATOM 6868 N N . SER B 1 282 ? -4.914 27.078 7.344 1 98.38 282 SER B N 1
ATOM 6869 C CA . SER B 1 282 ? -4.758 28.531 7.445 1 98.38 282 SER B CA 1
ATOM 6870 C C . SER B 1 282 ? -5.5 29.078 8.656 1 98.38 282 SER B C 1
ATOM 6872 O O . SER B 1 282 ? -4.926 29.812 9.461 1 98.38 282 SER B O 1
ATOM 6874 N N . GLY B 1 283 ? -6.738 28.672 8.797 1 98.12 283 GLY B N 1
ATOM 6875 C CA . GLY B 1 283 ? -7.555 29.109 9.914 1 98.12 283 GLY B CA 1
ATOM 6876 C C . GLY B 1 283 ? -6.992 28.703 11.258 1 98.12 283 GLY B C 1
ATOM 6877 O O . GLY B 1 283 ? -6.805 29.547 12.141 1 98.12 283 GLY B O 1
ATOM 6878 N N . PRO B 1 284 ? -6.645 27.422 11.391 1 98.75 284 PRO B N 1
ATOM 6879 C CA . PRO B 1 284 ? -6.098 26.953 12.664 1 98.75 284 PRO B CA 1
ATOM 6880 C C . PRO B 1 284 ? -4.875 27.766 13.109 1 98.75 284 PRO B C 1
ATOM 6882 O O . PRO B 1 284 ? -4.785 28.156 14.273 1 98.75 284 PRO B O 1
ATOM 6885 N N . ALA B 1 285 ? -3.986 28.016 12.203 1 98.75 285 ALA B N 1
ATOM 6886 C CA . ALA B 1 285 ? -2.779 28.75 12.578 1 98.75 285 ALA B CA 1
ATOM 6887 C C . ALA B 1 285 ? -3.104 30.188 12.93 1 98.75 285 ALA B C 1
ATOM 6889 O O . ALA B 1 285 ? -2.582 30.734 13.906 1 98.75 285 ALA B O 1
ATOM 6890 N N . ALA B 1 286 ? -3.963 30.812 12.195 1 97.94 286 ALA B N 1
ATOM 6891 C CA . ALA B 1 286 ? -4.297 32.219 12.398 1 97.94 286 ALA B CA 1
ATOM 6892 C C . ALA B 1 286 ? -5.047 32.406 13.711 1 97.94 286 ALA B C 1
ATOM 6894 O O . ALA B 1 286 ? -4.785 33.375 14.445 1 97.94 286 ALA B O 1
ATOM 6895 N N . ILE B 1 287 ? -5.945 31.516 14.008 1 97.69 287 ILE B N 1
ATOM 6896 C CA . ILE B 1 287 ? -6.793 31.703 15.18 1 97.69 287 ILE B CA 1
ATOM 6897 C C . ILE B 1 287 ? -5.961 31.516 16.453 1 97.69 287 ILE B C 1
ATOM 6899 O O . ILE B 1 287 ? -6.203 32.156 17.453 1 97.69 287 ILE B O 1
ATOM 6903 N N . VAL B 1 288 ? -4.98 30.625 16.406 1 98.56 288 VAL B N 1
ATOM 6904 C CA . VAL B 1 288 ? -4.078 30.438 17.531 1 98.56 288 VAL B CA 1
ATOM 6905 C C . VAL B 1 288 ? -3.131 31.625 17.656 1 98.56 288 VAL B C 1
ATOM 6907 O O . VAL B 1 288 ? -2.941 32.188 18.734 1 98.56 288 VAL B O 1
ATOM 6910 N N . ALA B 1 289 ? -2.594 32.062 16.547 1 97.94 289 ALA B N 1
ATOM 6911 C CA . ALA B 1 289 ? -1.642 33.156 16.531 1 97.94 289 ALA B CA 1
ATOM 6912 C C . ALA B 1 289 ? -2.311 34.469 16.969 1 97.94 289 ALA B C 1
ATOM 6914 O O . ALA B 1 289 ? -1.661 35.344 17.531 1 97.94 289 ALA B O 1
ATOM 6915 N N . SER B 1 290 ? -3.578 34.562 16.781 1 96.19 290 SER B N 1
ATOM 6916 C CA . SER B 1 290 ? -4.312 35.781 17.141 1 96.19 290 SER B CA 1
ATOM 6917 C C . SER B 1 290 ? -4.664 35.781 18.641 1 96.19 290 SER B C 1
ATOM 6919 O O . SER B 1 290 ? -5.172 36.75 19.156 1 96.19 290 SER B O 1
ATOM 6921 N N . GLY B 1 291 ? -4.473 34.656 19.281 1 96.06 291 GLY B N 1
ATOM 6922 C CA . GLY B 1 291 ? -4.703 34.562 20.719 1 96.06 291 GLY B CA 1
ATOM 6923 C C . GLY B 1 291 ? -6.113 34.156 21.078 1 96.06 291 GLY B C 1
ATOM 6924 O O . GLY B 1 291 ? -6.434 33.938 22.25 1 96.06 291 GLY B O 1
ATOM 6925 N N . LEU B 1 292 ? -6.941 33.906 20.109 1 95.44 292 LEU B N 1
ATOM 6926 C CA . LEU B 1 292 ? -8.336 33.562 20.344 1 95.44 292 LEU B CA 1
ATOM 6927 C C . LEU B 1 292 ? -8.469 32.156 20.953 1 95.44 292 LEU B C 1
ATOM 6929 O O . LEU B 1 292 ? -9.367 31.922 21.766 1 95.44 292 LEU B O 1
ATOM 6933 N N . CYS B 1 293 ? -7.637 31.266 20.438 1 96.81 293 CYS B N 1
ATOM 6934 C CA . CYS B 1 293 ? -7.609 29.891 20.953 1 96.81 293 CYS B CA 1
ATOM 6935 C C . CYS B 1 293 ? -6.199 29.5 21.391 1 96.81 293 CYS B C 1
ATOM 6937 O O . CYS B 1 293 ? -5.219 29.922 20.766 1 96.81 293 CYS B O 1
ATOM 6939 N N . SER B 1 294 ? -6.129 28.672 22.391 1 94.06 294 SER B N 1
ATOM 6940 C CA . SER B 1 294 ? -4.844 28.141 22.844 1 94.06 294 SER B CA 1
ATOM 6941 C C . SER B 1 294 ? -4.312 27.078 21.875 1 94.06 294 SER B C 1
ATOM 6943 O O . SER B 1 294 ? -3.107 26.828 21.828 1 94.06 294 SER B O 1
ATOM 6945 N N . ALA B 1 295 ? -5.219 26.469 21.234 1 98.62 295 ALA B N 1
ATOM 6946 C CA . ALA B 1 295 ? -4.852 25.406 20.297 1 98.62 295 ALA B CA 1
ATOM 6947 C C . ALA B 1 295 ? -5.93 25.219 19.219 1 98.62 295 ALA B C 1
ATOM 6949 O O . ALA B 1 295 ? -7.047 25.719 19.375 1 98.62 295 ALA B O 1
ATOM 6950 N N . ALA B 1 296 ? -5.594 24.578 18.188 1 98.88 296 ALA B N 1
ATOM 6951 C CA . ALA B 1 296 ? -6.473 24.141 17.109 1 98.88 296 ALA B CA 1
ATOM 6952 C C . ALA B 1 296 ? -5.98 22.844 16.484 1 98.88 296 ALA B C 1
ATOM 6954 O O . ALA B 1 296 ? -4.824 22.453 16.688 1 98.88 296 ALA B O 1
ATOM 6955 N N . LEU B 1 297 ? -6.883 22.141 15.844 1 98.88 297 LEU B N 1
ATOM 6956 C CA . LEU B 1 297 ? -6.477 20.953 15.086 1 98.88 297 LEU B CA 1
ATOM 6957 C C . LEU B 1 297 ? -6.43 21.266 13.594 1 98.88 297 LEU B C 1
ATOM 6959 O O . LEU B 1 297 ? -7.281 22 13.078 1 98.88 297 LEU B O 1
ATOM 6963 N N . GLY B 1 298 ? -5.41 20.844 12.977 1 98.75 298 GLY B N 1
ATOM 6964 C CA . GLY B 1 298 ? -5.281 20.828 11.531 1 98.75 298 GLY B CA 1
ATOM 6965 C C . GLY B 1 298 ? -4.902 19.469 10.977 1 98.75 298 GLY B C 1
ATOM 6966 O O . GLY B 1 298 ? -4.789 18.5 11.719 1 98.75 298 GLY B O 1
ATOM 6967 N N . THR B 1 299 ? -4.852 19.359 9.656 1 98.5 299 THR B N 1
ATOM 6968 C CA . THR B 1 299 ? -4.352 18.156 8.977 1 98.5 299 THR B CA 1
ATOM 6969 C C . THR B 1 299 ? -3.061 18.469 8.227 1 98.5 299 THR B C 1
ATOM 6971 O O . THR B 1 299 ? -2.838 19.609 7.801 1 98.5 299 THR B O 1
ATOM 6974 N N . ASP B 1 300 ? -2.197 17.484 8.156 1 98.56 300 ASP B N 1
ATOM 6975 C CA . ASP B 1 300 ? -0.877 17.641 7.551 1 98.56 300 ASP B CA 1
ATOM 6976 C C . ASP B 1 300 ? -0.543 16.469 6.629 1 98.56 300 ASP B C 1
ATOM 6978 O O . ASP B 1 300 ? -0.203 15.391 7.098 1 98.56 300 ASP B O 1
ATOM 6982 N N . GLY B 1 301 ? -0.679 16.688 5.324 1 98.12 301 GLY B N 1
ATOM 6983 C CA . GLY B 1 301 ? -0.316 15.703 4.328 1 98.12 301 GLY B CA 1
ATOM 6984 C C . GLY B 1 301 ? 0.896 16.094 3.506 1 98.12 301 GLY B C 1
ATOM 6985 O O . GLY B 1 301 ? 1.467 15.266 2.793 1 98.12 301 GLY B O 1
ATOM 6986 N N . GLY B 1 302 ? 1.285 17.297 3.672 1 98.06 302 GLY B N 1
ATOM 6987 C CA . GLY B 1 302 ? 2.418 17.938 3.021 1 98.06 302 GLY B CA 1
ATOM 6988 C C . GLY B 1 302 ? 2.863 19.203 3.715 1 98.06 302 GLY B C 1
ATOM 6989 O O . GLY B 1 302 ? 3.135 20.219 3.059 1 98.06 302 GLY B O 1
ATOM 6990 N N . GLY B 1 303 ? 2.824 19.188 4.984 1 98.56 303 GLY B N 1
ATOM 6991 C CA . GLY B 1 303 ? 3.279 20.328 5.762 1 98.56 303 GLY B CA 1
ATOM 6992 C C . GLY B 1 303 ? 2.145 21.219 6.246 1 98.56 303 GLY B C 1
ATOM 6993 O O . GLY B 1 303 ? 2.373 22.203 6.941 1 98.56 303 GLY B O 1
ATOM 6994 N N . SER B 1 304 ? 0.928 20.844 6.07 1 98.62 304 SER B N 1
ATOM 6995 C CA . SER B 1 304 ? -0.212 21.734 6.227 1 98.62 304 SER B CA 1
ATOM 6996 C C . SER B 1 304 ? -0.454 22.078 7.691 1 98.62 304 SER B C 1
ATOM 6998 O O . SER B 1 304 ? -1.276 22.938 8.008 1 98.62 304 SER B O 1
ATOM 7000 N N . VAL B 1 305 ? 0.175 21.5 8.594 1 98.88 305 VAL B N 1
ATOM 7001 C CA . VAL B 1 305 ? 0.185 21.922 9.984 1 98.88 305 VAL B CA 1
ATOM 7002 C C . VAL B 1 305 ? 1.461 22.719 10.273 1 98.88 305 VAL B C 1
ATOM 7004 O O . VAL B 1 305 ? 1.413 23.781 10.883 1 98.88 305 VAL B O 1
ATOM 7007 N N . ARG B 1 306 ? 2.531 22.297 9.75 1 98.94 306 ARG B N 1
ATOM 7008 C CA . ARG B 1 306 ? 3.84 22.875 10.047 1 98.94 306 ARG B CA 1
ATOM 7009 C C . ARG B 1 306 ? 4.055 24.172 9.273 1 98.94 306 ARG B C 1
ATOM 7011 O O . ARG B 1 306 ? 4.586 25.141 9.82 1 98.94 306 ARG B O 1
ATOM 7018 N N . ILE B 1 307 ? 3.594 24.219 8.039 1 98.94 307 ILE B N 1
ATOM 7019 C CA . ILE B 1 307 ? 3.797 25.391 7.199 1 98.94 307 ILE B CA 1
ATOM 7020 C C . ILE B 1 307 ? 3.068 26.594 7.805 1 98.94 307 ILE B C 1
ATOM 7022 O O . ILE B 1 307 ? 3.688 27.609 8.102 1 98.94 307 ILE B O 1
ATOM 7026 N N . PRO B 1 308 ? 1.796 26.469 8.047 1 98.88 308 PRO B N 1
ATOM 7027 C CA . PRO B 1 308 ? 1.139 27.641 8.617 1 98.88 308 PRO B CA 1
ATOM 7028 C C . PRO B 1 308 ? 1.624 27.969 10.031 1 98.88 308 PRO B C 1
ATOM 7030 O O . PRO B 1 308 ? 1.645 29.125 10.43 1 98.88 308 PRO B O 1
ATOM 7033 N N . SER B 1 309 ? 2.006 26.984 10.805 1 98.88 309 SER B N 1
ATOM 7034 C CA . SER B 1 309 ? 2.566 27.25 12.125 1 98.88 309 SER B CA 1
ATOM 7035 C C . SER B 1 309 ? 3.832 28.094 12.023 1 98.88 309 SER B C 1
ATOM 7037 O O . SER B 1 309 ? 4.008 29.047 12.789 1 98.88 309 SER B O 1
ATOM 7039 N N . SER B 1 310 ? 4.652 27.734 11.109 1 98.81 310 SER B N 1
ATOM 7040 C CA . SER B 1 310 ? 5.883 28.484 10.891 1 98.81 310 SER B CA 1
ATOM 7041 C C . SER B 1 310 ? 5.59 29.922 10.445 1 98.81 310 SER B C 1
ATOM 7043 O O . SER B 1 310 ? 6.168 30.875 10.969 1 98.81 310 SER B O 1
ATOM 7045 N N . LEU B 1 311 ? 4.676 30.078 9.531 1 98.81 311 LEU B N 1
ATOM 7046 C CA . LEU B 1 311 ? 4.398 31.375 8.938 1 98.81 311 LEU B CA 1
ATOM 7047 C C . LEU B 1 311 ? 3.67 32.281 9.922 1 98.81 311 LEU B C 1
ATOM 7049 O O . LEU B 1 311 ? 3.758 33.5 9.828 1 98.81 311 LEU B O 1
ATOM 7053 N N . CYS B 1 312 ? 2.967 31.672 10.906 1 98.56 312 CYS B N 1
ATOM 7054 C CA . CYS B 1 312 ? 2.188 32.469 11.852 1 98.56 312 CYS B CA 1
ATOM 7055 C C . CYS B 1 312 ? 2.869 32.5 13.219 1 98.56 312 CYS B C 1
ATOM 7057 O O . CYS B 1 312 ? 2.324 33.062 14.172 1 98.56 312 CYS B O 1
ATOM 7059 N N . GLY B 1 313 ? 3.988 31.906 13.359 1 97.81 313 GLY B N 1
ATOM 7060 C CA . GLY B 1 313 ? 4.777 32 14.578 1 97.81 313 GLY B CA 1
ATOM 7061 C C . GLY B 1 313 ? 4.199 31.219 15.734 1 97.81 313 GLY B C 1
ATOM 7062 O O . GLY B 1 313 ? 4.219 31.688 16.875 1 97.81 313 GLY B O 1
ATOM 7063 N N . VAL B 1 314 ? 3.648 30.109 15.477 1 98.25 314 VAL B N 1
ATOM 7064 C CA . VAL B 1 314 ? 3.133 29.219 16.516 1 98.25 314 VAL B CA 1
ATOM 7065 C C . VAL B 1 314 ? 3.723 27.828 16.344 1 98.25 314 VAL B C 1
ATOM 7067 O O . VAL B 1 314 ? 4.605 27.609 15.508 1 98.25 314 VAL B O 1
ATOM 7070 N N . VAL B 1 315 ? 3.336 26.875 17.203 1 98.75 315 VAL B N 1
ATOM 7071 C CA . VAL B 1 315 ? 3.889 25.516 17.203 1 98.75 315 VAL B CA 1
ATOM 7072 C C . VAL B 1 315 ? 2.975 24.578 16.422 1 98.75 315 VAL B C 1
ATOM 7074 O O . VAL B 1 315 ? 1.751 24.641 16.547 1 98.75 315 VAL B O 1
ATOM 7077 N N . GLY B 1 316 ? 3.521 23.797 15.516 1 98.94 316 GLY B N 1
ATOM 7078 C CA . GLY B 1 316 ? 2.775 22.781 14.797 1 98.94 316 GLY B CA 1
ATOM 7079 C C . GLY B 1 316 ? 3.389 21.391 14.906 1 98.94 316 GLY B C 1
ATOM 7080 O O . GLY B 1 316 ? 4.57 21.219 14.617 1 98.94 316 GLY B O 1
ATOM 7081 N N . LEU B 1 317 ? 2.604 20.391 15.328 1 98.94 317 LEU B N 1
ATOM 7082 C CA . LEU B 1 317 ? 3.08 19.031 15.516 1 98.94 317 LEU B CA 1
ATOM 7083 C C . LEU B 1 317 ? 2.465 18.094 14.492 1 98.94 317 LEU B C 1
ATOM 7085 O O . LEU B 1 317 ? 1.243 17.938 14.43 1 98.94 317 LEU B O 1
ATOM 7089 N N . LYS B 1 318 ? 3.27 17.594 13.617 1 98.88 318 LYS B N 1
ATOM 7090 C CA . LYS B 1 318 ? 2.885 16.453 12.789 1 98.88 318 LYS B CA 1
ATOM 7091 C C . LYS B 1 318 ? 3.221 15.133 13.484 1 98.88 318 LYS B C 1
ATOM 7093 O O . LYS B 1 318 ? 4.391 14.758 13.586 1 98.88 318 LYS B O 1
ATOM 7098 N N . ILE B 1 319 ? 2.299 14.484 13.953 1 98.19 319 ILE B N 1
ATOM 7099 C CA . ILE B 1 319 ? 2.525 13.234 14.672 1 98.19 319 ILE B CA 1
ATOM 7100 C C . ILE B 1 319 ? 2.916 12.133 13.688 1 98.19 319 ILE B C 1
ATOM 7102 O O . ILE B 1 319 ? 2.756 12.289 12.477 1 98.19 319 ILE B O 1
ATOM 7106 N N . ASN B 1 320 ? 3.521 11.117 14.211 1 98.38 320 ASN B N 1
ATOM 7107 C CA . ASN B 1 320 ? 3.877 9.969 13.383 1 98.38 320 ASN B CA 1
ATOM 7108 C C . ASN B 1 320 ? 2.652 9.375 12.695 1 98.38 320 ASN B C 1
ATOM 7110 O O . ASN B 1 320 ? 1.591 9.25 13.305 1 98.38 320 ASN B O 1
ATOM 7114 N N . TYR B 1 321 ? 2.766 9.086 11.375 1 97.81 321 TYR B N 1
ATOM 7115 C CA . TYR B 1 321 ? 1.673 8.453 10.648 1 97.81 321 TYR B CA 1
ATOM 7116 C C . TYR B 1 321 ? 1.219 7.176 11.344 1 97.81 321 TYR B C 1
ATOM 7118 O O . TYR B 1 321 ? 2.043 6.336 11.703 1 97.81 321 TYR B O 1
ATOM 7126 N N . GLY B 1 322 ? -0.063 7.098 11.531 1 95.44 322 GLY B N 1
ATOM 7127 C CA . GLY B 1 322 ? -0.629 5.895 12.117 1 95.44 322 GLY B CA 1
ATOM 7128 C C . GLY B 1 322 ? -0.795 5.984 13.625 1 95.44 322 GLY B C 1
ATOM 7129 O O . GLY B 1 322 ? -1.372 5.09 14.242 1 95.44 322 GLY B O 1
ATOM 7130 N N . ARG B 1 323 ? -0.357 7.102 14.234 1 95.25 323 ARG B N 1
ATOM 7131 C CA . ARG B 1 323 ? -0.391 7.289 15.68 1 95.25 323 ARG B CA 1
ATOM 7132 C C . ARG B 1 323 ? -1.804 7.609 16.156 1 95.25 323 ARG B C 1
ATOM 7134 O O . ARG B 1 323 ? -2.186 7.238 17.266 1 95.25 323 ARG B O 1
ATOM 7141 N N . THR B 1 324 ? -2.543 8.266 15.43 1 95 324 THR B N 1
ATOM 7142 C CA . THR B 1 324 ? -3.914 8.641 15.766 1 95 324 THR B CA 1
ATOM 7143 C C . THR B 1 324 ? -4.871 8.25 14.641 1 95 324 THR B C 1
ATOM 7145 O O . THR B 1 324 ? -4.48 8.219 13.469 1 95 324 THR B O 1
ATOM 7148 N N . SER B 1 325 ? -6.113 7.961 15.031 1 95.38 325 SER B N 1
ATOM 7149 C CA . SER B 1 325 ? -7.152 7.637 14.062 1 95.38 325 SER B CA 1
ATOM 7150 C C . SER B 1 325 ? -7.535 8.859 13.227 1 95.38 325 SER B C 1
ATOM 7152 O O . SER B 1 325 ? -7.625 9.969 13.758 1 95.38 325 SER B O 1
ATOM 7154 N N . MET B 1 326 ? -7.781 8.617 11.984 1 96.69 326 MET B N 1
ATOM 7155 C CA . MET B 1 326 ? -8.203 9.664 11.062 1 96.69 326 MET B CA 1
ATOM 7156 C C . MET B 1 326 ? -9.719 9.633 10.852 1 96.69 326 MET B C 1
ATOM 7158 O O . MET B 1 326 ? -10.266 10.453 10.117 1 96.69 326 MET B O 1
ATOM 7162 N N . GLU B 1 327 ? -10.383 8.734 11.5 1 95.44 327 GLU B N 1
ATOM 7163 C CA . GLU B 1 327 ? -11.812 8.57 11.305 1 95.44 327 GLU B CA 1
ATOM 7164 C C . GLU B 1 327 ? -12.57 9.859 11.609 1 95.44 327 GLU B C 1
ATOM 7166 O O . GLU B 1 327 ? -12.398 10.453 12.672 1 95.44 327 GLU B O 1
ATOM 7171 N N . GLY B 1 328 ? -13.352 10.281 10.688 1 96.5 328 GLY B N 1
ATOM 7172 C CA . GLY B 1 328 ? -14.125 11.508 10.82 1 96.5 328 GLY B CA 1
ATOM 7173 C C . GLY B 1 328 ? -13.523 12.672 10.055 1 96.5 328 GLY B C 1
ATOM 7174 O O . GLY B 1 328 ? -14.094 13.766 10.039 1 96.5 328 GLY B O 1
ATOM 7175 N N . SER B 1 329 ? -12.414 12.5 9.406 1 96.94 329 SER B N 1
ATOM 7176 C CA . SER B 1 329 ? -11.836 13.508 8.523 1 96.94 329 SER B CA 1
ATOM 7177 C C . SER B 1 329 ? -12.18 13.227 7.066 1 96.94 329 SER B C 1
ATOM 7179 O O . SER B 1 329 ? -12.453 12.086 6.695 1 96.94 329 SER B O 1
ATOM 7181 N N . LEU B 1 330 ? -12.172 14.258 6.238 1 96.38 330 LEU B N 1
ATOM 7182 C CA . LEU B 1 330 ? -12.453 14.109 4.812 1 96.38 330 LEU B CA 1
ATOM 7183 C C . LEU B 1 330 ? -11.305 13.383 4.109 1 96.38 330 LEU B C 1
ATOM 7185 O O . LEU B 1 330 ? -11.508 12.766 3.061 1 96.38 330 LEU B O 1
ATOM 7189 N N . CYS B 1 331 ? -10.109 13.391 4.641 1 92.25 331 CYS B N 1
ATOM 7190 C CA . CYS B 1 331 ? -8.93 12.797 4.02 1 92.25 331 CYS B CA 1
ATOM 7191 C C . CYS B 1 331 ? -8.5 11.531 4.758 1 92.25 331 CYS B C 1
ATOM 7193 O O . CYS B 1 331 ? -7.305 11.281 4.918 1 92.25 331 CYS B O 1
ATOM 7195 N N . ASP B 1 332 ? -9.289 10.672 5.191 1 85.31 332 ASP B N 1
ATOM 7196 C CA . ASP B 1 332 ? -9.016 9.578 6.113 1 85.31 332 ASP B CA 1
ATOM 7197 C C . ASP B 1 332 ? -8.391 8.391 5.387 1 85.31 332 ASP B C 1
ATOM 7199 O O . ASP B 1 332 ? -7.938 7.434 6.023 1 85.31 332 ASP B O 1
ATOM 7203 N N . SER B 1 333 ? -8.25 8.398 4.141 1 84.56 333 SER B N 1
ATOM 7204 C CA . SER B 1 333 ? -7.832 7.188 3.436 1 84.56 333 SER B CA 1
ATOM 7205 C C . SER B 1 333 ? -6.457 7.359 2.799 1 84.56 333 SER B C 1
ATOM 7207 O O . SER B 1 333 ? -6.012 6.504 2.033 1 84.56 333 SER B O 1
ATOM 7209 N N . GLY B 1 334 ? -5.785 8.336 3.164 1 92.31 334 GLY B N 1
ATOM 7210 C CA . GLY B 1 334 ? -4.492 8.578 2.541 1 92.31 334 GLY B CA 1
ATOM 7211 C C . GLY B 1 334 ? -3.342 7.934 3.291 1 92.31 334 GLY B C 1
ATOM 7212 O O . GLY B 1 334 ? -3.541 7.328 4.344 1 92.31 334 GLY B O 1
ATOM 7213 N N . THR B 1 335 ? -2.152 8.039 2.723 1 97.25 335 THR B N 1
ATOM 7214 C CA . THR B 1 335 ? -0.97 7.379 3.268 1 97.25 335 THR B CA 1
ATOM 7215 C C . THR B 1 335 ? 0.035 8.406 3.779 1 97.25 335 THR B C 1
ATOM 7217 O O . THR B 1 335 ? 1.111 8.047 4.258 1 97.25 335 THR B O 1
ATOM 7220 N N . VAL B 1 336 ? -0.314 9.719 3.713 1 98.12 336 VAL B N 1
ATOM 7221 C CA . VAL B 1 336 ? 0.682 10.719 4.086 1 98.12 336 VAL B CA 1
ATOM 7222 C C . VAL B 1 336 ? 0.089 11.688 5.105 1 98.12 336 VAL B C 1
ATOM 7224 O O . VAL B 1 336 ? 0.82 12.438 5.758 1 98.12 336 VAL B O 1
ATOM 7227 N N . GLU B 1 337 ? -1.158 11.68 5.301 1 97.12 337 GLU B N 1
ATOM 7228 C CA . GLU B 1 337 ? -1.838 12.727 6.055 1 97.12 337 GLU B CA 1
ATOM 7229 C C . GLU B 1 337 ? -2.076 12.297 7.5 1 97.12 337 GLU B C 1
ATOM 7231 O O . GLU B 1 337 ? -2.363 11.133 7.773 1 97.12 337 GLU B O 1
ATOM 7236 N N . VAL B 1 338 ? -2.008 13.25 8.414 1 98 338 VAL B N 1
ATOM 7237 C CA . VAL B 1 338 ? -2.334 13.062 9.82 1 98 338 VAL B CA 1
ATOM 7238 C C . VAL B 1 338 ? -3.111 14.273 10.344 1 98 338 VAL B C 1
ATOM 7240 O O . VAL B 1 338 ? -3.174 15.305 9.68 1 98 338 VAL B O 1
ATOM 7243 N N . ILE B 1 339 ? -3.758 14.078 11.469 1 98.44 339 ILE B N 1
ATOM 7244 C CA . ILE B 1 339 ? -4.297 15.195 12.242 1 98.44 339 ILE B CA 1
ATOM 7245 C C . ILE B 1 339 ? -3.293 15.609 13.32 1 98.44 339 ILE B C 1
ATOM 7247 O O . ILE B 1 339 ? -2.703 14.758 13.984 1 98.44 339 ILE B O 1
ATOM 7251 N N . GLY B 1 340 ? -2.994 16.875 13.375 1 98.44 340 GLY B N 1
ATOM 7252 C CA . GLY B 1 340 ? -2.051 17.344 14.375 1 98.44 340 GLY B CA 1
ATOM 7253 C C . GLY B 1 340 ? -2.459 18.672 15 1 98.44 340 GLY B C 1
ATOM 7254 O O . GLY B 1 340 ? -3.209 19.438 14.391 1 98.44 340 GLY B O 1
ATOM 7255 N N . PRO B 1 341 ? -1.971 18.953 16.172 1 98.88 341 PRO B N 1
ATOM 7256 C CA . PRO B 1 341 ? -2.307 20.203 16.844 1 98.88 341 PRO B CA 1
ATOM 7257 C C . PRO B 1 341 ? -1.418 21.359 16.406 1 98.88 341 PRO B C 1
ATOM 7259 O O . PRO B 1 341 ? -0.249 21.156 16.078 1 98.88 341 PRO B O 1
ATOM 7262 N N . ILE B 1 342 ? -1.999 22.469 16.328 1 98.94 342 ILE B N 1
ATOM 7263 C CA . ILE B 1 342 ? -1.354 23.766 16.281 1 98.94 342 ILE B CA 1
ATOM 7264 C C . ILE B 1 342 ? -1.62 24.531 17.578 1 98.94 342 ILE B C 1
ATOM 7266 O O . ILE B 1 342 ? -2.768 24.641 18.016 1 98.94 342 ILE B O 1
ATOM 7270 N N . ALA B 1 343 ? -0.563 24.953 18.219 1 98.81 343 ALA B N 1
ATOM 7271 C CA . ALA B 1 343 ? -0.722 25.594 19.531 1 98.81 343 ALA B CA 1
ATOM 7272 C C . ALA B 1 343 ? 0.236 26.766 19.688 1 98.81 343 ALA B C 1
ATOM 7274 O O . ALA B 1 343 ? 1.171 26.922 18.906 1 98.81 343 ALA B O 1
ATOM 7275 N N . SER B 1 344 ? -0.007 27.516 20.719 1 95.38 344 SER B N 1
ATOM 7276 C CA . SER B 1 344 ? 0.832 28.672 20.969 1 95.38 344 SER B CA 1
ATOM 7277 C C . SER B 1 344 ? 2.174 28.266 21.578 1 95.38 344 SER B C 1
ATOM 7279 O O . SER B 1 344 ? 3.166 28.984 21.422 1 95.38 344 SER B O 1
ATOM 7281 N N . THR B 1 345 ? 2.164 27.109 22.281 1 96.62 345 THR B N 1
ATOM 7282 C CA . THR B 1 345 ? 3.387 26.641 22.922 1 96.62 345 THR B CA 1
ATOM 7283 C C . THR B 1 345 ? 3.545 25.141 22.75 1 96.62 345 THR B C 1
ATOM 7285 O O . THR B 1 345 ? 2.586 24.438 22.422 1 96.62 345 THR B O 1
ATOM 7288 N N . VAL B 1 346 ? 4.777 24.688 23.047 1 97.75 346 VAL B N 1
ATOM 7289 C CA . VAL B 1 346 ? 5.066 23.266 22.969 1 97.75 346 VAL B CA 1
ATOM 7290 C C . VAL B 1 346 ? 4.277 22.516 24.047 1 97.75 346 VAL B C 1
ATOM 7292 O O . VAL B 1 346 ? 3.748 21.422 23.797 1 97.75 346 VAL B O 1
ATOM 7295 N N . GLU B 1 347 ? 4.191 23.062 25.297 1 97 347 GLU B N 1
ATOM 7296 C CA . GLU B 1 347 ? 3.449 22.375 26.359 1 97 347 GLU B CA 1
ATOM 7297 C C . GLU B 1 347 ? 1.979 22.219 25.984 1 97 347 GLU B C 1
ATOM 7299 O O . GLU B 1 347 ? 1.368 21.188 26.297 1 97 347 GLU B O 1
ATOM 7304 N N . ASP B 1 348 ? 1.368 23.297 25.391 1 98.5 348 ASP B N 1
ATOM 7305 C CA . ASP B 1 348 ? -0.03 23.188 24.984 1 98.5 348 ASP B CA 1
ATOM 7306 C C . ASP B 1 348 ? -0.206 22.125 23.891 1 98.5 348 ASP B C 1
ATOM 7308 O O . ASP B 1 348 ? -1.185 21.375 23.906 1 98.5 348 ASP B O 1
ATOM 7312 N N . ALA B 1 349 ? 0.732 22.094 22.922 1 98.75 349 ALA B N 1
ATOM 7313 C CA . ALA B 1 349 ? 0.693 21.062 21.891 1 98.75 349 ALA B CA 1
ATOM 7314 C C . ALA B 1 349 ? 0.771 19.672 22.5 1 98.75 349 ALA B C 1
ATOM 7316 O O . ALA B 1 349 ? 0.086 18.75 22.062 1 98.75 349 ALA B O 1
ATOM 7317 N N . MET B 1 350 ? 1.601 19.5 23.516 1 98.5 350 MET B N 1
ATOM 7318 C CA . MET B 1 350 ? 1.793 18.219 24.188 1 98.5 350 MET B CA 1
ATOM 7319 C C . MET B 1 350 ? 0.512 17.766 24.875 1 98.5 350 MET B C 1
ATOM 7321 O O . MET B 1 350 ? 0.144 16.594 24.812 1 98.5 350 MET B O 1
ATOM 7325 N N . LEU B 1 351 ? -0.168 18.672 25.531 1 98.75 351 LEU B N 1
ATOM 7326 C CA . LEU B 1 351 ? -1.415 18.359 26.219 1 98.75 351 LEU B CA 1
ATOM 7327 C C . LEU B 1 351 ? -2.488 17.922 25.219 1 98.75 351 LEU B C 1
ATOM 7329 O O . LEU B 1 351 ? -3.188 16.938 25.453 1 98.75 351 LEU B O 1
ATOM 7333 N N . VAL B 1 352 ? -2.631 18.656 24.141 1 98.88 352 VAL B N 1
ATOM 7334 C CA . VAL B 1 352 ? -3.627 18.328 23.125 1 98.88 352 VAL B CA 1
ATOM 7335 C C . VAL B 1 352 ? -3.268 17 22.469 1 98.88 352 VAL B C 1
ATOM 7337 O O . VAL B 1 352 ? -4.141 16.172 22.219 1 98.88 352 VAL B O 1
ATOM 7340 N N . TYR B 1 353 ? -1.974 16.797 22.188 1 98.5 353 TYR B N 1
ATOM 7341 C CA . TYR B 1 353 ? -1.482 15.547 21.625 1 98.5 353 TYR B CA 1
ATOM 7342 C C . TYR B 1 353 ? -1.854 14.367 22.5 1 98.5 353 TYR B C 1
ATOM 7344 O O . TYR B 1 353 ? -2.357 13.352 22.016 1 98.5 353 TYR B O 1
ATOM 7352 N N . ALA B 1 354 ? -1.646 14.5 23.781 1 98.56 354 ALA B N 1
ATOM 7353 C CA . ALA B 1 354 ? -1.946 13.422 24.719 1 98.56 354 ALA B CA 1
ATOM 7354 C C . ALA B 1 354 ? -3.43 13.062 24.688 1 98.56 354 ALA B C 1
ATOM 7356 O O . ALA B 1 354 ? -3.793 11.891 24.781 1 98.56 354 ALA B O 1
ATOM 7357 N N . ALA B 1 355 ? -4.266 14.039 24.516 1 98.44 355 ALA B N 1
ATOM 7358 C CA . ALA B 1 355 ? -5.711 13.836 24.531 1 98.44 355 ALA B CA 1
ATOM 7359 C C . ALA B 1 355 ? -6.164 13.094 23.266 1 98.44 355 ALA B C 1
ATOM 7361 O O . ALA B 1 355 ? -7.07 12.266 23.312 1 98.44 355 ALA B O 1
ATOM 7362 N N . MET B 1 356 ? -5.539 13.375 22.141 1 96.88 356 MET B N 1
ATOM 7363 C CA . MET B 1 356 ? -6.062 12.914 20.859 1 96.88 356 MET B CA 1
ATOM 7364 C C . MET B 1 356 ? -5.488 11.547 20.484 1 96.88 356 MET B C 1
ATOM 7366 O O . MET B 1 356 ? -5.949 10.906 19.547 1 96.88 356 MET B O 1
ATOM 7370 N N . LEU B 1 357 ? -4.609 11.016 21.219 1 94.94 357 LEU B N 1
ATOM 7371 C CA . LEU B 1 357 ? -3.832 9.828 20.906 1 94.94 357 LEU B CA 1
ATOM 7372 C C . LEU B 1 357 ? -4.734 8.602 20.797 1 94.94 357 LEU B C 1
ATOM 7374 O O . LEU B 1 357 ? -5.781 8.531 21.438 1 94.94 357 LEU B O 1
ATOM 7378 N N . GLY B 1 358 ? -4.258 7.664 19.891 1 93.31 358 GLY B N 1
ATOM 7379 C CA . GLY B 1 358 ? -4.895 6.363 19.734 1 93.31 358 GLY B CA 1
ATOM 7380 C C . GLY B 1 358 ? -5.004 5.922 18.281 1 93.31 358 GLY B C 1
ATOM 7381 O O . GLY B 1 358 ? -5.723 6.539 17.5 1 93.31 358 GLY B O 1
ATOM 7382 N N . ALA B 1 359 ? -4.328 4.887 17.938 1 93.31 359 ALA B N 1
ATOM 7383 C CA . ALA B 1 359 ? -4.305 4.371 16.562 1 93.31 359 ALA B CA 1
ATOM 7384 C C . ALA B 1 359 ? -5.594 3.625 16.234 1 93.31 359 ALA B C 1
ATOM 7386 O O . ALA B 1 359 ? -6.262 3.105 17.125 1 93.31 359 ALA B O 1
ATOM 7387 N N . SER B 1 360 ? -5.957 3.615 14.953 1 91.44 360 SER B N 1
ATOM 7388 C CA . SER B 1 360 ? -7.078 2.797 14.5 1 91.44 360 SER B CA 1
ATOM 7389 C C . SER B 1 360 ? -6.75 1.311 14.594 1 91.44 360 SER B C 1
ATOM 7391 O O . SER B 1 360 ? -5.578 0.927 14.594 1 91.44 360 SER B O 1
ATOM 7393 N N . PRO B 1 361 ? -7.789 0.474 14.633 1 85.94 361 PRO B N 1
ATOM 7394 C CA . PRO B 1 361 ? -7.543 -0.97 14.641 1 85.94 361 PRO B CA 1
ATOM 7395 C C . PRO B 1 361 ? -6.75 -1.438 13.422 1 85.94 361 PRO B C 1
ATOM 7397 O O . PRO B 1 361 ? -5.863 -2.285 13.547 1 85.94 361 PRO B O 1
ATOM 7400 N N . ALA B 1 362 ? -7.023 -0.891 12.32 1 86.44 362 ALA B N 1
ATOM 7401 C CA . ALA B 1 362 ? -6.312 -1.273 11.102 1 86.44 362 ALA B CA 1
ATOM 7402 C C . ALA B 1 362 ? -4.832 -0.927 11.203 1 86.44 362 ALA B C 1
ATOM 7404 O O . ALA B 1 362 ? -3.975 -1.718 10.797 1 86.44 362 ALA B O 1
ATOM 7405 N N . ASN B 1 363 ? -4.559 0.241 11.711 1 89.44 363 ASN B N 1
ATOM 7406 C CA . ASN B 1 363 ? -3.168 0.656 11.844 1 89.44 363 ASN B CA 1
ATOM 7407 C C . ASN B 1 363 ? -2.443 -0.149 12.922 1 89.44 363 ASN B C 1
ATOM 7409 O O . ASN B 1 363 ? -1.245 -0.411 12.805 1 89.44 363 ASN B O 1
ATOM 7413 N N . ARG B 1 364 ? -3.166 -0.528 13.945 1 88.62 364 ARG B N 1
ATOM 7414 C CA . ARG B 1 364 ? -2.559 -1.371 14.969 1 88.62 364 ARG B CA 1
ATOM 7415 C C . ARG B 1 364 ? -2.107 -2.705 14.383 1 88.62 364 ARG B C 1
ATOM 7417 O O . ARG B 1 364 ? -1.048 -3.221 14.742 1 88.62 364 ARG B O 1
ATOM 7424 N N . ILE B 1 365 ? -2.9 -3.205 13.484 1 82.44 365 ILE B N 1
ATOM 7425 C CA . ILE B 1 365 ? -2.598 -4.492 12.875 1 82.44 365 ILE B CA 1
ATOM 7426 C C . ILE B 1 365 ? -1.429 -4.34 11.906 1 82.44 365 ILE B C 1
ATOM 7428 O O . ILE B 1 365 ? -0.476 -5.121 11.938 1 82.44 365 ILE B O 1
ATOM 7432 N N . SER B 1 366 ? -1.492 -3.344 11.148 1 87.06 366 SER B N 1
ATOM 7433 C CA . SER B 1 366 ? -0.572 -3.252 10.023 1 87.06 366 SER B CA 1
ATOM 7434 C C . SER B 1 366 ? 0.741 -2.594 10.43 1 87.06 366 SER B C 1
ATOM 7436 O O . SER B 1 366 ? 1.798 -2.91 9.883 1 87.06 366 SER B O 1
ATOM 7438 N N . MET B 1 367 ? 0.697 -1.646 11.422 1 89.94 367 MET B N 1
ATOM 7439 C CA . MET B 1 367 ? 1.892 -0.845 11.672 1 89.94 367 MET B CA 1
ATOM 7440 C C . MET B 1 367 ? 2.504 -1.187 13.023 1 89.94 367 MET B C 1
ATOM 7442 O O . MET B 1 367 ? 3.678 -0.902 13.266 1 89.94 367 MET B O 1
ATOM 7446 N N . LYS B 1 368 ? 1.803 -1.724 13.953 1 86.25 368 LYS B N 1
ATOM 7447 C CA . LYS B 1 368 ? 2.281 -2.074 15.289 1 86.25 368 LYS B CA 1
ATOM 7448 C C . LYS B 1 368 ? 3 -0.897 15.945 1 86.25 368 LYS B C 1
ATOM 7450 O O . LYS B 1 368 ? 4.172 -1.005 16.312 1 86.25 368 LYS B O 1
ATOM 7455 N N . PRO B 1 369 ? 2.27 0.163 16.125 1 91.88 369 PRO B N 1
ATOM 7456 C CA . PRO B 1 369 ? 2.885 1.36 16.703 1 91.88 369 PRO B CA 1
ATOM 7457 C C . PRO B 1 369 ? 3.521 1.1 18.078 1 91.88 369 PRO B C 1
ATOM 7459 O O . PRO B 1 369 ? 3.006 0.296 18.859 1 91.88 369 PRO B O 1
ATOM 7462 N N . SER B 1 370 ? 4.648 1.811 18.344 1 92.94 370 SER B N 1
ATOM 7463 C CA . SER B 1 370 ? 5.219 1.781 19.688 1 92.94 370 SER B CA 1
ATOM 7464 C C . SER B 1 370 ? 4.273 2.41 20.703 1 92.94 370 SER B C 1
ATOM 7466 O O . SER B 1 370 ? 3.428 3.234 20.344 1 92.94 370 SER B O 1
ATOM 7468 N N . THR B 1 371 ? 4.438 2.047 21.922 1 94.19 371 THR B N 1
ATOM 7469 C CA . THR B 1 371 ? 3.645 2.66 22.984 1 94.19 371 THR B CA 1
ATOM 7470 C C . THR B 1 371 ? 3.859 4.172 23.016 1 94.19 371 THR B C 1
ATOM 7472 O O . THR B 1 371 ? 5 4.645 23.031 1 94.19 371 THR B O 1
ATOM 7475 N N . PRO B 1 372 ? 2.766 4.879 22.984 1 95.88 372 PRO B N 1
ATOM 7476 C CA . PRO B 1 372 ? 2.949 6.328 23.062 1 95.88 372 PRO B CA 1
ATOM 7477 C C . PRO B 1 372 ? 3.609 6.777 24.359 1 95.88 372 PRO B C 1
ATOM 7479 O O . PRO B 1 372 ? 3.326 6.223 25.422 1 95.88 372 PRO B O 1
ATOM 7482 N N . CYS B 1 373 ? 4.461 7.773 24.281 1 97.12 373 CYS B N 1
ATOM 7483 C CA . CYS B 1 373 ? 5.148 8.289 25.453 1 97.12 373 CYS B CA 1
ATOM 7484 C C . CYS B 1 373 ? 5.422 9.781 25.328 1 97.12 373 CYS B C 1
ATOM 7486 O O . CYS B 1 373 ? 5.277 10.344 24.234 1 97.12 373 CYS B O 1
ATOM 7488 N N . LEU B 1 374 ? 5.691 10.414 26.422 1 97.38 374 LEU B N 1
ATOM 7489 C CA . LEU B 1 374 ? 5.984 11.836 26.516 1 97.38 374 LEU B CA 1
ATOM 7490 C C . LEU B 1 374 ? 7.301 12.078 27.234 1 97.38 374 LEU B C 1
ATOM 7492 O O . LEU B 1 374 ? 7.703 11.281 28.094 1 97.38 374 LEU B O 1
ATOM 7496 N N . PRO B 1 375 ? 7.957 13.18 26.844 1 96.5 375 PRO B N 1
ATOM 7497 C CA . PRO B 1 375 ? 9.172 13.5 27.594 1 96.5 375 PRO B CA 1
ATOM 7498 C C . PRO B 1 375 ? 8.875 14.055 28.984 1 96.5 375 PRO B C 1
ATOM 7500 O O . PRO B 1 375 ? 7.883 14.773 29.172 1 96.5 375 PRO B O 1
ATOM 7503 N N . THR B 1 376 ? 9.758 13.742 29.875 1 93.81 376 THR B N 1
ATOM 7504 C CA . THR B 1 376 ? 9.695 14.398 31.188 1 93.81 376 THR B CA 1
ATOM 7505 C C . THR B 1 376 ? 10.414 15.742 31.141 1 93.81 376 THR B C 1
ATOM 7507 O O . THR B 1 376 ? 11.625 15.812 31.391 1 93.81 376 THR B O 1
ATOM 7510 N N . LEU B 1 377 ? 9.695 16.766 31 1 91.19 377 LEU B N 1
ATOM 7511 C CA . LEU B 1 377 ? 10.305 18.078 30.844 1 91.19 377 LEU B CA 1
ATOM 7512 C C . LEU B 1 377 ? 10.625 18.703 32.219 1 91.19 377 LEU B C 1
ATOM 7514 O O . LEU B 1 377 ? 11.297 19.734 32.281 1 91.19 377 LEU B O 1
ATOM 7518 N N . SER B 1 378 ? 10.266 18.141 33.312 1 77.94 378 SER B N 1
ATOM 7519 C CA . SER B 1 378 ? 10.453 18.641 34.688 1 77.94 378 SER B CA 1
ATOM 7520 C C . SER B 1 378 ? 11.766 18.125 35.281 1 77.94 378 SER B C 1
ATOM 7522 O O . SER B 1 378 ? 12.25 18.672 36.281 1 77.94 378 SER B O 1
ATOM 7524 N N . SER B 1 379 ? 12.312 17.281 34.719 1 69.44 379 SER B N 1
ATOM 7525 C CA . SER B 1 379 ? 13.352 16.531 35.438 1 69.44 379 SER B CA 1
ATOM 7526 C C . SER B 1 379 ? 14.742 16.906 34.938 1 69.44 379 SER B C 1
ATOM 7528 O O . SER B 1 379 ? 14.891 17.422 33.812 1 69.44 379 SER B O 1
ATOM 7530 N N . ASP B 1 380 ? 15.547 16.875 35.844 1 63.5 380 ASP B N 1
ATOM 7531 C CA . ASP B 1 380 ? 16.969 16.969 35.5 1 63.5 380 ASP B CA 1
ATOM 7532 C C . ASP B 1 380 ? 17.344 15.984 34.406 1 63.5 380 ASP B C 1
ATOM 7534 O O . ASP B 1 380 ? 18.297 16.219 33.656 1 63.5 380 ASP B O 1
ATOM 7538 N N . ASP B 1 381 ? 16.672 15.07 34.312 1 64.5 381 ASP B N 1
ATOM 7539 C CA . ASP B 1 381 ? 16.906 14.031 33.344 1 64.5 381 ASP B CA 1
ATOM 7540 C C . ASP B 1 381 ? 16.719 14.57 31.906 1 64.5 381 ASP B C 1
ATOM 7542 O O . ASP B 1 381 ? 17.312 14.055 30.969 1 64.5 381 ASP B O 1
ATOM 7546 N N . ASP B 1 382 ? 16.125 15.508 31.891 1 72.38 382 ASP B N 1
ATOM 7547 C CA . ASP B 1 382 ? 15.898 16.156 30.609 1 72.38 382 ASP B CA 1
ATOM 7548 C C . ASP B 1 382 ? 17.188 16.797 30.078 1 72.38 382 ASP B C 1
ATOM 7550 O O . ASP B 1 382 ? 17.453 16.75 28.875 1 72.38 382 ASP B O 1
ATOM 7554 N N . THR B 1 383 ? 17.938 17.188 30.953 1 73.06 383 THR B N 1
ATOM 7555 C CA . THR B 1 383 ? 19.203 17.797 30.578 1 73.06 383 THR B CA 1
ATOM 7556 C C . THR B 1 383 ? 20.172 16.766 30.047 1 73.06 383 THR B C 1
ATOM 7558 O O . THR B 1 383 ? 20.875 17.016 29.062 1 73.06 383 THR B O 1
ATOM 7561 N N . ASP B 1 384 ? 20.125 15.664 30.625 1 74.31 384 ASP B N 1
ATOM 7562 C CA . ASP B 1 384 ? 21.016 14.602 30.172 1 74.31 384 ASP B CA 1
ATOM 7563 C C . ASP B 1 384 ? 20.594 14.07 28.797 1 74.31 384 ASP B C 1
ATOM 7565 O O . ASP B 1 384 ? 21.438 13.766 27.969 1 74.31 384 ASP B O 1
ATOM 7569 N N . ALA B 1 385 ? 19.344 14.016 28.641 1 78.81 385 ALA B N 1
ATOM 7570 C CA . ALA B 1 385 ? 18.828 13.531 27.359 1 78.81 385 ALA B CA 1
ATOM 7571 C C . ALA B 1 385 ? 19.172 14.492 26.234 1 78.81 385 ALA B C 1
ATOM 7573 O O . ALA B 1 385 ? 19.453 14.055 25.109 1 78.81 385 ALA B O 1
ATOM 7574 N N . LEU B 1 386 ? 19.219 15.625 26.484 1 86.5 386 LEU B N 1
ATOM 7575 C CA . LEU B 1 386 ? 19.562 16.625 25.469 1 86.5 386 LEU B CA 1
ATOM 7576 C C . LEU B 1 386 ? 21.062 16.609 25.172 1 86.5 386 LEU B C 1
ATOM 7578 O O . LEU B 1 386 ? 21.469 16.844 24.047 1 86.5 386 LEU B O 1
ATOM 7582 N N . ARG B 1 387 ? 21.781 16.328 26.172 1 86.31 387 ARG B N 1
ATOM 7583 C CA . ARG B 1 387 ? 23.234 16.312 26.016 1 86.31 387 ARG B CA 1
ATOM 7584 C C . ARG B 1 387 ? 23.656 15.18 25.078 1 86.31 387 ARG B C 1
ATOM 7586 O O . ARG B 1 387 ? 24.609 15.336 24.297 1 86.31 387 ARG B O 1
ATOM 7593 N N . SER B 1 388 ? 23.016 14.156 25.078 1 88.19 388 SER B N 1
ATOM 7594 C CA . SER B 1 388 ? 23.391 12.984 24.297 1 88.19 388 SER B CA 1
ATOM 7595 C C . SER B 1 388 ? 22.781 13.039 22.891 1 88.19 388 SER B C 1
ATOM 7597 O O . SER B 1 388 ? 23.047 12.156 22.062 1 88.19 388 SER B O 1
ATOM 7599 N N . LEU B 1 389 ? 22.062 14.078 22.672 1 93.12 389 LEU B N 1
ATOM 7600 C CA . LEU B 1 389 ? 21.312 14.172 21.406 1 93.12 389 LEU B CA 1
ATOM 7601 C C . LEU B 1 389 ? 22.25 14.477 20.25 1 93.12 389 LEU B C 1
ATOM 7603 O O . LEU B 1 389 ? 23.062 15.398 20.328 1 93.12 389 LEU B O 1
ATOM 7607 N N . ARG B 1 390 ? 22.344 13.719 19.25 1 97.19 390 ARG B N 1
ATOM 7608 C CA . ARG B 1 390 ? 23 13.969 17.969 1 97.19 390 ARG B CA 1
ATOM 7609 C C . ARG B 1 390 ? 22.016 14.539 16.953 1 97.19 390 ARG B C 1
ATOM 7611 O O . ARG B 1 390 ? 21.062 13.867 16.547 1 97.19 390 ARG B O 1
ATOM 7618 N N . ILE B 1 391 ? 22.234 15.734 16.453 1 98.19 391 ILE B N 1
ATOM 7619 C CA . ILE B 1 391 ? 21.344 16.453 15.547 1 98.19 391 ILE B CA 1
ATOM 7620 C C . ILE B 1 391 ? 21.922 16.422 14.133 1 98.19 391 ILE B C 1
ATOM 7622 O O . ILE B 1 391 ? 23.016 16.938 13.898 1 98.19 391 ILE B O 1
ATOM 7626 N N . GLY B 1 392 ? 21.125 15.812 13.203 1 98.5 392 GLY B N 1
ATOM 7627 C CA . GLY B 1 392 ? 21.562 15.773 11.812 1 98.5 392 GLY B CA 1
ATOM 7628 C C . GLY B 1 392 ? 21.141 17 11.023 1 98.5 392 GLY B C 1
ATOM 7629 O O . GLY B 1 392 ? 20 17.484 11.164 1 98.5 392 GLY B O 1
ATOM 7630 N N . ILE B 1 393 ? 22.062 17.547 10.211 1 98.12 393 ILE B N 1
ATOM 7631 C CA . ILE B 1 393 ? 21.797 18.641 9.289 1 98.12 393 ILE B CA 1
ATOM 7632 C C . ILE B 1 393 ? 22.406 18.344 7.926 1 98.12 393 ILE B C 1
ATOM 7634 O O . ILE B 1 393 ? 23.516 17.812 7.836 1 98.12 393 ILE B O 1
ATOM 7638 N N . TYR B 1 394 ? 21.641 18.5 6.898 1 97.81 394 TYR B N 1
ATOM 7639 C CA . TYR B 1 394 ? 22.172 18.547 5.539 1 97.81 394 TYR B CA 1
ATOM 7640 C C . TYR B 1 394 ? 22.344 19.969 5.055 1 97.81 394 TYR B C 1
ATOM 7642 O O . TYR B 1 394 ? 21.406 20.562 4.504 1 97.81 394 TYR B O 1
ATOM 7650 N N . THR B 1 395 ? 23.484 20.484 5.145 1 97.38 395 THR B N 1
ATOM 7651 C CA . THR B 1 395 ? 23.766 21.922 5.105 1 97.38 395 THR B CA 1
ATOM 7652 C C . THR B 1 395 ? 23.328 22.516 3.771 1 97.38 395 THR B C 1
ATOM 7654 O O . THR B 1 395 ? 22.688 23.562 3.734 1 97.38 395 THR B O 1
ATOM 7657 N N . PRO B 1 396 ? 23.688 21.859 2.609 1 96.44 396 PRO B N 1
ATOM 7658 C CA . PRO B 1 396 ? 23.266 22.484 1.351 1 96.44 396 PRO B CA 1
ATOM 7659 C C . PRO B 1 396 ? 21.75 22.578 1.227 1 96.44 396 PRO B C 1
ATOM 7661 O O . PRO B 1 396 ? 21.234 23.562 0.688 1 96.44 396 PRO B O 1
ATOM 7664 N N . TRP B 1 397 ? 21.094 21.609 1.7 1 96.69 397 TRP B N 1
ATOM 7665 C CA . TRP B 1 397 ? 19.641 21.609 1.683 1 96.69 397 TRP B CA 1
ATOM 7666 C C . TRP B 1 397 ? 19.094 22.625 2.684 1 96.69 397 TRP B C 1
ATOM 7668 O O . TRP B 1 397 ? 18.172 23.391 2.361 1 96.69 397 TRP B O 1
ATOM 7678 N N . PHE B 1 398 ? 19.672 22.688 3.842 1 97.88 398 PHE B N 1
ATOM 7679 C CA . PHE B 1 398 ? 19.312 23.594 4.934 1 97.88 398 PHE B CA 1
ATOM 7680 C C . PHE B 1 398 ? 19.359 25.047 4.48 1 97.88 398 PHE B C 1
ATOM 7682 O O . PHE B 1 398 ? 18.547 25.859 4.898 1 97.88 398 PHE B O 1
ATOM 7689 N N . ASN B 1 399 ? 20.25 25.281 3.551 1 97.19 399 ASN B N 1
ATOM 7690 C CA . ASN B 1 399 ? 20.5 26.656 3.131 1 97.19 399 ASN B CA 1
ATOM 7691 C C . ASN B 1 399 ? 19.75 27 1.849 1 97.19 399 ASN B C 1
ATOM 7693 O O . ASN B 1 399 ? 19.875 28.109 1.329 1 97.19 399 ASN B O 1
ATOM 7697 N N . ASN B 1 400 ? 19.016 26.062 1.315 1 96.19 400 ASN B N 1
ATOM 7698 C CA . ASN B 1 400 ? 18.234 26.328 0.106 1 96.19 400 ASN B CA 1
ATOM 7699 C C . ASN B 1 400 ? 16.938 27.047 0.421 1 96.19 400 ASN B C 1
ATOM 7701 O O . ASN B 1 400 ? 15.852 26.469 0.326 1 96.19 400 ASN B O 1
ATOM 7705 N N . VAL B 1 401 ? 17.078 28.297 0.698 1 96.75 401 VAL B N 1
ATOM 7706 C CA . VAL B 1 401 ? 15.961 29.141 1.128 1 96.75 401 VAL B CA 1
ATOM 7707 C C . VAL B 1 401 ? 15.875 30.375 0.239 1 96.75 401 VAL B C 1
ATOM 7709 O O . VAL B 1 401 ? 16.828 30.703 -0.476 1 96.75 401 VAL B O 1
ATOM 7712 N N . HIS B 1 402 ? 14.727 30.953 0.211 1 94.75 402 HIS B N 1
ATOM 7713 C CA . HIS B 1 402 ? 14.477 32.156 -0.563 1 94.75 402 HIS B CA 1
ATOM 7714 C C . HIS B 1 402 ? 15.289 33.344 -0.026 1 94.75 402 HIS B C 1
ATOM 7716 O O . HIS B 1 402 ? 15.781 34.156 -0.798 1 94.75 402 HIS B O 1
ATOM 7722 N N . SER B 1 403 ? 15.312 33.5 1.32 1 94.75 403 SER B N 1
ATOM 7723 C CA . SER B 1 403 ? 16.109 34.5 2.018 1 94.75 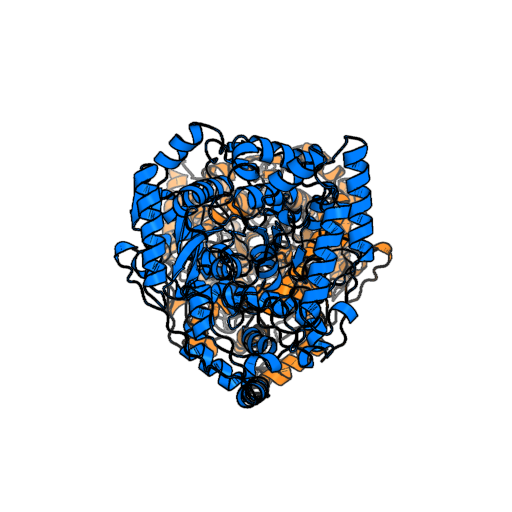403 SER B CA 1
ATOM 7724 C C . SER B 1 403 ? 17 33.844 3.074 1 94.75 403 SER B C 1
ATOM 7726 O O . SER B 1 403 ? 16.547 33.031 3.863 1 94.75 403 SER B O 1
ATOM 7728 N N . THR B 1 404 ? 18.203 34.312 3.16 1 96.94 404 THR B N 1
ATOM 7729 C CA . THR B 1 404 ? 19.172 33.719 4.082 1 96.94 404 THR B CA 1
ATOM 7730 C C . THR B 1 404 ? 18.781 34 5.527 1 96.94 404 THR B C 1
ATOM 7732 O O . THR B 1 404 ? 19.266 33.344 6.449 1 96.94 404 THR B O 1
ATOM 7735 N N . GLU B 1 405 ? 17.922 34.906 5.715 1 97.19 405 GLU B N 1
ATOM 7736 C CA . GLU B 1 405 ? 17.438 35.188 7.07 1 97.19 405 GLU B CA 1
ATOM 7737 C C . GLU B 1 405 ? 16.812 33.938 7.691 1 97.19 405 GLU B C 1
ATOM 7739 O O . GLU B 1 405 ? 16.922 33.719 8.898 1 97.19 405 GLU B O 1
ATOM 7744 N N . VAL B 1 406 ? 16.219 33.156 6.859 1 98.19 406 VAL B N 1
ATOM 7745 C CA . VAL B 1 406 ? 15.57 31.953 7.336 1 98.19 406 VAL B CA 1
ATOM 7746 C C . VAL B 1 406 ? 16.625 30.984 7.855 1 98.19 406 VAL B C 1
ATOM 7748 O O . VAL B 1 406 ? 16.578 30.547 9.008 1 98.19 406 VAL B O 1
ATOM 7751 N N . SER B 1 407 ? 17.641 30.641 7.055 1 98.25 407 SER B N 1
ATOM 7752 C CA . SER B 1 407 ? 18.688 29.719 7.465 1 98.25 407 SER B CA 1
ATOM 7753 C C . SER B 1 407 ? 19.516 30.281 8.602 1 98.25 407 SER B C 1
ATOM 7755 O O . SER B 1 407 ? 19.922 29.547 9.508 1 98.25 407 SER B O 1
ATOM 7757 N N . ASP B 1 408 ? 19.734 31.594 8.609 1 98 408 ASP B N 1
ATOM 7758 C CA . ASP B 1 408 ? 20.547 32.219 9.648 1 98 408 ASP B CA 1
ATOM 7759 C C . ASP B 1 408 ? 19.875 32.094 11.016 1 98 408 ASP B C 1
ATOM 7761 O O . ASP B 1 408 ? 20.531 31.734 12 1 98 408 ASP B O 1
ATOM 7765 N N . LYS B 1 409 ? 18.609 32.406 11.07 1 97.38 409 LYS B N 1
ATOM 7766 C CA . LYS B 1 409 ? 17.891 32.312 12.336 1 97.38 409 LYS B CA 1
ATOM 7767 C C . LYS B 1 409 ? 17.828 30.891 12.828 1 97.38 409 LYS B C 1
ATOM 7769 O O . LYS B 1 409 ? 17.891 30.641 14.039 1 97.38 409 LYS B O 1
ATOM 7774 N N . CYS B 1 410 ? 17.594 29.984 11.938 1 98.31 410 CYS B N 1
ATOM 7775 C CA . CYS B 1 410 ? 17.562 28.578 12.32 1 98.31 410 CYS B CA 1
ATOM 7776 C C . CYS B 1 410 ? 18.922 28.109 12.828 1 98.31 410 CYS B C 1
ATOM 7778 O O . CYS B 1 410 ? 19 27.359 13.797 1 98.31 410 CYS B O 1
ATOM 7780 N N . GLU B 1 411 ? 19.969 28.547 12.188 1 97.75 411 GLU B N 1
ATOM 7781 C CA . GLU B 1 411 ? 21.312 28.219 12.633 1 97.75 411 GLU B CA 1
ATOM 7782 C C . GLU B 1 411 ? 21.594 28.812 14.008 1 97.75 411 GLU B C 1
ATOM 7784 O O . GLU B 1 411 ? 22.25 28.188 14.836 1 97.75 411 GLU B O 1
ATOM 7789 N N . ASP B 1 412 ? 21.141 30.031 14.195 1 97.12 412 ASP B N 1
ATOM 7790 C CA . ASP B 1 412 ? 21.297 30.656 15.508 1 97.12 412 ASP B CA 1
ATOM 7791 C C . ASP B 1 412 ? 20.641 29.812 16.594 1 97.12 412 ASP B C 1
ATOM 7793 O O . ASP B 1 412 ? 21.219 29.641 17.672 1 97.12 412 ASP B O 1
ATOM 7797 N N . ALA B 1 413 ? 19.469 29.375 16.312 1 96.88 413 ALA B N 1
ATOM 7798 C CA . ALA B 1 413 ? 18.75 28.547 17.281 1 96.88 413 ALA B CA 1
ATOM 7799 C C . ALA B 1 413 ? 19.516 27.266 17.594 1 96.88 413 ALA B C 1
ATOM 7801 O O . ALA B 1 413 ? 19.578 26.844 18.734 1 96.88 413 ALA B O 1
ATOM 7802 N N . LEU B 1 414 ? 20.062 26.641 16.594 1 96.62 414 LEU B N 1
ATOM 7803 C CA . LEU B 1 414 ? 20.844 25.422 16.766 1 96.62 414 LEU B CA 1
ATOM 7804 C C . LEU B 1 414 ? 22.094 25.672 17.594 1 96.62 414 LEU B C 1
ATOM 7806 O O . LEU B 1 414 ? 22.469 24.859 18.438 1 96.62 414 LEU B O 1
ATOM 7810 N N . ASN B 1 415 ? 22.734 26.75 17.312 1 96.12 415 ASN B N 1
ATOM 7811 C CA . ASN B 1 415 ? 23.922 27.125 18.078 1 96.12 415 ASN B CA 1
ATOM 7812 C C . ASN B 1 415 ? 23.594 27.328 19.547 1 96.12 415 ASN B C 1
ATOM 7814 O O . ASN B 1 415 ? 24.344 26.922 20.422 1 96.12 415 ASN B O 1
ATOM 7818 N N . LEU B 1 416 ? 22.484 27.984 19.781 1 95.06 416 LEU B N 1
ATOM 7819 C CA . LEU B 1 416 ? 22.062 28.188 21.156 1 95.06 416 LEU B CA 1
ATOM 7820 C C . LEU B 1 416 ? 21.797 26.859 21.844 1 95.06 416 LEU B C 1
ATOM 7822 O O . LEU B 1 416 ? 22.172 26.672 23 1 95.06 416 LEU B O 1
ATOM 7826 N N . LEU B 1 417 ? 21.141 25.984 21.141 1 94.94 417 LEU B N 1
ATOM 7827 C CA . LEU B 1 417 ? 20.828 24.656 21.672 1 94.94 417 LEU B CA 1
ATOM 7828 C C . LEU B 1 417 ? 22.109 23.891 22 1 94.94 417 LEU B C 1
ATOM 7830 O O . LEU B 1 417 ? 22.219 23.281 23.062 1 94.94 417 LEU B O 1
ATOM 7834 N N . SER B 1 418 ? 23.031 23.922 21.078 1 94.88 418 SER B N 1
ATOM 7835 C CA . SER B 1 418 ? 24.312 23.234 21.266 1 94.88 418 SER B CA 1
ATOM 7836 C C . SER B 1 418 ? 25.094 23.828 22.438 1 94.88 418 SER B C 1
ATOM 7838 O O . SER B 1 418 ? 25.688 23.094 23.234 1 94.88 418 SER B O 1
ATOM 7840 N N . LYS B 1 419 ? 25.078 25.062 22.562 1 94.5 419 LYS B N 1
ATOM 7841 C CA . LYS B 1 419 ? 25.797 25.734 23.641 1 94.5 419 LYS B CA 1
ATOM 7842 C C . LYS B 1 419 ? 25.156 25.453 24.984 1 94.5 419 LYS B C 1
ATOM 7844 O O . LYS B 1 419 ? 25.859 25.203 25.969 1 94.5 419 LYS B O 1
ATOM 7849 N N . ALA B 1 420 ? 23.891 25.469 25 1 93.31 420 ALA B N 1
ATOM 7850 C CA . ALA B 1 420 ? 23.172 25.328 26.266 1 93.31 420 ALA B CA 1
ATOM 7851 C C . ALA B 1 420 ? 23.172 23.891 26.75 1 93.31 420 ALA B C 1
ATOM 7853 O O . ALA B 1 420 ? 23.219 23.625 27.953 1 93.31 420 ALA B O 1
ATOM 7854 N N . HIS B 1 421 ? 23.125 22.969 25.859 1 92.94 421 HIS B N 1
ATOM 7855 C CA . HIS B 1 421 ? 22.875 21.594 26.297 1 92.94 421 HIS B CA 1
ATOM 7856 C C . HIS B 1 421 ? 23.984 20.656 25.844 1 92.94 421 HIS B C 1
ATOM 7858 O O . HIS B 1 421 ? 24.016 19.484 26.219 1 92.94 421 HIS B O 1
ATOM 7864 N N . GLY B 1 422 ? 24.859 21.094 25.031 1 91.94 422 GLY B N 1
ATOM 7865 C CA . GLY B 1 422 ? 26 20.281 24.609 1 91.94 422 GLY B CA 1
ATOM 7866 C C . GLY B 1 422 ? 25.641 19.266 23.547 1 91.94 422 GLY B C 1
ATOM 7867 O O . GLY B 1 422 ? 26.328 18.25 23.391 1 91.94 422 GLY B O 1
ATOM 7868 N N . CYS B 1 423 ? 24.578 19.5 22.844 1 92.81 423 CYS B N 1
ATOM 7869 C CA . CYS B 1 423 ? 24.203 18.578 21.781 1 92.81 423 CYS B CA 1
ATOM 7870 C C . CYS B 1 423 ? 25.188 18.625 20.625 1 92.81 423 CYS B C 1
ATOM 7872 O O . CYS B 1 423 ? 25.844 19.641 20.406 1 92.81 423 CYS B O 1
ATOM 7874 N N . GLU B 1 424 ? 25.344 17.469 19.969 1 95 424 GLU B N 1
ATOM 7875 C CA . GLU B 1 424 ? 26.25 17.375 18.828 1 95 424 GLU B CA 1
ATOM 7876 C C . GLU B 1 424 ? 25.5 17.578 17.516 1 95 424 GLU B C 1
ATOM 7878 O O . GLU B 1 424 ? 24.438 16.969 17.281 1 95 424 GLU B O 1
ATOM 7883 N N . VAL B 1 425 ? 26 18.453 16.688 1 96.44 425 VAL B N 1
ATOM 7884 C CA . VAL B 1 425 ? 25.469 18.641 15.336 1 96.44 425 VAL B CA 1
ATOM 7885 C C . VAL B 1 425 ? 26.297 17.828 14.344 1 96.44 425 VAL B C 1
ATOM 7887 O O . VAL B 1 425 ? 27.516 17.984 14.273 1 96.44 425 VAL B O 1
ATOM 7890 N N . VAL B 1 426 ? 25.641 16.953 13.602 1 97.38 426 VAL B N 1
ATOM 7891 C CA . VAL B 1 426 ? 26.297 16.031 12.68 1 97.38 426 VAL B CA 1
ATOM 7892 C C . VAL B 1 426 ? 25.859 16.312 11.25 1 97.38 426 VAL B C 1
ATOM 7894 O O . VAL B 1 426 ? 24.656 16.391 10.961 1 97.38 426 VAL B O 1
ATOM 7897 N N . GLU B 1 427 ? 26.828 16.516 10.359 1 97.25 427 GLU B N 1
ATOM 7898 C CA . GLU B 1 427 ? 26.516 16.656 8.945 1 97.25 427 GLU B CA 1
ATOM 7899 C C . GLU B 1 427 ? 26.031 15.328 8.359 1 97.25 427 GLU B C 1
ATOM 7901 O O . GLU B 1 427 ? 26.656 14.289 8.547 1 97.25 427 GLU B O 1
ATOM 7906 N N . VAL B 1 428 ? 24.906 15.352 7.703 1 97.38 428 VAL B N 1
ATOM 7907 C CA . VAL B 1 428 ? 24.375 14.172 7.023 1 97.38 428 VAL B CA 1
ATOM 7908 C C . VAL B 1 428 ? 24.109 14.492 5.555 1 97.38 428 VAL B C 1
ATOM 7910 O O . VAL B 1 428 ? 24.188 15.656 5.145 1 97.38 428 VAL B O 1
ATOM 7913 N N . VAL B 1 429 ? 23.938 13.461 4.754 1 97 429 VAL B N 1
ATOM 7914 C CA . VAL B 1 429 ? 23.609 13.609 3.342 1 97 429 VAL B CA 1
ATOM 7915 C C . VAL B 1 429 ? 22.25 12.961 3.059 1 97 429 VAL B C 1
ATOM 7917 O O . VAL B 1 429 ? 22.031 11.797 3.393 1 97 429 VAL B O 1
ATOM 7920 N N . ILE B 1 430 ? 21.359 13.719 2.521 1 96.56 430 ILE B N 1
ATOM 7921 C CA . ILE B 1 430 ? 20.062 13.203 2.096 1 96.56 430 ILE B CA 1
ATOM 7922 C C . ILE B 1 430 ? 19.984 13.195 0.57 1 96.56 430 ILE B C 1
ATOM 7924 O O . ILE B 1 430 ? 19.828 14.242 -0.06 1 96.56 430 ILE B O 1
ATOM 7928 N N . PRO B 1 431 ? 20.031 12.047 -0.009 1 95.94 431 PRO B N 1
ATOM 7929 C CA . PRO B 1 431 ? 20.016 11.953 -1.471 1 95.94 431 PRO B CA 1
ATOM 7930 C C . PRO B 1 431 ? 18.609 11.992 -2.047 1 95.94 431 PRO B C 1
ATOM 7932 O O . PRO B 1 431 ? 17.625 11.828 -1.31 1 95.94 431 PRO B O 1
ATOM 7935 N N . GLU B 1 432 ? 18.484 12.242 -3.338 1 95.06 432 GLU B N 1
ATOM 7936 C CA . GLU B 1 432 ? 17.297 12 -4.164 1 95.06 432 GLU B CA 1
ATOM 7937 C C . GLU B 1 432 ? 16.109 12.812 -3.668 1 95.06 432 GLU B C 1
ATOM 7939 O O . GLU B 1 432 ? 15.008 12.266 -3.496 1 95.06 432 GLU B O 1
ATOM 7944 N N . ILE B 1 433 ? 16.328 14.109 -3.428 1 94.88 433 ILE B N 1
ATOM 7945 C CA . ILE B 1 433 ? 15.32 15.031 -2.926 1 94.88 433 ILE B CA 1
ATOM 7946 C C . ILE B 1 433 ? 14.242 15.242 -3.986 1 94.88 433 ILE B C 1
ATOM 7948 O O . ILE B 1 433 ? 13.047 15.312 -3.666 1 94.88 433 ILE B O 1
ATOM 7952 N N . VAL B 1 434 ? 14.609 15.289 -5.277 1 93.94 434 VAL B N 1
ATOM 7953 C CA . VAL B 1 434 ? 13.648 15.484 -6.355 1 93.94 434 VAL B CA 1
ATOM 7954 C C . VAL B 1 434 ? 12.742 14.25 -6.465 1 93.94 434 VAL B C 1
ATOM 7956 O O . VAL B 1 434 ? 11.531 14.383 -6.656 1 93.94 434 VAL B O 1
ATOM 7959 N N . GLU B 1 435 ? 13.375 13.039 -6.379 1 96.12 435 GLU B N 1
ATOM 7960 C CA . GLU B 1 435 ? 12.609 11.797 -6.375 1 96.12 435 GLU B CA 1
ATOM 7961 C C . GLU B 1 435 ? 11.609 11.773 -5.219 1 96.12 435 GLU B C 1
ATOM 7963 O O . GLU B 1 435 ? 10.453 11.391 -5.402 1 96.12 435 GLU B O 1
ATOM 7968 N N . MET B 1 436 ? 12.078 12.227 -4.086 1 96.94 436 MET B N 1
ATOM 7969 C CA . MET B 1 436 ? 11.25 12.266 -2.887 1 96.94 436 MET B CA 1
ATOM 7970 C C . MET B 1 436 ? 10.039 13.172 -3.092 1 96.94 436 MET B C 1
ATOM 7972 O O . MET B 1 436 ? 8.914 12.789 -2.783 1 96.94 436 MET B O 1
ATOM 7976 N N . ARG B 1 437 ? 10.227 14.32 -3.609 1 96 437 ARG B N 1
ATOM 7977 C CA . ARG B 1 437 ? 9.156 15.273 -3.865 1 96 437 ARG B CA 1
ATOM 7978 C C . ARG B 1 437 ? 8.148 14.711 -4.863 1 96 437 ARG B C 1
ATOM 7980 O O . ARG B 1 437 ? 6.938 14.875 -4.691 1 96 437 ARG B O 1
ATOM 7987 N N . THR B 1 438 ? 8.656 14.094 -5.863 1 96.94 438 THR B N 1
ATOM 7988 C CA . THR B 1 438 ? 7.797 13.516 -6.895 1 96.94 438 THR B CA 1
ATOM 7989 C C . THR B 1 438 ? 6.926 12.406 -6.316 1 96.94 438 THR B C 1
ATOM 7991 O O . THR B 1 438 ? 5.73 12.336 -6.598 1 96.94 438 THR B O 1
ATOM 7994 N N . ALA B 1 439 ? 7.52 11.562 -5.504 1 98.62 439 ALA B N 1
ATOM 7995 C CA . ALA B 1 439 ? 6.77 10.469 -4.887 1 98.62 439 ALA B CA 1
ATOM 7996 C C . ALA B 1 439 ? 5.656 11.008 -3.994 1 98.62 439 ALA B C 1
ATOM 7998 O O . ALA B 1 439 ? 4.547 10.469 -3.982 1 98.62 439 ALA B O 1
ATOM 7999 N N . HIS B 1 440 ? 5.973 12.016 -3.293 1 98.5 440 HIS B N 1
ATOM 8000 C CA . HIS B 1 440 ? 4.969 12.625 -2.432 1 98.5 440 HIS B CA 1
ATOM 8001 C C . HIS B 1 440 ? 3.822 13.211 -3.25 1 98.5 440 HIS B C 1
ATOM 8003 O O . HIS B 1 440 ? 2.652 13 -2.924 1 98.5 440 HIS B O 1
ATOM 8009 N N . LEU B 1 441 ? 4.156 13.93 -4.305 1 97.5 441 LEU B N 1
ATOM 8010 C CA . LEU B 1 441 ? 3.18 14.57 -5.18 1 97.5 441 LEU B CA 1
ATOM 8011 C C . LEU B 1 441 ? 2.217 13.547 -5.766 1 97.5 441 LEU B C 1
ATOM 8013 O O . LEU B 1 441 ? 0.999 13.734 -5.723 1 97.5 441 LEU B O 1
ATOM 8017 N N . VAL B 1 442 ? 2.771 12.477 -6.242 1 98.5 442 VAL B N 1
ATOM 8018 C CA . VAL B 1 442 ? 1.955 11.43 -6.844 1 98.5 442 VAL B CA 1
ATOM 8019 C C . VAL B 1 442 ? 1.063 10.789 -5.781 1 98.5 442 VAL B C 1
ATOM 8021 O O . VAL B 1 442 ? -0.123 10.555 -6.02 1 98.5 442 VAL B O 1
ATOM 8024 N N . SER B 1 443 ? 1.605 10.531 -4.629 1 98.56 443 SER B N 1
ATOM 8025 C CA . SER B 1 443 ? 0.868 9.852 -3.57 1 98.56 443 SER B CA 1
ATOM 8026 C C . SER B 1 443 ? -0.301 10.695 -3.074 1 98.56 443 SER B C 1
ATOM 8028 O O . SER B 1 443 ? -1.46 10.297 -3.205 1 98.56 443 SER B O 1
ATOM 8030 N N . ILE B 1 444 ? -0.031 11.875 -2.652 1 98.31 444 ILE B N 1
ATOM 8031 C CA . ILE B 1 444 ? -1.067 12.703 -2.049 1 98.31 444 ILE B CA 1
ATOM 8032 C C . ILE B 1 444 ? -2.096 13.094 -3.109 1 98.31 444 ILE B C 1
ATOM 8034 O O . ILE B 1 444 ? -3.295 13.148 -2.83 1 98.31 444 ILE B O 1
ATOM 8038 N N . GLY B 1 445 ? -1.649 13.406 -4.328 1 98.12 445 GLY B N 1
ATOM 8039 C CA . GLY B 1 445 ? -2.555 13.828 -5.387 1 98.12 445 GLY B CA 1
ATOM 8040 C C . GLY B 1 445 ? -3.504 12.727 -5.824 1 98.12 445 GLY B C 1
ATOM 8041 O O . GLY B 1 445 ? -4.695 12.969 -6.02 1 98.12 445 GLY B O 1
ATOM 8042 N N . SER B 1 446 ? -2.982 11.523 -5.984 1 98.12 446 SER B N 1
ATOM 8043 C CA . SER B 1 446 ? -3.789 10.391 -6.438 1 98.12 446 SER B CA 1
ATOM 8044 C C . SER B 1 446 ? -4.809 9.977 -5.383 1 98.12 446 SER B C 1
ATOM 8046 O O . SER B 1 446 ? -5.941 9.617 -5.711 1 98.12 446 SER B O 1
ATOM 8048 N N . GLU B 1 447 ? -4.395 10.023 -4.188 1 98.12 447 GLU B N 1
ATOM 8049 C CA . GLU B 1 447 ? -5.285 9.664 -3.084 1 98.12 447 GLU B CA 1
ATOM 8050 C C . GLU B 1 447 ? -6.402 10.688 -2.922 1 98.12 447 GLU B C 1
ATOM 8052 O O . GLU B 1 447 ? -7.555 10.32 -2.68 1 98.12 447 GLU B O 1
ATOM 8057 N N . CYS B 1 448 ? -6.051 11.938 -3.076 1 97.56 448 CYS B N 1
ATOM 8058 C CA . CYS B 1 448 ? -7.059 12.992 -3.055 1 97.56 448 CYS B CA 1
ATOM 8059 C C . CYS B 1 448 ? -8.062 12.812 -4.188 1 97.56 448 CYS B C 1
ATOM 8061 O O . CYS B 1 448 ? -9.273 12.859 -3.967 1 97.56 448 CYS B O 1
ATOM 8063 N N . LEU B 1 449 ? -7.535 12.594 -5.375 1 97.75 449 LEU B N 1
ATOM 8064 C CA . LEU B 1 449 ? -8.391 12.438 -6.547 1 97.75 449 LEU B CA 1
ATOM 8065 C C . LEU B 1 449 ? -9.312 11.234 -6.391 1 97.75 449 LEU B C 1
ATOM 8067 O O . LEU B 1 449 ? -10.492 11.297 -6.762 1 97.75 449 LEU B O 1
ATOM 8071 N N . SER B 1 450 ? -8.773 10.125 -5.895 1 97.56 450 SER B N 1
ATOM 8072 C CA . SER B 1 450 ? -9.594 8.938 -5.684 1 97.56 450 SER B CA 1
ATOM 8073 C C . SER B 1 450 ? -10.797 9.242 -4.797 1 97.56 450 SER B C 1
ATOM 8075 O O . SER B 1 450 ? -11.906 8.781 -5.066 1 97.56 450 SER B O 1
ATOM 8077 N N . SER B 1 451 ? -10.617 10.055 -3.781 1 96.31 451 SER B N 1
ATOM 8078 C CA . SER B 1 451 ? -11.68 10.398 -2.84 1 96.31 451 SER B CA 1
ATOM 8079 C C . SER B 1 451 ? -12.703 11.328 -3.477 1 96.31 451 SER B C 1
ATOM 8081 O O . SER B 1 451 ? -13.891 11.281 -3.135 1 96.31 451 SER B O 1
ATOM 8083 N N . LEU B 1 452 ? -12.305 12.156 -4.395 1 97.06 452 LEU B N 1
ATOM 8084 C CA . LEU B 1 452 ? -13.172 13.195 -4.934 1 97.06 452 LEU B CA 1
ATOM 8085 C C . LEU B 1 452 ? -13.836 12.734 -6.227 1 97.06 452 LEU B C 1
ATOM 8087 O O . LEU B 1 452 ? -14.828 13.328 -6.664 1 97.06 452 LEU B O 1
ATOM 8091 N N . ASN B 1 453 ? -13.312 11.703 -6.871 1 97.38 453 ASN B N 1
ATOM 8092 C CA . ASN B 1 453 ? -13.75 11.273 -8.195 1 97.38 453 ASN B CA 1
ATOM 8093 C C . ASN B 1 453 ? -15.258 11.055 -8.25 1 97.38 453 ASN B C 1
ATOM 8095 O O . ASN B 1 453 ? -15.922 11.492 -9.188 1 97.38 453 ASN B O 1
ATOM 8099 N N . PRO B 1 454 ? -15.852 10.336 -7.258 1 97.44 454 PRO B N 1
ATOM 8100 C CA . PRO B 1 454 ? -17.297 10.109 -7.363 1 97.44 454 PRO B CA 1
ATOM 8101 C C . PRO B 1 454 ? -18.094 11.406 -7.445 1 97.44 454 PRO B C 1
ATOM 8103 O O . PRO B 1 454 ? -19.062 11.484 -8.195 1 97.44 454 PRO B O 1
ATOM 8106 N N . ASP B 1 455 ? -17.688 12.406 -6.688 1 97.44 455 ASP B N 1
ATOM 8107 C CA . ASP B 1 455 ? -18.375 13.688 -6.711 1 97.44 455 ASP B CA 1
ATOM 8108 C C . ASP B 1 455 ? -18.078 14.453 -7.996 1 97.44 455 ASP B C 1
ATOM 8110 O O . ASP B 1 455 ? -18.953 15.117 -8.555 1 97.44 455 ASP B O 1
ATOM 8114 N N . ILE B 1 456 ? -16.828 14.43 -8.414 1 96.75 456 ILE B N 1
ATOM 8115 C CA . ILE B 1 456 ? -16.438 15.109 -9.641 1 96.75 456 ILE B CA 1
ATOM 8116 C C . ILE B 1 456 ? -17.219 14.531 -10.82 1 96.75 456 ILE B C 1
ATOM 8118 O O . ILE B 1 456 ? -17.766 15.273 -11.633 1 96.75 456 ILE B O 1
ATOM 8122 N N . GLU B 1 457 ? -17.25 13.203 -10.859 1 95.75 457 GLU B N 1
ATOM 8123 C CA . GLU B 1 457 ? -17.969 12.531 -11.938 1 95.75 457 GLU B CA 1
ATOM 8124 C C . GLU B 1 457 ? -19.469 12.812 -11.859 1 95.75 457 GLU B C 1
ATOM 8126 O O . GLU B 1 457 ? -20.172 12.773 -12.875 1 95.75 457 GLU B O 1
ATOM 8131 N N . ASP B 1 458 ? -19.938 13.148 -10.656 1 96.69 458 ASP B N 1
ATOM 8132 C CA . ASP B 1 458 ? -21.344 13.469 -10.445 1 96.69 458 ASP B CA 1
ATOM 8133 C C . ASP B 1 458 ? -21.625 14.953 -10.695 1 96.69 458 ASP B C 1
ATOM 8135 O O . ASP B 1 458 ? -22.672 15.469 -10.312 1 96.69 458 ASP B O 1
ATOM 8139 N N . GLY B 1 459 ? -20.656 15.711 -11.125 1 95.75 459 GLY B N 1
ATOM 8140 C CA . GLY B 1 459 ? -20.906 17.062 -11.609 1 95.75 459 GLY B CA 1
ATOM 8141 C C . GLY B 1 459 ? -20.391 18.141 -10.672 1 95.75 459 GLY B C 1
ATOM 8142 O O . GLY B 1 459 ? -20.562 19.328 -10.93 1 95.75 459 GLY B O 1
ATOM 8143 N N . LYS B 1 460 ? -19.703 17.797 -9.633 1 97 460 LYS B N 1
ATOM 8144 C CA . LYS B 1 460 ? -19.266 18.797 -8.656 1 97 460 LYS B CA 1
ATOM 8145 C C . LYS B 1 460 ? -17.922 19.391 -9.039 1 97 460 LYS B C 1
ATOM 8147 O O . LYS B 1 460 ? -17.516 20.422 -8.5 1 97 460 LYS B O 1
ATOM 8152 N N . GLY B 1 461 ? -17.281 18.844 -10.023 1 95.12 461 GLY B N 1
ATOM 8153 C CA . GLY B 1 461 ? -15.961 19.281 -10.414 1 95.12 461 GLY B CA 1
ATOM 8154 C C . GLY B 1 461 ? -15.914 20.734 -10.82 1 95.12 461 GLY B C 1
ATOM 8155 O O . GLY B 1 461 ? -14.953 21.453 -10.516 1 95.12 461 GLY B O 1
ATOM 8156 N N . VAL B 1 462 ? -16.891 21.234 -11.43 1 94.94 462 VAL B N 1
ATOM 8157 C CA . VAL B 1 462 ? -16.922 22.594 -11.961 1 94.94 462 VAL B CA 1
ATOM 8158 C C . VAL B 1 462 ? -17.078 23.594 -10.812 1 94.94 462 VAL B C 1
ATOM 8160 O O . VAL B 1 462 ? -16.812 24.781 -10.977 1 94.94 462 VAL B O 1
ATOM 8163 N N . LYS B 1 463 ? -17.453 23.078 -9.672 1 96.88 463 LYS B N 1
ATOM 8164 C CA . LYS B 1 463 ? -17.672 23.953 -8.523 1 96.88 463 LYS B CA 1
ATOM 8165 C C . LYS B 1 463 ? -16.406 24.125 -7.711 1 96.88 463 LYS B C 1
ATOM 8167 O O . LYS B 1 463 ? -16.344 24.984 -6.824 1 96.88 463 LYS B O 1
ATOM 8172 N N . LEU B 1 464 ? -15.406 23.406 -8.047 1 97.75 464 LEU B N 1
ATOM 8173 C CA . LEU B 1 464 ? -14.133 23.531 -7.34 1 97.75 464 LEU B CA 1
ATOM 8174 C C . LEU B 1 464 ? -13.445 24.844 -7.691 1 97.75 464 LEU B C 1
ATOM 8176 O O . LEU B 1 464 ? -13.648 25.375 -8.781 1 97.75 464 LEU B O 1
ATOM 8180 N N . SER B 1 465 ? -12.672 25.359 -6.734 1 97.06 465 SER B N 1
ATOM 8181 C CA . SER B 1 465 ? -11.883 26.562 -7.004 1 97.06 465 SER B CA 1
ATOM 8182 C C . SER B 1 465 ? -10.883 26.312 -8.133 1 97.06 465 SER B C 1
ATOM 8184 O O . SER B 1 465 ? -10.523 25.172 -8.414 1 97.06 465 SER B O 1
ATOM 8186 N N . TYR B 1 466 ? -10.438 27.375 -8.789 1 96.69 466 TYR B N 1
ATOM 8187 C CA . TYR B 1 466 ? -9.5 27.266 -9.898 1 96.69 466 TYR B CA 1
ATOM 8188 C C . TYR B 1 466 ? -8.18 26.656 -9.438 1 96.69 466 TYR B C 1
ATOM 8190 O O . TYR B 1 466 ? -7.551 25.891 -10.172 1 96.69 466 TYR B O 1
ATOM 8198 N N . ASP B 1 467 ? -7.75 26.969 -8.219 1 95.44 467 ASP B N 1
ATOM 8199 C CA . ASP B 1 467 ? -6.531 26.406 -7.652 1 95.44 467 ASP B CA 1
ATOM 8200 C C . ASP B 1 467 ? -6.629 24.891 -7.562 1 95.44 467 ASP B C 1
ATOM 8202 O O . ASP B 1 467 ? -5.727 24.172 -8.016 1 95.44 467 ASP B O 1
ATOM 8206 N N . THR B 1 468 ? -7.727 24.438 -6.992 1 96.75 468 THR B N 1
ATOM 8207 C CA . THR B 1 468 ? -7.934 23 -6.805 1 96.75 468 THR B CA 1
ATOM 8208 C C . THR B 1 468 ? -8.07 22.297 -8.148 1 96.75 468 THR B C 1
ATOM 8210 O O . THR B 1 468 ? -7.52 21.219 -8.344 1 96.75 468 THR B O 1
ATOM 8213 N N . ARG B 1 469 ? -8.734 22.922 -9.055 1 97.12 469 ARG B N 1
ATOM 8214 C CA . ARG B 1 469 ? -8.914 22.359 -10.383 1 97.12 469 ARG B CA 1
ATOM 8215 C C . ARG B 1 469 ? -7.57 22.203 -11.102 1 97.12 469 ARG B C 1
ATOM 8217 O O . ARG B 1 469 ? -7.359 21.234 -11.828 1 97.12 469 ARG B O 1
ATOM 8224 N N . THR B 1 470 ? -6.676 23.156 -10.922 1 95.69 470 THR B N 1
ATOM 8225 C CA . THR B 1 470 ? -5.344 23.078 -11.508 1 95.69 470 THR B CA 1
ATOM 8226 C C . THR B 1 470 ? -4.594 21.859 -10.977 1 95.69 470 THR B C 1
ATOM 8228 O O . THR B 1 470 ? -4 21.109 -11.742 1 95.69 470 THR B O 1
ATOM 8231 N N . SER B 1 471 ? -4.629 21.656 -9.664 1 95.56 471 SER B N 1
ATOM 8232 C CA . SER B 1 471 ? -3.977 20.516 -9.047 1 95.56 471 SER B CA 1
ATOM 8233 C C . SER B 1 471 ? -4.582 19.203 -9.547 1 95.56 471 SER B C 1
ATOM 8235 O O . SER B 1 471 ? -3.854 18.25 -9.859 1 95.56 471 SER B O 1
ATOM 8237 N N . LEU B 1 472 ? -5.895 19.172 -9.641 1 96.94 472 LEU B N 1
ATOM 8238 C CA . LEU B 1 472 ? -6.59 17.953 -10.016 1 96.94 472 LEU B CA 1
ATOM 8239 C C . LEU B 1 472 ? -6.27 17.578 -11.461 1 96.94 472 LEU B C 1
ATOM 8241 O O . LEU B 1 472 ? -6.195 16.391 -11.789 1 96.94 472 LEU B O 1
ATOM 8245 N N . ALA B 1 473 ? -6.113 18.594 -12.297 1 96.44 473 ALA B N 1
ATOM 8246 C CA . ALA B 1 473 ? -5.734 18.297 -13.68 1 96.44 473 ALA B CA 1
ATOM 8247 C C . ALA B 1 473 ? -4.406 17.547 -13.734 1 96.44 473 ALA B C 1
ATOM 8249 O O . ALA B 1 473 ? -4.254 16.609 -14.516 1 96.44 473 ALA B O 1
ATOM 8250 N N . LEU B 1 474 ? -3.492 17.984 -12.938 1 95.38 474 LEU B N 1
ATOM 8251 C CA . LEU B 1 474 ? -2.211 17.297 -12.859 1 95.38 474 LEU B CA 1
ATOM 8252 C C . LEU B 1 474 ? -2.383 15.898 -12.281 1 95.38 474 LEU B C 1
ATOM 8254 O O . LEU B 1 474 ? -1.816 14.93 -12.797 1 95.38 474 LEU B O 1
ATOM 8258 N N . PHE B 1 475 ? -3.152 15.773 -11.219 1 97.56 475 PHE B N 1
ATOM 8259 C CA . PHE B 1 475 ? -3.348 14.484 -10.555 1 97.56 475 PHE B CA 1
ATOM 8260 C C . PHE B 1 475 ? -3.992 13.484 -11.508 1 97.56 475 PHE B C 1
ATOM 8262 O O . PHE B 1 475 ? -3.654 12.297 -11.492 1 97.56 475 PHE B O 1
ATOM 8269 N N . GLN B 1 476 ? -4.855 13.938 -12.305 1 96.62 476 GLN B N 1
ATOM 8270 C CA . GLN B 1 476 ? -5.57 13.094 -13.258 1 96.62 476 GLN B CA 1
ATOM 8271 C C . GLN B 1 476 ? -4.621 12.539 -14.32 1 96.62 476 GLN B C 1
ATOM 8273 O O . GLN B 1 476 ? -4.934 11.547 -14.984 1 96.62 476 GLN B O 1
ATOM 8278 N N . SER B 1 477 ? -3.506 13.141 -14.453 1 96.69 477 SER B N 1
ATOM 8279 C CA . SER B 1 477 ? -2.557 12.742 -15.484 1 96.69 477 SER B CA 1
ATOM 8280 C C . SER B 1 477 ? -1.673 11.594 -15.016 1 96.69 477 SER B C 1
ATOM 8282 O O . SER B 1 477 ? -0.932 11.008 -15.805 1 96.69 477 SER B O 1
ATOM 8284 N N . PHE B 1 478 ? -1.688 11.203 -13.781 1 98 478 PHE B N 1
ATOM 8285 C CA . PHE B 1 478 ? -0.878 10.102 -13.273 1 98 478 PHE B CA 1
ATOM 8286 C C . PHE B 1 478 ? -1.565 8.758 -13.516 1 98 478 PHE B C 1
ATOM 8288 O O . PHE B 1 478 ? -2.748 8.602 -13.211 1 98 478 PHE B O 1
ATOM 8295 N N . THR B 1 479 ? -0.798 7.836 -14.062 1 97.88 479 THR B N 1
ATOM 8296 C CA . THR B 1 479 ? -1.307 6.488 -14.281 1 97.88 479 THR B CA 1
ATOM 8297 C C . THR B 1 479 ? -1.138 5.637 -13.031 1 97.88 479 THR B C 1
ATOM 8299 O O . THR B 1 479 ? -0.411 6.016 -12.109 1 97.88 479 THR B O 1
ATOM 8302 N N . ALA B 1 480 ? -1.851 4.539 -13.055 1 98.5 480 ALA B N 1
ATOM 8303 C CA . ALA B 1 480 ? -1.704 3.592 -11.953 1 98.5 480 ALA B CA 1
ATOM 8304 C C . ALA B 1 480 ? -0.258 3.121 -11.828 1 98.5 480 ALA B C 1
ATOM 8306 O O . ALA B 1 480 ? 0.247 2.947 -10.711 1 98.5 480 ALA B O 1
ATOM 8307 N N . ALA B 1 481 ? 0.426 2.943 -12.898 1 98.31 481 ALA B N 1
ATOM 8308 C CA . ALA B 1 481 ? 1.828 2.537 -12.891 1 98.31 481 ALA B CA 1
ATOM 8309 C C . ALA B 1 481 ? 2.709 3.621 -12.273 1 98.31 481 ALA B C 1
ATOM 8311 O O . ALA B 1 481 ? 3.697 3.32 -11.602 1 98.31 481 ALA B O 1
ATOM 8312 N N . ASP B 1 482 ? 2.367 4.875 -12.531 1 98.56 482 ASP B N 1
ATOM 8313 C CA . ASP B 1 482 ? 3.088 5.977 -11.898 1 98.56 482 ASP B CA 1
ATOM 8314 C C . ASP B 1 482 ? 3.008 5.883 -10.375 1 98.56 482 ASP B C 1
ATOM 8316 O O . ASP B 1 482 ? 3.988 6.152 -9.68 1 98.56 482 ASP B O 1
ATOM 8320 N N . TYR B 1 483 ? 1.818 5.578 -9.906 1 98.62 483 TYR B N 1
ATOM 8321 C CA . TYR B 1 483 ? 1.619 5.449 -8.461 1 98.62 483 TYR B CA 1
ATOM 8322 C C . TYR B 1 483 ? 2.51 4.359 -7.883 1 98.62 483 TYR B C 1
ATOM 8324 O O . TYR B 1 483 ? 3.148 4.555 -6.848 1 98.62 483 TYR B O 1
ATOM 8332 N N . VAL B 1 484 ? 2.555 3.225 -8.547 1 98.5 484 VAL B N 1
ATOM 8333 C CA . VAL B 1 484 ? 3.375 2.105 -8.094 1 98.5 484 VAL B CA 1
ATOM 8334 C C . VAL B 1 484 ? 4.848 2.512 -8.086 1 98.5 484 VAL B C 1
ATOM 8336 O O . VAL B 1 484 ? 5.566 2.252 -7.121 1 98.5 484 VAL B O 1
ATOM 8339 N N . ALA B 1 485 ? 5.32 3.145 -9.117 1 98.5 485 ALA B N 1
ATOM 8340 C CA . ALA B 1 485 ? 6.707 3.604 -9.203 1 98.5 485 ALA B CA 1
ATOM 8341 C C . ALA B 1 485 ? 7.035 4.57 -8.07 1 98.5 485 ALA B C 1
ATOM 8343 O O . ALA B 1 485 ? 8.125 4.512 -7.496 1 98.5 485 ALA B O 1
ATOM 8344 N N . ALA B 1 486 ? 6.117 5.465 -7.793 1 98.75 486 ALA B N 1
ATOM 8345 C CA . ALA B 1 486 ? 6.309 6.43 -6.711 1 98.75 486 ALA B CA 1
ATOM 8346 C C . ALA B 1 486 ? 6.52 5.723 -5.375 1 98.75 486 ALA B C 1
ATOM 8348 O O . ALA B 1 486 ? 7.285 6.191 -4.531 1 98.75 486 ALA B O 1
ATOM 8349 N N . GLN B 1 487 ? 5.824 4.602 -5.211 1 98.5 487 GLN B N 1
ATOM 8350 C CA . GLN B 1 487 ? 5.957 3.881 -3.949 1 98.5 487 GLN B CA 1
ATOM 8351 C C . GLN B 1 487 ? 7.293 3.154 -3.867 1 98.5 487 GLN B C 1
ATOM 8353 O O . GLN B 1 487 ? 7.797 2.891 -2.771 1 98.5 487 GLN B O 1
ATOM 8358 N N . CYS B 1 488 ? 7.883 2.811 -5 1 97.81 488 CYS B N 1
ATOM 8359 C CA . CYS B 1 488 ? 9.25 2.307 -4.988 1 97.81 488 CYS B CA 1
ATOM 8360 C C . CYS B 1 488 ? 10.227 3.375 -4.504 1 97.81 488 CYS B C 1
ATOM 8362 O O . CYS B 1 488 ? 11.141 3.084 -3.73 1 97.81 488 CYS B O 1
ATOM 8364 N N . ILE B 1 489 ? 10.008 4.57 -4.953 1 98.44 489 ILE B N 1
ATOM 8365 C CA . ILE B 1 489 ? 10.828 5.695 -4.52 1 98.44 489 ILE B CA 1
ATOM 8366 C C . ILE B 1 489 ? 10.688 5.879 -3.01 1 98.44 489 ILE B C 1
ATOM 8368 O O . ILE B 1 489 ? 11.68 6.121 -2.314 1 98.44 489 ILE B O 1
ATOM 8372 N N . ARG B 1 490 ? 9.477 5.766 -2.51 1 98.25 490 ARG B N 1
ATOM 8373 C CA . ARG B 1 490 ? 9.25 5.895 -1.074 1 98.25 490 ARG B CA 1
ATOM 8374 C C . ARG B 1 490 ? 10.133 4.922 -0.294 1 98.25 490 ARG B C 1
ATOM 8376 O O . ARG B 1 490 ? 10.742 5.297 0.71 1 98.25 490 ARG B O 1
ATOM 8383 N N . ARG B 1 491 ? 10.195 3.668 -0.734 1 96.81 491 ARG B N 1
ATOM 8384 C CA . ARG B 1 491 ? 11.016 2.676 -0.05 1 96.81 491 ARG B CA 1
ATOM 8385 C C . ARG B 1 491 ? 12.484 3.078 -0.074 1 96.81 491 ARG B C 1
ATOM 8387 O O . ARG B 1 491 ? 13.203 2.889 0.911 1 96.81 491 ARG B O 1
ATOM 8394 N N . ARG B 1 492 ? 12.883 3.504 -1.226 1 97.12 492 ARG B N 1
ATOM 8395 C CA . ARG B 1 492 ? 14.273 3.924 -1.402 1 97.12 492 ARG B CA 1
ATOM 8396 C C . ARG B 1 492 ? 14.625 5.062 -0.454 1 97.12 492 ARG B C 1
ATOM 8398 O O . ARG B 1 492 ? 15.656 5.027 0.213 1 97.12 492 ARG B O 1
ATOM 8405 N N . ILE B 1 493 ? 13.781 6.023 -0.348 1 98.31 493 ILE B N 1
ATOM 8406 C CA . ILE B 1 493 ? 14.008 7.184 0.509 1 98.31 493 ILE B CA 1
ATOM 8407 C C . ILE B 1 493 ? 13.977 6.754 1.975 1 98.31 493 ILE B C 1
ATOM 8409 O O . ILE B 1 493 ? 14.781 7.23 2.785 1 98.31 493 ILE B O 1
ATOM 8413 N N . MET B 1 494 ? 13.016 5.883 2.324 1 97.5 494 MET B N 1
ATOM 8414 C CA . MET B 1 494 ? 12.953 5.359 3.686 1 97.5 494 MET B CA 1
ATOM 8415 C C . MET B 1 494 ? 14.289 4.738 4.09 1 97.5 494 MET B C 1
ATOM 8417 O O . MET B 1 494 ? 14.766 4.953 5.207 1 97.5 494 MET B O 1
ATOM 8421 N N . HIS B 1 495 ? 14.922 4.016 3.203 1 96.69 495 HIS B N 1
ATOM 8422 C CA . HIS B 1 495 ? 16.203 3.4 3.492 1 96.69 495 HIS B CA 1
ATOM 8423 C C . HIS B 1 495 ? 17.25 4.453 3.863 1 96.69 495 HIS B C 1
ATOM 8425 O O . HIS B 1 495 ? 17.969 4.297 4.852 1 96.69 495 HIS B O 1
ATOM 8431 N N . TYR B 1 496 ? 17.328 5.484 3.096 1 97.69 496 TYR B N 1
ATOM 8432 C CA . TYR B 1 496 ? 18.297 6.531 3.355 1 97.69 496 TYR B CA 1
ATOM 8433 C C . TYR B 1 496 ? 18.094 7.152 4.73 1 97.69 496 TYR B C 1
ATOM 8435 O O . TYR B 1 496 ? 19.047 7.359 5.48 1 97.69 496 TYR B O 1
ATOM 8443 N N . PHE B 1 497 ? 16.875 7.426 5.062 1 98.06 497 PHE B N 1
ATOM 8444 C CA . PHE B 1 497 ? 16.578 8.078 6.336 1 98.06 497 PHE B CA 1
ATOM 8445 C C . PHE B 1 497 ? 16.859 7.133 7.5 1 98.06 497 PHE B C 1
ATOM 8447 O O . PHE B 1 497 ? 17.359 7.559 8.547 1 98.06 497 PHE B O 1
ATOM 8454 N N . MET B 1 498 ? 16.484 5.855 7.367 1 96.62 498 MET B N 1
ATOM 8455 C CA . MET B 1 498 ? 16.781 4.898 8.43 1 96.62 498 MET B CA 1
ATOM 8456 C C . MET B 1 498 ? 18.281 4.789 8.648 1 96.62 498 MET B C 1
ATOM 8458 O O . MET B 1 498 ? 18.75 4.672 9.789 1 96.62 498 MET B O 1
ATOM 8462 N N . GLU B 1 499 ? 19.062 4.863 7.555 1 96.5 499 GLU B N 1
ATOM 8463 C CA . GLU B 1 499 ? 20.516 4.84 7.676 1 96.5 499 GLU B CA 1
ATOM 8464 C C . GLU B 1 499 ? 21.047 6.094 8.367 1 96.5 499 GLU B C 1
ATOM 8466 O O . GLU B 1 499 ? 21.969 6.027 9.188 1 96.5 499 GLU B O 1
ATOM 8471 N N . ILE B 1 500 ? 20.453 7.184 8.07 1 97.31 500 ILE B N 1
ATOM 8472 C CA . ILE B 1 500 ? 20.828 8.445 8.695 1 97.31 500 ILE B CA 1
ATOM 8473 C C . ILE B 1 500 ? 20.516 8.398 10.188 1 97.31 500 ILE B C 1
ATOM 8475 O O . ILE B 1 500 ? 21.328 8.836 11.008 1 97.31 500 ILE B O 1
ATOM 8479 N N . PHE B 1 501 ? 19.422 7.809 10.594 1 97.62 501 PHE B N 1
ATOM 8480 C CA . PHE B 1 501 ? 18.969 7.785 11.977 1 97.62 501 PHE B CA 1
ATOM 8481 C C . PHE B 1 501 ? 19.812 6.82 12.805 1 97.62 501 PHE B C 1
ATOM 8483 O O . PHE B 1 501 ? 19.719 6.805 14.031 1 97.62 501 PHE B O 1
ATOM 8490 N N . LYS B 1 502 ? 20.609 6.027 12.164 1 95.88 502 LYS B N 1
ATOM 8491 C CA . LYS B 1 502 ? 21.594 5.254 12.906 1 95.88 502 LYS B CA 1
ATOM 8492 C C . LYS B 1 502 ? 22.703 6.156 13.469 1 95.88 502 LYS B C 1
ATOM 8494 O O . LYS B 1 502 ? 23.359 5.797 14.438 1 95.88 502 LYS B O 1
ATOM 8499 N N . LYS B 1 503 ? 22.781 7.328 12.844 1 96 503 LYS B N 1
ATOM 8500 C CA . LYS B 1 503 ? 23.891 8.219 13.203 1 96 503 LYS B CA 1
ATOM 8501 C C . LYS B 1 503 ? 23.391 9.422 13.992 1 96 503 LYS B C 1
ATOM 8503 O O . LYS B 1 503 ? 24.156 10.055 14.719 1 96 503 LYS B O 1
ATOM 8508 N N . VAL B 1 504 ? 22.172 9.742 13.797 1 97.81 504 VAL B N 1
ATOM 8509 C CA . VAL B 1 504 ? 21.625 10.914 14.469 1 97.81 504 VAL B CA 1
ATOM 8510 C C . VAL B 1 504 ? 20.281 10.57 15.102 1 97.81 504 VAL B C 1
ATOM 8512 O O . VAL B 1 504 ? 19.656 9.562 14.742 1 97.81 504 VAL B O 1
ATOM 8515 N N . ASP B 1 505 ? 19.797 11.391 16.016 1 97.25 505 ASP B N 1
ATOM 8516 C CA . ASP B 1 505 ? 18.547 11.156 16.734 1 97.25 505 ASP B CA 1
ATOM 8517 C C . ASP B 1 505 ? 17.406 11.969 16.109 1 97.25 505 ASP B C 1
ATOM 8519 O O . ASP B 1 505 ? 16.234 11.57 16.188 1 97.25 505 ASP B O 1
ATOM 8523 N N . VAL B 1 506 ? 17.719 13.094 15.578 1 98.5 506 VAL B N 1
ATOM 8524 C CA . VAL B 1 506 ? 16.766 13.953 14.891 1 98.5 506 VAL B CA 1
ATOM 8525 C C . VAL B 1 506 ? 17.453 14.641 13.703 1 98.5 506 VAL B C 1
ATOM 8527 O O . VAL B 1 506 ? 18.672 14.703 13.641 1 98.5 506 VAL B O 1
ATOM 8530 N N . ILE B 1 507 ? 16.656 15.047 12.766 1 98.81 507 ILE B N 1
ATOM 8531 C CA . ILE B 1 507 ? 17.094 15.898 11.664 1 98.81 507 ILE B CA 1
ATOM 8532 C C . ILE B 1 507 ? 16.438 17.281 11.781 1 98.81 507 ILE B C 1
ATOM 8534 O O . ILE B 1 507 ? 15.234 17.375 12.031 1 98.81 507 ILE B O 1
ATOM 8538 N N . VAL B 1 508 ? 17.25 18.297 11.609 1 98.81 508 VAL B N 1
ATOM 8539 C CA . VAL B 1 508 ? 16.734 19.656 11.789 1 98.81 508 VAL B CA 1
ATOM 8540 C C . VAL B 1 508 ? 16.844 20.422 10.477 1 98.81 508 VAL B C 1
ATOM 8542 O O . VAL B 1 508 ? 17.844 20.312 9.758 1 98.81 508 VAL B O 1
ATOM 8545 N N . THR B 1 509 ? 15.82 21.125 10.141 1 98.81 509 THR B N 1
ATOM 8546 C CA . THR B 1 509 ? 15.727 22 8.984 1 98.81 509 THR B CA 1
ATOM 8547 C C . THR B 1 509 ? 14.914 23.25 9.312 1 98.81 509 THR B C 1
ATOM 8549 O O . THR B 1 509 ? 14.203 23.281 10.32 1 98.81 509 THR B O 1
ATOM 8552 N N . PRO B 1 510 ? 15.117 24.375 8.469 1 98.81 510 PRO B N 1
ATOM 8553 C CA . PRO B 1 510 ? 13.984 25.297 8.5 1 98.81 510 PRO B CA 1
ATOM 8554 C C . PRO B 1 510 ? 12.648 24.625 8.227 1 98.81 510 PRO B C 1
ATOM 8556 O O . PRO B 1 510 ? 12.617 23.547 7.629 1 98.81 510 PRO B O 1
ATOM 8559 N N . THR B 1 511 ? 11.594 25.156 8.742 1 98.88 511 THR B N 1
ATOM 8560 C CA . THR B 1 511 ? 10.297 24.578 8.414 1 98.88 511 THR B CA 1
ATOM 8561 C C . THR B 1 511 ? 9.938 24.859 6.957 1 98.88 511 THR B C 1
ATOM 8563 O O . THR B 1 511 ? 9.453 23.969 6.25 1 98.88 511 THR B O 1
ATOM 8566 N N . THR B 1 512 ? 10.109 26.078 6.547 1 98.69 512 THR B N 1
ATOM 8567 C CA . THR B 1 512 ? 9.828 26.516 5.184 1 98.69 512 THR B CA 1
ATOM 8568 C C . THR B 1 512 ? 11.023 27.25 4.59 1 98.69 512 THR B C 1
ATOM 8570 O O . THR B 1 512 ? 11.883 27.75 5.324 1 98.69 512 THR B O 1
ATOM 8573 N N . GLY B 1 513 ? 11.062 27.328 3.27 1 97.38 513 GLY B N 1
ATOM 8574 C CA . GLY B 1 513 ? 12.148 28.016 2.59 1 97.38 513 GLY B CA 1
ATOM 8575 C C . GLY B 1 513 ? 11.93 29.516 2.465 1 97.38 513 GLY B C 1
ATOM 8576 O O . GLY B 1 513 ? 12.781 30.234 1.947 1 97.38 513 GLY B O 1
ATOM 8577 N N . MET B 1 514 ? 10.82 29.969 2.959 1 97.94 514 MET B N 1
ATOM 8578 C CA . MET B 1 514 ? 10.508 31.406 2.938 1 97.94 514 MET B CA 1
ATOM 8579 C C . MET B 1 514 ? 9.516 31.75 4.043 1 97.94 514 MET B C 1
ATOM 8581 O O . MET B 1 514 ? 8.891 30.875 4.633 1 97.94 514 MET B O 1
ATOM 8585 N N . THR B 1 515 ? 9.469 33.031 4.34 1 98.44 515 THR B N 1
ATOM 8586 C CA . THR B 1 515 ? 8.445 33.5 5.258 1 98.44 515 THR B CA 1
ATOM 8587 C C . THR B 1 515 ? 7.137 33.781 4.512 1 98.44 515 THR B C 1
ATOM 8589 O O . THR B 1 515 ? 7.023 33.469 3.322 1 98.44 515 THR B O 1
ATOM 8592 N N . ALA B 1 516 ? 6.086 34.25 5.219 1 98.62 516 ALA B N 1
ATOM 8593 C CA . ALA B 1 516 ? 4.734 34.375 4.68 1 98.62 516 ALA B CA 1
ATOM 8594 C C . ALA B 1 516 ? 4.73 35.219 3.4 1 98.62 516 ALA B C 1
ATOM 8596 O O . ALA B 1 516 ? 5.145 36.375 3.408 1 98.62 516 ALA B O 1
ATOM 8597 N N . PRO B 1 517 ? 4.23 34.656 2.291 1 97.75 517 PRO B N 1
ATOM 8598 C CA . PRO B 1 517 ? 4.203 35.438 1.039 1 97.75 517 PRO B CA 1
ATOM 8599 C C . PRO B 1 517 ? 3.068 36.438 0.991 1 97.75 517 PRO B C 1
ATOM 8601 O O . PRO B 1 517 ? 2.055 36.281 1.675 1 97.75 517 PRO B O 1
ATOM 8604 N N . ARG B 1 518 ? 3.225 37.438 0.162 1 96.94 518 ARG B N 1
ATOM 8605 C CA . ARG B 1 518 ? 2.199 38.438 -0.026 1 96.94 518 ARG B CA 1
ATOM 8606 C C . ARG B 1 518 ? 1.029 37.906 -0.841 1 96.94 518 ARG B C 1
ATOM 8608 O O . ARG B 1 518 ? 1.219 37.094 -1.737 1 96.94 518 ARG B O 1
ATOM 8615 N N . ILE B 1 519 ? -0.138 38.406 -0.539 1 96.12 519 ILE B N 1
ATOM 8616 C CA . ILE B 1 519 ? -1.337 38.031 -1.273 1 96.12 519 ILE B CA 1
ATOM 8617 C C . ILE B 1 519 ? -1.543 38.969 -2.461 1 96.12 519 ILE B C 1
ATOM 8619 O O . ILE B 1 519 ? -1.771 40.156 -2.281 1 96.12 519 ILE B O 1
ATOM 8623 N N . PRO B 1 520 ? -1.463 38.406 -3.623 1 94.44 520 PRO B N 1
ATOM 8624 C CA . PRO B 1 520 ? -1.89 39.25 -4.734 1 94.44 520 PRO B CA 1
ATOM 8625 C C . PRO B 1 520 ? -3.377 39.594 -4.676 1 94.44 520 PRO B C 1
ATOM 8627 O O . PRO B 1 520 ? -4.211 38.719 -4.469 1 94.44 520 PRO B O 1
ATOM 8630 N N . PRO B 1 521 ? -3.707 40.781 -4.922 1 91.94 521 PRO B N 1
ATOM 8631 C CA . PRO B 1 521 ? -5.113 41.188 -4.812 1 91.94 521 PRO B CA 1
ATOM 8632 C C . PRO B 1 521 ? -6.031 40.344 -5.703 1 91.94 521 PRO B C 1
ATOM 8634 O O . PRO B 1 521 ? -7.137 40 -5.297 1 91.94 521 PRO B O 1
ATOM 8637 N N . SER B 1 522 ? -5.586 40.031 -6.82 1 91.94 522 SER B N 1
ATOM 8638 C CA . SER B 1 522 ? -6.414 39.281 -7.762 1 91.94 522 SER B CA 1
ATOM 8639 C C . SER B 1 522 ? -6.594 37.812 -7.312 1 91.94 522 SER B C 1
ATOM 8641 O O . SER B 1 522 ? -7.5 37.125 -7.781 1 91.94 522 SER B O 1
ATOM 8643 N N . ALA B 1 523 ? -5.789 37.406 -6.391 1 93.88 523 ALA B N 1
ATOM 8644 C CA . ALA B 1 523 ? -5.863 36.031 -5.895 1 93.88 523 ALA B CA 1
ATOM 8645 C C . ALA B 1 523 ? -7.02 35.844 -4.91 1 93.88 523 ALA B C 1
ATOM 8647 O O . ALA B 1 523 ? -7.473 34.75 -4.656 1 93.88 523 ALA B O 1
ATOM 8648 N N . LEU B 1 524 ? -7.473 36.938 -4.367 1 92.56 524 LEU B N 1
ATOM 8649 C CA . LEU B 1 524 ? -8.523 36.875 -3.357 1 92.56 524 LEU B CA 1
ATOM 8650 C C . LEU B 1 524 ? -9.844 36.406 -3.963 1 92.56 524 LEU B C 1
ATOM 8652 O O . LEU B 1 524 ? -10.633 35.75 -3.291 1 92.56 524 LEU B O 1
ATOM 8656 N N . LYS B 1 525 ? -10.016 36.688 -5.266 1 90.38 525 LYS B N 1
ATOM 8657 C CA . LYS B 1 525 ? -11.281 36.344 -5.902 1 90.38 525 LYS B CA 1
ATOM 8658 C C . LYS B 1 525 ? -11.172 35.031 -6.684 1 90.38 525 LYS B C 1
ATOM 8660 O O . LYS B 1 525 ? -12.125 34.25 -6.746 1 90.38 525 LYS B O 1
ATOM 8665 N N . SER B 1 526 ? -10.023 34.844 -7.25 1 92.81 526 SER B N 1
ATOM 8666 C CA . SER B 1 526 ? -9.945 33.75 -8.203 1 92.81 526 SER B CA 1
ATOM 8667 C C . SER B 1 526 ? -8.898 32.719 -7.773 1 92.81 526 SER B C 1
ATOM 8669 O O . SER B 1 526 ? -8.703 31.703 -8.445 1 92.81 526 SER B O 1
ATOM 8671 N N . GLY B 1 527 ? -8.297 32.969 -6.746 1 94 527 GLY B N 1
ATOM 8672 C CA . GLY B 1 527 ? -7.164 32.094 -6.395 1 94 527 GLY B CA 1
ATOM 8673 C C . GLY B 1 527 ? -5.941 32.375 -7.262 1 94 527 GLY B C 1
ATOM 8674 O O . GLY B 1 527 ? -5.867 33.375 -7.961 1 94 527 GLY B O 1
ATOM 8675 N N . GLU B 1 528 ? -4.941 31.5 -7.125 1 93.75 528 GLU B N 1
ATOM 8676 C CA . GLU B 1 528 ? -3.729 31.641 -7.93 1 93.75 528 GLU B CA 1
ATOM 8677 C C . GLU B 1 528 ? -3 30.297 -8.062 1 93.75 528 GLU B C 1
ATOM 8679 O O . GLU B 1 528 ? -3.242 29.375 -7.281 1 93.75 528 GLU B O 1
ATOM 8684 N N . THR B 1 529 ? -2.252 30.156 -9.125 1 93.56 529 THR B N 1
ATOM 8685 C CA . THR B 1 529 ? -1.229 29.125 -9.25 1 93.56 529 THR B CA 1
ATOM 8686 C C . THR B 1 529 ? 0.167 29.734 -9.164 1 93.56 529 THR B C 1
ATOM 8688 O O . THR B 1 529 ? 0.486 30.672 -9.898 1 93.56 529 THR B O 1
ATOM 8691 N N . ASP B 1 530 ? 0.888 29.328 -8.172 1 92.31 530 ASP B N 1
ATOM 8692 C CA . ASP B 1 530 ? 2.244 29.797 -7.926 1 92.31 530 ASP B CA 1
ATOM 8693 C C . ASP B 1 530 ? 3.141 28.672 -7.418 1 92.31 530 ASP B C 1
ATOM 8695 O O . ASP B 1 530 ? 3.396 28.578 -6.215 1 92.31 530 ASP B O 1
ATOM 8699 N N . MET B 1 531 ? 3.707 27.938 -8.328 1 89.38 531 MET B N 1
ATOM 8700 C CA . MET B 1 531 ? 4.438 26.719 -7.98 1 89.38 531 MET B CA 1
ATOM 8701 C C . MET B 1 531 ? 5.785 27.047 -7.348 1 89.38 531 MET B C 1
ATOM 8703 O O . MET B 1 531 ? 6.246 26.344 -6.457 1 89.38 531 MET B O 1
ATOM 8707 N N . PRO B 1 532 ? 6.457 28.109 -7.777 1 89.25 532 PRO B N 1
ATOM 8708 C CA . PRO B 1 532 ? 7.703 28.469 -7.094 1 89.25 532 PRO B CA 1
ATOM 8709 C C . PRO B 1 532 ? 7.5 28.75 -5.609 1 89.25 532 PRO B C 1
ATOM 8711 O O . PRO B 1 532 ? 8.273 28.266 -4.773 1 89.25 532 PRO B O 1
ATOM 8714 N N . THR B 1 533 ? 6.469 29.516 -5.305 1 93.5 533 THR B N 1
ATOM 8715 C CA . THR B 1 533 ? 6.156 29.781 -3.908 1 93.5 533 THR B CA 1
ATOM 8716 C C . THR B 1 533 ? 5.844 28.484 -3.162 1 93.5 533 THR B C 1
ATOM 8718 O O . THR B 1 533 ? 6.336 28.266 -2.055 1 93.5 533 THR B O 1
ATOM 8721 N N . THR B 1 534 ? 5.062 27.656 -3.795 1 94.5 534 THR B N 1
ATOM 8722 C CA . THR B 1 534 ? 4.746 26.359 -3.207 1 94.5 534 THR B CA 1
ATOM 8723 C C . THR B 1 534 ? 6.016 25.547 -2.967 1 94.5 534 THR B C 1
ATOM 8725 O O . THR B 1 534 ? 6.141 24.859 -1.943 1 94.5 534 THR B O 1
ATOM 8728 N N . GLY B 1 535 ? 6.949 25.641 -3.891 1 93.5 535 GLY B N 1
ATOM 8729 C CA . GLY B 1 535 ? 8.219 24.953 -3.754 1 93.5 535 GLY B CA 1
ATOM 8730 C C . GLY B 1 535 ? 9 25.375 -2.527 1 93.5 535 GLY B C 1
ATOM 8731 O O . GLY B 1 535 ? 9.57 24.531 -1.826 1 93.5 535 GLY B O 1
ATOM 8732 N N . TYR B 1 536 ? 9.047 26.625 -2.26 1 95.19 536 TYR B N 1
ATOM 8733 C CA . TYR B 1 536 ? 9.773 27.125 -1.097 1 95.19 536 TYR B CA 1
ATOM 8734 C C . TYR B 1 536 ? 9.039 26.781 0.193 1 95.19 536 TYR B C 1
ATOM 8736 O O . TYR B 1 536 ? 9.672 26.422 1.195 1 95.19 536 TYR B O 1
ATOM 8744 N N . LEU B 1 537 ? 7.746 26.828 0.143 1 97.56 537 LEU B N 1
ATOM 8745 C CA . LEU B 1 537 ? 6.969 26.547 1.345 1 97.56 537 LEU B CA 1
ATOM 8746 C C . LEU B 1 537 ? 7.078 25.078 1.733 1 97.56 537 LEU B C 1
ATOM 8748 O O . LEU B 1 537 ? 7.047 24.75 2.92 1 97.56 537 LEU B O 1
ATOM 8752 N N . MET B 1 538 ? 7.266 24.219 0.745 1 97.31 538 MET B N 1
ATOM 8753 C CA . MET B 1 538 ? 7.25 22.781 1.005 1 97.31 538 MET B CA 1
ATOM 8754 C C . MET B 1 538 ? 8.664 22.219 1.029 1 97.31 538 MET B C 1
ATOM 8756 O O . MET B 1 538 ? 8.859 21.016 1.244 1 97.31 538 MET B O 1
ATOM 8760 N N . ARG B 1 539 ? 9.641 23.016 0.892 1 95.88 539 ARG B N 1
ATOM 8761 C CA . ARG B 1 539 ? 11.016 22.609 0.641 1 95.88 539 ARG B CA 1
ATOM 8762 C C . ARG B 1 539 ? 11.469 21.547 1.653 1 95.88 539 ARG B C 1
ATOM 8764 O O . ARG B 1 539 ? 12.078 20.547 1.285 1 95.88 539 ARG B O 1
ATOM 8771 N N . PHE B 1 540 ? 11.109 21.688 2.9 1 98.19 540 PHE B N 1
ATOM 8772 C CA . PHE B 1 540 ? 11.734 20.891 3.955 1 98.19 540 PHE B CA 1
ATOM 8773 C C . PHE B 1 540 ? 10.711 19.969 4.613 1 98.19 540 PHE B C 1
ATOM 8775 O O . PHE B 1 540 ? 11.078 19.078 5.387 1 98.19 540 PHE B O 1
ATOM 8782 N N . VAL B 1 541 ? 9.438 20.062 4.23 1 98.5 541 VAL B N 1
ATOM 8783 C CA . VAL B 1 541 ? 8.406 19.422 5.027 1 98.5 541 VAL B CA 1
ATOM 8784 C C . VAL B 1 541 ? 8.102 18.031 4.457 1 98.5 541 VAL B C 1
ATOM 8786 O O . VAL B 1 541 ? 7.555 17.172 5.152 1 98.5 541 VAL B O 1
ATOM 8789 N N . VAL B 1 542 ? 8.508 17.688 3.287 1 98 542 VAL B N 1
ATOM 8790 C CA . VAL B 1 542 ? 8.031 16.562 2.484 1 98 542 VAL B CA 1
ATOM 8791 C C . VAL B 1 542 ? 8.461 15.25 3.129 1 98 542 VAL B C 1
ATOM 8793 O O . VAL B 1 542 ? 7.668 14.312 3.223 1 98 542 VAL B O 1
ATOM 8796 N N . PRO B 1 543 ? 9.688 15.117 3.641 1 98.44 543 PRO B N 1
ATOM 8797 C CA . PRO B 1 543 ? 10.141 13.812 4.113 1 98.44 543 PRO B CA 1
ATOM 8798 C C . PRO B 1 543 ? 9.273 13.266 5.25 1 98.44 543 PRO B C 1
ATOM 8800 O O . PRO B 1 543 ? 8.984 12.062 5.285 1 98.44 543 PRO B O 1
ATOM 8803 N N . ALA B 1 544 ? 8.852 14.117 6.125 1 98.75 544 ALA B N 1
ATOM 8804 C CA . ALA B 1 544 ? 8.086 13.648 7.277 1 98.75 544 ALA B CA 1
ATOM 8805 C C . ALA B 1 544 ? 6.75 13.055 6.844 1 98.75 544 ALA B C 1
ATOM 8807 O O . ALA B 1 544 ? 6.27 12.094 7.441 1 98.75 544 ALA B O 1
ATOM 8808 N N . ASN B 1 545 ? 6.203 13.641 5.816 1 98.75 545 ASN B N 1
ATOM 8809 C CA . ASN B 1 545 ? 4.914 13.148 5.344 1 98.75 545 ASN B CA 1
ATOM 8810 C C . ASN B 1 545 ? 5.074 11.883 4.5 1 98.75 545 ASN B C 1
ATOM 8812 O O . ASN B 1 545 ? 4.387 10.883 4.73 1 98.75 545 ASN B O 1
ATOM 8816 N N . LEU B 1 546 ? 5.984 11.898 3.549 1 98.81 546 LEU B N 1
ATOM 8817 C CA . LEU B 1 546 ? 6.156 10.742 2.684 1 98.81 546 LEU B CA 1
ATOM 8818 C C . LEU B 1 546 ? 6.547 9.508 3.494 1 98.81 546 LEU B C 1
ATOM 8820 O O . LEU B 1 546 ? 6.07 8.406 3.219 1 98.81 546 LEU B O 1
ATOM 8824 N N . LEU B 1 547 ? 7.406 9.734 4.516 1 98.69 547 LEU B N 1
ATOM 8825 C CA . LEU B 1 547 ? 7.961 8.609 5.262 1 98.69 547 LEU B CA 1
ATOM 8826 C C . LEU B 1 547 ? 7.172 8.359 6.543 1 98.69 547 LEU B C 1
ATOM 8828 O O . LEU B 1 547 ? 7.426 7.391 7.258 1 98.69 547 LEU B O 1
ATOM 8832 N N . GLY B 1 548 ? 6.246 9.227 6.848 1 98.56 548 GLY B N 1
ATOM 8833 C CA . GLY B 1 548 ? 5.383 9.047 8.008 1 98.56 548 GLY B CA 1
ATOM 8834 C C . GLY B 1 548 ? 6.082 9.352 9.32 1 98.56 548 GLY B C 1
ATOM 8835 O O . GLY B 1 548 ? 5.699 8.828 10.367 1 98.56 548 GLY B O 1
ATOM 8836 N N . LEU B 1 549 ? 7.055 10.234 9.359 1 98.81 549 LEU B N 1
ATOM 8837 C CA . LEU B 1 549 ? 7.852 10.523 10.547 1 98.81 549 LEU B CA 1
ATOM 8838 C C . LEU B 1 549 ? 7.215 11.648 11.359 1 98.81 549 LEU B C 1
ATOM 8840 O O . LEU B 1 549 ? 6.496 12.484 10.812 1 98.81 549 LEU B O 1
ATOM 8844 N N . PRO B 1 550 ? 7.434 11.617 12.664 1 98.75 550 PRO B N 1
ATOM 8845 C CA . PRO B 1 550 ? 7 12.781 13.445 1 98.75 550 PRO B CA 1
ATOM 8846 C C . PRO B 1 550 ? 7.875 14.016 13.195 1 98.75 550 PRO B C 1
ATOM 8848 O O . PRO B 1 550 ? 9.078 13.883 12.969 1 98.75 550 PRO B O 1
ATOM 8851 N N . ALA B 1 551 ? 7.262 15.125 13.227 1 98.94 551 ALA B N 1
ATOM 8852 C CA . ALA B 1 551 ? 7.965 16.391 13.047 1 98.94 551 ALA B CA 1
ATOM 8853 C C . ALA B 1 551 ? 7.234 17.531 13.766 1 98.94 551 ALA B C 1
ATOM 8855 O O . ALA B 1 551 ? 6.016 17.469 13.938 1 98.94 551 ALA B O 1
ATOM 8856 N N . ILE B 1 552 ? 7.992 18.516 14.18 1 98.94 552 ILE B N 1
ATOM 8857 C CA . ILE B 1 552 ? 7.402 19.641 14.883 1 98.94 552 ILE B CA 1
ATOM 8858 C C . ILE B 1 552 ? 8.055 20.938 14.406 1 98.94 552 ILE B C 1
ATOM 8860 O O . ILE B 1 552 ? 9.258 20.969 14.133 1 98.94 552 ILE B O 1
ATOM 8864 N N . SER B 1 553 ? 7.273 21.922 14.156 1 98.88 553 SER B N 1
ATOM 8865 C CA . SER B 1 553 ? 7.746 23.266 13.867 1 98.88 553 SER B CA 1
ATOM 8866 C C . SER B 1 553 ? 7.637 24.172 15.094 1 98.88 553 SER B C 1
ATOM 8868 O O . SER B 1 553 ? 6.582 24.234 15.734 1 98.88 553 SER B O 1
ATOM 8870 N N . VAL B 1 554 ? 8.711 24.875 15.438 1 98.38 554 VAL B N 1
ATOM 8871 C CA . VAL B 1 554 ? 8.742 25.781 16.578 1 98.38 554 VAL B CA 1
ATOM 8872 C C . VAL B 1 554 ? 9.297 27.141 16.141 1 98.38 554 VAL B C 1
ATOM 8874 O O . VAL B 1 554 ? 10.258 27.219 15.375 1 98.38 554 VAL B O 1
ATOM 8877 N N . PRO B 1 555 ? 8.68 28.219 16.547 1 97.62 555 PRO B N 1
ATOM 8878 C CA . PRO B 1 555 ? 9.188 29.547 16.188 1 97.62 555 PRO B CA 1
ATOM 8879 C C . PRO B 1 555 ? 10.57 29.828 16.781 1 97.62 555 PRO B C 1
ATOM 8881 O O . PRO B 1 555 ? 10.805 29.562 17.953 1 97.62 555 PRO B O 1
ATOM 8884 N N . VAL B 1 556 ? 11.453 30.453 15.945 1 97.62 556 VAL B N 1
ATOM 8885 C CA . VAL B 1 556 ? 12.805 30.656 16.453 1 97.62 556 VAL B CA 1
ATOM 8886 C C . VAL B 1 556 ? 13.234 32.094 16.219 1 97.62 556 VAL B C 1
ATOM 8888 O O . VAL B 1 556 ? 14.312 32.5 16.656 1 97.62 556 VAL B O 1
ATOM 8891 N N . GLY B 1 557 ? 12.391 32.844 15.547 1 96.62 557 GLY B N 1
ATOM 8892 C CA . GLY B 1 557 ? 12.734 34.219 15.297 1 96.62 557 GLY B CA 1
ATOM 8893 C C . GLY B 1 557 ? 11.898 34.844 14.203 1 96.62 557 GLY B C 1
ATOM 8894 O O . GLY B 1 557 ? 10.82 34.375 13.875 1 96.62 557 GLY B O 1
ATOM 8895 N N . TYR B 1 558 ? 12.375 36 13.75 1 96.88 558 TYR B N 1
ATOM 8896 C CA . TYR B 1 558 ? 11.68 36.812 12.742 1 96.88 558 TYR B CA 1
ATOM 8897 C C . TYR B 1 558 ? 12.648 37.312 11.68 1 96.88 558 TYR B C 1
ATOM 8899 O O . TYR B 1 558 ? 13.844 37.469 11.945 1 96.88 558 TYR B O 1
ATOM 8907 N N . ASP B 1 559 ? 12.133 37.469 10.508 1 97 559 ASP B N 1
ATOM 8908 C CA . ASP B 1 559 ? 12.969 38.094 9.492 1 97 559 ASP B CA 1
ATOM 8909 C C . ASP B 1 559 ? 12.969 39.594 9.625 1 97 559 ASP B C 1
ATOM 8911 O O . ASP B 1 559 ? 12.438 40.125 10.602 1 97 559 ASP B O 1
ATOM 8915 N N . LYS B 1 560 ? 13.625 40.281 8.664 1 95.69 560 LYS B N 1
ATOM 8916 C CA . LYS B 1 560 ? 13.805 41.719 8.75 1 95.69 560 LYS B CA 1
ATOM 8917 C C . LYS B 1 560 ? 12.461 42.438 8.688 1 95.69 560 LYS B C 1
ATOM 8919 O O . LYS B 1 560 ? 12.328 43.562 9.18 1 95.69 560 LYS B O 1
ATOM 8924 N N . GLU B 1 561 ? 11.469 41.781 8.141 1 95.88 561 GLU B N 1
ATOM 8925 C CA . GLU B 1 561 ? 10.148 42.375 8.023 1 95.88 561 GLU B CA 1
ATOM 8926 C C . GLU B 1 561 ? 9.258 42.031 9.211 1 95.88 561 GLU B C 1
ATOM 8928 O O . GLU B 1 561 ? 8.086 42.375 9.25 1 95.88 561 GLU B O 1
ATOM 8933 N N . GLY B 1 562 ? 9.781 41.281 10.086 1 95.62 562 GLY B N 1
ATOM 8934 C CA . GLY B 1 562 ? 9.039 40.938 11.281 1 95.62 562 GLY B CA 1
ATOM 8935 C C . GLY B 1 562 ? 8.188 39.688 11.102 1 95.62 562 GLY B C 1
ATOM 8936 O O . GLY B 1 562 ? 7.293 39.438 11.906 1 95.62 562 GLY B O 1
ATOM 8937 N N . LEU B 1 563 ? 8.445 38.969 10.062 1 98 563 LEU B N 1
ATOM 8938 C CA . LEU B 1 563 ? 7.684 37.75 9.805 1 98 563 LEU B CA 1
ATOM 8939 C C . LEU B 1 563 ? 8.32 36.562 10.508 1 98 563 LEU B C 1
ATOM 8941 O O . LEU B 1 563 ? 9.547 36.406 10.492 1 98 563 LEU B O 1
ATOM 8945 N N . PRO B 1 564 ? 7.523 35.719 11.117 1 98.12 564 PRO B N 1
ATOM 8946 C CA . PRO B 1 564 ? 8.039 34.625 11.914 1 98.12 564 PRO B CA 1
ATOM 8947 C C . PRO B 1 564 ? 8.805 33.594 11.07 1 98.12 564 PRO B C 1
ATOM 8949 O O . PRO B 1 564 ? 8.492 33.406 9.891 1 98.12 564 PRO B O 1
ATOM 8952 N N . ILE B 1 565 ? 9.773 32.938 11.68 1 98.38 565 ILE B N 1
ATOM 8953 C CA . ILE B 1 565 ? 10.57 31.859 11.125 1 98.38 565 ILE B CA 1
ATOM 8954 C C . ILE B 1 565 ? 10.484 30.641 12.039 1 98.38 565 ILE B C 1
ATOM 8956 O O . ILE B 1 565 ? 10.602 30.766 13.266 1 98.38 565 ILE B O 1
ATOM 8960 N N . GLY B 1 566 ? 10.18 29.5 11.438 1 98.44 566 GLY B N 1
ATOM 8961 C CA . GLY B 1 566 ? 10.086 28.281 12.219 1 98.44 566 GLY B CA 1
ATOM 8962 C C . GLY B 1 566 ? 11.234 27.328 11.969 1 98.44 566 GLY B C 1
ATOM 8963 O O . GLY B 1 566 ? 11.766 27.266 10.859 1 98.44 566 GLY B O 1
ATOM 8964 N N . LEU B 1 567 ? 11.602 26.594 12.992 1 98.81 567 LEU B N 1
ATOM 8965 C CA . LEU B 1 567 ? 12.547 25.484 12.93 1 98.81 567 LEU B CA 1
ATOM 8966 C C . LEU B 1 567 ? 11.812 24.141 13.016 1 98.81 567 LEU B C 1
ATOM 8968 O O . LEU B 1 567 ? 10.953 23.953 13.883 1 98.81 567 LEU B O 1
ATOM 8972 N N . GLN B 1 568 ? 12.117 23.297 12.094 1 98.94 568 GLN B N 1
ATOM 8973 C CA . GLN B 1 568 ? 11.516 21.969 12.078 1 98.94 568 GLN B CA 1
ATOM 8974 C C . GLN B 1 568 ? 12.477 20.922 12.641 1 98.94 568 GLN B C 1
ATOM 8976 O O . GLN B 1 568 ? 13.656 20.906 12.297 1 98.94 568 GLN B O 1
ATOM 8981 N N . VAL B 1 569 ? 11.961 20.078 13.531 1 98.94 569 VAL B N 1
ATOM 8982 C CA . VAL B 1 569 ? 12.656 18.922 14.062 1 98.94 569 VAL B CA 1
ATOM 8983 C C . VAL B 1 569 ? 11.953 17.641 13.602 1 98.94 569 VAL B C 1
ATOM 8985 O O . VAL B 1 569 ? 10.773 17.438 13.883 1 98.94 569 VAL B O 1
ATOM 8988 N N . ILE B 1 570 ? 12.633 16.797 12.883 1 98.94 570 ILE B N 1
ATOM 8989 C CA . ILE B 1 570 ? 12.109 15.523 12.398 1 98.94 570 ILE B CA 1
ATOM 8990 C C . ILE B 1 570 ? 12.711 14.383 13.211 1 98.94 570 ILE B C 1
ATOM 8992 O O . ILE B 1 570 ? 13.938 14.273 13.328 1 98.94 570 ILE B O 1
ATOM 8996 N N . GLY B 1 571 ? 11.859 13.555 13.75 1 98.69 571 GLY B N 1
ATOM 8997 C CA . GLY B 1 571 ? 12.328 12.43 14.539 1 98.69 571 GLY B CA 1
ATOM 8998 C C . GLY B 1 571 ? 12.258 11.109 13.797 1 98.69 571 GLY B C 1
ATOM 8999 O O . GLY B 1 571 ? 11.703 11.039 12.695 1 98.69 571 GLY B O 1
ATOM 9000 N N . ARG B 1 572 ? 12.945 10.109 14.367 1 97.81 572 ARG B N 1
ATOM 9001 C CA . ARG B 1 572 ? 12.805 8.75 13.859 1 97.81 572 ARG B CA 1
ATOM 9002 C C . ARG B 1 572 ? 11.391 8.227 14.086 1 97.81 572 ARG B C 1
ATOM 9004 O O . ARG B 1 572 ? 10.57 8.883 14.727 1 97.81 572 ARG B O 1
ATOM 9011 N N . PRO B 1 573 ? 11.062 7.027 13.586 1 97.69 573 PRO B N 1
ATOM 9012 C CA . PRO B 1 573 ? 9.703 6.508 13.719 1 97.69 573 PRO B CA 1
ATOM 9013 C C . PRO B 1 573 ? 9.242 6.426 15.172 1 97.69 573 PRO B C 1
ATOM 9015 O O . PRO B 1 573 ? 9.961 5.898 16.016 1 97.69 573 PRO B O 1
ATOM 9018 N N . TRP B 1 574 ? 8.102 7.047 15.461 1 97.38 574 TRP B N 1
ATOM 9019 C CA . TRP B 1 574 ? 7.383 6.965 16.719 1 97.38 574 TRP B CA 1
ATOM 9020 C C . TRP B 1 574 ? 8.086 7.781 17.812 1 97.38 574 TRP B C 1
ATOM 9022 O O . TRP B 1 574 ? 7.828 7.598 19 1 97.38 574 TRP B O 1
ATOM 9032 N N . ALA B 1 575 ? 8.898 8.742 17.406 1 97.75 575 ALA B N 1
ATOM 9033 C CA . ALA B 1 575 ? 9.727 9.422 18.391 1 97.75 575 ALA B CA 1
ATOM 9034 C C . ALA B 1 575 ? 9.164 10.812 18.71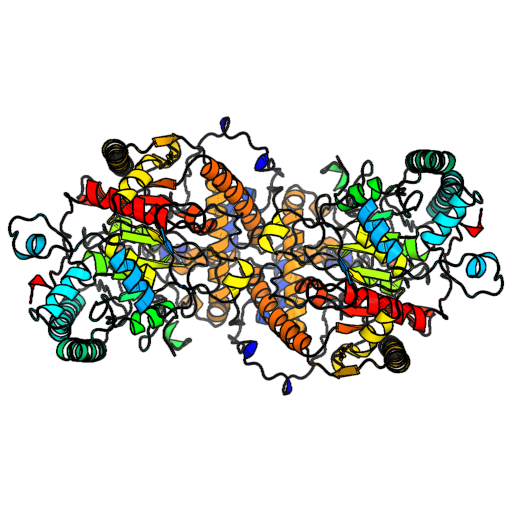9 1 97.75 575 ALA B C 1
ATOM 9036 O O . ALA B 1 575 ? 9.898 11.797 18.703 1 97.75 575 ALA B O 1
ATOM 9037 N N . GLU B 1 576 ? 7.941 10.859 19.031 1 98 576 GLU B N 1
ATOM 9038 C CA . GLU B 1 576 ? 7.336 12.141 19.359 1 98 576 GLU B CA 1
ATOM 9039 C C . GLU B 1 576 ? 7.945 12.727 20.641 1 98 576 GLU B C 1
ATOM 9041 O O . GLU B 1 576 ? 8.125 13.945 20.734 1 98 576 GLU B O 1
ATOM 9046 N N . ALA B 1 577 ? 8.266 11.883 21.578 1 97.75 577 ALA B N 1
ATOM 9047 C CA . ALA B 1 577 ? 8.82 12.391 22.828 1 97.75 577 ALA B CA 1
ATOM 9048 C C . ALA B 1 577 ? 10.141 13.125 22.594 1 97.75 577 ALA B C 1
ATOM 9050 O O . ALA B 1 577 ? 10.383 14.18 23.172 1 97.75 577 ALA B O 1
ATOM 9051 N N . THR B 1 578 ? 10.922 12.578 21.75 1 97.31 578 THR B N 1
ATOM 9052 C CA . THR B 1 578 ? 12.227 13.164 21.469 1 97.31 578 THR B CA 1
ATOM 9053 C C . THR B 1 578 ? 12.07 14.523 20.797 1 97.31 578 THR B C 1
ATOM 9055 O O . THR B 1 578 ? 12.742 15.492 21.172 1 97.31 578 THR B O 1
ATOM 9058 N N . ILE B 1 579 ? 11.172 14.609 19.828 1 98.31 579 ILE B N 1
ATOM 9059 C CA . ILE B 1 579 ? 11.07 15.875 19.109 1 98.31 579 ILE B CA 1
ATOM 9060 C C . ILE B 1 579 ? 10.391 16.922 19.984 1 98.31 579 ILE B C 1
ATOM 9062 O O . ILE B 1 579 ? 10.703 18.109 19.906 1 98.31 579 ILE B O 1
ATOM 9066 N N . LEU B 1 580 ? 9.492 16.5 20.844 1 98.25 580 LEU B N 1
ATOM 9067 C CA . LEU B 1 580 ? 8.867 17.422 21.797 1 98.25 580 LEU B CA 1
ATOM 9068 C C . LEU B 1 580 ? 9.898 17.953 22.781 1 98.25 580 LEU B C 1
ATOM 9070 O O . LEU B 1 580 ? 9.867 19.141 23.125 1 98.25 580 LEU B O 1
ATOM 9074 N N . ARG B 1 581 ? 10.805 17.109 23.219 1 96.81 581 ARG B N 1
ATOM 9075 C CA . ARG B 1 581 ? 11.875 17.516 24.125 1 96.81 581 ARG B CA 1
ATOM 9076 C C . ARG B 1 581 ? 12.758 18.578 23.469 1 96.81 581 ARG B C 1
ATOM 9078 O O . ARG B 1 581 ? 13.039 19.609 24.078 1 96.81 581 ARG B O 1
ATOM 9085 N N . VAL B 1 582 ? 13.133 18.312 22.266 1 97.12 582 VAL B N 1
ATOM 9086 C CA . VAL B 1 582 ? 13.992 19.25 21.547 1 97.12 582 VAL B CA 1
ATOM 9087 C C . VAL B 1 582 ? 13.25 20.562 21.312 1 97.12 582 VAL B C 1
ATOM 9089 O O . VAL B 1 582 ? 13.812 21.641 21.5 1 97.12 582 VAL B O 1
ATOM 9092 N N . ALA B 1 583 ? 12.031 20.469 20.922 1 97.81 583 ALA B N 1
ATOM 9093 C CA . ALA B 1 583 ? 11.211 21.641 20.656 1 97.81 583 ALA B CA 1
ATOM 9094 C C . ALA B 1 583 ? 11.062 22.5 21.906 1 97.81 583 ALA B C 1
ATOM 9096 O O . ALA B 1 583 ? 11.117 23.734 21.844 1 97.81 583 ALA B O 1
ATOM 9097 N N . ALA B 1 584 ? 10.828 21.859 23.047 1 96.5 584 ALA B N 1
ATOM 9098 C CA . ALA B 1 584 ? 10.688 22.578 24.312 1 96.5 584 ALA B CA 1
ATOM 9099 C C . ALA B 1 584 ? 11.969 23.328 24.656 1 96.5 584 ALA B C 1
ATOM 9101 O O . ALA B 1 584 ? 11.914 24.469 25.125 1 96.5 584 ALA B O 1
ATOM 9102 N N . ALA B 1 585 ? 13.086 22.688 24.453 1 95.19 585 ALA B N 1
ATOM 9103 C CA . ALA B 1 585 ? 14.375 23.312 24.719 1 95.19 585 ALA B CA 1
ATOM 9104 C C . ALA B 1 585 ? 14.586 24.531 23.812 1 95.19 585 ALA B C 1
ATOM 9106 O O . ALA B 1 585 ? 15.039 25.578 24.266 1 95.19 585 ALA B O 1
ATOM 9107 N N . VAL B 1 586 ? 14.25 24.359 22.562 1 96.31 586 VAL B N 1
ATOM 9108 C CA . VAL B 1 586 ? 14.398 25.438 21.594 1 96.31 586 VAL B CA 1
ATOM 9109 C C . VAL B 1 586 ? 13.477 26.594 21.969 1 96.31 586 VAL B C 1
ATOM 9111 O O . VAL B 1 586 ? 13.875 27.766 21.906 1 96.31 586 VAL B O 1
ATOM 9114 N N . GLU B 1 587 ? 12.25 26.234 22.25 1 95.69 587 GLU B N 1
ATOM 9115 C CA . GLU B 1 587 ? 11.273 27.25 22.641 1 95.69 587 GLU B CA 1
ATOM 9116 C C . GLU B 1 587 ? 11.766 28.078 23.828 1 95.69 587 GLU B C 1
ATOM 9118 O O . GLU B 1 587 ? 11.617 29.297 23.859 1 95.69 587 GLU B O 1
ATOM 9123 N N . LYS B 1 588 ? 12.359 27.438 24.797 1 91.94 588 LYS B N 1
ATOM 9124 C CA . LYS B 1 588 ? 12.883 28.109 25.984 1 91.94 588 LYS B CA 1
ATOM 9125 C C . LYS B 1 588 ? 14.047 29.031 25.625 1 91.94 588 LYS B C 1
ATOM 9127 O O . LYS B 1 588 ? 14.133 30.156 26.141 1 91.94 588 LYS B O 1
ATOM 9132 N N . LEU B 1 589 ? 14.867 28.625 24.766 1 92.5 589 LEU B N 1
ATOM 9133 C CA . LEU B 1 589 ? 16.078 29.359 24.422 1 92.5 589 LEU B CA 1
ATOM 9134 C C . LEU B 1 589 ? 15.773 30.531 23.5 1 92.5 589 LEU B C 1
ATOM 9136 O O . LEU B 1 589 ? 16.406 31.578 23.578 1 92.5 589 LEU B O 1
ATOM 9140 N N . CYS B 1 590 ? 14.758 30.344 22.656 1 89.5 590 CYS B N 1
ATOM 9141 C CA . CYS B 1 590 ? 14.453 31.344 21.641 1 89.5 590 CYS B CA 1
ATOM 9142 C C . CYS B 1 590 ? 13.242 32.188 22.047 1 89.5 590 CYS B C 1
ATOM 9144 O O . CYS B 1 590 ? 12.875 33.125 21.359 1 89.5 590 CYS B O 1
ATOM 9146 N N . GLY B 1 591 ? 12.547 31.922 23.016 1 72.12 591 GLY B N 1
ATOM 9147 C CA . GLY B 1 591 ? 11.234 32.438 23.375 1 72.12 591 GLY B CA 1
ATOM 9148 C C . GLY B 1 591 ? 11.297 33.875 23.922 1 72.12 591 GLY B C 1
ATOM 9149 O O . GLY B 1 591 ? 10.289 34.594 23.891 1 72.12 591 GLY B O 1
ATOM 9150 N N . GLU B 1 592 ? 12.297 34.312 24.328 1 65.31 592 GLU B N 1
ATOM 9151 C CA . GLU B 1 592 ? 12.352 35.656 24.938 1 65.31 592 GLU B CA 1
ATOM 9152 C C . GLU B 1 592 ? 12.133 36.75 23.891 1 65.31 592 GLU B C 1
ATOM 9154 O O . GLU B 1 592 ? 11.758 37.875 24.219 1 65.31 592 GLU B O 1
ATOM 9159 N N . SER B 1 593 ? 11.938 36.375 22.797 1 68.44 593 SER B N 1
ATOM 9160 C CA . SER B 1 593 ? 11.914 37.375 21.734 1 68.44 593 SER B CA 1
ATOM 9161 C C . SER B 1 593 ? 10.617 37.281 20.938 1 68.44 593 SER B C 1
ATOM 9163 O O . SER B 1 593 ? 10.562 37.719 19.781 1 68.44 593 SER B O 1
ATOM 9165 N N . LYS B 1 594 ? 9.547 36.938 21.609 1 85.94 594 LYS B N 1
ATOM 9166 C CA . LYS B 1 594 ? 8.336 36.812 20.812 1 85.94 594 LYS B CA 1
ATOM 9167 C C . LYS B 1 594 ? 7.695 38.188 20.562 1 85.94 594 LYS B C 1
ATOM 9169 O O . LYS B 1 594 ? 7.586 39 21.484 1 85.94 594 LYS B O 1
ATOM 9174 N N . ARG B 1 595 ? 7.352 38.344 19.344 1 90.69 595 ARG B N 1
ATOM 9175 C CA . ARG B 1 595 ? 6.676 39.594 18.938 1 90.69 595 ARG B CA 1
ATOM 9176 C C . ARG B 1 595 ? 5.164 39.406 18.938 1 90.69 595 ARG B C 1
ATOM 9178 O O . ARG B 1 595 ? 4.652 38.375 18.5 1 90.69 595 ARG B O 1
ATOM 9185 N N . ARG B 1 596 ? 4.52 40.406 19.453 1 93.88 596 ARG B N 1
ATOM 9186 C CA . ARG B 1 596 ? 3.059 40.406 19.422 1 93.88 596 ARG B CA 1
ATOM 9187 C C . ARG B 1 596 ? 2.543 40.531 17.984 1 93.88 596 ARG B C 1
ATOM 9189 O O . ARG B 1 596 ? 2.973 41.406 17.25 1 93.88 596 ARG B O 1
ATOM 9196 N N . PRO B 1 597 ? 1.657 39.656 17.609 1 95.81 597 PRO B N 1
ATOM 9197 C CA . PRO B 1 597 ? 1.062 39.812 16.281 1 95.81 597 PRO B CA 1
ATOM 9198 C C . PRO B 1 597 ? 0.306 41.125 16.141 1 95.81 597 PRO B C 1
ATOM 9200 O O . PRO B 1 597 ? -0.167 41.688 17.125 1 95.81 597 PRO B O 1
ATOM 9203 N N . VAL B 1 598 ? 0.236 41.562 14.898 1 94.88 598 VAL B N 1
ATOM 9204 C CA . VAL B 1 598 ? -0.502 42.781 14.586 1 94.88 598 VAL B CA 1
ATOM 9205 C C . VAL B 1 598 ? -1.968 42.625 14.984 1 94.88 598 VAL B C 1
ATOM 9207 O O . VAL B 1 598 ? -2.562 43.531 15.586 1 94.88 598 VAL B O 1
ATOM 9210 N N . THR B 1 599 ? -2.494 41.531 14.672 1 93.38 599 THR B N 1
ATOM 9211 C CA . THR B 1 599 ? -3.84 41.188 15.102 1 93.38 599 THR B CA 1
ATOM 9212 C C . THR B 1 599 ? -3.789 40.188 16.266 1 93.38 599 THR B C 1
ATOM 9214 O O . THR B 1 599 ? -3.531 39 16.078 1 93.38 599 THR B O 1
ATOM 9217 N N . TYR B 1 600 ? -3.996 40.656 17.516 1 94.69 600 TYR B N 1
ATOM 9218 C CA . TYR B 1 600 ? -3.93 39.844 18.719 1 94.69 600 TYR B CA 1
ATOM 9219 C C . TYR B 1 600 ? -5.07 40.188 19.672 1 94.69 600 TYR B C 1
ATOM 9221 O O . TYR B 1 600 ? -5.375 41.344 19.906 1 94.69 600 TYR B O 1
ATOM 9229 N N . TYR B 1 601 ? -5.719 39.156 20.172 1 94.5 601 TYR B N 1
ATOM 9230 C CA . TYR B 1 601 ? -6.797 39.312 21.141 1 94.5 601 TYR B CA 1
ATOM 9231 C C . TYR B 1 601 ? -6.375 38.781 22.5 1 94.5 601 TYR B C 1
ATOM 9233 O O . TYR B 1 601 ? -6.086 37.594 22.656 1 94.5 601 TYR B O 1
ATOM 9241 N N . ASP B 1 602 ? -6.32 39.594 23.453 1 93.19 602 ASP B N 1
ATOM 9242 C CA . ASP B 1 602 ? -5.984 39.219 24.812 1 93.19 602 ASP B CA 1
ATOM 9243 C C . ASP B 1 602 ? -7.211 38.688 25.562 1 93.19 602 ASP B C 1
ATOM 9245 O O . ASP B 1 602 ? -7.75 39.344 26.438 1 93.19 602 ASP B O 1
ATOM 9249 N N . VAL B 1 603 ? -7.547 37.562 25.391 1 93.38 603 VAL B N 1
ATOM 9250 C CA . VAL B 1 603 ? -8.805 36.938 25.812 1 93.38 603 VAL B CA 1
ATOM 9251 C C . VAL B 1 603 ? -8.875 36.906 27.328 1 93.38 603 VAL B C 1
ATOM 9253 O O . VAL B 1 603 ? -9.883 37.312 27.922 1 93.38 603 VAL B O 1
ATOM 9256 N N . LEU B 1 604 ? -7.852 36.438 27.953 1 89.56 604 LEU B N 1
ATOM 9257 C CA . LEU B 1 604 ? -7.875 36.312 29.406 1 89.56 604 LEU B CA 1
ATOM 9258 C C . LEU B 1 604 ? -7.73 37.656 30.078 1 89.56 604 LEU B C 1
ATOM 9260 O O . LEU B 1 604 ? -8.336 37.906 31.125 1 89.56 604 LEU B O 1
ATOM 9264 N N . GLY B 1 605 ? -6.895 38.562 29.453 1 81.38 605 GLY B N 1
ATOM 9265 C CA . GLY B 1 605 ? -6.691 39.875 30.016 1 81.38 605 GLY B CA 1
ATOM 9266 C C . GLY B 1 605 ? -7.918 40.781 29.891 1 81.38 605 GLY B C 1
ATOM 9267 O O . GLY B 1 605 ? -8.07 41.719 30.656 1 81.38 605 GLY B O 1
ATOM 9268 N N . ALA B 1 606 ? -8.711 40.438 29.047 1 73.44 606 ALA B N 1
ATOM 9269 C CA . ALA B 1 606 ? -9.93 41.219 28.844 1 73.44 606 ALA B CA 1
ATOM 9270 C C . ALA B 1 606 ? -10.961 40.906 29.922 1 73.44 606 ALA B C 1
ATOM 9272 O O . ALA B 1 606 ? -11.977 41.594 30.031 1 73.44 606 ALA B O 1
ATOM 9273 N N . ASN B 1 607 ? -10.742 40 30.656 1 69.81 607 ASN B N 1
ATOM 9274 C CA . ASN B 1 607 ? -11.656 39.625 31.719 1 69.81 607 ASN B CA 1
ATOM 9275 C C . ASN B 1 607 ? -11.164 40.094 33.094 1 69.81 607 ASN B C 1
ATOM 9277 O O . ASN B 1 607 ? -9.961 40.094 33.344 1 69.81 607 ASN B O 1
#

Foldseek 3Di:
DDAAAEDDFLVPDDLVPFDDDDADQDDDWDFFPVLVVVLCQLPDPPRVLVVLVVNCVVLCLCVLQPRYDFPFAFDQFFADDDDDDDPQWFFDDQPDALQRLLVVLVQLDADDDVCVPPPDPPADDDFDALLNVLVCLLVPVDALLQLLVLLVVVQVVQCVDVVGQHLAPDFDSVLLNVLRVVLRVCSVVPHQLHSQASAEEEEALQFADPPAHRQQLFPPNSVPDHRDDGFLLNVLSVSNRYRYGHHGQFDRNFLFFQCARQPRFGHAQLQGRQFGLTARSRSQLRCQLQNSGQKYKDKCQQCRQPLSCQQNFWKGKDAFPQFAQPGRGLLRPARQMDMAMTGRALSNRSSSCSRRTHGDPVSCVPHVADRAIAHNLHDPVLLVSLQAFEEEEAVVLQCQAPDNLQSVLLVVLVVLSCVVRVYHYDYDGQPDLSLLVSLSLQRVLLSSCVSCVVVVVVPCLVRDASSVSVSNSSNVSADPSSNRSSSSSLVSNLVRVVVVCVPGFKYKHWQFRDHTGGDDPSCSNRHIDDVSRVCRSSSPRRNCRSNRWMKMWHWQAADPVRGTTIMMITGDRSPPNSRSSVRNSSCVSRVSDDDRGNNHDPSVVVD/DDAAAEDDFLVPDDLVPFDDDDADQDDDWDFFPVLVVVLCQLPDPPRVLVVLVVNCVVLCLCVLQPRYDFPFAFDQFFADDDDDDDPQWFFDDQPDALQRLLVVLVQLDADDDVCVPPPDPVADDDFDALLNVLVCLLVPVDALLQLLVLLVVVQVVQCPDVVGQHLAPDFDSVLLNVLRVVLRVCSVVPHQLHSQASAEEEEALQFADPPAHRQQLFDPNSVPDHRDDGFLLNVLSVSNRYRYGHHGQFDRNFLFFQQARQPRFGHAQLQGRQFGLTARSRSQLRCQLQNSGQKYKDKCQQCRQPLSCQQNFWKGKDAFPQFAQPGRGLLRPARQMDMAMTGRALSNRSSSCSRRTHGDPVSCVPHVADGAIAHNLHDPVLLVSLQAFEEEEAVVLQCQAPDNLQSVLLVVLVVLSCVVRVYHYDYDGQPDLSLLVSLSLQRSLLSSCVSCVVVVVVPCLVRDASSVSVSNSSNVSDDPSSNRSSSSSLVSNLVRVVVVCVPGFKYKHWQFRDHTDGDDPSCSNRHIDDVSRVCRSSSPRRNCRSNRWMKMWHWQAADPVRGTTIMMITGRRSPPNSRSSVRNSSCVSRVSDDDRGNNHDPSVVVD

pLDDT: mean 94.17, std 7.36, range [53.59, 98.94]

Organism: Medicago truncatula (NCBI:txid3880)

Solvent-accessible surface area (backbone atoms only — not comparable to full-atom values): 60166 Å² total; per-residue (Å²): 124,41,72,60,41,76,54,72,48,66,91,74,56,62,68,87,72,64,73,90,72,86,82,78,68,85,60,72,74,34,41,38,69,64,29,57,50,46,46,52,43,50,68,30,81,73,53,8,59,51,53,49,52,51,52,32,51,74,66,44,46,47,53,59,38,35,12,37,43,65,75,49,47,54,37,78,51,63,76,72,74,94,67,81,81,80,76,70,56,47,77,45,62,66,87,51,59,35,41,58,30,27,51,54,42,57,68,21,43,56,86,84,63,66,63,67,64,76,64,45,83,85,59,71,59,74,79,74,47,53,66,54,54,38,49,34,41,74,70,62,74,45,42,31,44,58,50,43,52,51,49,50,52,53,51,62,61,56,67,65,43,85,68,50,48,33,45,56,74,42,75,49,68,68,60,34,48,53,45,19,45,55,37,32,52,26,52,74,70,69,55,62,61,36,75,43,33,45,38,44,34,36,33,23,21,46,41,25,47,57,82,45,71,36,33,24,47,47,90,52,43,49,78,78,44,83,50,86,50,50,8,55,39,49,47,29,36,46,72,18,35,39,27,62,57,37,23,16,25,27,8,42,72,54,62,40,53,47,11,60,18,45,80,70,29,36,30,40,12,26,63,41,67,64,18,27,15,16,5,14,19,13,8,27,24,30,38,21,44,17,41,75,20,43,28,16,34,23,47,29,53,59,28,9,33,31,34,3,10,14,30,36,48,17,21,7,39,42,56,28,57,58,47,43,43,47,57,48,33,78,70,52,58,52,63,33,49,40,72,23,41,29,10,63,37,58,70,45,32,47,37,54,48,38,20,34,51,34,49,37,73,67,36,46,62,54,61,56,70,69,78,50,49,38,40,35,65,57,42,74,61,38,53,56,55,42,30,70,34,30,36,24,31,39,62,74,65,46,57,63,43,80,44,67,57,53,41,49,40,42,49,50,49,50,52,50,46,28,70,74,40,54,32,43,80,39,83,48,81,78,77,64,60,68,57,50,52,49,23,40,51,48,50,56,36,18,46,49,46,38,71,43,30,15,48,36,35,51,63,48,52,82,68,49,53,59,40,43,49,50,54,47,52,57,33,65,68,35,31,21,23,38,44,48,37,25,17,17,46,44,37,42,50,45,50,54,52,56,58,47,50,75,72,20,61,32,39,50,38,40,28,38,17,51,58,51,50,73,58,56,74,49,27,55,67,48,21,52,44,47,49,52,61,46,47,31,44,35,62,59,30,44,62,36,16,58,52,24,21,11,32,36,18,35,41,45,47,58,40,98,85,60,40,24,32,20,32,23,35,33,23,46,79,74,30,52,27,59,38,52,48,52,45,42,53,46,38,64,74,39,47,83,68,49,73,73,38,74,43,61,45,59,59,74,76,72,100,125,42,73,61,40,76,55,73,48,64,92,73,56,62,67,89,72,63,74,90,73,86,83,78,71,86,59,71,73,36,42,39,70,62,29,56,51,46,46,52,45,50,67,30,80,72,54,8,62,51,53,50,51,52,53,32,53,74,66,44,47,47,51,58,39,37,12,38,44,65,75,49,49,53,38,80,49,64,76,71,72,93,68,81,83,80,76,72,56,48,79,46,61,64,86,52,59,36,40,58,29,29,51,52,40,57,70,21,42,55,85,85,62,64,65,67,65,77,64,46,84,86,59,70,59,75,79,75,47,52,65,52,54,37,48,34,39,74,70,62,74,45,45,32,43,59,48,43,53,51,49,50,50,52,53,61,62,56,69,66,44,85,69,50,47,32,45,54,75,41,75,48,67,69,60,34,49,52,46,17,44,55,38,32,51,25,50,75,70,69,56,61,62,37,74,45,34,47,39,46,32,38,31,23,20,43,42,24,46,56,82,44,69,35,32,23,48,47,91,52,45,49,79,78,45,83,50,87,47,49,8,55,39,49,46,30,36,47,71,17,35,40,28,61,58,36,23,16,25,27,7,44,74,53,63,40,54,46,12,60,18,43,80,72,28,37,32,38,11,27,65,42,68,65,18,28,14,16,6,14,19,13,9,28,25,30,39,21,43,18,42,75,20,44,28,15,34,24,47,28,52,60,28,10,32,32,32,2,10,15,32,37,48,18,22,7,38,43,53,28,55,59,48,43,44,46,56,48,34,80,68,53,58,52,62,34,49,39,72,24,40,28,10,64,36,60,69,46,32,48,37,54,50,38,21,33,53,33,48,37,73,66,36,45,62,52,60,57,71,72,79,53,49,39,41,36,65,57,42,73,60,40,54,55,56,42,31,72,36,29,36,25,32,36,63,74,66,45,58,63,42,79,43,67,57,50,41,50,40,43,49,49,49,50,50,50,47,27,70,74,40,54,30,43,78,39,84,48,80,78,77,64,60,68,56,50,53,49,22,38,50,48,50,56,37,17,46,50,46,37,72,43,30,15,49,36,34,49,62,49,53,81,67,48,52,58,40,44,48,50,54,47,49,56,34,67,68,35,31,22,23,37,42,47,38,25,17,16,46,42,37,42,52,46,50,54,52,56,59,49,49,74,72,23,58,33,39,51,35,40,26,38,16,50,57,52,51,71,58,56,74,50,28,56,67,48,21,51,45,48,48,51,61,47,47,30,45,35,62,58,30,46,62,36,17,58,53,25,21,12,32,35,18,36,41,46,47,57,41,98,84,61,40,24,32,20,32,23,36,34,24,47,78,75,30,53,25,60,37,51,47,52,45,43,52,44,39,65,74,38,47,84,67,48,74,73,38,73,43,62,45,61,59,72,75,72,99

Secondary structure (DSSP, 8-state):
----EEPPPGGG--GGG-----------EEEHHHHHHHHHHHHSTTHHHHHHHHHHHHTTHHHHHHSEE-SSPP-SS------PPPSSEEE--TTS-HHHHHHHHHHHSPPP-HHHHHS-TT----PPPHHHHHHHHHTTSS-HHHHHHHHHHHHHHHTT-SS---SEEEE-HHHHHHHHHHHHHHHHTT--SSTTTT-EEEEETTB-BTTB---TT-SSHHHH----S--HHHHHHHHTTPEEEEEEP-SGGG--SS---TTT----BTTBTTB---SSSHHHHHHHHTTS-SEEEEEESSSTTHHHHHHHTSEEEEPPTTSB--TTBTTTT-SS-EEEEEESSHHHHHHHHHHH-B--HHHHHHH-PPPPEEE-TTSTHHHHHHHT-EEEE-HHHHT--SSHHHHHHHHHHHHHHHHHH-PEEEE-----HHHHHHHHHHHHHHHHHHHHHHHIIIIIGGGS-HHHHHHHHHHTT-BHHHHHHHHHHHHHHHHHHHHHHTT-SEEEEES-SSSPPBPPTTHHHH-EEEHHHHHHHHTTTHHHHHHT--EEEEEEEE-TTS-EEEEEEEESTT-HHHHHHHHHHHHHHHGGGPPPPSS---TTTT-/----EEPPPGGG--GGG-----------EEEHHHHHHHHHHHHSTTHHHHHHHHHHHHTTHHHHHHSEE-SSPP-SS------PPPSSEEE--TTS-HHHHHHHHHHHSPPP-HHHHHS-TT----PPPHHHHHHHHHTTS--HHHHHHHHHHHHHHHTT-SS---SEEEE-HHHHHHHHHHHHHHHHTT--SSTTTT-EEEEETTB-BTTB---TT-SSHHHH----S--HHHHHHHHTTPEEEEEEP-SGGG--SS---TTT----BTTBTTB---SSSHHHHHHHHTTS-SEEEEEESSSTTHHHHHHHTSEEEEPPTTSB--TTBTTTT-SS-EEEEEESSHHHHHHHHHHH-B--HHHHHHH-PPPPEEE-TTSTHHHHHHHT-EEEE-HHHHT--SSHHHHHHHHHHHHHHHHHH-PEEEE-----HHHHHHHHHHHHHHHHHHHHHHHIIIIIGGGS-HHHHHHHHHHTT-BHHHHHHHHHHHHHHHHHHHHHHTT-SEEEEES-SSSPPB--TTHHHH-EEEHHHHHHHHTTTHHHHHHT--EEEEEEEE-TTS-EEEEEEEESTT-HHHHHHHHHHHHHHHGGGPPPPSS---TTTT-

InterPro domains:
  IPR000120 Amidase [PTHR11895] (121-603)
  IPR020556 Amidase, conserved site [PS00571] (278-309)
  IPR023631 Amidase signature domain [PF01425] (169-580)
  IPR036928 Amidase signature (AS) superfamily [G3DSA:3.90.1300.10] (130-590)
  IPR036928 Amidase signature (AS) superfamily [SSF75304] (108-590)

Sequence (1214 aa):
MGKKRVMVPAKDVDLSSIKYEPEIVQAPHLTGFWFRFFVRLIEAPLIGPFLLTMLKKENKIDQLLRNTVFPEEPMFKPEYPPQEKEHSVVELDEDGRPEGRVESALNCLPHYDPAKLWENSSATFRYWKIRDYAYAYQSRKVTPSMVAESIISMIEENGIDKPPTPLLLSFDAAEVRKQAAASTQRFESGNPLSILDGIFIAIKDDIDCHPHPSTGGSTWMHEVRDVKKDAVCVSRLRSCGVIFIGKTNMHEFGMGTTGNNSNYGTARNPHAPDRYTGGSSSGPAAIVASGLCSAALGTDGGGSVRIPSSLCGVVGLKINYGRTSMEGSLCDSGTVEVIGPIASTVEDAMLVYAAMLGASPANRISMKPSTPCLPTLSSDDDTDALRSLRIGIYTPWFNNVHSTEVSDKCEDALNLLSKAHGCEVVEVVIPEIVEMRTAHLVSIGSECLSSLNPDIEDGKGVKLSYDTRTSLALFQSFTAADYVAAQCIRRRIMHYFMEIFKKVDVIVTPTTGMTAPRIPPSALKSGETDMPTTGYLMRFVVPANLLGLPAISVPVGYDKEGLPIGLQVIGRPWAEATILRVAAAVEKLCGESKRRPVTYYDVLGANMGKKRVMVPAKDVDLSSIKYEPEIVQAPHLTGFWFRFFVRLIEAPLIGPFLLTMLKKENKIDQLLRNTVFPEEPMFKPEYPPQEKEHSVVELDEDGRPEGRVESALNCLPHYDPAKLWENSSATFRYWKIRDYAYAYQSRKVTPSMVAESIISMIEENGIDKPPTPLLLSFDAAEVRKQAAASTQRFESGNPLSILDGIFIAIKDDIDCHPHPSTGGSTWMHEVRDVKKDAVCVSRLRSCGVIFIGKTNMHEFGMGTTGNNSNYGTARNPHAPDRYTGGSSSGPAAIVASGLCSAALGTDGGGSVRIPSSLCGVVGLKINYGRTSMEGSLCDSGTVEVIGPIASTVEDAMLVYAAMLGASPANRISMKPSTPCLPTLSSDDDTDALRSLRIGIYTPWFNNVHSTEVSDKCEDALNLLSKAHGCEVVEVVIPEIVEMRTAHLVSIGSECLSSLNPDIEDGKGVKLSYDTRTSLALFQSFTAADYVAAQCIRRRIMHYFMEIFKKVDVIVTPTTGMTAPRIPPSALKSGETDMPTTGYLMRFVVPANLLGLPAISVPVGYDKEGLPIGLQVIGRPWAEATILRVAAAVEKLCGESKRRPVTYYDVLGAN